Protein AF-0000000068155375 (afdb_homodimer)

Nearest PDB structures (foldseek):
  5ys9-assembly1_A  TM=8.492E-01  e=2.260E-24  Yarrowia lipolytica CLIB122
  1is2-assembly1_A  TM=7.898E-01  e=2.467E-22  Rattus norvegicus
  7q84-assembly1_B  TM=7.301E-01  e=1.347E-21  Homo sapiens
  7q86-assembly1_B  TM=7.157E-01  e=1.416E-21  Homo sapiens
  2ddh-assembly1_A  TM=7.139E-01  e=3.308E-21  Rattus norvegicus

Radius of gyration: 33.67 Å; Cα contacts (8 Å, |Δi|>4): 1476; chains: 2; bounding box: 76×105×92 Å

Structure (mmCIF, N/CA/C/O backbone):
data_AF-0000000068155375-model_v1
#
loop_
_entity.id
_entity.type
_entity.pdbx_description
1 polymer 'AcylCoA dehydrogenase, putative'
#
loop_
_atom_site.group_PDB
_atom_site.id
_atom_site.type_symbol
_atom_site.label_atom_id
_atom_site.label_alt_id
_atom_site.label_comp_id
_atom_site.label_asym_id
_atom_site.label_entity_id
_atom_site.label_seq_id
_atom_site.pdbx_PDB_ins_code
_atom_site.Cartn_x
_atom_site.Cartn_y
_atom_site.Cartn_z
_atom_site.occupancy
_atom_site.B_iso_or_equiv
_atom_site.auth_seq_id
_atom_site.auth_comp_id
_atom_site.auth_asym_id
_atom_site.auth_atom_id
_atom_site.pdbx_PDB_model_num
ATOM 1 N N . MET A 1 1 ? -1.748 -49.594 8.719 1 23.5 1 MET A N 1
ATOM 2 C CA . MET A 1 1 ? -1.952 -48.25 9.242 1 23.5 1 MET A CA 1
ATOM 3 C C . MET A 1 1 ? -1.565 -47.219 8.203 1 23.5 1 MET A C 1
ATOM 5 O O . MET A 1 1 ? -2.08 -46.094 8.219 1 23.5 1 MET A O 1
ATOM 9 N N . GLN A 1 2 ? -0.516 -47.625 7.418 1 24.91 2 GLN A N 1
ATOM 10 C CA . GLN A 1 2 ? 0.053 -46.781 6.375 1 24.91 2 GLN A CA 1
ATOM 11 C C . GLN A 1 2 ? -0.913 -46.625 5.207 1 24.91 2 GLN A C 1
ATOM 13 O O . GLN A 1 2 ? -1.021 -45.562 4.621 1 24.91 2 GLN A O 1
ATOM 18 N N . ASN A 1 3 ? -1.57 -47.75 4.879 1 29.5 3 ASN A N 1
ATOM 19 C CA . ASN A 1 3 ? -2.471 -47.781 3.73 1 29.5 3 ASN A CA 1
ATOM 20 C C . ASN A 1 3 ? -3.707 -46.906 3.973 1 29.5 3 ASN A C 1
ATOM 22 O O . ASN A 1 3 ? -4.344 -46.438 3.023 1 29.5 3 ASN A O 1
ATOM 26 N N . GLU A 1 4 ? -4.211 -46.938 5.23 1 31.48 4 GLU A N 1
ATOM 27 C CA . GLU A 1 4 ? -5.414 -46.188 5.547 1 31.48 4 GLU A CA 1
ATOM 28 C C . GLU A 1 4 ? -5.156 -44.688 5.441 1 31.48 4 GLU A C 1
ATOM 30 O O . GLU A 1 4 ? -6.043 -43.906 5.055 1 31.48 4 GLU A O 1
ATOM 35 N N . ASN A 1 5 ? -3.887 -44.281 5.738 1 29.75 5 ASN A N 1
ATOM 36 C CA . ASN A 1 5 ? -3.541 -42.875 5.691 1 29.75 5 ASN A CA 1
ATOM 37 C C . ASN A 1 5 ? -3.445 -42.375 4.254 1 29.75 5 ASN A C 1
ATOM 39 O O . ASN A 1 5 ? -3.619 -41.188 3.998 1 29.75 5 ASN A O 1
ATOM 43 N N . LEU A 1 6 ? -3.039 -43.312 3.318 1 30.52 6 LEU A N 1
ATOM 44 C CA . LEU A 1 6 ? -2.961 -42.906 1.92 1 30.52 6 LEU A CA 1
ATOM 45 C C . LEU A 1 6 ? -4.355 -42.719 1.331 1 30.52 6 LEU A C 1
ATOM 47 O O . LEU A 1 6 ? -4.57 -41.812 0.507 1 30.52 6 LEU A O 1
ATOM 51 N N . ARG A 1 7 ? -5.305 -43.594 1.647 1 37.72 7 ARG A N 1
ATOM 52 C CA . ARG A 1 7 ? -6.68 -43.469 1.174 1 37.72 7 ARG A CA 1
ATOM 53 C C . ARG A 1 7 ? -7.312 -42.188 1.655 1 37.72 7 ARG A C 1
ATOM 55 O O . ARG A 1 7 ? -8.062 -41.531 0.917 1 37.72 7 ARG A O 1
ATOM 62 N N . GLY A 1 8 ? -6.898 -41.812 2.822 1 31.03 8 GLY A N 1
ATOM 63 C CA . GLY A 1 8 ? -7.383 -40.531 3.363 1 31.03 8 GLY A CA 1
ATOM 64 C C . GLY A 1 8 ? -6.84 -39.344 2.631 1 31.03 8 GLY A C 1
ATOM 65 O O . GLY A 1 8 ? -7.574 -38.375 2.369 1 31.03 8 GLY A O 1
ATOM 66 N N . ALA A 1 9 ? -5.598 -39.469 2.207 1 30.67 9 ALA A N 1
ATOM 67 C CA . ALA A 1 9 ? -4.98 -38.344 1.499 1 30.67 9 ALA A CA 1
ATOM 68 C C . ALA A 1 9 ? -5.547 -38.219 0.089 1 30.67 9 ALA A C 1
ATOM 70 O O . ALA A 1 9 ? -5.836 -37.094 -0.367 1 30.67 9 ALA A O 1
ATOM 71 N N . ARG A 1 10 ? -5.73 -39.375 -0.566 1 32.81 10 ARG A N 1
ATOM 72 C CA . ARG A 1 10 ? -6.324 -39.312 -1.898 1 32.81 10 ARG A CA 1
ATOM 73 C C . ARG A 1 10 ? -7.77 -38.844 -1.838 1 32.81 10 ARG A C 1
ATOM 75 O O . ARG A 1 10 ? -8.211 -38.094 -2.703 1 32.81 10 ARG A O 1
ATOM 82 N N . ALA A 1 11 ? -8.508 -39.375 -0.871 1 33.28 11 ALA A N 1
ATOM 83 C CA . ALA A 1 11 ? -9.883 -38.938 -0.696 1 33.28 11 ALA A CA 1
ATOM 84 C C . ALA A 1 11 ? -9.93 -37.438 -0.329 1 33.28 11 ALA A C 1
ATOM 86 O O . ALA A 1 11 ? -10.789 -36.719 -0.815 1 33.28 11 ALA A O 1
ATOM 87 N N . ALA A 1 12 ? -8.93 -37.031 0.329 1 31.59 12 ALA A N 1
ATOM 88 C CA . ALA A 1 12 ? -8.852 -35.625 0.683 1 31.59 12 ALA A CA 1
ATOM 89 C C . ALA A 1 12 ? -8.531 -34.781 -0.54 1 31.59 12 ALA A C 1
ATOM 91 O O . ALA A 1 12 ? -9.109 -33.719 -0.727 1 31.59 12 ALA A O 1
ATOM 92 N N . GLN A 1 13 ? -7.688 -35.312 -1.408 1 29.39 13 GLN A N 1
ATOM 93 C CA . GLN A 1 13 ? -7.391 -34.625 -2.648 1 29.39 13 GLN A CA 1
ATOM 94 C C . GLN A 1 13 ? -8.617 -34.531 -3.547 1 29.39 13 GLN A C 1
ATOM 96 O O . GLN A 1 13 ? -8.906 -33.5 -4.125 1 29.39 13 GLN A O 1
ATOM 101 N N . ARG A 1 14 ? -9.289 -35.688 -3.621 1 33.09 14 ARG A N 1
ATOM 102 C CA . ARG A 1 14 ? -10.508 -35.688 -4.426 1 33.09 14 ARG A CA 1
ATOM 103 C C . ARG A 1 14 ? -11.547 -34.719 -3.826 1 33.09 14 ARG A C 1
ATOM 105 O O . ARG A 1 14 ? -12.203 -34 -4.555 1 33.09 14 ARG A O 1
ATOM 112 N N . ARG A 1 15 ? -11.57 -34.75 -2.531 1 31.94 15 ARG A N 1
ATOM 113 C CA . ARG A 1 15 ? -12.555 -33.906 -1.871 1 31.94 15 ARG A CA 1
ATOM 114 C C . ARG A 1 15 ? -12.125 -32.438 -1.915 1 31.94 15 ARG A C 1
ATOM 116 O O . ARG A 1 15 ? -12.953 -31.562 -2.135 1 31.94 15 ARG A O 1
ATOM 123 N N . ALA A 1 16 ? -10.836 -32.219 -1.734 1 30.73 16 ALA A N 1
ATOM 124 C CA . ALA A 1 16 ? -10.383 -30.859 -1.894 1 30.73 16 ALA A CA 1
ATOM 125 C C . ALA A 1 16 ? -10.672 -30.344 -3.301 1 30.73 16 ALA A C 1
ATOM 127 O O . ALA A 1 16 ? -11.125 -29.203 -3.475 1 30.73 16 ALA A O 1
ATOM 128 N N . HIS A 1 17 ? -10.445 -31.219 -4.223 1 29.36 17 HIS A N 1
ATOM 129 C CA . HIS A 1 17 ? -10.852 -30.859 -5.574 1 29.36 17 HIS A CA 1
ATOM 130 C C . HIS A 1 17 ? -12.359 -30.656 -5.66 1 29.36 17 HIS A C 1
ATOM 132 O O . HIS A 1 17 ? -12.828 -29.703 -6.289 1 29.36 17 HIS A O 1
ATOM 138 N N . ALA A 1 18 ? -13.047 -31.5 -4.953 1 30.81 18 ALA A N 1
ATOM 139 C CA . ALA A 1 18 ? -14.5 -31.375 -4.98 1 30.81 18 ALA A CA 1
ATOM 140 C C . ALA A 1 18 ? -14.961 -30.125 -4.258 1 30.81 18 ALA A C 1
ATOM 142 O O . ALA A 1 18 ? -15.875 -29.438 -4.715 1 30.81 18 ALA A O 1
ATOM 143 N N . ILE A 1 19 ? -14.289 -29.844 -3.16 1 29.95 19 ILE A N 1
ATOM 144 C CA . ILE A 1 19 ? -14.672 -28.656 -2.406 1 29.95 19 ILE A CA 1
ATOM 145 C C . ILE A 1 19 ? -14.344 -27.406 -3.219 1 29.95 19 ILE A C 1
ATOM 147 O O . ILE A 1 19 ? -15.164 -26.484 -3.311 1 29.95 19 ILE A O 1
ATOM 151 N N . VAL A 1 20 ? -13.133 -27.344 -3.762 1 28.17 20 VAL A N 1
ATOM 152 C CA . VAL A 1 20 ? -12.859 -26.203 -4.625 1 28.17 20 VAL A CA 1
ATOM 153 C C . VAL A 1 20 ? -13.883 -26.141 -5.754 1 28.17 20 VAL A C 1
ATOM 155 O O . VAL A 1 20 ? -14.398 -25.078 -6.082 1 28.17 20 VAL A O 1
ATOM 158 N N . GLN A 1 21 ? -14.141 -27.328 -6.176 1 28.02 21 GLN A N 1
ATOM 159 C CA . GLN A 1 21 ? -15.172 -27.359 -7.207 1 28.02 21 GLN A CA 1
ATOM 160 C C . GLN A 1 21 ? -16.547 -27.016 -6.625 1 28.02 21 GLN A C 1
ATOM 162 O O . GLN A 1 21 ? -17.328 -26.312 -7.258 1 28.02 21 GLN A O 1
ATOM 167 N N . HIS A 1 22 ? -16.812 -27.609 -5.418 1 27.75 22 HIS A N 1
ATOM 168 C CA . HIS A 1 22 ? -18.125 -27.359 -4.824 1 27.75 22 HIS A CA 1
ATOM 169 C C . HIS A 1 22 ? -18.281 -25.891 -4.422 1 27.75 22 HIS A C 1
ATOM 171 O O . HIS A 1 22 ? -19.344 -25.312 -4.621 1 27.75 22 HIS A O 1
ATOM 177 N N . LEU A 1 23 ? -17.25 -25.391 -3.721 1 29.05 23 LEU A N 1
ATOM 178 C CA . LEU A 1 23 ? -17.359 -23.984 -3.367 1 29.05 23 LEU A CA 1
ATOM 179 C C . LEU A 1 23 ? -17.484 -23.109 -4.617 1 29.05 23 LEU A C 1
ATOM 181 O O . LEU A 1 23 ? -18.141 -22.078 -4.594 1 29.05 23 LEU A O 1
ATOM 185 N N . ALA A 1 24 ? -16.672 -23.453 -5.621 1 26 24 ALA A N 1
ATOM 186 C CA . ALA A 1 24 ? -16.875 -22.75 -6.883 1 26 24 ALA A CA 1
ATOM 187 C C . ALA A 1 24 ? -18.25 -23.062 -7.477 1 26 24 ALA A C 1
ATOM 189 O O . ALA A 1 24 ? -18.859 -22.203 -8.125 1 26 24 ALA A O 1
ATOM 190 N N . LEU A 1 25 ? -18.578 -24.438 -7.414 1 26.73 25 LEU A N 1
ATOM 191 C CA . LEU A 1 25 ? -19.828 -24.812 -8.078 1 26.73 25 LEU A CA 1
ATOM 192 C C . LEU A 1 25 ? -20.984 -24.859 -7.09 1 26.73 25 LEU A C 1
ATOM 194 O O . LEU A 1 25 ? -20.797 -25.25 -5.934 1 26.73 25 LEU A O 1
ATOM 198 N N . GLY A 1 26 ? -21.812 -23.875 -6.945 1 24.27 26 GLY A N 1
ATOM 199 C CA . GLY A 1 26 ? -23.031 -23.578 -6.215 1 24.27 26 GLY A CA 1
ATOM 200 C C . GLY A 1 26 ? -23.938 -24.781 -6.055 1 24.27 26 GLY A C 1
ATOM 201 O O . GLY A 1 26 ? -25.016 -24.844 -6.656 1 24.27 26 GLY A O 1
ATOM 202 N N . GLU A 1 27 ? -23.406 -25.984 -5.727 1 23.98 27 GLU A N 1
ATOM 203 C CA . GLU A 1 27 ? -24.594 -26.828 -5.613 1 23.98 27 GLU A CA 1
ATOM 204 C C . GLU A 1 27 ? -25.531 -26.344 -4.52 1 23.98 27 GLU A C 1
ATOM 206 O O . GLU A 1 27 ? -25.078 -25.75 -3.529 1 23.98 27 GLU A O 1
ATOM 211 N N . ASP A 1 28 ? -26.906 -26.391 -4.676 1 21.77 28 ASP A N 1
ATOM 212 C CA . ASP A 1 28 ? -28.172 -25.859 -4.215 1 21.77 28 ASP A CA 1
ATOM 213 C C . ASP A 1 28 ? -28.469 -26.297 -2.783 1 21.77 28 ASP A C 1
ATOM 215 O O . ASP A 1 28 ? -29.609 -26.203 -2.322 1 21.77 28 ASP A O 1
ATOM 219 N N . GLU A 1 29 ? -27.531 -26.812 -1.97 1 22.03 29 GLU A N 1
ATOM 220 C CA . GLU A 1 29 ? -28.406 -27.328 -0.921 1 22.03 29 GLU A CA 1
ATOM 221 C C . GLU A 1 29 ? -29.078 -26.188 -0.16 1 22.03 29 GLU A C 1
ATOM 223 O O . GLU A 1 29 ? -28.703 -25.016 -0.308 1 22.03 29 GLU A O 1
ATOM 228 N N . GLY A 1 30 ? -29.828 -26.469 0.997 1 19.11 30 GLY A N 1
ATOM 229 C CA . GLY A 1 30 ? -30.953 -25.969 1.777 1 19.11 30 GLY A CA 1
ATOM 230 C C . GLY A 1 30 ? -30.641 -24.719 2.561 1 19.11 30 GLY A C 1
ATOM 231 O O . GLY A 1 30 ? -29.547 -24.578 3.109 1 19.11 30 GLY A O 1
ATOM 232 N N . VAL A 1 31 ? -31.266 -23.547 2.18 1 19.08 31 VAL A N 1
ATOM 233 C CA . VAL A 1 31 ? -31.297 -22.125 2.51 1 19.08 31 VAL A CA 1
ATOM 234 C C . VAL A 1 31 ? -31.688 -21.938 3.975 1 19.08 31 VAL A C 1
ATOM 236 O O . VAL A 1 31 ? -32.812 -22.281 4.367 1 19.08 31 VAL A O 1
ATOM 239 N N . LEU A 1 32 ? -30.812 -22.203 4.988 1 17.66 32 LEU A N 1
ATOM 240 C CA . LEU A 1 32 ? -31.297 -21.922 6.332 1 17.66 32 LEU A CA 1
ATOM 241 C C . LEU A 1 32 ? -31.594 -20.438 6.504 1 17.66 32 LEU A C 1
ATOM 243 O O . LEU A 1 32 ? -30.938 -19.594 5.895 1 17.66 32 LEU A O 1
ATOM 247 N N . ASP A 1 33 ? -32.75 -19.922 7.121 1 17.88 33 ASP A N 1
ATOM 248 C CA . ASP A 1 33 ? -33.531 -18.719 7.359 1 17.88 33 ASP A CA 1
ATOM 249 C C . ASP A 1 33 ? -32.812 -17.766 8.312 1 17.88 33 ASP A C 1
ATOM 251 O O . ASP A 1 33 ? -32.625 -18.094 9.484 1 17.88 33 ASP A O 1
ATOM 255 N N . ALA A 1 34 ? -31.719 -17.156 7.934 1 16.42 34 ALA A N 1
ATOM 256 C CA . ALA A 1 34 ? -30.938 -16.297 8.836 1 16.42 34 ALA A CA 1
ATOM 257 C C . ALA A 1 34 ? -31.719 -15.031 9.188 1 16.42 34 ALA A C 1
ATOM 259 O O . ALA A 1 34 ? -31.906 -14.164 8.336 1 16.42 34 ALA A O 1
ATOM 260 N N . HIS A 1 35 ? -32.719 -14.898 10.117 1 16.42 35 HIS A N 1
ATOM 261 C CA . HIS A 1 35 ? -33.562 -13.812 10.633 1 16.42 35 HIS A CA 1
ATOM 262 C C . HIS A 1 35 ? -32.688 -12.617 11.047 1 16.42 35 HIS A C 1
ATOM 264 O O . HIS A 1 35 ? -31.469 -12.719 11.094 1 16.42 35 HIS A O 1
ATOM 270 N N . GLU A 1 36 ? -33 -11.805 12.391 1 17.45 36 GLU A N 1
ATOM 271 C CA . GLU A 1 36 ? -33.469 -10.516 12.867 1 17.45 36 GLU A CA 1
ATOM 272 C C . GLU A 1 36 ? -32.344 -9.695 13.477 1 17.45 36 GLU A C 1
ATOM 274 O O . GLU A 1 36 ? -32.562 -8.586 13.977 1 17.45 36 GLU A O 1
ATOM 279 N N . ALA A 1 37 ? -31.078 -9.992 13.375 1 16.62 37 ALA A N 1
ATOM 280 C CA . ALA A 1 37 ? -30.328 -9.352 14.445 1 16.62 37 ALA A CA 1
ATOM 281 C C . ALA A 1 37 ? -30.125 -7.863 14.164 1 16.62 37 ALA A C 1
ATOM 283 O O . ALA A 1 37 ? -29 -7.438 13.844 1 16.62 37 ALA A O 1
ATOM 284 N N . ALA A 1 38 ? -31.031 -7.082 13.5 1 18.25 38 ALA A N 1
ATOM 285 C CA . ALA A 1 38 ? -30.859 -5.688 13.109 1 18.25 38 ALA A CA 1
ATOM 286 C C . ALA A 1 38 ? -30.766 -4.781 14.328 1 18.25 38 ALA A C 1
ATOM 288 O O . ALA A 1 38 ? -30.906 -3.559 14.219 1 18.25 38 ALA A O 1
ATOM 289 N N . ALA A 1 39 ? -30.656 -5.285 15.555 1 17.72 39 ALA A N 1
ATOM 290 C CA . ALA A 1 39 ? -31.203 -4.379 16.562 1 17.72 39 ALA A CA 1
ATOM 291 C C . ALA A 1 39 ? -30.5 -3.023 16.516 1 17.72 39 ALA A C 1
ATOM 293 O O . ALA A 1 39 ? -31.141 -1.992 16.312 1 17.72 39 ALA A O 1
ATOM 294 N N . LYS A 1 40 ? -29.734 -2.555 17.641 1 18.02 40 LYS A N 1
ATOM 295 C CA . LYS A 1 40 ? -29.922 -1.417 18.531 1 18.02 40 LYS A CA 1
ATOM 296 C C . LYS A 1 40 ? -28.922 -0.304 18.219 1 18.02 40 LYS A C 1
ATOM 298 O O . LYS A 1 40 ? -27.781 -0.332 18.703 1 18.02 40 LYS A O 1
ATOM 303 N N . LEU A 1 41 ? -28.734 -0.021 16.906 1 16.86 41 LEU A N 1
ATOM 304 C CA . LEU A 1 41 ? -27.844 1.132 16.797 1 16.86 41 LEU A CA 1
ATOM 305 C C . LEU A 1 41 ? -28.391 2.318 17.578 1 16.86 41 LEU A C 1
ATOM 307 O O . LEU A 1 41 ? -29.547 2.689 17.422 1 16.86 41 LEU A O 1
ATOM 311 N N . LYS A 1 42 ? -27.859 2.602 18.75 1 19.42 42 LYS A N 1
ATOM 312 C CA . LYS A 1 42 ? -28.219 3.645 19.703 1 19.42 42 LYS A CA 1
ATOM 313 C C . LYS A 1 42 ? -28.266 5.016 19.031 1 19.42 42 LYS A C 1
ATOM 315 O O . LYS A 1 42 ? -27.281 5.441 18.422 1 19.42 42 LYS A O 1
ATOM 320 N N . ARG A 1 43 ? -29.5 5.398 18.531 1 19.33 43 ARG A N 1
ATOM 321 C CA . ARG A 1 43 ? -29.969 6.66 17.969 1 19.33 43 ARG A CA 1
ATOM 322 C C . ARG A 1 43 ? -29.609 7.836 18.859 1 19.33 43 ARG A C 1
ATOM 324 O O . ARG A 1 43 ? -29.984 7.871 20.031 1 19.33 43 ARG A O 1
ATOM 331 N N . SER A 1 44 ? -28.438 8.398 18.656 1 17.09 44 SER A N 1
ATOM 332 C CA . SER A 1 44 ? -28.203 9.57 19.5 1 17.09 44 SER A CA 1
ATOM 333 C C . SER A 1 44 ? -29.281 10.625 19.281 1 17.09 44 SER A C 1
ATOM 335 O O . SER A 1 44 ? -29.781 10.789 18.156 1 17.09 44 SER A O 1
ATOM 337 N N . PRO A 1 45 ? -30.047 11.195 20.25 1 18.36 45 PRO A N 1
ATOM 338 C CA . PRO A 1 45 ? -31.219 12.055 20.391 1 18.36 45 PRO A CA 1
ATOM 339 C C . PRO A 1 45 ? -30.969 13.477 19.891 1 18.36 45 PRO A C 1
ATOM 341 O O . PRO A 1 45 ? -31.828 14.352 20.062 1 18.36 45 PRO A O 1
ATOM 344 N N . ASN A 1 46 ? -30.094 13.758 18.812 1 16.41 46 ASN A N 1
ATOM 345 C CA . ASN A 1 46 ? -29.797 15.18 18.766 1 16.41 46 ASN A CA 1
ATOM 346 C C . ASN A 1 46 ? -31.062 16.016 18.578 1 16.41 46 ASN A C 1
ATOM 348 O O . ASN A 1 46 ? -32.125 15.492 18.219 1 16.41 46 ASN A O 1
ATOM 352 N N . GLY A 1 47 ? -30.906 17.391 17.969 1 17.2 47 GLY A N 1
ATOM 353 C CA . GLY A 1 47 ? -31.188 18.797 18.156 1 17.2 47 GLY A CA 1
ATOM 354 C C . GLY A 1 47 ? -32.438 19.25 17.438 1 17.2 47 GLY A C 1
ATOM 355 O O . GLY A 1 47 ? -32.875 18.641 16.469 1 17.2 47 GLY A O 1
ATOM 356 N N . GLY A 1 48 ? -33.375 19.969 18.047 1 17.72 48 GLY A N 1
ATOM 357 C CA . GLY A 1 48 ? -34.625 20.672 17.891 1 17.72 48 GLY A CA 1
ATOM 358 C C . GLY A 1 48 ? -34.531 21.859 16.953 1 17.72 48 GLY A C 1
ATOM 359 O O . GLY A 1 48 ? -35.5 22.594 16.781 1 17.72 48 GLY A O 1
ATOM 360 N N . THR A 1 49 ? -33.406 22.25 16.188 1 18.12 49 THR A N 1
ATOM 361 C CA . THR A 1 49 ? -33.438 23.688 15.914 1 18.12 49 THR A CA 1
ATOM 362 C C . THR A 1 49 ? -34.531 24.031 14.906 1 18.12 49 THR A C 1
ATOM 364 O O . THR A 1 49 ? -34.938 23.172 14.109 1 18.12 49 THR A O 1
ATOM 367 N N . ALA A 1 50 ? -35.094 25.297 14.977 1 17.7 50 ALA A N 1
ATOM 368 C CA . ALA A 1 50 ? -36.219 26.125 14.5 1 17.7 50 ALA A CA 1
ATOM 369 C C . ALA A 1 50 ? -36.031 26.516 13.039 1 17.7 50 ALA A C 1
ATOM 371 O O . ALA A 1 50 ? -34.875 26.594 12.555 1 17.7 50 ALA A O 1
ATOM 372 N N . ALA A 1 51 ? -37.094 26.734 12.195 1 18.98 51 ALA A N 1
ATOM 373 C CA . ALA A 1 51 ? -37.594 26.812 10.828 1 18.98 51 ALA A CA 1
ATOM 374 C C . ALA A 1 51 ? -37.281 28.156 10.195 1 18.98 51 ALA A C 1
ATOM 376 O O . ALA A 1 51 ? -37.812 29.203 10.602 1 18.98 51 ALA A O 1
ATOM 377 N N . VAL A 1 52 ? -35.969 28.656 10.102 1 18.53 52 VAL A N 1
ATOM 378 C CA . VAL A 1 52 ? -35.969 30.031 9.602 1 18.53 52 VAL A CA 1
ATOM 379 C C . VAL A 1 52 ? -36.531 30.062 8.188 1 18.53 52 VAL A C 1
ATOM 381 O O . VAL A 1 52 ? -36.25 29.172 7.375 1 18.53 52 VAL A O 1
ATOM 384 N N . LYS A 1 53 ? -37.406 31.031 7.926 1 20.53 53 LYS A N 1
ATOM 385 C CA . LYS A 1 53 ? -38.281 31.438 6.824 1 20.53 53 LYS A CA 1
ATOM 386 C C . LYS A 1 53 ? -37.469 31.812 5.594 1 20.53 53 LYS A C 1
ATOM 388 O O . LYS A 1 53 ? -36.469 32.562 5.699 1 20.53 53 LYS A O 1
ATOM 393 N N . LYS A 1 54 ? -37.594 31.156 4.316 1 21.61 54 LYS A N 1
ATOM 394 C CA . LYS A 1 54 ? -37.094 30.906 2.973 1 21.61 54 LYS A CA 1
ATOM 395 C C . LYS A 1 54 ? -37.219 32.125 2.086 1 21.61 54 LYS A C 1
ATOM 397 O O . LYS A 1 54 ? -37.062 32.031 0.864 1 21.61 54 LYS A O 1
ATOM 402 N N . GLY A 1 55 ? -36.906 33.406 2.41 1 21.3 55 GLY A N 1
ATOM 403 C CA . GLY A 1 55 ? -37.25 34.281 1.315 1 21.3 55 GLY A CA 1
ATOM 404 C C . GLY A 1 55 ? -36.406 34.094 0.077 1 21.3 55 GLY A C 1
ATOM 405 O O . GLY A 1 55 ? -35.188 33.906 0.175 1 21.3 55 GLY A O 1
ATOM 406 N N . ALA A 1 56 ? -36.938 33.531 -1.165 1 23.53 56 ALA A N 1
ATOM 407 C CA . ALA A 1 56 ? -36.75 32.906 -2.465 1 23.53 56 ALA A CA 1
ATOM 408 C C . ALA A 1 56 ? -36.094 33.844 -3.455 1 23.53 56 ALA A C 1
ATOM 410 O O . ALA A 1 56 ? -36.75 34.656 -4.086 1 23.53 56 ALA A O 1
ATOM 411 N N . ALA A 1 57 ? -35.156 34.75 -3.246 1 25.73 57 ALA A N 1
ATOM 412 C CA . ALA A 1 57 ? -34.75 35.5 -4.445 1 25.73 57 ALA A CA 1
ATOM 413 C C . ALA A 1 57 ? -34.281 34.531 -5.535 1 25.73 57 ALA A C 1
ATOM 415 O O . ALA A 1 57 ? -33.906 33.375 -5.25 1 25.73 57 ALA A O 1
ATOM 416 N N . GLY A 1 58 ? -34.344 34.938 -6.965 1 26.77 58 GLY A N 1
ATOM 417 C CA . GLY A 1 58 ? -34.375 34.219 -8.219 1 26.77 58 GLY A CA 1
ATOM 418 C C . GLY A 1 58 ? -33.156 33.312 -8.398 1 26.77 58 GLY A C 1
ATOM 419 O O . GLY A 1 58 ? -32.125 33.719 -8.883 1 26.77 58 GLY A O 1
ATOM 420 N N . ALA A 1 59 ? -32.875 32.5 -7.52 1 26.53 59 ALA A N 1
ATOM 421 C CA . ALA A 1 59 ? -31.797 31.531 -7.344 1 26.53 59 ALA A CA 1
ATOM 422 C C . ALA A 1 59 ? -31.734 30.547 -8.516 1 26.53 59 ALA A C 1
ATOM 424 O O . ALA A 1 59 ? -32.75 29.969 -8.898 1 26.53 59 ALA A O 1
ATOM 425 N N . LYS A 1 60 ? -30.812 30.859 -9.5 1 30.72 60 LYS A N 1
ATOM 426 C CA . LYS A 1 60 ? -30.672 29.922 -10.617 1 30.72 60 LYS A CA 1
ATOM 427 C C . LYS A 1 60 ? -31 28.5 -10.18 1 30.72 60 LYS A C 1
ATOM 429 O O . LYS A 1 60 ? -30.625 28.078 -9.086 1 30.72 60 LYS A O 1
ATOM 434 N N . LYS A 1 61 ? -32.031 27.922 -10.797 1 30.7 61 LYS A N 1
ATOM 435 C CA . LYS A 1 61 ? -32.688 26.641 -10.531 1 30.7 61 LYS A CA 1
ATOM 436 C C . LYS A 1 61 ? -31.656 25.516 -10.406 1 30.7 61 LYS A C 1
ATOM 438 O O . LYS A 1 61 ? -30.922 25.219 -11.359 1 30.7 61 LYS A O 1
ATOM 443 N N . LYS A 1 62 ? -31.031 25.484 -9.258 1 29.69 62 LYS A N 1
ATOM 444 C CA . LYS A 1 62 ? -30.281 24.266 -8.961 1 29.69 62 LYS A CA 1
ATOM 445 C C . LYS A 1 62 ? -30.984 23.047 -9.516 1 29.69 62 LYS A C 1
ATOM 447 O O . LYS A 1 62 ? -32.188 22.875 -9.32 1 29.69 62 LYS A O 1
ATOM 452 N N . VAL A 1 63 ? -30.641 22.672 -10.789 1 29.56 63 VAL A N 1
ATOM 453 C CA . VAL A 1 63 ? -31.203 21.406 -11.273 1 29.56 63 VAL A CA 1
ATOM 454 C C . VAL A 1 63 ? -31.344 20.422 -10.109 1 29.56 63 VAL A C 1
ATOM 456 O O . VAL A 1 63 ? -30.375 20.188 -9.367 1 29.56 63 VAL A O 1
ATOM 459 N N . PRO A 1 64 ? -32.531 20.391 -9.516 1 29.58 64 PRO A N 1
ATOM 460 C CA . PRO A 1 64 ? -32.75 19.438 -8.422 1 29.58 64 PRO A CA 1
ATOM 461 C C . PRO A 1 64 ? -32.094 18.094 -8.68 1 29.58 64 PRO A C 1
ATOM 463 O O . PRO A 1 64 ? -32.156 17.562 -9.797 1 29.58 64 PRO A O 1
ATOM 466 N N . PHE A 1 65 ? -30.984 17.953 -8.18 1 30.5 65 PHE A N 1
ATOM 467 C CA . PHE A 1 65 ? -30.562 16.547 -8.109 1 30.5 65 PHE A CA 1
ATOM 468 C C . PHE A 1 65 ? -31.766 15.648 -7.848 1 30.5 65 PHE A C 1
ATOM 470 O O . PHE A 1 65 ? -32.406 15.758 -6.805 1 30.5 65 PHE A O 1
ATOM 477 N N . ARG A 1 66 ? -32.688 15.484 -8.883 1 31.03 66 ARG A N 1
ATOM 478 C CA . ARG A 1 66 ? -33.75 14.523 -8.664 1 31.03 66 ARG A CA 1
ATOM 479 C C . ARG A 1 66 ? -33.312 13.43 -7.699 1 31.03 66 ARG A C 1
ATOM 481 O O . ARG A 1 66 ? -32.344 12.734 -7.945 1 31.03 66 ARG A O 1
ATOM 488 N N . GLU A 1 67 ? -33.438 13.695 -6.477 1 34 67 GLU A N 1
ATOM 489 C CA . GLU A 1 67 ? -33.375 12.539 -5.582 1 34 67 GLU A CA 1
ATOM 490 C C . GLU A 1 67 ? -34.031 11.32 -6.227 1 34 67 GLU A C 1
ATOM 492 O O . GLU A 1 67 ? -35.281 11.258 -6.344 1 34 67 GLU A O 1
ATOM 497 N N . ARG A 1 68 ? -33.719 10.891 -7.391 1 33.19 68 ARG A N 1
ATOM 498 C CA . ARG A 1 68 ? -34.375 9.609 -7.664 1 33.19 68 ARG A CA 1
ATOM 499 C C . ARG A 1 68 ? -34.531 8.789 -6.387 1 33.19 68 ARG A C 1
ATOM 501 O O . ARG A 1 68 ? -33.562 8.594 -5.652 1 33.19 68 ARG A O 1
ATOM 508 N N . LYS A 1 69 ? -35.625 8.984 -5.719 1 33.38 69 LYS A N 1
ATOM 509 C CA . LYS A 1 69 ? -35.938 7.953 -4.734 1 33.38 69 LYS A CA 1
ATOM 510 C C . LYS A 1 69 ? -35.219 6.641 -5.07 1 33.38 69 LYS A C 1
ATOM 512 O O . LYS A 1 69 ? -35.344 6.133 -6.188 1 33.38 69 LYS A O 1
ATOM 517 N N . LEU A 1 70 ? -34 6.492 -4.609 1 38.78 70 LEU A N 1
ATOM 518 C CA . LEU A 1 70 ? -33.531 5.109 -4.656 1 38.78 70 LEU A CA 1
ATOM 519 C C . LEU A 1 70 ? -34.719 4.137 -4.609 1 38.78 70 LEU A C 1
ATOM 521 O O . LEU A 1 70 ? -35.406 4.047 -3.594 1 38.78 70 LEU A O 1
ATOM 525 N N . GLU A 1 71 ? -35.625 4.227 -5.5 1 40.5 71 GLU A N 1
ATOM 526 C CA . GLU A 1 71 ? -36.594 3.143 -5.562 1 40.5 71 GLU A CA 1
ATOM 527 C C . GLU A 1 71 ? -36.125 1.939 -4.742 1 40.5 71 GLU A C 1
ATOM 529 O O . GLU A 1 71 ? -34.938 1.777 -4.48 1 40.5 71 GLU A O 1
ATOM 534 N N . GLN A 1 72 ? -37.031 1.261 -4.043 1 47.25 72 GLN A N 1
ATOM 535 C CA . GLN A 1 72 ? -36.906 -0.008 -3.338 1 47.25 72 GLN A CA 1
ATOM 536 C C . GLN A 1 72 ? -35.875 -0.916 -4.043 1 47.25 72 GLN A C 1
ATOM 538 O O . GLN A 1 72 ? -36.156 -1.434 -5.125 1 47.25 72 GLN A O 1
ATOM 543 N N . HIS A 1 73 ? -34.625 -0.49 -3.949 1 58.84 73 HIS A N 1
ATOM 544 C CA . HIS A 1 73 ? -33.562 -1.271 -4.582 1 58.84 73 HIS A CA 1
ATOM 545 C C . HIS A 1 73 ? -33.656 -2.742 -4.191 1 58.84 73 HIS A C 1
ATOM 547 O O . HIS A 1 73 ? -33.844 -3.066 -3.016 1 58.84 73 HIS A O 1
ATOM 553 N N . ASP A 1 74 ? -34.125 -3.535 -5.039 1 70.69 74 ASP A N 1
ATOM 554 C CA . ASP A 1 74 ? -34.094 -4.984 -4.883 1 70.69 74 ASP A CA 1
ATOM 555 C C . ASP A 1 74 ? -32.656 -5.477 -4.605 1 70.69 74 ASP A C 1
ATOM 557 O O . ASP A 1 74 ? -32 -6.051 -5.484 1 70.69 74 ASP A O 1
ATOM 561 N N . ILE A 1 75 ? -32.25 -5.172 -3.324 1 77.56 75 ILE A N 1
ATOM 562 C CA . ILE A 1 75 ? -30.891 -5.555 -2.893 1 77.56 75 ILE A CA 1
ATOM 563 C C . ILE A 1 75 ? -30.734 -7.07 -3.006 1 77.56 75 ILE A C 1
ATOM 565 O O . ILE A 1 75 ? -29.672 -7.555 -3.424 1 77.56 75 ILE A O 1
ATOM 569 N N . ASP A 1 76 ? -31.797 -7.672 -2.717 1 78 76 ASP A N 1
ATOM 570 C CA . ASP A 1 76 ? -31.75 -9.125 -2.795 1 78 76 ASP A CA 1
ATOM 571 C C . ASP A 1 76 ? -31.594 -9.594 -4.238 1 78 76 ASP A C 1
ATOM 573 O O . ASP A 1 76 ? -30.812 -10.508 -4.52 1 78 76 ASP A O 1
ATOM 577 N N . GLY A 1 77 ? -32.406 -8.992 -5.027 1 78.56 77 GLY A N 1
ATOM 578 C CA . GLY A 1 77 ? -32.281 -9.312 -6.438 1 78.56 77 GLY A CA 1
ATOM 579 C C . GLY A 1 77 ? -30.891 -9.008 -7.004 1 78.56 77 GLY A C 1
ATOM 580 O O . GLY A 1 77 ? -30.328 -9.82 -7.746 1 78.56 77 GLY A O 1
ATOM 581 N N . LEU A 1 78 ? -30.344 -7.945 -6.586 1 82 78 LEU A N 1
ATOM 582 C CA . LEU A 1 78 ? -29 -7.574 -7.039 1 82 78 LEU A CA 1
ATOM 583 C C . LEU A 1 78 ? -27.953 -8.539 -6.492 1 82 78 LEU A C 1
ATOM 585 O O . LEU A 1 78 ? -27.016 -8.906 -7.203 1 82 78 LEU A O 1
ATOM 589 N N . SER A 1 79 ? -28.094 -8.93 -5.312 1 82.88 79 SER A N 1
ATOM 590 C CA . SER A 1 79 ? -27.172 -9.875 -4.695 1 82.88 79 SER A CA 1
ATOM 591 C C . SER A 1 79 ? -27.188 -11.211 -5.418 1 82.88 79 SER A C 1
ATOM 593 O O . SER A 1 79 ? -26.141 -11.836 -5.602 1 82.88 79 SER A O 1
ATOM 595 N N . ARG A 1 80 ? -28.344 -11.586 -5.828 1 83.44 80 ARG A N 1
ATOM 596 C CA . ARG A 1 80 ? -28.469 -12.844 -6.555 1 83.44 80 ARG A CA 1
ATOM 597 C C . ARG A 1 80 ? -27.812 -12.75 -7.926 1 83.44 80 ARG A C 1
ATOM 599 O O . ARG A 1 80 ? -27.25 -13.727 -8.422 1 83.44 80 ARG A O 1
ATOM 606 N N . LEU A 1 81 ? -27.906 -11.602 -8.367 1 82.31 81 LEU A N 1
ATOM 607 C CA . LEU A 1 81 ? -27.312 -11.383 -9.68 1 82.31 81 LEU A CA 1
ATOM 608 C C . LEU A 1 81 ? -25.797 -11.336 -9.594 1 82.31 81 LEU A C 1
ATOM 610 O O . LEU A 1 81 ? -25.109 -11.922 -10.43 1 82.31 81 LEU A O 1
ATOM 614 N N . LEU A 1 82 ? -25.281 -10.727 -8.562 1 86.19 82 LEU A N 1
ATOM 615 C CA . LEU A 1 82 ? -23.844 -10.484 -8.453 1 86.19 82 LEU A CA 1
ATOM 616 C C . LEU A 1 82 ? -23.156 -11.672 -7.801 1 86.19 82 LEU A C 1
ATOM 618 O O . LEU A 1 82 ? -21.969 -11.914 -8.047 1 86.19 82 LEU A O 1
ATOM 622 N N . TYR A 1 83 ? -23.938 -12.375 -6.992 1 87.06 83 TYR A N 1
ATOM 623 C CA . TYR A 1 83 ? -23.391 -13.508 -6.258 1 87.06 83 TYR A CA 1
ATOM 624 C C . TYR A 1 83 ? -24.312 -14.719 -6.332 1 87.06 83 TYR A C 1
ATOM 626 O O . TYR A 1 83 ? -24.812 -15.18 -5.309 1 87.06 83 TYR A O 1
ATOM 634 N N . PRO A 1 84 ? -24.312 -15.25 -7.445 1 83.31 84 PRO A N 1
ATOM 635 C CA . PRO A 1 84 ? -25.281 -16.312 -7.656 1 83.31 84 PRO A CA 1
ATOM 636 C C . PRO A 1 84 ? -24.844 -17.641 -7.051 1 83.31 84 PRO A C 1
ATOM 638 O O . PRO A 1 84 ? -25.672 -18.531 -6.816 1 83.31 84 PRO A O 1
ATOM 641 N N . ASP A 1 85 ? -23.609 -17.719 -6.652 1 83.88 85 ASP A N 1
ATOM 642 C CA . ASP A 1 85 ? -23.094 -19.031 -6.27 1 83.88 85 ASP A CA 1
ATOM 643 C C . ASP A 1 85 ? -23.266 -19.281 -4.773 1 83.88 85 ASP A C 1
ATOM 645 O O . ASP A 1 85 ? -22.875 -18.453 -3.951 1 83.88 85 ASP A O 1
ATOM 649 N N . HIS A 1 86 ? -23.906 -20.375 -4.344 1 81.81 86 HIS A N 1
ATOM 650 C CA . HIS A 1 86 ? -24.047 -20.891 -2.986 1 81.81 86 HIS A CA 1
ATOM 651 C C . HIS A 1 86 ? -24.562 -19.812 -2.037 1 81.81 86 HIS A C 1
ATOM 653 O O . HIS A 1 86 ? -23.953 -19.531 -1.011 1 81.81 86 HIS A O 1
ATOM 659 N N . PRO A 1 87 ? -25.719 -19.281 -2.297 1 83.5 87 PRO A N 1
ATOM 660 C CA . PRO A 1 87 ? -26.219 -18.188 -1.467 1 83.5 87 PRO A CA 1
ATOM 661 C C . PRO A 1 87 ? -26.438 -18.609 -0.012 1 83.5 87 PRO A C 1
ATOM 663 O O . PRO A 1 87 ? -26.172 -17.828 0.902 1 83.5 87 PRO A O 1
ATOM 666 N N . GLU A 1 88 ? -26.844 -19.891 0.23 1 83.19 88 GLU A N 1
ATOM 667 C CA . GLU A 1 88 ? -27.109 -20.359 1.591 1 83.19 88 GLU A CA 1
ATOM 668 C C . GLU A 1 88 ? -25.812 -20.5 2.377 1 83.19 88 GLU A C 1
ATOM 670 O O . GLU A 1 88 ? -25.734 -20.109 3.543 1 83.19 88 GLU A O 1
ATOM 675 N N . LEU A 1 89 ? -24.828 -21.141 1.726 1 84 89 LEU A N 1
ATOM 676 C CA . LEU A 1 89 ? -23.531 -21.297 2.367 1 84 89 LEU A CA 1
ATOM 677 C C . LEU A 1 89 ? -22.922 -19.938 2.701 1 84 89 LEU A C 1
ATOM 679 O O . LEU A 1 89 ? -22.344 -19.75 3.777 1 84 89 LEU A O 1
ATOM 683 N N . ARG A 1 90 ? -23.062 -19.047 1.797 1 85.12 90 ARG A N 1
ATOM 684 C CA . ARG A 1 90 ? -22.547 -17.688 2.014 1 85.12 90 ARG A CA 1
ATOM 685 C C . ARG A 1 90 ? -23.219 -17.031 3.217 1 85.12 90 ARG A C 1
ATOM 687 O O . ARG A 1 90 ? -22.547 -16.422 4.043 1 85.12 90 ARG A O 1
ATOM 694 N N . ALA A 1 91 ? -24.484 -17.172 3.295 1 84.19 91 ALA A N 1
ATOM 695 C CA . ALA A 1 91 ? -25.219 -16.594 4.414 1 84.19 91 ALA A CA 1
ATOM 696 C C . ALA A 1 91 ? -24.781 -17.203 5.738 1 84.19 91 ALA A C 1
ATOM 698 O O . ALA A 1 91 ? -24.641 -16.5 6.742 1 84.19 91 ALA A O 1
ATOM 699 N N . LYS A 1 92 ? -24.562 -18.5 5.707 1 86.75 92 LYS A N 1
ATOM 700 C CA . LYS A 1 92 ? -24.109 -19.203 6.906 1 86.75 92 LYS A CA 1
ATOM 701 C C . LYS A 1 92 ? -22.734 -18.719 7.34 1 86.75 92 LYS A C 1
ATOM 703 O O . LYS A 1 92 ? -22.484 -18.516 8.531 1 86.75 92 LYS A O 1
ATOM 708 N N . VAL A 1 93 ? -21.891 -18.594 6.414 1 88.12 93 VAL A N 1
ATOM 709 C CA . VAL A 1 93 ? -20.531 -18.156 6.703 1 88.12 93 VAL A CA 1
ATOM 710 C C . VAL A 1 93 ? -20.547 -16.719 7.238 1 88.12 93 VAL A C 1
ATOM 712 O O . VAL A 1 93 ? -19.828 -16.406 8.188 1 88.12 93 VAL A O 1
ATOM 715 N N . LEU A 1 94 ? -21.344 -15.867 6.668 1 87.5 94 LEU A N 1
ATOM 716 C CA . LEU A 1 94 ? -21.422 -14.484 7.113 1 87.5 94 LEU A CA 1
ATOM 717 C C . LEU A 1 94 ? -21.969 -14.406 8.539 1 87.5 94 LEU A C 1
ATOM 719 O O . LEU A 1 94 ? -21.547 -13.539 9.312 1 87.5 94 LEU A O 1
ATOM 723 N N . GLU A 1 95 ? -22.797 -15.312 8.828 1 90.62 95 GLU A N 1
ATOM 724 C CA . GLU A 1 95 ? -23.297 -15.375 10.195 1 90.62 95 GLU A CA 1
ATOM 725 C C . GLU A 1 95 ? -22.203 -15.828 11.164 1 90.62 95 GLU A C 1
ATOM 727 O O . GLU A 1 95 ? -22.094 -15.297 12.273 1 90.62 95 GLU A O 1
ATOM 732 N N . LEU A 1 96 ? -21.484 -16.766 10.758 1 91.25 96 LEU A N 1
ATOM 733 C CA . LEU A 1 96 ? -20.391 -17.266 11.562 1 91.25 96 LEU A CA 1
ATOM 734 C C . LEU A 1 96 ? -19.359 -16.188 11.812 1 91.25 96 LEU A C 1
ATOM 736 O O . LEU A 1 96 ? -18.766 -16.109 12.898 1 91.25 96 LEU A O 1
ATOM 740 N N . PHE A 1 97 ? -19.156 -15.336 10.867 1 92.5 97 PHE A N 1
ATOM 741 C CA . PHE A 1 97 ? -18.125 -14.312 10.93 1 92.5 97 PHE A CA 1
ATOM 742 C C . PHE A 1 97 ? -18.5 -13.227 11.922 1 92.5 97 PHE A C 1
ATOM 744 O O . PHE A 1 97 ? -17.672 -12.391 12.281 1 92.5 97 PHE A O 1
ATOM 751 N N . LYS A 1 98 ? -19.688 -13.25 12.461 1 93.94 98 LYS A N 1
ATOM 752 C CA . LYS A 1 98 ? -20.109 -12.297 13.492 1 93.94 98 LYS A CA 1
ATOM 753 C C . LYS A 1 98 ? -19.578 -12.719 14.867 1 93.94 98 LYS A C 1
ATOM 755 O O . LYS A 1 98 ? -19.609 -11.93 15.812 1 93.94 98 LYS A O 1
ATOM 760 N N . GLU A 1 99 ? -19.125 -13.891 14.938 1 95.31 99 GLU A N 1
ATOM 761 C CA . GLU A 1 99 ? -18.594 -14.383 16.203 1 95.31 99 GLU A CA 1
ATOM 762 C C . GLU A 1 99 ? -17.328 -13.625 16.594 1 95.31 99 GLU A C 1
ATOM 764 O O . GLU A 1 99 ? -16.547 -13.211 15.734 1 95.31 99 GLU A O 1
ATOM 769 N N . PRO A 1 100 ? -17.078 -13.523 17.906 1 96 100 PRO A N 1
ATOM 770 C CA . PRO A 1 100 ? -15.891 -12.805 18.391 1 96 100 PRO A CA 1
ATOM 771 C C . PRO A 1 100 ? -14.586 -13.375 17.844 1 96 100 PRO A C 1
ATOM 773 O O . PRO A 1 100 ? -13.625 -12.641 17.641 1 96 100 PRO A O 1
ATOM 776 N N . LEU A 1 101 ? -14.586 -14.617 17.562 1 96.12 101 LEU A N 1
ATOM 777 C CA . LEU A 1 101 ? -13.391 -15.297 17.078 1 96.12 101 LEU A CA 1
ATOM 778 C C . LEU A 1 101 ? -12.945 -14.711 15.742 1 96.12 101 LEU A C 1
ATOM 780 O O . LEU A 1 101 ? -11.75 -14.68 15.445 1 96.12 101 LEU A O 1
ATOM 784 N N . PHE A 1 102 ? -13.914 -14.203 15 1 95 102 PHE A N 1
ATOM 785 C CA . PHE A 1 102 ? -13.617 -13.805 13.633 1 95 102 PHE A CA 1
ATOM 786 C C . PHE A 1 102 ? -13.469 -12.297 13.523 1 95 102 PHE A C 1
ATOM 788 O O . PHE A 1 102 ? -13.203 -11.766 12.445 1 95 102 PHE A O 1
ATOM 795 N N . GLN A 1 103 ? -13.547 -11.617 14.641 1 94.56 103 GLN A N 1
ATOM 796 C CA . GLN A 1 103 ? -13.359 -10.172 14.625 1 94.56 103 GLN A CA 1
ATOM 797 C C . GLN A 1 103 ? -11.883 -9.805 14.469 1 94.56 103 GLN A C 1
ATOM 799 O O . GLN A 1 103 ? -11.008 -10.531 14.945 1 94.56 103 GLN A O 1
ATOM 804 N N . PRO A 1 104 ? -11.648 -8.648 13.797 1 92.94 104 PRO A N 1
ATOM 805 C CA . PRO A 1 104 ? -10.258 -8.25 13.578 1 92.94 104 PRO A CA 1
ATOM 806 C C . PRO A 1 104 ? -9.5 -8.016 14.883 1 92.94 104 PRO A C 1
ATOM 808 O O . PRO A 1 104 ? -10.062 -7.484 15.844 1 92.94 104 PRO A O 1
ATOM 811 N N . ARG A 1 105 ? -8.32 -8.484 14.875 1 94.75 105 ARG A N 1
ATOM 812 C CA . ARG A 1 105 ? -7.379 -8.25 15.969 1 94.75 105 ARG A CA 1
ATOM 813 C C . ARG A 1 105 ? -6.074 -7.656 15.453 1 94.75 105 ARG A C 1
ATOM 815 O O . ARG A 1 105 ? -5.613 -8.008 14.367 1 94.75 105 ARG A O 1
ATOM 822 N N . TYR A 1 106 ? -5.555 -6.773 16.266 1 94.38 106 TYR A N 1
ATOM 823 C CA . TYR A 1 106 ? -4.344 -6.074 15.859 1 94.38 106 TYR A CA 1
ATOM 824 C C . TYR A 1 106 ? -3.26 -6.195 16.922 1 94.38 106 TYR A C 1
ATOM 826 O O . TYR A 1 106 ? -3.488 -6.785 17.984 1 94.38 106 TYR A O 1
ATOM 834 N N . ASP A 1 107 ? -2.123 -5.766 16.578 1 95.81 107 ASP A N 1
ATOM 835 C CA . ASP A 1 107 ? -1.008 -5.723 17.516 1 95.81 107 ASP A CA 1
ATOM 836 C C . ASP A 1 107 ? -0.659 -7.121 18.016 1 95.81 107 ASP A C 1
ATOM 838 O O . ASP A 1 107 ? -0.597 -7.352 19.234 1 95.81 107 ASP A O 1
ATOM 842 N N . MET A 1 108 ? -0.508 -8.07 17.125 1 95.94 108 MET A N 1
ATOM 843 C CA . MET A 1 108 ? -0.154 -9.453 17.422 1 95.94 108 MET A CA 1
ATOM 844 C C . MET A 1 108 ? 1.183 -9.82 16.781 1 95.94 108 MET A C 1
ATOM 846 O O . MET A 1 108 ? 1.493 -9.375 15.68 1 95.94 108 MET A O 1
ATOM 850 N N . LYS A 1 109 ? 1.84 -10.664 17.5 1 96.94 109 LYS A N 1
ATOM 851 C CA . LYS A 1 109 ? 3.025 -11.258 16.891 1 96.94 109 LYS A CA 1
ATOM 852 C C . LYS A 1 109 ? 2.643 -12.375 15.914 1 96.94 109 LYS A C 1
ATOM 854 O O . LYS A 1 109 ? 1.512 -12.867 15.945 1 96.94 109 LYS A O 1
ATOM 859 N N . MET A 1 110 ? 3.574 -12.703 15.102 1 96.5 110 MET A N 1
ATOM 860 C CA . MET A 1 110 ? 3.324 -13.68 14.039 1 96.5 110 MET A CA 1
ATOM 861 C C . MET A 1 110 ? 2.834 -15 14.625 1 96.5 110 MET A C 1
ATOM 863 O O . MET A 1 110 ? 1.882 -15.594 14.109 1 96.5 110 MET A O 1
ATOM 867 N N . GLY A 1 111 ? 3.467 -15.43 15.719 1 96.5 111 GLY A N 1
ATOM 868 C CA . GLY A 1 111 ? 3.031 -16.672 16.359 1 96.5 111 GLY A CA 1
ATOM 869 C C . GLY A 1 111 ? 1.596 -16.609 16.844 1 96.5 111 GLY A C 1
ATOM 870 O O . GLY A 1 111 ? 0.832 -17.562 16.641 1 96.5 111 GLY A O 1
ATOM 871 N N . GLU A 1 112 ? 1.241 -15.531 17.453 1 97.19 112 GLU A N 1
ATOM 872 C CA . GLU A 1 112 ? -0.124 -15.328 17.922 1 97.19 112 GLU A CA 1
ATOM 873 C C . GLU A 1 112 ? -1.113 -15.297 16.766 1 97.19 112 GLU A C 1
ATOM 875 O O . GLU A 1 112 ? -2.211 -15.852 16.859 1 97.19 112 GLU A O 1
ATOM 880 N N . ALA A 1 113 ? -0.697 -14.648 15.75 1 96.44 113 ALA A N 1
ATOM 881 C CA . ALA A 1 113 ? -1.553 -14.539 14.578 1 96.44 113 ALA A CA 1
ATOM 882 C C . ALA A 1 113 ? -1.8 -15.914 13.953 1 96.44 113 ALA A C 1
ATOM 884 O O . ALA A 1 113 ? -2.916 -16.219 13.523 1 96.44 113 ALA A O 1
ATOM 885 N N . ARG A 1 114 ? -0.816 -16.703 13.852 1 95.38 114 ARG A N 1
ATOM 886 C CA . ARG A 1 114 ? -0.94 -18.047 13.297 1 95.38 114 ARG A CA 1
ATOM 887 C C . ARG A 1 114 ? -1.864 -18.906 14.148 1 95.38 114 ARG A C 1
ATOM 889 O O . ARG A 1 114 ? -2.688 -19.656 13.617 1 95.38 114 ARG A O 1
ATOM 896 N N . GLU A 1 115 ? -1.694 -18.781 15.438 1 95.56 115 GLU A N 1
ATOM 897 C CA . GLU A 1 115 ? -2.568 -19.516 16.344 1 95.56 115 GLU A CA 1
ATOM 898 C C . GLU A 1 115 ? -4.023 -19.109 16.172 1 95.56 115 GLU A C 1
ATOM 900 O O . GLU A 1 1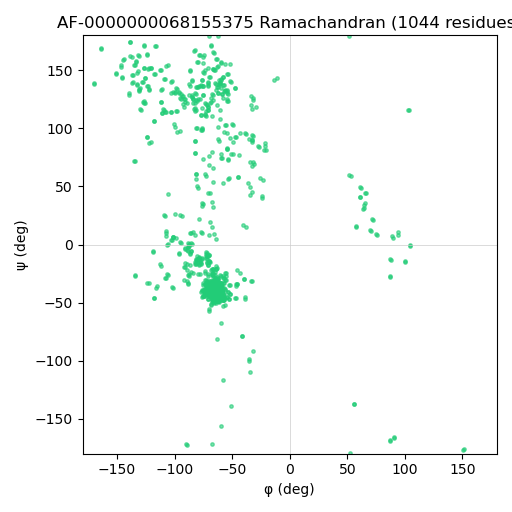15 ? -4.922 -19.953 16.141 1 95.56 115 GLU A O 1
ATOM 905 N N . LEU A 1 116 ? -4.199 -17.844 16.109 1 95.94 116 LEU A N 1
ATOM 906 C CA . LEU A 1 116 ? -5.551 -17.328 15.898 1 95.94 116 LEU A CA 1
ATOM 907 C C . LEU A 1 116 ? -6.133 -17.844 14.594 1 95.94 116 LEU A C 1
ATOM 909 O O . LEU A 1 116 ? -7.297 -18.25 14.539 1 95.94 116 LEU A O 1
ATOM 913 N N . THR A 1 117 ? -5.379 -17.812 13.539 1 93.5 117 THR A N 1
ATOM 914 C CA . THR A 1 117 ? -5.82 -18.297 12.234 1 93.5 117 THR A CA 1
ATOM 915 C C . THR A 1 117 ? -6.191 -19.781 12.305 1 93.5 117 THR A C 1
ATOM 917 O O . THR A 1 117 ? -7.203 -20.203 11.734 1 93.5 117 THR A O 1
ATOM 920 N N . LEU A 1 118 ? -5.406 -20.531 12.977 1 89.88 118 LEU A N 1
ATOM 921 C CA . LEU A 1 118 ? -5.691 -21.953 13.133 1 89.88 118 LEU A CA 1
ATOM 922 C C . LEU A 1 118 ? -7.016 -22.156 13.859 1 89.88 118 LEU A C 1
ATOM 924 O O . LEU A 1 118 ? -7.82 -23 13.453 1 89.88 118 LEU A O 1
ATOM 928 N N . LYS A 1 119 ? -7.242 -21.391 14.906 1 92 119 LYS A N 1
ATOM 929 C CA . LYS A 1 119 ? -8.5 -21.484 15.641 1 92 119 LYS A CA 1
ATOM 930 C C . LYS A 1 119 ? -9.688 -21.125 14.75 1 92 119 LYS A C 1
ATOM 932 O O . LYS A 1 119 ? -10.734 -21.781 14.82 1 92 119 LYS A O 1
ATOM 937 N N . ARG A 1 120 ? -9.508 -20.125 13.945 1 90.94 120 ARG A N 1
ATOM 938 C CA . ARG A 1 120 ? -10.555 -19.719 13.023 1 90.94 120 ARG A CA 1
ATOM 939 C C . ARG A 1 120 ? -10.852 -20.812 12.008 1 90.94 120 ARG A C 1
ATOM 941 O O . ARG A 1 120 ? -12.016 -21.109 11.719 1 90.94 120 ARG A O 1
ATOM 948 N N . LEU A 1 121 ? -9.852 -21.453 11.516 1 87.06 121 LEU A N 1
ATOM 949 C CA . LEU A 1 121 ? -10.016 -22.531 10.547 1 87.06 121 LEU A CA 1
ATOM 950 C C . LEU A 1 121 ? -10.695 -23.734 11.188 1 87.06 121 LEU A C 1
ATOM 952 O O . LEU A 1 121 ? -11.539 -24.375 10.555 1 87.06 121 LEU A O 1
ATOM 956 N N . GLU A 1 122 ? -10.297 -23.984 12.367 1 85.62 122 GLU A N 1
ATOM 957 C CA . GLU A 1 122 ? -10.922 -25.094 13.086 1 85.62 122 GLU A CA 1
ATOM 958 C C . GLU A 1 122 ? -12.406 -24.844 13.305 1 85.62 122 GLU A C 1
ATOM 960 O O . GLU A 1 122 ? -13.227 -25.766 13.172 1 85.62 122 GLU A O 1
ATOM 965 N N . ARG A 1 123 ? -12.688 -23.656 13.641 1 88.75 123 ARG A N 1
ATOM 966 C CA . ARG A 1 123 ? -14.086 -23.297 13.844 1 88.75 123 ARG A CA 1
ATOM 967 C C . ARG A 1 123 ? -14.875 -23.422 12.547 1 88.75 123 ARG A C 1
ATOM 969 O O . ARG A 1 123 ? -16.016 -23.922 12.547 1 88.75 123 ARG A O 1
ATOM 976 N N . LEU A 1 124 ? -14.312 -23.062 11.461 1 85.69 124 LEU A N 1
ATOM 977 C CA . LEU A 1 124 ? -14.969 -23.188 10.172 1 85.69 124 LEU A CA 1
ATOM 978 C C . LEU A 1 124 ? -15.109 -24.656 9.789 1 85.69 124 LEU A C 1
ATOM 980 O O . LEU A 1 124 ? -16.156 -25.078 9.266 1 85.69 124 LEU A O 1
ATOM 984 N N . ALA A 1 125 ? -14.109 -25.391 10.055 1 82.75 125 ALA A N 1
ATOM 985 C CA . ALA A 1 125 ? -14.125 -26.812 9.742 1 82.75 125 ALA A CA 1
ATOM 986 C C . ALA A 1 125 ? -15.211 -27.531 10.539 1 82.75 125 ALA A C 1
ATOM 988 O O . ALA A 1 125 ? -15.797 -28.516 10.062 1 82.75 125 ALA A O 1
ATOM 989 N N . SER A 1 126 ? -15.453 -27.094 11.68 1 83.19 126 SER A N 1
ATOM 990 C CA . SER A 1 126 ? -16.438 -27.719 12.547 1 83.19 126 SER A CA 1
ATOM 991 C C . SER A 1 126 ? -17.844 -27.578 11.992 1 83.19 126 SER A C 1
ATOM 993 O O . SER A 1 126 ? -18.75 -28.312 12.383 1 83.19 126 SER A O 1
ATOM 995 N N . GLN A 1 127 ? -18.016 -26.609 11.125 1 80.12 127 GLN A N 1
ATOM 996 C CA . GLN A 1 127 ? -19.328 -26.391 10.539 1 80.12 127 GLN A CA 1
ATOM 997 C C . GLN A 1 127 ? -19.531 -27.266 9.297 1 80.12 127 GLN A C 1
ATOM 999 O O . GLN A 1 127 ? -20.562 -27.172 8.633 1 80.12 127 GLN A O 1
ATOM 1004 N N . GLU A 1 128 ? -18.625 -28.188 9.07 1 69.62 128 GLU A N 1
ATOM 1005 C CA . GLU A 1 128 ? -18.641 -29.094 7.926 1 69.62 128 GLU A CA 1
ATOM 1006 C C . GLU A 1 128 ? -18.656 -28.328 6.609 1 69.62 128 GLU A C 1
ATOM 1008 O O . GLU A 1 128 ? -19.328 -28.734 5.652 1 69.62 128 GLU A O 1
ATOM 1013 N N . LEU A 1 129 ? -18.328 -27.109 6.789 1 61.84 129 LEU A N 1
ATOM 1014 C CA . LEU A 1 129 ? -18.328 -26.297 5.582 1 61.84 129 LEU A CA 1
ATOM 1015 C C . LEU A 1 129 ? -17.234 -26.734 4.621 1 61.84 129 LEU A C 1
ATOM 1017 O O . LEU A 1 129 ? -17.391 -26.641 3.404 1 61.84 129 LEU A O 1
ATOM 1021 N N . PHE A 1 130 ? -16.047 -26.953 5.312 1 55.62 130 PHE A N 1
ATOM 1022 C CA . PHE A 1 130 ? -14.898 -27.359 4.512 1 55.62 130 PHE A CA 1
ATOM 1023 C C . PHE A 1 130 ? -14.234 -28.594 5.109 1 55.62 130 PHE A C 1
ATOM 1025 O O . PHE A 1 130 ? -14.258 -28.781 6.324 1 55.62 130 PHE A O 1
ATOM 1032 N N . THR A 1 131 ? -14.211 -29.594 4.484 1 45.56 131 THR A N 1
ATOM 1033 C CA . THR A 1 131 ? -13.367 -30.641 5.059 1 45.56 131 THR A CA 1
ATOM 1034 C C . THR A 1 131 ? -11.953 -30.109 5.316 1 45.56 131 THR A C 1
ATOM 1036 O O . THR A 1 131 ? -11.102 -30.172 4.434 1 45.56 131 THR A O 1
ATOM 1039 N N . LEU A 1 132 ? -11.898 -29.078 6.062 1 47.16 132 LEU A N 1
ATOM 1040 C CA . LEU A 1 132 ? -10.742 -28.25 6.398 1 47.16 132 LEU A CA 1
ATOM 1041 C C . LEU A 1 132 ? -9.609 -29.109 6.953 1 47.16 132 LEU A C 1
ATOM 1043 O O . LEU A 1 132 ? -8.43 -28.797 6.738 1 47.16 132 LEU A O 1
ATOM 1047 N N . ARG A 1 133 ? -9.883 -30.109 7.805 1 43.31 133 ARG A N 1
ATOM 1048 C CA . ARG A 1 133 ? -8.773 -30.875 8.367 1 43.31 133 ARG A CA 1
ATOM 1049 C C . ARG A 1 133 ? -7.773 -31.266 7.281 1 43.31 133 ARG A C 1
ATOM 1051 O O . ARG A 1 133 ? -6.566 -31.281 7.527 1 43.31 133 ARG A O 1
ATOM 1058 N N . GLU A 1 134 ? -8.289 -31.484 6.234 1 44.88 134 GLU A N 1
ATOM 1059 C CA . GLU A 1 134 ? -7.438 -31.891 5.117 1 44.88 134 GLU A CA 1
ATOM 1060 C C . GLU A 1 134 ? -6.664 -30.703 4.555 1 44.88 134 GLU A C 1
ATOM 1062 O O . GLU A 1 134 ? -5.52 -30.844 4.117 1 44.88 134 GLU A O 1
ATOM 1067 N N . VAL A 1 135 ? -7.266 -29.547 4.566 1 45.28 135 VAL A N 1
ATOM 1068 C CA . VAL A 1 135 ? -6.582 -28.359 4.066 1 45.28 135 VAL A CA 1
ATOM 1069 C C . VAL A 1 135 ? -5.41 -28.016 4.98 1 45.28 135 VAL A C 1
ATOM 1071 O O . VAL A 1 135 ? -4.336 -27.625 4.508 1 45.28 135 VAL A O 1
ATOM 1074 N N . LEU A 1 136 ? -5.66 -28.172 6.246 1 44.78 136 LEU A N 1
ATOM 1075 C CA . LEU A 1 136 ? -4.648 -27.844 7.246 1 44.78 136 LEU A CA 1
ATOM 1076 C C . LEU A 1 136 ? -3.467 -28.812 7.152 1 44.78 136 LEU A C 1
ATOM 1078 O O . LEU A 1 136 ? -2.334 -28.438 7.461 1 44.78 136 LEU A O 1
ATOM 1082 N N . ASN A 1 137 ? -3.77 -30 6.754 1 42.88 137 ASN A N 1
ATOM 1083 C CA . ASN A 1 137 ? -2.717 -31.016 6.758 1 42.88 137 ASN A CA 1
ATOM 1084 C C . ASN A 1 137 ? -1.918 -31 5.457 1 42.88 137 ASN A C 1
ATOM 1086 O O . ASN A 1 137 ? -0.9 -31.688 5.34 1 42.88 137 ASN A O 1
ATOM 1090 N N . GLY A 1 138 ? -2.422 -30.219 4.52 1 45.22 138 GLY A N 1
ATOM 1091 C CA . GLY A 1 138 ? -1.713 -30.234 3.248 1 45.22 138 GLY A CA 1
ATOM 1092 C C . GLY A 1 138 ? -0.984 -28.938 2.949 1 45.22 138 GLY A C 1
ATOM 1093 O O . GLY A 1 138 ? -1.457 -27.859 3.309 1 45.22 138 GLY A O 1
ATOM 1094 N N . ALA A 1 139 ? 0.346 -29 2.926 1 47.12 139 ALA A N 1
ATOM 1095 C CA . ALA A 1 139 ? 1.113 -27.938 2.283 1 47.12 139 ALA A CA 1
ATOM 1096 C C . ALA A 1 139 ? 1.155 -28.125 0.77 1 47.12 139 ALA A C 1
ATOM 1098 O O . ALA A 1 139 ? 1.337 -29.234 0.283 1 47.12 139 ALA A O 1
ATOM 1099 N N . CYS A 1 140 ? 0.274 -27.359 -0.041 1 47.66 140 CYS A N 1
ATOM 1100 C CA . CYS A 1 140 ? 0.422 -27.484 -1.486 1 47.66 140 CYS A CA 1
ATOM 1101 C C . CYS A 1 140 ? 1.627 -26.703 -1.983 1 47.66 140 CYS A C 1
ATOM 1103 O O . CYS A 1 140 ? 1.792 -25.531 -1.64 1 47.66 140 CYS A O 1
ATOM 1105 N N . SER A 1 141 ? 2.789 -27.391 -2.207 1 49.81 141 SER A N 1
ATOM 1106 C CA . SER A 1 141 ? 3.986 -26.766 -2.744 1 49.81 141 SER A CA 1
ATOM 1107 C C . SER A 1 141 ? 3.92 -26.641 -4.266 1 49.81 141 SER A C 1
ATOM 1109 O O . SER A 1 141 ? 3.857 -27.656 -4.965 1 49.81 141 SER A O 1
ATOM 1111 N N . ALA A 1 142 ? 3.016 -25.969 -4.938 1 44.47 142 ALA A N 1
ATOM 1112 C CA . ALA A 1 142 ? 3.32 -25.859 -6.359 1 44.47 142 ALA A CA 1
ATOM 1113 C C . ALA A 1 142 ? 4.34 -24.75 -6.617 1 44.47 142 ALA A C 1
ATOM 1115 O O . ALA A 1 142 ? 4.004 -23.562 -6.559 1 44.47 142 ALA A O 1
ATOM 1116 N N . ALA A 1 143 ? 5.469 -24.688 -5.93 1 45.78 143 ALA A N 1
ATOM 1117 C CA . ALA A 1 143 ? 6.312 -23.656 -6.52 1 45.78 143 ALA A CA 1
ATOM 1118 C C . ALA A 1 143 ? 7.074 -24.188 -7.727 1 45.78 143 ALA A C 1
ATOM 1120 O O . ALA A 1 143 ? 8.07 -24.906 -7.578 1 45.78 143 ALA A O 1
ATOM 1121 N N . PRO A 1 144 ? 6.359 -24.297 -8.938 1 40.19 144 PRO A N 1
ATOM 1122 C CA . PRO A 1 144 ? 7.09 -24.891 -10.055 1 40.19 144 PRO A CA 1
ATOM 1123 C C . PRO A 1 144 ? 8.484 -24.297 -10.227 1 40.19 144 PRO A C 1
ATOM 1125 O O . PRO A 1 144 ? 9.352 -24.922 -10.859 1 40.19 144 PRO A O 1
ATOM 1128 N N . TRP A 1 145 ? 8.664 -22.953 -10.188 1 41.38 145 TRP A N 1
ATOM 1129 C CA . TRP A 1 145 ? 9.922 -22.406 -10.664 1 41.38 145 TRP A CA 1
ATOM 1130 C C . TRP A 1 145 ? 10.828 -22.016 -9.508 1 41.38 145 TRP A C 1
ATOM 1132 O O . TRP A 1 145 ? 10.375 -21.391 -8.539 1 41.38 145 TRP A O 1
ATOM 1142 N N . PRO A 1 146 ? 11.906 -22.656 -9.359 1 39.84 146 PRO A N 1
ATOM 1143 C CA . PRO A 1 146 ? 12.898 -22.266 -8.359 1 39.84 146 PRO A CA 1
ATOM 1144 C C . PRO A 1 146 ? 13.289 -20.797 -8.453 1 39.84 146 PRO A C 1
ATOM 1146 O O . PRO A 1 146 ? 13.18 -20.188 -9.523 1 39.84 146 PRO A O 1
ATOM 1149 N N . PRO A 1 147 ? 13.492 -20.031 -7.348 1 37.81 147 PRO A N 1
ATOM 1150 C CA . PRO A 1 147 ? 13.953 -18.656 -7.465 1 37.81 147 PRO A CA 1
ATOM 1151 C C . PRO A 1 147 ? 15.039 -18.484 -8.523 1 37.81 147 PRO A C 1
ATOM 1153 O O . PRO A 1 147 ? 15.07 -17.469 -9.227 1 37.81 147 PRO A O 1
ATOM 1156 N N . SER A 1 148 ? 16.391 -18.828 -8.289 1 34.72 148 SER A N 1
ATOM 1157 C CA . SER A 1 148 ? 17.594 -18.484 -9.047 1 34.72 148 SER A CA 1
ATOM 1158 C C . SER A 1 148 ? 17.844 -19.5 -10.164 1 34.72 148 SER A C 1
ATOM 1160 O O . SER A 1 148 ? 18.828 -19.391 -10.891 1 34.72 148 SER A O 1
ATOM 1162 N N . ALA A 1 149 ? 17.453 -20.625 -10.133 1 35.12 149 ALA A N 1
ATOM 1163 C CA . ALA A 1 149 ? 18.297 -21.531 -10.898 1 35.12 149 ALA A CA 1
ATOM 1164 C C . ALA A 1 149 ? 18.109 -21.344 -12.398 1 35.12 149 ALA A C 1
ATOM 1166 O O . ALA A 1 149 ? 16.984 -21.109 -12.859 1 35.12 149 ALA A O 1
ATOM 1167 N N . PRO A 1 150 ? 19.172 -21.016 -13.172 1 32.66 150 PRO A N 1
ATOM 1168 C CA . PRO A 1 150 ? 19.188 -21.094 -14.641 1 32.66 150 PRO A CA 1
ATOM 1169 C C . PRO A 1 150 ? 18.344 -22.25 -15.172 1 32.66 150 PRO A C 1
ATOM 1171 O O . PRO A 1 150 ? 18.203 -23.281 -14.508 1 32.66 150 PRO A O 1
ATOM 1174 N N . ARG A 1 151 ? 17.516 -22 -16.016 1 35.38 151 ARG A N 1
ATOM 1175 C CA . ARG A 1 151 ? 16.766 -23 -16.766 1 35.38 151 ARG A CA 1
ATOM 1176 C C . ARG A 1 151 ? 17.688 -24.109 -17.266 1 35.38 151 ARG A C 1
ATOM 1178 O O . ARG A 1 151 ? 17.312 -24.906 -18.141 1 35.38 151 ARG A O 1
ATOM 1185 N N . SER A 1 152 ? 18.922 -23.859 -17.375 1 33.09 152 SER A N 1
ATOM 1186 C CA . SER A 1 152 ? 19.406 -25.188 -17.75 1 33.09 152 SER A CA 1
ATOM 1187 C C . SER A 1 152 ? 18.766 -26.281 -16.906 1 33.09 152 SER A C 1
ATOM 1189 O O . SER A 1 152 ? 19.031 -26.359 -15.695 1 33.09 152 SER A O 1
ATOM 1191 N N . THR A 1 153 ? 17.5 -26.656 -17.188 1 38.34 153 THR A N 1
ATOM 1192 C CA . THR A 1 153 ? 16.219 -27.25 -16.812 1 38.34 153 THR A CA 1
ATOM 1193 C C . THR A 1 153 ? 16.422 -28.344 -15.781 1 38.34 153 THR A C 1
ATOM 1195 O O . THR A 1 153 ? 15.734 -28.391 -14.758 1 38.34 153 THR A O 1
ATOM 1198 N N . SER A 1 154 ? 16.609 -29.703 -16.188 1 41.03 154 SER A N 1
ATOM 1199 C CA . SER A 1 154 ? 16.375 -31.016 -15.57 1 41.03 154 SER A CA 1
ATOM 1200 C C . SER A 1 154 ? 17.219 -31.172 -14.305 1 41.03 154 SER A C 1
ATOM 1202 O O . SER A 1 154 ? 16.766 -31.75 -13.32 1 41.03 154 SER A O 1
ATOM 1204 N N . THR A 1 155 ? 18.359 -30.625 -14.273 1 43.12 155 THR A N 1
ATOM 1205 C CA . THR A 1 155 ? 19.297 -31.031 -13.242 1 43.12 155 THR A CA 1
ATOM 1206 C C . THR A 1 155 ? 19.156 -30.156 -12 1 43.12 155 THR A C 1
ATOM 1208 O O . THR A 1 155 ? 19.531 -30.562 -10.898 1 43.12 155 THR A O 1
ATOM 1211 N N . CYS A 1 156 ? 18.547 -28.922 -12.039 1 53.25 156 CYS A N 1
ATOM 1212 C CA . CYS A 1 156 ? 18.547 -28.047 -10.875 1 53.25 156 CYS A CA 1
ATOM 1213 C C . CYS A 1 156 ? 17.172 -27.984 -10.234 1 53.25 156 CYS A C 1
ATOM 1215 O O . CYS A 1 156 ? 16.953 -27.219 -9.297 1 53.25 156 CYS A O 1
ATOM 1217 N N . SER A 1 157 ? 16.422 -28.812 -10.695 1 77.44 157 SER A N 1
ATOM 1218 C CA . SER A 1 157 ? 15.07 -28.891 -10.125 1 77.44 157 SER A CA 1
ATOM 1219 C C . SER A 1 157 ? 14.906 -30.141 -9.273 1 77.44 157 SER A C 1
ATOM 1221 O O . SER A 1 157 ? 15.688 -31.094 -9.383 1 77.44 157 SER A O 1
ATOM 1223 N N . THR A 1 158 ? 14.055 -30.016 -8.414 1 88 158 THR A N 1
ATOM 1224 C CA . THR A 1 158 ? 13.703 -31.203 -7.633 1 88 158 THR A CA 1
ATOM 1225 C C . THR A 1 158 ? 13.312 -32.344 -8.555 1 88 158 THR A C 1
ATOM 1227 O O . THR A 1 158 ? 12.602 -32.156 -9.547 1 88 158 THR A O 1
ATOM 1230 N N . SER A 1 159 ? 13.891 -33.5 -8.25 1 91.81 159 SER A N 1
ATOM 1231 C CA . SER A 1 159 ? 13.617 -34.688 -9.055 1 91.81 159 SER A CA 1
ATOM 1232 C C . SER A 1 159 ? 13.062 -35.844 -8.203 1 91.81 159 SER A C 1
ATOM 1234 O O . SER A 1 159 ? 13.258 -35.844 -6.984 1 91.81 159 SER A O 1
ATOM 1236 N N . ALA A 1 160 ? 12.281 -36.656 -8.859 1 93.5 160 ALA A N 1
ATOM 1237 C CA . ALA A 1 160 ? 11.82 -37.938 -8.32 1 93.5 160 ALA A CA 1
ATOM 1238 C C . ALA A 1 160 ? 12.32 -39.094 -9.172 1 93.5 160 ALA A C 1
ATOM 1240 O O . ALA A 1 160 ? 11.789 -39.344 -10.258 1 93.5 160 ALA A O 1
ATOM 1241 N N . ARG A 1 161 ? 13.281 -39.812 -8.648 1 93.38 161 ARG A N 1
ATOM 1242 C CA . ARG A 1 161 ? 13.891 -40.906 -9.406 1 93.38 161 ARG A CA 1
ATOM 1243 C C . ARG A 1 161 ? 13.312 -42.25 -8.977 1 93.38 161 ARG A C 1
ATOM 1245 O O . ARG A 1 161 ? 13.234 -42.531 -7.785 1 93.38 161 ARG A O 1
ATOM 1252 N N . ARG A 1 162 ? 12.969 -42.906 -9.984 1 90.94 162 ARG A N 1
ATOM 1253 C CA . ARG A 1 162 ? 12.531 -44.281 -9.719 1 90.94 162 ARG A CA 1
ATOM 1254 C C . ARG A 1 162 ? 13.719 -45.188 -9.359 1 90.94 162 ARG A C 1
ATOM 1256 O O . ARG A 1 162 ? 14.703 -45.219 -10.102 1 90.94 162 ARG A O 1
ATOM 1263 N N . SER A 1 163 ? 13.781 -45.594 -8.172 1 79.75 163 SER A N 1
ATOM 1264 C CA . SER A 1 163 ? 14.875 -46.438 -7.711 1 79.75 163 SER A CA 1
ATOM 1265 C C . SER A 1 163 ? 14.781 -47.844 -8.297 1 79.75 163 SER A C 1
ATOM 1267 O O . SER A 1 163 ? 13.68 -48.375 -8.508 1 79.75 163 SER A O 1
ATOM 1269 N N . LYS A 1 164 ? 15.891 -48.188 -9.172 1 62.88 164 LYS A N 1
ATOM 1270 C CA . LYS A 1 164 ? 15.992 -49.562 -9.656 1 62.88 164 LYS A CA 1
ATOM 1271 C C . LYS A 1 164 ? 15.977 -50.562 -8.5 1 62.88 164 LYS A C 1
ATOM 1273 O O . LYS A 1 164 ? 16.453 -50.25 -7.406 1 62.88 164 LYS A O 1
ATOM 1278 N N . CYS A 1 165 ? 15.133 -51.406 -8.539 1 47.59 165 CYS A N 1
ATOM 1279 C CA . CYS A 1 165 ? 15.305 -52.531 -7.648 1 47.59 165 CYS A CA 1
ATOM 1280 C C . CYS A 1 165 ? 16.734 -53.031 -7.68 1 47.59 165 CYS A C 1
ATOM 1282 O O . CYS A 1 165 ? 17.188 -53.594 -8.68 1 47.59 165 CYS A O 1
ATOM 1284 N N . ALA A 1 166 ? 17.734 -52.281 -7.395 1 39.28 166 ALA A N 1
ATOM 1285 C CA . ALA A 1 166 ? 19.031 -52.969 -7.441 1 39.28 166 ALA A CA 1
ATOM 1286 C C . ALA A 1 166 ? 18.906 -54.406 -6.957 1 39.28 166 ALA A C 1
ATOM 1288 O O . ALA A 1 166 ? 19.391 -55.344 -7.605 1 39.28 166 ALA A O 1
ATOM 1289 N N . ASP A 1 167 ? 19.312 -54.656 -5.492 1 35.72 167 ASP A N 1
ATOM 1290 C CA . ASP A 1 167 ? 19.562 -55.969 -4.906 1 35.72 167 ASP A CA 1
ATOM 1291 C C . ASP A 1 167 ? 18.344 -56.906 -5.039 1 35.72 167 ASP A C 1
ATOM 1293 O O . ASP A 1 167 ? 17.219 -56.406 -5.125 1 35.72 167 ASP A O 1
ATOM 1297 N N . ALA A 1 168 ? 18.719 -58.312 -5.273 1 36.47 168 ALA A N 1
ATOM 1298 C CA . ALA A 1 168 ? 17.938 -59.562 -5.199 1 36.47 168 ALA A CA 1
ATOM 1299 C C . ALA A 1 168 ? 16.984 -59.531 -4.004 1 36.47 168 ALA A C 1
ATOM 1301 O O . ALA A 1 168 ? 16.422 -60.562 -3.627 1 36.47 168 ALA A O 1
ATOM 1302 N N . SER A 1 169 ? 17.406 -58.812 -2.98 1 35.91 169 SER A N 1
ATOM 1303 C CA . SER A 1 169 ? 16.406 -59.125 -1.964 1 35.91 169 SER A CA 1
ATOM 1304 C C . SER A 1 169 ? 15 -58.75 -2.439 1 35.91 169 SER A C 1
ATOM 1306 O O . SER A 1 169 ? 14.828 -57.812 -3.205 1 35.91 169 SER A O 1
ATOM 1308 N N . PRO A 1 170 ? 14.125 -59.656 -2.33 1 36.47 170 PRO A N 1
ATOM 1309 C CA . PRO A 1 170 ? 12.75 -59.75 -2.828 1 36.47 170 PRO A CA 1
ATOM 1310 C C . PRO A 1 170 ? 12.008 -58.438 -2.736 1 36.47 170 PRO A C 1
ATOM 1312 O O . PRO A 1 170 ? 10.922 -58.281 -3.301 1 36.47 170 PRO A O 1
ATOM 1315 N N . SER A 1 171 ? 12.125 -57.781 -1.534 1 38.56 171 SER A N 1
ATOM 1316 C CA . SER A 1 171 ? 11.016 -56.844 -1.476 1 38.56 171 SER A CA 1
ATOM 1317 C C . SER A 1 171 ? 11.242 -55.656 -2.42 1 38.56 171 SER A C 1
ATOM 1319 O O . SER A 1 171 ? 12.141 -54.844 -2.199 1 38.56 171 SER A O 1
ATOM 1321 N N . PRO A 1 172 ? 11.391 -55.719 -3.693 1 44.31 172 PRO A N 1
ATOM 1322 C CA . PRO A 1 172 ? 11.461 -54.719 -4.746 1 44.31 172 PRO A CA 1
ATOM 1323 C C . PRO A 1 172 ? 10.773 -53.406 -4.355 1 44.31 172 PRO A C 1
ATOM 1325 O O . PRO A 1 172 ? 9.57 -53.25 -4.574 1 44.31 172 PRO A O 1
ATOM 1328 N N . SER A 1 173 ? 10.938 -52.969 -3.223 1 51.97 173 SER A N 1
ATOM 1329 C CA . SER A 1 173 ? 10.078 -51.875 -2.805 1 51.97 173 SER A CA 1
ATOM 1330 C C . SER A 1 173 ? 10.156 -50.719 -3.787 1 51.97 173 SER A C 1
ATOM 1332 O O . SER A 1 173 ? 11.242 -50.188 -4.059 1 51.97 173 SER A O 1
ATOM 1334 N N . SER A 1 174 ? 9.461 -50.656 -4.918 1 76.56 174 SER A N 1
ATOM 1335 C CA . SER A 1 174 ? 9.227 -49.656 -5.949 1 76.56 174 SER A CA 1
ATOM 1336 C C . SER A 1 174 ? 8.875 -48.312 -5.336 1 76.56 174 SER A C 1
ATOM 1338 O O . SER A 1 174 ? 7.82 -48.156 -4.723 1 76.56 174 SER A O 1
ATOM 1340 N N . GLU A 1 175 ? 10.008 -47.594 -5.195 1 90.5 175 GLU A N 1
ATOM 1341 C CA . GLU A 1 175 ? 9.836 -46.281 -4.59 1 90.5 175 GLU A CA 1
ATOM 1342 C C . GLU A 1 175 ? 10.391 -45.156 -5.5 1 90.5 175 GLU A C 1
ATOM 1344 O O . GLU A 1 175 ? 11.031 -45.469 -6.512 1 90.5 175 GLU A O 1
ATOM 1349 N N . PHE A 1 176 ? 9.984 -44 -5.184 1 94.19 176 PHE A N 1
ATOM 1350 C CA . PHE A 1 176 ? 10.609 -42.812 -5.73 1 94.19 176 PHE A CA 1
ATOM 1351 C C . PHE A 1 176 ? 11.531 -42.156 -4.711 1 94.19 176 PHE A C 1
ATOM 1353 O O . PHE A 1 176 ? 11.242 -42.156 -3.512 1 94.19 176 PHE A O 1
ATOM 1360 N N . VAL A 1 177 ? 12.648 -41.688 -5.172 1 94.69 177 VAL A N 1
ATOM 1361 C CA . VAL A 1 177 ? 13.555 -40.906 -4.332 1 94.69 177 VAL A CA 1
ATOM 1362 C C . VAL A 1 177 ? 13.516 -39.438 -4.746 1 94.69 177 VAL A C 1
ATOM 1364 O O . VAL A 1 177 ? 13.93 -39.094 -5.852 1 94.69 177 VAL A O 1
ATOM 1367 N N . ILE A 1 178 ? 13.016 -38.594 -3.863 1 94.38 178 ILE A N 1
ATOM 1368 C CA . ILE A 1 178 ? 12.867 -37.156 -4.129 1 94.38 178 ILE A CA 1
ATOM 1369 C C . ILE A 1 178 ? 14.109 -36.406 -3.645 1 94.38 178 ILE A C 1
ATOM 1371 O O . ILE A 1 178 ? 14.539 -36.594 -2.504 1 94.38 178 ILE A O 1
ATOM 1375 N N . ASN A 1 179 ? 14.703 -35.594 -4.539 1 94 179 ASN A N 1
ATOM 1376 C CA . ASN A 1 179 ? 15.945 -34.906 -4.23 1 94 179 ASN A CA 1
ATOM 1377 C C . ASN A 1 179 ? 15.93 -33.469 -4.777 1 94 179 ASN A C 1
ATOM 1379 O O . ASN A 1 179 ? 15.547 -33.25 -5.93 1 94 179 ASN A O 1
ATOM 1383 N N . SER A 1 180 ? 16.25 -32.531 -3.896 1 92.5 180 SER A N 1
ATOM 1384 C CA . SER A 1 180 ? 16.531 -31.156 -4.285 1 92.5 180 SER A CA 1
ATOM 1385 C C . SER A 1 180 ? 18.031 -30.891 -4.344 1 92.5 180 SER A C 1
ATOM 1387 O O . SER A 1 180 ? 18.656 -30.625 -3.314 1 92.5 180 SER A O 1
ATOM 1389 N N . PRO A 1 181 ? 18.578 -30.844 -5.512 1 86.12 181 PRO A N 1
ATOM 1390 C CA . PRO A 1 181 ? 20.047 -30.938 -5.633 1 86.12 181 PRO A CA 1
ATOM 1391 C C . PRO A 1 181 ? 20.734 -29.609 -5.324 1 86.12 181 PRO A C 1
ATOM 1393 O O . PRO A 1 181 ? 21.922 -29.594 -4.969 1 86.12 181 PRO A O 1
ATOM 1396 N N . THR A 1 182 ? 20.062 -28.469 -5.488 1 84.06 182 THR A N 1
ATOM 1397 C CA . THR A 1 182 ? 20.672 -27.156 -5.277 1 84.06 182 THR A CA 1
ATOM 1398 C C . THR A 1 182 ? 19.781 -26.281 -4.398 1 84.06 182 THR A C 1
ATOM 1400 O O . THR A 1 182 ? 18.594 -26.562 -4.23 1 84.06 182 THR A O 1
ATOM 1403 N N . PRO A 1 183 ? 20.375 -25.266 -3.879 1 81.38 183 PRO A N 1
ATOM 1404 C CA . PRO A 1 183 ? 19.562 -24.344 -3.096 1 81.38 183 PRO A CA 1
ATOM 1405 C C . PRO A 1 183 ? 18.422 -23.703 -3.912 1 81.38 183 PRO A C 1
ATOM 1407 O O . PRO A 1 183 ? 17.375 -23.375 -3.365 1 81.38 183 PRO A O 1
ATOM 1410 N N . THR A 1 184 ? 18.609 -23.609 -5.137 1 77.81 184 THR A N 1
ATOM 1411 C CA . THR A 1 184 ? 17.609 -22.953 -5.984 1 77.81 184 THR A CA 1
ATOM 1412 C C . THR A 1 184 ? 16.469 -23.922 -6.285 1 77.81 184 THR A C 1
ATOM 1414 O O . THR A 1 184 ? 15.414 -23.5 -6.777 1 77.81 184 THR A O 1
ATOM 1417 N N . SER A 1 185 ? 16.656 -25.203 -5.93 1 84.88 185 SER A N 1
ATOM 1418 C CA . SER A 1 185 ? 15.602 -26.188 -6.172 1 84.88 185 SER A CA 1
ATOM 1419 C C . SER A 1 185 ? 14.633 -26.25 -4.996 1 84.88 185 SER A C 1
ATOM 1421 O O . SER A 1 185 ? 13.633 -26.969 -5.047 1 84.88 185 SER A O 1
ATOM 1423 N N . GLN A 1 186 ? 14.891 -25.438 -4.039 1 87.31 186 GLN A N 1
ATOM 1424 C CA . GLN A 1 186 ? 13.977 -25.391 -2.902 1 87.31 186 GLN A CA 1
ATOM 1425 C C . GLN A 1 186 ? 12.617 -24.844 -3.314 1 87.31 186 GLN A C 1
ATOM 1427 O O . GLN A 1 186 ? 12.523 -24.062 -4.262 1 87.31 186 GLN A O 1
ATOM 1432 N N . LYS A 1 187 ? 11.625 -25.297 -2.602 1 88.25 187 LYS A N 1
ATOM 1433 C CA . LYS A 1 187 ? 10.273 -24.766 -2.766 1 88.25 187 LYS A CA 1
ATOM 1434 C C . LYS A 1 187 ? 9.984 -23.672 -1.744 1 88.25 187 LYS A C 1
ATOM 1436 O O . LYS A 1 187 ? 10.109 -23.891 -0.538 1 88.25 187 LYS A O 1
ATOM 1441 N N . TYR A 1 188 ? 9.562 -22.531 -2.336 1 88.31 188 TYR A N 1
ATOM 1442 C CA . TYR A 1 188 ? 9.414 -21.359 -1.484 1 88.31 188 TYR A CA 1
ATOM 1443 C C . TYR A 1 188 ? 7.945 -20.969 -1.349 1 88.31 188 TYR A C 1
ATOM 1445 O O . TYR A 1 188 ? 7.148 -21.203 -2.262 1 88.31 188 TYR A O 1
ATOM 1453 N N . TRP A 1 189 ? 7.602 -20.359 -0.181 1 91.94 189 TRP A N 1
ATOM 1454 C CA . TRP A 1 189 ? 6.301 -19.75 0.089 1 91.94 189 TRP A CA 1
ATOM 1455 C C . TRP A 1 189 ? 5.199 -20.797 0.099 1 91.94 189 TRP A C 1
ATOM 1457 O O . TRP A 1 189 ? 4.09 -20.547 -0.387 1 91.94 189 TRP A O 1
ATOM 1467 N N . ILE A 1 190 ? 5.547 -21.922 0.575 1 91.62 190 ILE A N 1
ATOM 1468 C CA . ILE A 1 190 ? 4.578 -23.016 0.622 1 91.62 190 ILE A CA 1
ATOM 1469 C C . ILE A 1 190 ? 3.65 -22.828 1.821 1 91.62 190 ILE A C 1
ATOM 1471 O O . ILE A 1 190 ? 4.113 -22.703 2.957 1 91.62 190 ILE A O 1
ATOM 1475 N N . GLY A 1 191 ? 2.393 -22.828 1.522 1 89.38 191 GLY A N 1
ATOM 1476 C CA . GLY A 1 191 ? 1.41 -22.703 2.586 1 89.38 191 GLY A CA 1
ATOM 1477 C C . GLY A 1 191 ? 1.449 -23.844 3.586 1 89.38 191 GLY A C 1
ATOM 1478 O O . GLY A 1 191 ? 1.534 -25 3.201 1 89.38 191 GLY A O 1
ATOM 1479 N N . ASN A 1 192 ? 1.491 -23.547 4.863 1 90 192 ASN A N 1
ATOM 1480 C CA . ASN A 1 192 ? 1.414 -24.469 5.996 1 90 192 ASN A CA 1
ATOM 1481 C C . ASN A 1 192 ? 2.723 -25.219 6.199 1 90 192 ASN A C 1
ATOM 1483 O O . ASN A 1 192 ? 2.805 -26.125 7.043 1 90 192 ASN A O 1
ATOM 1487 N N . ALA A 1 193 ? 3.736 -24.891 5.527 1 92.06 193 ALA A N 1
ATOM 1488 C CA . ALA A 1 193 ? 4.934 -25.719 5.5 1 92.06 193 ALA A CA 1
ATOM 1489 C C . ALA A 1 193 ? 5.844 -25.422 6.688 1 92.06 193 ALA A C 1
ATOM 1491 O O . ALA A 1 193 ? 6.613 -26.281 7.121 1 92.06 193 ALA A O 1
ATOM 1492 N N . ALA A 1 194 ? 5.73 -24.25 7.215 1 93.25 194 ALA A N 1
ATOM 1493 C CA . ALA A 1 194 ? 6.68 -23.875 8.258 1 93.25 194 ALA A CA 1
ATOM 1494 C C . ALA A 1 194 ? 6.383 -24.609 9.562 1 93.25 194 ALA A C 1
ATOM 1496 O O . ALA A 1 194 ? 7.297 -25.094 10.227 1 93.25 194 ALA A O 1
ATOM 1497 N N . CYS A 1 195 ? 5.074 -24.734 9.867 1 90 195 CYS A N 1
ATOM 1498 C CA . CYS A 1 195 ? 4.789 -25.172 11.227 1 90 195 CYS A CA 1
ATOM 1499 C C . CYS A 1 195 ? 3.719 -26.266 11.227 1 90 195 CYS A C 1
ATOM 1501 O O . CYS A 1 195 ? 3.689 -27.109 12.125 1 90 195 CYS A O 1
ATOM 1503 N N . HIS A 1 196 ? 2.885 -26.266 10.25 1 85.94 196 HIS A N 1
ATOM 1504 C CA . HIS A 1 196 ? 1.629 -26.969 10.5 1 85.94 196 HIS A CA 1
ATOM 1505 C C . HIS A 1 196 ? 1.484 -28.172 9.586 1 85.94 196 HIS A C 1
ATOM 1507 O O . HIS A 1 196 ? 1.017 -29.234 10.023 1 85.94 196 HIS A O 1
ATOM 1513 N N . GLY A 1 197 ? 1.938 -28.094 8.375 1 88.56 197 GLY A N 1
ATOM 1514 C CA . GLY A 1 197 ? 1.685 -29.141 7.395 1 88.56 197 GLY A CA 1
ATOM 1515 C C . GLY A 1 197 ? 2.434 -30.422 7.688 1 88.56 197 GLY A C 1
ATOM 1516 O O . GLY A 1 197 ? 3.582 -30.391 8.133 1 88.56 197 GLY A O 1
ATOM 1517 N N . ASN A 1 198 ? 1.715 -31.531 7.355 1 89.56 198 ASN A N 1
ATOM 1518 C CA . ASN A 1 198 ? 2.334 -32.844 7.559 1 89.56 198 ASN A CA 1
ATOM 1519 C C . ASN A 1 198 ? 2.707 -33.5 6.23 1 89.56 198 ASN A C 1
ATOM 1521 O O . ASN A 1 198 ? 3.6 -34.344 6.18 1 89.56 198 ASN A O 1
ATOM 1525 N N . TRP A 1 199 ? 1.967 -33.156 5.273 1 90.25 199 TRP A N 1
ATOM 1526 C CA . TRP A 1 199 ? 2.189 -33.656 3.928 1 90.25 199 TRP A CA 1
ATOM 1527 C C . TRP A 1 199 ? 2.305 -32.531 2.922 1 90.25 199 TRP A C 1
ATOM 1529 O O . TRP A 1 199 ? 1.76 -31.453 3.141 1 90.25 199 TRP A O 1
ATOM 1539 N N . ALA A 1 200 ? 3.039 -32.844 1.911 1 89.94 200 ALA A N 1
ATOM 1540 C CA . ALA A 1 200 ? 3.145 -31.859 0.828 1 89.94 200 ALA A CA 1
ATOM 1541 C C . ALA A 1 200 ? 2.941 -32.531 -0.53 1 89.94 200 ALA A C 1
ATOM 1543 O O . ALA A 1 200 ? 3.348 -33.656 -0.733 1 89.94 200 ALA A O 1
ATOM 1544 N N . THR A 1 201 ? 2.186 -31.828 -1.369 1 88.69 201 THR A N 1
ATOM 1545 C CA . THR A 1 201 ? 2.234 -32.188 -2.785 1 88.69 201 THR A CA 1
ATOM 1546 C C . THR A 1 201 ? 3.432 -31.516 -3.463 1 88.69 201 THR A C 1
ATOM 1548 O O . THR A 1 201 ? 3.494 -30.297 -3.564 1 88.69 201 THR A O 1
ATOM 1551 N N . VAL A 1 202 ? 4.348 -32.344 -3.939 1 89.12 202 VAL A N 1
ATOM 1552 C CA . VAL A 1 202 ? 5.613 -31.859 -4.465 1 89.12 202 VAL A CA 1
ATOM 1553 C C . VAL A 1 202 ? 5.684 -32.094 -5.969 1 89.12 202 VAL A C 1
ATOM 1555 O O . VAL A 1 202 ? 5.543 -33.25 -6.422 1 89.12 202 VAL A O 1
ATOM 1558 N N . PHE A 1 203 ? 5.875 -31.031 -6.688 1 87.62 203 PHE A N 1
ATOM 1559 C CA . PHE A 1 203 ? 6.145 -31.188 -8.117 1 87.62 203 PHE A CA 1
ATOM 1560 C C . PHE A 1 203 ? 7.629 -31.438 -8.359 1 87.62 203 PHE A C 1
ATOM 1562 O O . PHE A 1 203 ? 8.477 -30.688 -7.883 1 87.62 203 PHE A O 1
ATOM 1569 N N . ALA A 1 204 ? 7.914 -32.531 -9.094 1 89.25 204 ALA A N 1
ATOM 1570 C CA . ALA A 1 204 ? 9.289 -32.906 -9.375 1 89.25 204 ALA A CA 1
ATOM 1571 C C . ALA A 1 204 ? 9.414 -33.562 -10.75 1 89.25 204 ALA A C 1
ATOM 1573 O O . ALA A 1 204 ? 8.438 -34.094 -11.273 1 89.25 204 ALA A O 1
ATOM 1574 N N . ASN A 1 205 ? 10.609 -33.438 -11.289 1 90.44 205 ASN A N 1
ATOM 1575 C CA . ASN A 1 205 ? 10.898 -34.156 -12.523 1 90.44 205 ASN A CA 1
ATOM 1576 C C . ASN A 1 205 ? 10.961 -35.656 -12.289 1 90.44 205 ASN A C 1
ATOM 1578 O O . ASN A 1 205 ? 11.773 -36.125 -11.484 1 90.44 205 ASN A O 1
ATOM 1582 N N . LEU A 1 206 ? 10.109 -36.312 -13.016 1 92.69 206 LEU A N 1
ATOM 1583 C CA . LEU A 1 206 ? 10.102 -37.75 -12.906 1 92.69 206 LEU A CA 1
ATOM 1584 C C . LEU A 1 206 ? 11.203 -38.375 -13.75 1 92.69 206 LEU A C 1
ATOM 1586 O O . LEU A 1 206 ? 11.195 -38.25 -14.977 1 92.69 206 LEU A O 1
ATOM 1590 N N . ILE A 1 207 ? 12.148 -39.031 -13.102 1 92 207 ILE A N 1
ATOM 1591 C CA . ILE A 1 207 ? 13.266 -39.719 -13.773 1 92 207 ILE A CA 1
ATOM 1592 C C . ILE A 1 207 ? 13.102 -41.219 -13.672 1 92 207 ILE A C 1
ATOM 1594 O O . ILE A 1 207 ? 13.07 -41.781 -12.57 1 92 207 ILE A O 1
ATOM 1598 N N . LEU A 1 208 ? 12.938 -41.844 -14.797 1 90.69 208 LEU A N 1
ATOM 1599 C CA . LEU A 1 208 ? 12.75 -43.281 -14.867 1 90.69 208 LEU A CA 1
ATOM 1600 C C . LEU A 1 208 ? 14.086 -44 -14.805 1 90.69 208 LEU A C 1
ATOM 1602 O O . LEU A 1 208 ? 15.141 -43.375 -14.93 1 90.69 208 LEU A O 1
ATOM 1606 N N . PRO A 1 209 ? 13.852 -45.344 -14.594 1 83.62 209 PRO A N 1
ATOM 1607 C CA . PRO A 1 209 ? 15.094 -46.125 -14.68 1 83.62 209 PRO A CA 1
ATOM 1608 C C . PRO A 1 209 ? 15.805 -45.938 -16.016 1 83.62 209 PRO A C 1
ATOM 1610 O O . PRO A 1 209 ? 15.148 -45.938 -17.078 1 83.62 209 PRO A O 1
ATOM 1613 N N . GLY A 1 210 ? 17.062 -45.688 -16.062 1 83.31 210 GLY A N 1
ATOM 1614 C CA . GLY A 1 210 ? 17.812 -45.406 -17.266 1 83.31 210 GLY A CA 1
ATOM 1615 C C . GLY A 1 210 ? 18.078 -43.938 -17.484 1 83.31 210 GLY A C 1
ATOM 1616 O O . GLY A 1 210 ? 18.828 -43.562 -18.391 1 83.31 210 GLY A O 1
ATOM 1617 N N . GLY A 1 211 ? 17.344 -43.156 -16.75 1 86.88 211 GLY A N 1
ATOM 1618 C CA . GLY A 1 211 ? 17.672 -41.719 -16.75 1 86.88 211 GLY A CA 1
ATOM 1619 C C . GLY A 1 211 ? 16.703 -40.906 -17.562 1 86.88 211 GLY A C 1
ATOM 1620 O O . GLY A 1 211 ? 16.859 -39.688 -17.672 1 86.88 211 GLY A O 1
ATOM 1621 N N . ARG A 1 212 ? 15.727 -41.531 -18.156 1 89.5 212 ARG A N 1
ATOM 1622 C CA . ARG A 1 212 ? 14.781 -40.812 -18.969 1 89.5 212 ARG A CA 1
ATOM 1623 C C . ARG A 1 212 ? 13.93 -39.875 -18.109 1 89.5 212 ARG A C 1
ATOM 1625 O O . ARG A 1 212 ? 13.352 -40.281 -17.109 1 89.5 212 ARG A O 1
ATOM 1632 N N . ASN A 1 213 ? 13.93 -38.594 -18.469 1 91.62 213 ASN A N 1
ATOM 1633 C CA . ASN A 1 213 ? 13.148 -37.594 -17.781 1 91.62 213 ASN A CA 1
ATOM 1634 C C . ASN A 1 213 ? 11.781 -37.406 -18.422 1 91.62 213 ASN A C 1
ATOM 1636 O O . ASN A 1 213 ? 11.68 -37 -19.578 1 91.62 213 ASN A O 1
ATOM 1640 N N . GLU A 1 214 ? 10.719 -37.625 -17.672 1 92.12 214 GLU A N 1
ATOM 1641 C CA . GLU A 1 214 ? 9.359 -37.562 -18.203 1 92.12 214 GLU A CA 1
ATOM 1642 C C . GLU A 1 214 ? 8.695 -36.25 -17.844 1 92.12 214 GLU A C 1
ATOM 1644 O O . GLU A 1 214 ? 7.496 -36.062 -18.047 1 92.12 214 GLU A O 1
ATOM 1649 N N . GLY A 1 215 ? 9.445 -35.344 -17.25 1 88.62 215 GLY A N 1
ATOM 1650 C CA . GLY A 1 215 ? 8.93 -34.031 -16.922 1 88.62 215 GLY A CA 1
ATOM 1651 C C . GLY A 1 215 ? 8.312 -33.969 -15.531 1 88.62 215 GLY A C 1
ATOM 1652 O O . GLY A 1 215 ? 8.492 -34.906 -14.727 1 88.62 215 GLY A O 1
ATOM 1653 N N . PHE A 1 216 ? 7.586 -32.938 -15.289 1 86.75 216 PHE A N 1
ATOM 1654 C CA . PHE A 1 216 ? 7.059 -32.656 -13.953 1 86.75 216 PHE A CA 1
ATOM 1655 C C . PHE A 1 216 ? 5.863 -33.562 -13.656 1 86.75 216 PHE A C 1
ATOM 1657 O O . PHE A 1 216 ? 5.004 -33.75 -14.516 1 86.75 216 PHE A O 1
ATOM 1664 N N . HIS A 1 217 ? 5.859 -34.062 -12.469 1 88.56 217 HIS A N 1
ATOM 1665 C CA . HIS A 1 217 ? 4.758 -34.812 -11.875 1 88.56 217 HIS A CA 1
ATOM 1666 C C . HIS A 1 217 ? 4.551 -34.406 -10.414 1 88.56 217 HIS A C 1
ATOM 1668 O O . HIS A 1 217 ? 5.406 -33.75 -9.82 1 88.56 217 HIS A O 1
ATOM 1674 N N . ALA A 1 218 ? 3.369 -34.75 -9.93 1 87.75 218 ALA A N 1
ATOM 1675 C CA . ALA A 1 218 ? 3.041 -34.406 -8.547 1 87.75 218 ALA A CA 1
ATOM 1676 C C . ALA A 1 218 ? 3.166 -35.625 -7.645 1 87.75 218 ALA A C 1
ATOM 1678 O O . ALA A 1 218 ? 2.672 -36.719 -7.984 1 87.75 218 ALA A O 1
ATOM 1679 N N . PHE A 1 219 ? 3.879 -35.469 -6.523 1 90.25 219 PHE A N 1
ATOM 1680 C CA . PHE A 1 219 ? 4.098 -36.531 -5.559 1 90.25 219 PHE A CA 1
ATOM 1681 C C . PHE A 1 219 ? 3.609 -36.125 -4.176 1 90.25 219 PHE A C 1
ATOM 1683 O O . PHE A 1 219 ? 3.818 -35 -3.748 1 90.25 219 PHE A O 1
ATOM 1690 N N . LEU A 1 220 ? 2.926 -37.062 -3.508 1 91.12 220 LEU A N 1
ATOM 1691 C CA . LEU A 1 220 ? 2.602 -36.844 -2.102 1 91.12 220 LEU A CA 1
ATOM 1692 C C . LEU A 1 220 ? 3.775 -37.25 -1.21 1 91.12 220 LEU A C 1
ATOM 1694 O O . LEU A 1 220 ? 4.227 -38.375 -1.236 1 91.12 220 LEU A O 1
ATOM 1698 N N . VAL A 1 221 ? 4.254 -36.281 -0.425 1 91.56 221 VAL A N 1
ATOM 1699 C CA . VAL A 1 221 ? 5.449 -36.5 0.382 1 91.56 221 VAL A CA 1
ATOM 1700 C C . VAL A 1 221 ? 5.152 -36.188 1.844 1 91.56 221 VAL A C 1
ATOM 1702 O O . VAL A 1 221 ? 4.707 -35.062 2.162 1 91.56 221 VAL A O 1
ATOM 1705 N N . PRO A 1 222 ? 5.344 -37.156 2.74 1 91.5 222 PRO A N 1
ATOM 1706 C CA . PRO A 1 222 ? 5.285 -36.781 4.156 1 91.5 222 PRO A CA 1
ATOM 1707 C C . PRO A 1 222 ? 6.434 -35.875 4.574 1 91.5 222 PRO A C 1
ATOM 1709 O O . PRO A 1 222 ? 7.602 -36.188 4.328 1 91.5 222 PRO A O 1
ATOM 1712 N N . ILE A 1 223 ? 6.078 -34.781 5.211 1 93.75 223 ILE A N 1
ATOM 1713 C CA . ILE A 1 223 ? 7.156 -33.844 5.504 1 93.75 223 ILE A CA 1
ATOM 1714 C C . ILE A 1 223 ? 7.391 -33.781 7.012 1 93.75 223 ILE A C 1
ATOM 1716 O O . ILE A 1 223 ? 8.43 -33.281 7.461 1 93.75 223 ILE A O 1
ATOM 1720 N N . ARG A 1 224 ? 6.434 -34.25 7.793 1 94 224 ARG A N 1
ATOM 1721 C CA . ARG A 1 224 ? 6.602 -34.312 9.242 1 94 224 ARG A CA 1
ATOM 1722 C C . ARG A 1 224 ? 6.121 -35.656 9.789 1 94 224 ARG A C 1
ATOM 1724 O O . ARG A 1 224 ? 5.27 -36.312 9.18 1 94 224 ARG A O 1
ATOM 1731 N N . ASP A 1 225 ? 6.734 -36.031 10.992 1 92.81 225 ASP A N 1
ATOM 1732 C CA . ASP A 1 225 ? 6.258 -37.219 11.688 1 92.81 225 ASP A CA 1
ATOM 1733 C C . ASP A 1 225 ? 5.129 -36.875 12.656 1 92.81 225 ASP A C 1
ATOM 1735 O O . ASP A 1 225 ? 4.605 -35.781 12.641 1 92.81 225 ASP A O 1
ATOM 1739 N N . LYS A 1 226 ? 4.727 -37.812 13.43 1 89 226 LYS A N 1
ATOM 1740 C CA . LYS A 1 226 ? 3.576 -37.656 14.312 1 89 226 LYS A CA 1
ATOM 1741 C C . LYS A 1 226 ? 3.846 -36.625 15.398 1 89 226 LYS A C 1
ATOM 1743 O O . LYS A 1 226 ? 2.914 -36.031 15.938 1 89 226 LYS A O 1
ATOM 1748 N N . ASP A 1 227 ? 5.125 -36.375 15.648 1 91.62 227 ASP A N 1
ATOM 1749 C CA . ASP A 1 227 ? 5.5 -35.406 16.688 1 91.62 227 ASP A CA 1
ATOM 1750 C C . ASP A 1 227 ? 5.762 -34.031 16.094 1 91.62 227 ASP A C 1
ATOM 1752 O O . ASP A 1 227 ? 6.156 -33.094 16.812 1 91.62 227 ASP A O 1
ATOM 1756 N N . GLY A 1 228 ? 5.598 -33.875 14.836 1 89.5 228 GLY A N 1
ATOM 1757 C CA . GLY A 1 228 ? 5.746 -32.594 14.188 1 89.5 228 GLY A CA 1
ATOM 1758 C C . GLY A 1 228 ? 7.168 -32.312 13.734 1 89.5 228 GLY A C 1
ATOM 1759 O O . GLY A 1 228 ? 7.473 -31.219 13.258 1 89.5 228 GLY A O 1
ATOM 1760 N N . LYS A 1 229 ? 7.992 -33.281 13.852 1 95.19 229 LYS A N 1
ATOM 1761 C CA . LYS A 1 229 ? 9.375 -33.125 13.422 1 95.19 229 LYS A CA 1
ATOM 1762 C C . LYS A 1 229 ? 9.531 -33.438 11.945 1 95.19 229 LYS A C 1
ATOM 1764 O O . LYS A 1 229 ? 8.859 -34.344 11.422 1 95.19 229 LYS A O 1
ATOM 1769 N N . PRO A 1 230 ? 10.445 -32.812 11.273 1 96.12 230 PRO A N 1
ATOM 1770 C CA . PRO A 1 230 ? 10.656 -33.094 9.852 1 96.12 230 PRO A CA 1
ATOM 1771 C C . PRO A 1 230 ? 11.039 -34.562 9.609 1 96.12 230 PRO A C 1
ATOM 1773 O O . PRO A 1 230 ? 11.797 -35.125 10.391 1 96.12 230 PRO A O 1
ATOM 1776 N N . MET A 1 231 ? 10.5 -35.125 8.602 1 96.12 231 MET A N 1
ATOM 1777 C CA . MET A 1 231 ? 10.891 -36.469 8.188 1 96.12 231 MET A CA 1
ATOM 1778 C C . MET A 1 231 ? 12.352 -36.5 7.77 1 96.12 231 MET A C 1
ATOM 1780 O O . MET A 1 231 ? 12.914 -35.469 7.355 1 96.12 231 MET A O 1
ATOM 1784 N N . PRO A 1 232 ? 12.969 -37.625 7.895 1 96.5 232 PRO A N 1
ATOM 1785 C CA . PRO A 1 232 ? 14.352 -37.719 7.441 1 96.5 232 PRO A CA 1
ATOM 1786 C C . PRO A 1 232 ? 14.539 -37.281 5.996 1 96.5 232 PRO A C 1
ATOM 1788 O O . PRO A 1 232 ? 13.773 -37.688 5.117 1 96.5 232 PRO A O 1
ATOM 1791 N N . GLY A 1 233 ? 15.523 -36.406 5.863 1 97.31 233 GLY A N 1
ATOM 1792 C CA . GLY A 1 233 ? 15.828 -35.906 4.527 1 97.31 233 GLY A CA 1
ATOM 1793 C C . GLY A 1 233 ? 15.008 -34.688 4.133 1 97.31 233 GLY A C 1
ATOM 1794 O O . GLY A 1 233 ? 15.266 -34.094 3.096 1 97.31 233 GLY A O 1
ATOM 1795 N N . VAL A 1 234 ? 13.992 -34.438 4.902 1 96.38 234 VAL A N 1
ATOM 1796 C CA . VAL A 1 234 ? 13.148 -33.281 4.609 1 96.38 234 VAL A CA 1
ATOM 1797 C C . VAL A 1 234 ? 13.688 -32.031 5.336 1 96.38 234 VAL A C 1
ATOM 1799 O O . VAL A 1 234 ? 13.906 -32.062 6.551 1 96.38 234 VAL A O 1
ATOM 1802 N N . GLY A 1 235 ? 13.992 -31.016 4.516 1 95.88 235 GLY A N 1
ATOM 1803 C CA . GLY A 1 235 ? 14.32 -29.719 5.086 1 95.88 235 GLY A CA 1
ATOM 1804 C C . GLY A 1 235 ? 13.148 -28.75 5.105 1 95.88 235 GLY A C 1
ATOM 1805 O O . GLY A 1 235 ? 12.391 -28.672 4.137 1 95.88 235 GLY A O 1
ATOM 1806 N N . ILE A 1 236 ? 12.977 -28.078 6.293 1 95.38 236 ILE A N 1
ATOM 1807 C CA . ILE A 1 236 ? 11.906 -27.094 6.457 1 95.38 236 ILE A CA 1
ATOM 1808 C C . ILE A 1 236 ? 12.469 -25.812 7.062 1 95.38 236 ILE A C 1
ATOM 1810 O O . ILE A 1 236 ? 13.273 -25.859 8 1 95.38 236 ILE A O 1
ATOM 1814 N N . ALA A 1 237 ? 12.141 -24.672 6.504 1 95.56 237 ALA A N 1
ATOM 1815 C CA . ALA A 1 237 ? 12.453 -23.375 7.09 1 95.56 237 ALA A CA 1
ATOM 1816 C C . ALA A 1 237 ? 11.258 -22.422 6.996 1 95.56 237 ALA A C 1
ATOM 1818 O O . ALA A 1 237 ? 10.453 -22.531 6.07 1 95.56 237 ALA A O 1
ATOM 1819 N N . ASP A 1 238 ? 11.125 -21.594 7.98 1 95.94 238 ASP A N 1
ATOM 1820 C CA . ASP A 1 238 ? 10.078 -20.562 7.996 1 95.94 238 ASP A CA 1
ATOM 1821 C C . ASP A 1 238 ? 10.43 -19.406 7.062 1 95.94 238 ASP A C 1
ATOM 1823 O O . ASP A 1 238 ? 11.578 -18.969 7.012 1 95.94 238 ASP A O 1
ATOM 1827 N N . CYS A 1 239 ? 9.43 -18.922 6.273 1 94.69 239 CYS A N 1
ATOM 1828 C CA . CYS A 1 239 ? 9.664 -17.797 5.371 1 94.69 239 CYS A CA 1
ATOM 1829 C C . CYS A 1 239 ? 9.711 -16.484 6.145 1 94.69 239 CYS A C 1
ATOM 1831 O O . CYS A 1 239 ? 10.047 -15.445 5.578 1 94.69 239 CYS A O 1
ATOM 1833 N N . GLY A 1 240 ? 9.312 -16.5 7.402 1 95.56 240 GLY A N 1
ATOM 1834 C CA . GLY A 1 240 ? 9.484 -15.344 8.273 1 95.56 240 GLY A CA 1
ATOM 1835 C C . GLY A 1 240 ? 8.344 -14.352 8.18 1 95.56 240 GLY A C 1
ATOM 1836 O O . GLY A 1 240 ? 7.285 -14.664 7.633 1 95.56 240 GLY A O 1
ATOM 1837 N N . TYR A 1 241 ? 8.586 -13.164 8.805 1 97.38 241 TYR A N 1
ATOM 1838 C CA . TYR A 1 241 ? 7.598 -12.094 8.875 1 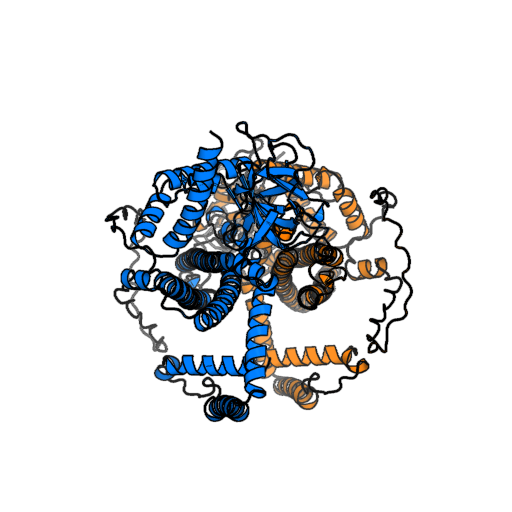97.38 241 TYR A CA 1
ATOM 1839 C C . TYR A 1 241 ? 7.391 -11.445 7.512 1 97.38 241 TYR A C 1
ATOM 1841 O O . TYR A 1 241 ? 8.344 -11.242 6.766 1 97.38 241 TYR A O 1
ATOM 1849 N N . LYS A 1 242 ? 6.152 -11.203 7.199 1 97.12 242 LYS A N 1
ATOM 1850 C CA . LYS A 1 242 ? 5.75 -10.609 5.926 1 97.12 242 LYS A CA 1
ATOM 1851 C C . LYS A 1 242 ? 5.086 -9.25 6.133 1 97.12 242 LYS A C 1
ATOM 1853 O O . LYS A 1 242 ? 4.824 -8.852 7.266 1 97.12 242 LYS A O 1
ATOM 1858 N N . MET A 1 243 ? 4.848 -8.531 5.031 1 96.75 243 MET A N 1
ATOM 1859 C CA . MET A 1 243 ? 4.164 -7.242 5.137 1 96.75 243 MET A CA 1
ATOM 1860 C C . MET A 1 243 ? 2.691 -7.434 5.484 1 96.75 243 MET A C 1
ATOM 1862 O O . MET A 1 243 ? 2.023 -6.492 5.914 1 96.75 243 MET A O 1
ATOM 1866 N N . GLY A 1 244 ? 2.191 -8.578 5.297 1 96.31 244 GLY A N 1
ATOM 1867 C CA . GLY A 1 244 ? 0.812 -8.945 5.57 1 96.31 244 GLY A CA 1
ATOM 1868 C C . GLY A 1 244 ? 0.595 -10.445 5.629 1 96.31 244 GLY A C 1
ATOM 1869 O O . GLY A 1 244 ? 1.508 -11.219 5.336 1 96.31 244 GLY A O 1
ATOM 1870 N N . LEU A 1 245 ? -0.587 -10.828 6.105 1 96.38 245 LEU A N 1
ATOM 1871 C CA . LEU A 1 245 ? -0.99 -12.227 6.199 1 96.38 245 LEU A CA 1
ATOM 1872 C C . LEU A 1 245 ? -0.052 -13 7.121 1 96.38 245 LEU A C 1
ATOM 1874 O O . LEU A 1 245 ? 0.369 -14.109 6.797 1 96.38 245 LEU A O 1
ATOM 1878 N N . ASN A 1 246 ? 0.306 -12.406 8.172 1 96.62 246 ASN A N 1
ATOM 1879 C CA . ASN A 1 246 ? 1.263 -13.047 9.07 1 96.62 246 ASN A CA 1
ATOM 1880 C C . ASN A 1 246 ? 0.629 -14.211 9.828 1 96.62 246 ASN A C 1
ATOM 1882 O O . ASN A 1 246 ? 1.334 -15.023 10.422 1 96.62 246 ASN A O 1
ATOM 1886 N N . GLY A 1 247 ? -0.663 -14.312 9.719 1 95.69 247 GLY A N 1
ATOM 1887 C CA . GLY A 1 247 ? -1.325 -15.484 10.273 1 95.69 247 GLY A CA 1
ATOM 1888 C C . GLY A 1 247 ? -1.197 -16.719 9.383 1 95.69 247 GLY A C 1
ATOM 1889 O O . GLY A 1 247 ? -1.45 -17.828 9.828 1 95.69 247 GLY A O 1
ATOM 1890 N N . VAL A 1 248 ? -0.865 -16.531 8.18 1 94.06 248 VAL A N 1
ATOM 1891 C CA . VAL A 1 248 ? -0.71 -17.641 7.242 1 94.06 248 VAL A CA 1
ATOM 1892 C C . VAL A 1 248 ? 0.685 -18.25 7.379 1 94.06 248 VAL A C 1
ATOM 1894 O O . VAL A 1 248 ? 1.688 -17.531 7.266 1 94.06 248 VAL A O 1
ATOM 1897 N N . ASP A 1 249 ? 0.706 -19.516 7.602 1 93.12 249 ASP A N 1
ATOM 1898 C CA . ASP A 1 249 ? 1.942 -20.266 7.742 1 93.12 249 ASP A CA 1
ATOM 1899 C C . ASP A 1 249 ? 2.578 -20.531 6.379 1 93.12 249 ASP A C 1
ATOM 1901 O O . ASP A 1 249 ? 2.025 -21.281 5.562 1 93.12 249 ASP A O 1
ATOM 1905 N N . ASN A 1 250 ? 3.727 -19.906 6.105 1 93.56 250 ASN A N 1
ATOM 1906 C CA . ASN A 1 250 ? 4.48 -20.109 4.875 1 93.56 250 ASN A CA 1
ATOM 1907 C C . ASN A 1 250 ? 5.898 -20.594 5.164 1 93.56 250 ASN A C 1
ATOM 1909 O O . ASN A 1 250 ? 6.598 -20.016 5.996 1 93.56 250 ASN A O 1
ATOM 1913 N N . GLY A 1 251 ? 6.254 -21.625 4.422 1 93.94 251 GLY A N 1
ATOM 1914 C CA . GLY A 1 251 ? 7.594 -22.156 4.621 1 93.94 251 GLY A CA 1
ATOM 1915 C C . GLY A 1 251 ? 8.289 -22.531 3.328 1 93.94 251 GLY A C 1
ATOM 1916 O O . GLY A 1 251 ? 7.711 -22.391 2.246 1 93.94 251 GLY A O 1
ATOM 1917 N N . ARG A 1 252 ? 9.562 -22.906 3.457 1 92.75 252 ARG A N 1
ATOM 1918 C CA . ARG A 1 252 ? 10.391 -23.484 2.395 1 92.75 252 ARG A CA 1
ATOM 1919 C C . ARG A 1 252 ? 10.648 -24.969 2.637 1 92.75 252 ARG A C 1
ATOM 1921 O O . ARG A 1 252 ? 10.82 -25.391 3.781 1 92.75 252 ARG A O 1
ATOM 1928 N N . LEU A 1 253 ? 10.648 -25.672 1.524 1 93.25 253 LEU A N 1
ATOM 1929 C CA . LEU A 1 253 ? 10.898 -27.094 1.591 1 93.25 253 LEU A CA 1
ATOM 1930 C C . LEU A 1 253 ? 12.023 -27.5 0.635 1 93.25 253 LEU A C 1
ATOM 1932 O O . LEU A 1 253 ? 12.109 -26.984 -0.476 1 93.25 253 LEU A O 1
ATOM 1936 N N . TRP A 1 254 ? 12.852 -28.375 1.071 1 93.19 254 TRP A N 1
ATOM 1937 C CA . TRP A 1 254 ? 13.797 -29.047 0.197 1 93.19 254 TRP A CA 1
ATOM 1938 C C . TRP A 1 254 ? 14.008 -30.5 0.639 1 93.19 254 TRP A C 1
ATOM 1940 O O . TRP A 1 254 ? 13.68 -30.859 1.771 1 93.19 254 TRP A O 1
ATOM 1950 N N . PHE A 1 255 ? 14.477 -31.297 -0.304 1 95.06 255 PHE A N 1
ATOM 1951 C CA . PHE A 1 255 ? 14.508 -32.75 -0.094 1 95.06 255 PHE A CA 1
ATOM 1952 C C . PHE A 1 255 ? 15.883 -33.312 -0.414 1 95.06 255 PHE A C 1
ATOM 1954 O O . PHE A 1 255 ? 16.5 -32.938 -1.41 1 95.06 255 PHE A O 1
ATOM 1961 N N . ASN A 1 256 ? 16.281 -34.156 0.505 1 95.88 256 ASN A N 1
ATOM 1962 C CA . ASN A 1 256 ? 17.547 -34.875 0.331 1 95.88 256 ASN A CA 1
ATOM 1963 C C . ASN A 1 256 ? 17.344 -36.375 0.359 1 95.88 256 ASN A C 1
ATOM 1965 O O . ASN A 1 256 ? 17.5 -37 1.403 1 95.88 256 ASN A O 1
ATOM 1969 N N . GLY A 1 257 ? 17.062 -36.938 -0.78 1 94.38 257 GLY A N 1
ATOM 1970 C CA . GLY A 1 257 ? 16.922 -38.375 -0.923 1 94.38 257 GLY A CA 1
ATOM 1971 C C . GLY A 1 257 ? 15.727 -38.906 -0.169 1 94.38 257 GLY A C 1
ATOM 1972 O O . GLY A 1 257 ? 15.836 -39.938 0.52 1 94.38 257 GLY A O 1
ATOM 1973 N N . VAL A 1 258 ? 14.617 -38.312 -0.216 1 95.19 258 VAL A N 1
ATOM 1974 C CA . VAL A 1 258 ? 13.406 -38.75 0.474 1 95.19 258 VAL A CA 1
ATOM 1975 C C . VAL A 1 258 ? 12.727 -39.844 -0.331 1 95.19 258 VAL A C 1
ATOM 1977 O O . VAL A 1 258 ? 12.422 -39.688 -1.512 1 95.19 258 VAL A O 1
ATOM 1980 N N . ARG A 1 259 ? 12.508 -40.969 0.328 1 93.62 259 ARG A N 1
ATOM 1981 C CA . ARG A 1 259 ? 11.914 -42.125 -0.343 1 93.62 259 ARG A CA 1
ATOM 1982 C C . ARG A 1 259 ? 10.406 -42.156 -0.105 1 93.62 259 ARG A C 1
ATOM 1984 O O . ARG A 1 259 ? 9.945 -42 1.026 1 93.62 259 ARG A O 1
ATOM 1991 N N . VAL A 1 260 ? 9.688 -42.312 -1.203 1 92.94 260 VAL A N 1
ATOM 1992 C CA . VAL A 1 260 ? 8.234 -42.438 -1.104 1 92.94 260 VAL A CA 1
ATOM 1993 C C . VAL A 1 260 ? 7.777 -43.625 -1.95 1 92.94 260 VAL A C 1
ATOM 1995 O O . VAL A 1 260 ? 8.375 -43.938 -2.984 1 92.94 260 VAL A O 1
ATOM 1998 N N . PRO A 1 261 ? 6.727 -44.281 -1.524 1 91.75 261 PRO A N 1
ATOM 1999 C CA . PRO A 1 261 ? 6.219 -45.438 -2.295 1 91.75 261 PRO A CA 1
ATOM 2000 C C . PRO A 1 261 ? 5.68 -45.031 -3.664 1 91.75 261 PRO A C 1
ATOM 2002 O O . PRO A 1 261 ? 5.398 -43.844 -3.895 1 91.75 261 PRO A O 1
ATOM 2005 N N . LEU A 1 262 ? 5.484 -45.969 -4.547 1 90.12 262 LEU A N 1
ATOM 2006 C CA . LEU A 1 262 ? 4.992 -45.75 -5.902 1 90.12 262 LEU A CA 1
ATOM 2007 C C . LEU A 1 262 ? 3.588 -45.156 -5.879 1 90.12 262 LEU A C 1
ATOM 2009 O O . LEU A 1 262 ? 3.238 -44.344 -6.742 1 90.12 262 LEU A O 1
ATOM 2013 N N . ASP A 1 263 ? 2.814 -45.469 -4.844 1 89.88 263 ASP A N 1
ATOM 2014 C CA . ASP A 1 263 ? 1.425 -45.031 -4.734 1 89.88 263 ASP A CA 1
ATOM 2015 C C . ASP A 1 263 ? 1.333 -43.531 -4.418 1 89.88 263 ASP A C 1
ATOM 2017 O O . ASP A 1 263 ? 0.261 -42.938 -4.527 1 89.88 263 ASP A O 1
ATOM 2021 N N . ASN A 1 264 ? 2.473 -43 -4.152 1 91.81 264 ASN A N 1
ATOM 2022 C CA . ASN A 1 264 ? 2.459 -41.562 -3.814 1 91.81 264 ASN A CA 1
ATOM 2023 C C . ASN A 1 264 ? 2.525 -40.688 -5.062 1 91.81 264 ASN A C 1
ATOM 2025 O O . ASN A 1 264 ? 2.396 -39.469 -4.977 1 91.81 264 ASN A O 1
ATOM 2029 N N . LEU A 1 265 ? 2.697 -41.281 -6.188 1 92.62 265 LEU A N 1
ATOM 2030 C CA . LEU A 1 265 ? 2.566 -40.562 -7.445 1 92.62 265 LEU A CA 1
ATOM 2031 C C . LEU A 1 265 ? 1.107 -40.219 -7.727 1 92.62 265 LEU A C 1
ATOM 2033 O O . LEU A 1 265 ? 0.255 -41.094 -7.773 1 92.62 265 LEU A O 1
ATOM 2037 N N . LEU A 1 266 ? 0.841 -38.938 -7.801 1 88.69 266 LEU A N 1
ATOM 2038 C CA . LEU A 1 266 ? -0.484 -38.531 -8.266 1 88.69 266 LEU A CA 1
ATOM 2039 C C . LEU A 1 266 ? -0.602 -38.688 -9.773 1 88.69 266 LEU A C 1
ATOM 2041 O O . LEU A 1 266 ? -0.173 -37.812 -10.523 1 88.69 266 LEU A O 1
ATOM 2045 N N . ASN A 1 267 ? -1.207 -39.75 -10.273 1 90.69 267 ASN A N 1
ATOM 2046 C CA . ASN A 1 267 ? -0.907 -40.281 -11.602 1 90.69 267 ASN A CA 1
ATOM 2047 C C . ASN A 1 267 ? -2.045 -40.031 -12.578 1 90.69 267 ASN A C 1
ATOM 2049 O O . ASN A 1 267 ? -2.209 -40.75 -13.555 1 90.69 267 ASN A O 1
ATOM 2053 N N . LYS A 1 268 ? -2.846 -39 -12.328 1 84.31 268 LYS A N 1
ATOM 2054 C CA . LYS A 1 268 ? -3.938 -38.719 -13.25 1 84.31 268 LYS A CA 1
ATOM 2055 C C . LYS A 1 268 ? -3.422 -38.531 -14.672 1 84.31 268 LYS A C 1
ATOM 2057 O O . LYS A 1 268 ? -4.094 -38.906 -15.633 1 84.31 268 LYS A O 1
ATOM 2062 N N . TYR A 1 269 ? -2.189 -38.031 -14.852 1 86.81 269 TYR A N 1
ATOM 2063 C CA . TYR A 1 269 ? -1.722 -37.656 -16.188 1 86.81 269 TYR A CA 1
ATOM 2064 C C . TYR A 1 269 ? -0.502 -38.5 -16.578 1 86.81 269 TYR A C 1
ATOM 2066 O O . TYR A 1 269 ? 0.005 -38.375 -17.688 1 86.81 269 TYR A O 1
ATOM 2074 N N . GLY A 1 270 ? -0.018 -39.25 -15.75 1 91.94 270 GLY A N 1
ATOM 2075 C CA . GLY A 1 270 ? 1.126 -40.125 -15.953 1 91.94 270 GLY A CA 1
ATOM 2076 C C . GLY A 1 270 ? 1.324 -41.094 -14.82 1 91.94 270 GLY A C 1
ATOM 2077 O O . GLY A 1 270 ? 1.139 -40.75 -13.656 1 91.94 270 GLY A O 1
ATOM 2078 N N . ASP A 1 271 ? 1.634 -42.281 -15.266 1 93.75 271 ASP A N 1
ATOM 2079 C CA . ASP A 1 271 ? 1.782 -43.344 -14.281 1 93.75 271 ASP A CA 1
ATOM 2080 C C . ASP A 1 271 ? 3.055 -44.156 -14.531 1 93.75 271 ASP A C 1
ATOM 2082 O O . ASP A 1 271 ? 3.635 -44.094 -15.617 1 93.75 271 ASP A O 1
ATOM 2086 N N . VAL A 1 272 ? 3.502 -44.781 -13.492 1 92.56 272 VAL A N 1
ATOM 2087 C CA . VAL A 1 272 ? 4.629 -45.719 -13.57 1 92.56 272 VAL A CA 1
ATOM 2088 C C . VAL A 1 272 ? 4.238 -47.062 -12.969 1 92.56 272 VAL A C 1
ATOM 2090 O O . VAL A 1 272 ? 3.842 -47.125 -11.805 1 92.56 272 VAL A O 1
ATOM 2093 N N . SER A 1 273 ? 4.398 -48.031 -13.781 1 88.88 273 SER A N 1
ATOM 2094 C CA . SER A 1 273 ? 4.09 -49.375 -13.305 1 88.88 273 SER A CA 1
ATOM 2095 C C . SER A 1 273 ? 5.172 -49.906 -12.367 1 88.88 273 SER A C 1
ATOM 2097 O O . SER A 1 273 ? 6.277 -49.344 -12.328 1 88.88 273 SER A O 1
ATOM 2099 N N . PRO A 1 274 ? 4.836 -50.906 -11.594 1 84.94 274 PRO A N 1
ATOM 2100 C CA . PRO A 1 274 ? 5.84 -51.5 -10.703 1 84.94 274 PRO A CA 1
ATOM 2101 C C . PRO A 1 274 ? 7.09 -51.969 -11.445 1 84.94 274 PRO A C 1
ATOM 2103 O O . PRO A 1 274 ? 8.188 -51.969 -10.875 1 84.94 274 PRO A O 1
ATOM 2106 N N . ASP A 1 275 ? 6.895 -52.312 -12.734 1 81.12 275 ASP A N 1
ATOM 2107 C CA . ASP A 1 275 ? 8.031 -52.781 -13.523 1 81.12 275 ASP A CA 1
ATOM 2108 C C . ASP A 1 275 ? 8.805 -51.594 -14.125 1 81.12 275 ASP A C 1
ATOM 2110 O O . ASP A 1 275 ? 9.789 -51.812 -14.836 1 81.12 275 ASP A O 1
ATOM 2114 N N . GLY A 1 276 ? 8.328 -50.406 -13.82 1 83.94 276 GLY A N 1
ATOM 2115 C CA . GLY A 1 276 ? 9.086 -49.219 -14.203 1 83.94 276 GLY A CA 1
ATOM 2116 C C . GLY A 1 276 ? 8.641 -48.656 -15.531 1 83.94 276 GLY A C 1
ATOM 2117 O O . GLY A 1 276 ? 9.312 -47.781 -16.078 1 83.94 276 GLY A O 1
ATOM 2118 N N . GLN A 1 277 ? 7.566 -49.094 -16.078 1 88.31 277 GLN A N 1
ATOM 2119 C CA . GLN A 1 277 ? 7.09 -48.594 -17.375 1 88.31 277 GLN A CA 1
ATOM 2120 C C . GLN A 1 277 ? 6.215 -47.375 -17.188 1 88.31 277 GLN A C 1
ATOM 2122 O O . GLN A 1 277 ? 5.344 -47.344 -16.312 1 88.31 277 GLN A O 1
ATOM 2127 N N . TYR A 1 278 ? 6.562 -46.344 -17.938 1 94 278 TYR A N 1
ATOM 2128 C CA . TYR A 1 278 ? 5.793 -45.125 -17.906 1 94 278 TYR A CA 1
ATOM 2129 C C . TYR A 1 278 ? 4.645 -45.156 -18.906 1 94 278 TYR A C 1
ATOM 2131 O O . TYR A 1 278 ? 4.805 -45.656 -20.016 1 94 278 TYR A O 1
ATOM 2139 N N . SER A 1 279 ? 3.447 -44.688 -18.547 1 95.69 279 SER A N 1
ATOM 2140 C CA . SER A 1 279 ? 2.287 -44.594 -19.422 1 95.69 279 SER A CA 1
ATOM 2141 C C . SER A 1 279 ? 1.563 -43.281 -19.234 1 95.69 279 SER A C 1
ATOM 2143 O O . SER A 1 279 ? 1.51 -42.75 -18.109 1 95.69 279 SER A O 1
ATOM 2145 N N . THR A 1 280 ? 1.111 -42.656 -20.25 1 94.44 280 THR A N 1
ATOM 2146 C CA . THR A 1 280 ? 0.346 -41.438 -20.203 1 94.44 280 THR A CA 1
ATOM 2147 C C . THR A 1 280 ? -0.61 -41.344 -21.391 1 94.44 280 THR A C 1
ATOM 2149 O O . THR A 1 280 ? -0.343 -41.906 -22.453 1 94.44 280 THR A O 1
ATOM 2152 N N . HIS A 1 281 ? -1.729 -40.75 -21.25 1 89.06 281 HIS A N 1
ATOM 2153 C CA . HIS A 1 281 ? -2.65 -40.469 -22.359 1 89.06 281 HIS A CA 1
ATOM 2154 C C . HIS A 1 281 ? -2.348 -39.125 -23.016 1 89.06 281 HIS A C 1
ATOM 2156 O O . HIS A 1 281 ? -2.996 -38.75 -24 1 89.06 281 HIS A O 1
ATOM 2162 N N . ILE A 1 282 ? -1.338 -38.438 -22.438 1 88.81 282 ILE A N 1
ATOM 2163 C CA . ILE A 1 282 ? -0.859 -37.188 -23.016 1 88.81 282 ILE A CA 1
ATOM 2164 C C . ILE A 1 282 ? 0.639 -37.281 -23.281 1 88.81 282 ILE A C 1
ATOM 2166 O O . ILE A 1 282 ? 1.459 -36.844 -22.484 1 88.81 282 ILE A O 1
ATOM 2170 N N . PRO A 1 283 ? 0.967 -37.656 -24.422 1 89.69 283 PRO A N 1
ATOM 2171 C CA . PRO A 1 283 ? 2.369 -38 -24.703 1 89.69 283 PRO A CA 1
ATOM 2172 C C . PRO A 1 283 ? 3.262 -36.75 -24.734 1 89.69 283 PRO A C 1
ATOM 2174 O O . PRO A 1 283 ? 4.426 -36.812 -24.328 1 89.69 283 PRO A O 1
ATOM 2177 N N . ASN A 1 284 ? 2.725 -35.688 -25.188 1 88.44 284 ASN A N 1
ATOM 2178 C CA . ASN A 1 284 ? 3.521 -34.469 -25.234 1 88.44 284 ASN A CA 1
ATOM 2179 C C . ASN A 1 284 ? 3.754 -33.875 -23.828 1 88.44 284 ASN A C 1
ATOM 2181 O O . ASN A 1 284 ? 2.801 -33.531 -23.125 1 88.44 284 ASN A O 1
ATOM 2185 N N . LYS A 1 285 ? 5.031 -33.75 -23.422 1 86.38 285 LYS A N 1
ATOM 2186 C CA . LYS A 1 285 ? 5.398 -33.312 -22.062 1 86.38 285 LYS A CA 1
ATOM 2187 C C . LYS A 1 285 ? 4.918 -31.906 -21.797 1 86.38 285 LYS A C 1
ATOM 2189 O O . LYS A 1 285 ? 4.422 -31.609 -20.703 1 86.38 285 LYS A O 1
ATOM 2194 N N . GLY A 1 286 ? 5.164 -31.062 -22.781 1 78.25 286 GLY A N 1
ATOM 2195 C CA . GLY A 1 286 ? 4.719 -29.688 -22.625 1 78.25 286 GLY A CA 1
ATOM 2196 C C . GLY A 1 286 ? 3.223 -29.562 -22.422 1 78.25 286 GLY A C 1
ATOM 2197 O O . GLY A 1 286 ? 2.77 -28.828 -21.531 1 78.25 286 GLY A O 1
ATOM 2198 N N . LYS A 1 287 ? 2.525 -30.328 -23.188 1 78.94 287 LYS A N 1
ATOM 2199 C CA . LYS A 1 287 ? 1.071 -30.344 -23.062 1 78.94 287 LYS A CA 1
ATOM 2200 C C . LYS A 1 287 ? 0.638 -30.922 -21.734 1 78.94 287 LYS A C 1
ATOM 2202 O O . LYS A 1 287 ? -0.312 -30.438 -21.109 1 78.94 287 LYS A O 1
ATOM 2207 N N . ARG A 1 288 ? 1.26 -31.969 -21.344 1 84.75 288 ARG A N 1
ATOM 2208 C CA . ARG A 1 288 ? 0.945 -32.594 -20.062 1 84.75 288 ARG A CA 1
ATOM 2209 C C . ARG A 1 288 ? 1.166 -31.609 -18.922 1 84.75 288 ARG A C 1
ATOM 2211 O O . ARG A 1 288 ? 0.339 -31.516 -18 1 84.75 288 ARG A O 1
ATOM 2218 N N . PHE A 1 289 ? 2.26 -30.875 -19.016 1 76.38 289 PHE A N 1
ATOM 2219 C CA . PHE A 1 289 ? 2.562 -29.875 -18 1 76.38 289 PHE A CA 1
ATOM 2220 C C . PHE A 1 289 ? 1.494 -28.781 -17.969 1 76.38 289 PHE A C 1
ATOM 2222 O O . PHE A 1 289 ? 1 -28.422 -16.906 1 76.38 289 PHE A O 1
ATOM 2229 N N . ASN A 1 290 ? 1.168 -28.297 -19.078 1 69.75 290 ASN A N 1
ATOM 2230 C CA . ASN A 1 290 ? 0.152 -27.25 -19.172 1 69.75 290 ASN A CA 1
ATOM 2231 C C . ASN A 1 290 ? -1.191 -27.719 -18.625 1 69.75 290 ASN A C 1
ATOM 2233 O O . ASN A 1 290 ? -1.921 -26.953 -18 1 69.75 290 ASN A O 1
ATOM 2237 N N . THR A 1 291 ? -1.477 -28.969 -18.828 1 75.06 291 THR A N 1
ATOM 2238 C CA . THR A 1 291 ? -2.721 -29.547 -18.344 1 75.06 291 THR A CA 1
ATOM 2239 C C . THR A 1 291 ? -2.725 -29.609 -16.812 1 75.06 291 THR A C 1
ATOM 2241 O O . THR A 1 291 ? -3.76 -29.391 -16.188 1 75.06 291 THR A O 1
ATOM 2244 N N . MET A 1 292 ? -1.654 -29.891 -16.297 1 73.56 292 MET A N 1
ATOM 2245 C CA . MET A 1 292 ? -1.542 -29.922 -14.836 1 73.56 292 MET A CA 1
ATOM 2246 C C . MET A 1 292 ? -1.738 -28.531 -14.242 1 73.56 292 MET A C 1
ATOM 2248 O O . MET A 1 292 ? -2.311 -28.375 -13.164 1 73.56 292 MET A O 1
ATOM 2252 N N . LEU A 1 293 ? -1.329 -27.578 -15.039 1 70.19 293 LEU A N 1
ATOM 2253 C CA . LEU A 1 293 ? -1.4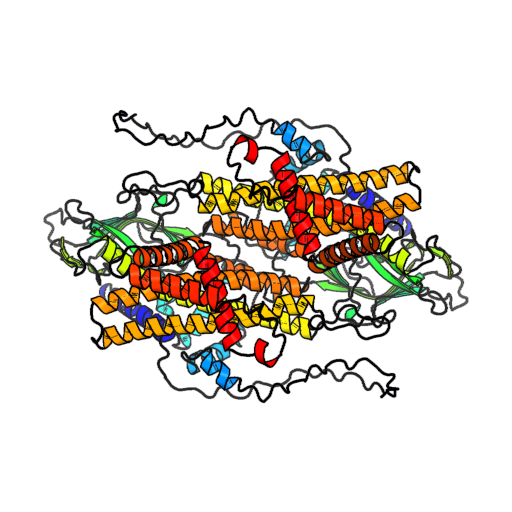29 -26.203 -14.562 1 70.19 293 LEU A CA 1
ATOM 2254 C C . LEU A 1 293 ? -2.861 -25.688 -14.672 1 70.19 293 LEU A C 1
ATOM 2256 O O . LEU A 1 293 ? -3.219 -24.688 -14.039 1 70.19 293 LEU A O 1
ATOM 2260 N N . ASP A 1 294 ? -3.719 -26.375 -15.414 1 71.44 294 ASP A N 1
ATOM 2261 C CA . ASP A 1 294 ? -5.125 -26 -15.531 1 71.44 294 ASP A CA 1
ATOM 2262 C C . ASP A 1 294 ? -5.785 -25.922 -14.156 1 71.44 294 ASP A C 1
ATOM 2264 O O . ASP A 1 294 ? -6.762 -25.188 -13.977 1 71.44 294 ASP A O 1
ATOM 2268 N N . ALA A 1 295 ? -5.164 -26.656 -13.289 1 68.56 295 ALA A N 1
ATOM 2269 C CA . ALA A 1 295 ? -5.656 -26.578 -11.922 1 68.56 295 ALA A CA 1
ATOM 2270 C C . ALA A 1 295 ? -5.492 -25.172 -11.344 1 68.56 295 ALA A C 1
ATOM 2272 O O . ALA A 1 295 ? -6.242 -24.766 -10.453 1 68.56 295 ALA A O 1
ATOM 2273 N N . LEU A 1 296 ? -4.625 -24.438 -11.953 1 75.81 296 LEU A N 1
ATOM 2274 C CA . LEU A 1 296 ? -4.34 -23.094 -11.453 1 75.81 296 LEU A CA 1
ATOM 2275 C C . LEU A 1 296 ? -5.395 -22.094 -11.93 1 75.81 296 LEU A C 1
ATOM 2277 O O . LEU A 1 296 ? -5.531 -21.016 -11.359 1 75.81 296 LEU A O 1
ATOM 2281 N N . VAL A 1 297 ? -6.203 -22.438 -12.938 1 84.38 297 VAL A N 1
ATOM 2282 C CA . VAL A 1 297 ? -7.211 -21.531 -13.477 1 84.38 297 VAL A CA 1
ATOM 2283 C C . VAL A 1 297 ? -8.273 -21.234 -12.414 1 84.38 297 VAL A C 1
ATOM 2285 O O . VAL A 1 297 ? -8.688 -20.094 -12.242 1 84.38 297 VAL A O 1
ATOM 2288 N N . GLY A 1 298 ? -8.703 -22.297 -11.727 1 86.38 298 GLY A N 1
ATOM 2289 C CA . GLY A 1 298 ? -9.641 -22.094 -10.641 1 86.38 298 GLY A CA 1
ATOM 2290 C C . GLY A 1 298 ? -9.109 -21.172 -9.555 1 86.38 298 GLY A C 1
ATOM 2291 O O . GLY A 1 298 ? -9.852 -20.344 -9.031 1 86.38 298 GLY A O 1
ATOM 2292 N N . GLY A 1 299 ? -7.836 -21.297 -9.25 1 88.19 299 GLY A N 1
ATOM 2293 C CA . GLY A 1 299 ? -7.195 -20.422 -8.281 1 88.19 299 GLY A CA 1
ATOM 2294 C C . GLY A 1 299 ? -7.195 -18.969 -8.711 1 88.19 299 GLY A C 1
ATOM 2295 O O . GLY A 1 299 ? -7.453 -18.078 -7.898 1 88.19 299 GLY A O 1
ATOM 2296 N N . ARG A 1 300 ? -6.973 -18.734 -9.992 1 91.75 300 ARG A N 1
ATOM 2297 C CA . ARG A 1 300 ? -6.953 -17.375 -10.523 1 91.75 300 ARG A CA 1
ATOM 2298 C C . ARG A 1 300 ? -8.328 -16.734 -10.422 1 91.75 300 ARG A C 1
ATOM 2300 O O . ARG A 1 300 ? -8.438 -15.547 -10.078 1 91.75 300 ARG A O 1
ATOM 2307 N N . ILE A 1 301 ? -9.352 -17.516 -10.695 1 93.19 301 ILE A N 1
ATOM 2308 C CA . ILE A 1 301 ? -10.719 -17.016 -10.586 1 93.19 301 ILE A CA 1
ATOM 2309 C C . ILE A 1 301 ? -11.031 -16.672 -9.133 1 93.19 301 ILE A C 1
ATOM 2311 O O . ILE A 1 301 ? -11.602 -15.609 -8.852 1 93.19 301 ILE A O 1
ATOM 2315 N N . CYS A 1 302 ? -10.578 -17.484 -8.242 1 92.31 302 CYS A N 1
ATOM 2316 C CA . CYS A 1 302 ? -10.805 -17.25 -6.816 1 92.31 302 CYS A CA 1
ATOM 2317 C C . CYS A 1 302 ? -10.086 -16 -6.348 1 92.31 302 CYS A C 1
ATOM 2319 O O . CYS A 1 302 ? -10.656 -15.188 -5.613 1 92.31 302 CYS A O 1
ATOM 2321 N N . VAL A 1 303 ? -8.906 -15.844 -6.777 1 95.25 303 VAL A N 1
ATOM 2322 C CA . VAL A 1 303 ? -8.102 -14.695 -6.379 1 95.25 303 VAL A CA 1
ATOM 2323 C C . VAL A 1 303 ? -8.727 -13.414 -6.926 1 95.25 303 VAL A C 1
ATOM 2325 O O . VAL A 1 303 ? -8.875 -12.43 -6.199 1 95.25 303 VAL A O 1
ATOM 2328 N N . GLY A 1 304 ? -9.102 -13.438 -8.211 1 96.81 304 GLY A N 1
ATOM 2329 C CA . GLY A 1 304 ? -9.758 -12.281 -8.805 1 96.81 304 GLY A CA 1
ATOM 2330 C C . GLY A 1 304 ? -11.055 -11.922 -8.102 1 96.81 304 GLY A C 1
ATOM 2331 O O . GLY A 1 304 ? -11.328 -10.742 -7.855 1 96.81 304 GLY A O 1
ATOM 2332 N N . SER A 1 305 ? -11.812 -12.922 -7.785 1 95.62 305 SER A N 1
ATOM 2333 C CA . SER A 1 305 ? -13.078 -12.703 -7.09 1 95.62 305 SER A CA 1
ATOM 2334 C C . SER A 1 305 ? -12.852 -12.125 -5.699 1 95.62 305 SER A C 1
ATOM 2336 O O . SER A 1 305 ? -13.562 -11.219 -5.273 1 95.62 305 SER A O 1
ATOM 2338 N N . SER A 1 306 ? -11.93 -12.688 -5.016 1 96.25 306 SER A N 1
ATOM 2339 C CA . SER A 1 306 ? -11.586 -12.195 -3.686 1 96.25 306 SER A CA 1
ATOM 2340 C C . SER A 1 306 ? -11.133 -10.734 -3.738 1 96.25 306 SER A C 1
ATOM 2342 O O . SER A 1 306 ? -11.492 -9.938 -2.869 1 96.25 306 SER A O 1
ATOM 2344 N N . ALA A 1 307 ? -10.352 -10.398 -4.754 1 98.31 307 ALA A N 1
ATOM 2345 C CA . ALA A 1 307 ? -9.875 -9.031 -4.922 1 98.31 307 ALA A CA 1
ATOM 2346 C C . ALA A 1 307 ? -11.039 -8.055 -5.062 1 98.31 307 ALA A C 1
ATOM 2348 O O . ALA A 1 307 ? -11.016 -6.961 -4.488 1 98.31 307 ALA A O 1
ATOM 2349 N N . LEU A 1 308 ? -12.031 -8.461 -5.777 1 97.56 308 LEU A N 1
ATOM 2350 C CA . LEU A 1 308 ? -13.195 -7.605 -5.961 1 97.56 308 LEU A CA 1
ATOM 2351 C C . LEU A 1 308 ? -13.969 -7.449 -4.656 1 97.56 308 LEU A C 1
ATOM 2353 O O . LEU A 1 308 ? -14.5 -6.375 -4.363 1 97.56 308 LEU A O 1
ATOM 2357 N N . ASN A 1 309 ? -14.031 -8.492 -3.881 1 96.31 309 ASN A N 1
ATOM 2358 C CA . ASN A 1 309 ? -14.672 -8.391 -2.572 1 96.31 309 ASN A CA 1
ATOM 2359 C C . ASN A 1 309 ? -13.922 -7.418 -1.659 1 96.31 309 ASN A C 1
ATOM 2361 O O . ASN A 1 309 ? -14.547 -6.637 -0.939 1 96.31 309 ASN A O 1
ATOM 2365 N N . VAL A 1 310 ? -12.648 -7.453 -1.686 1 98.19 310 VAL A N 1
ATOM 2366 C CA . VAL A 1 310 ? -11.836 -6.555 -0.871 1 98.19 310 VAL A CA 1
ATOM 2367 C C . VAL A 1 310 ? -12.039 -5.117 -1.335 1 98.19 310 VAL A C 1
ATOM 2369 O O . VAL A 1 310 ? -12.094 -4.195 -0.517 1 98.19 310 VAL A O 1
ATOM 2372 N N . SER A 1 311 ? -12.148 -4.93 -2.668 1 98.5 311 SER A N 1
ATOM 2373 C CA . SER A 1 311 ? -12.461 -3.604 -3.191 1 98.5 311 SER A CA 1
ATOM 2374 C C . SER A 1 311 ? -13.781 -3.082 -2.633 1 98.5 311 SER A C 1
ATOM 2376 O O . SER A 1 311 ? -13.875 -1.92 -2.232 1 98.5 311 SER A O 1
ATOM 2378 N N . LYS A 1 312 ? -14.734 -3.939 -2.602 1 97.12 312 LYS A N 1
ATOM 2379 C CA . LYS A 1 312 ? -16.047 -3.562 -2.078 1 97.12 312 LYS A CA 1
ATOM 2380 C C . LYS A 1 312 ? -15.953 -3.139 -0.615 1 97.12 312 LYS A C 1
ATOM 2382 O O . LYS A 1 312 ? -16.594 -2.176 -0.2 1 97.12 312 LYS A O 1
ATOM 2387 N N . LEU A 1 313 ? -15.203 -3.865 0.108 1 97.25 313 LEU A N 1
ATOM 2388 C CA . LEU A 1 313 ? -15.039 -3.543 1.522 1 97.25 313 LEU A CA 1
ATOM 2389 C C . LEU A 1 313 ? -14.398 -2.172 1.699 1 97.25 313 LEU A C 1
ATOM 2391 O O . LEU A 1 313 ? -14.883 -1.352 2.482 1 97.25 313 LEU A O 1
ATOM 2395 N N . GLY A 1 314 ? -13.289 -1.926 0.966 1 98.5 314 GLY A N 1
ATOM 2396 C CA . GLY A 1 314 ? -12.648 -0.62 1.03 1 98.5 314 GLY A CA 1
ATOM 2397 C C . GLY A 1 314 ? -13.57 0.514 0.626 1 98.5 314 GLY A C 1
ATOM 2398 O O . GLY A 1 314 ? -13.625 1.548 1.296 1 98.5 314 GLY A O 1
ATOM 2399 N N . LEU A 1 315 ? -14.297 0.269 -0.416 1 98.38 315 LEU A N 1
ATOM 2400 C CA . LEU A 1 315 ? -15.211 1.283 -0.928 1 98.38 315 LEU A CA 1
ATOM 2401 C C . LEU A 1 315 ? -16.344 1.542 0.06 1 98.38 315 LEU A C 1
ATOM 2403 O O . LEU A 1 315 ? -16.75 2.689 0.266 1 98.38 315 LEU A O 1
ATOM 2407 N N . THR A 1 316 ? -16.828 0.488 0.638 1 97.62 316 THR A N 1
ATOM 2408 C CA . THR A 1 316 ? -17.875 0.641 1.638 1 97.62 316 THR A CA 1
ATOM 2409 C C . THR A 1 316 ? -17.406 1.521 2.791 1 97.62 316 THR A C 1
ATOM 2411 O O . THR A 1 316 ? -18.109 2.451 3.197 1 97.62 316 THR A O 1
ATOM 2414 N N . ILE A 1 317 ? -16.266 1.313 3.258 1 98 317 ILE A N 1
ATOM 2415 C CA . ILE A 1 317 ? -15.703 2.061 4.379 1 98 317 ILE A CA 1
ATOM 2416 C C . ILE A 1 317 ? -15.5 3.52 3.98 1 98 317 ILE A C 1
ATOM 2418 O O . ILE A 1 317 ? -15.953 4.43 4.68 1 98 317 ILE A O 1
ATOM 2422 N N . ALA A 1 318 ? -14.883 3.76 2.875 1 98.44 318 ALA A N 1
ATOM 2423 C CA . ALA A 1 318 ? -14.547 5.117 2.451 1 98.44 318 ALA A CA 1
ATOM 2424 C C . ALA A 1 318 ? -15.797 5.922 2.127 1 98.44 318 ALA A C 1
ATOM 2426 O O . ALA A 1 318 ? -15.891 7.105 2.461 1 98.44 318 ALA A O 1
ATOM 2427 N N . VAL A 1 319 ? -16.781 5.277 1.477 1 97.12 319 VAL A N 1
ATOM 2428 C CA . VAL A 1 319 ? -18.016 5.969 1.102 1 97.12 319 VAL A CA 1
ATOM 2429 C C . VAL A 1 319 ? -18.812 6.309 2.355 1 97.12 319 VAL A C 1
ATOM 2431 O O . VAL A 1 319 ? -19.312 7.426 2.492 1 97.12 319 VAL A O 1
ATOM 2434 N N . ARG A 1 320 ? -18.906 5.359 3.242 1 95.75 320 ARG A N 1
ATOM 2435 C CA . ARG A 1 320 ? -19.609 5.629 4.492 1 95.75 320 ARG A CA 1
ATOM 2436 C C . ARG A 1 320 ? -18.938 6.762 5.262 1 95.75 320 ARG A C 1
ATOM 2438 O O . ARG A 1 320 ? -19.625 7.645 5.793 1 95.75 320 ARG A O 1
ATOM 2445 N N . TYR A 1 321 ? -17.656 6.781 5.305 1 96.81 321 TYR A N 1
ATOM 2446 C CA . TYR A 1 321 ? -16.922 7.855 5.953 1 96.81 321 TYR A CA 1
ATOM 2447 C C . TYR A 1 321 ? -17.188 9.195 5.277 1 96.81 321 TYR A C 1
ATOM 2449 O O . TYR A 1 321 ? -17.438 10.195 5.949 1 96.81 321 TYR A O 1
ATOM 2457 N N . ALA A 1 322 ? -17.172 9.148 3.979 1 93.62 322 ALA A N 1
ATOM 2458 C CA . ALA A 1 322 ? -17.359 10.375 3.209 1 93.62 322 ALA A CA 1
ATOM 2459 C C . ALA A 1 322 ? -18.781 10.906 3.387 1 93.62 322 ALA A C 1
ATOM 2461 O O . ALA A 1 322 ? -19.016 12.117 3.264 1 93.62 322 ALA A O 1
ATOM 2462 N N . CYS A 1 323 ? -19.734 10.031 3.682 1 92.88 323 CYS A N 1
ATOM 2463 C CA . CYS A 1 323 ? -21.125 10.414 3.846 1 92.88 323 CYS A CA 1
ATOM 2464 C C . CYS A 1 323 ? -21.422 10.836 5.281 1 92.88 323 CYS A C 1
ATOM 2466 O O . CYS A 1 323 ? -22.531 11.219 5.609 1 92.88 323 CYS A O 1
ATOM 2468 N N . THR A 1 324 ? -20.438 10.773 6.129 1 89.19 324 THR A N 1
ATOM 2469 C CA . THR A 1 324 ? -20.656 11.117 7.527 1 89.19 324 THR A CA 1
ATOM 2470 C C . THR A 1 324 ? -19.719 12.242 7.965 1 89.19 324 THR A C 1
ATOM 2472 O O . THR A 1 324 ? -20.109 13.125 8.727 1 89.19 324 THR A O 1
ATOM 2475 N N . ARG A 1 325 ? -18.578 12.258 7.43 1 87.56 325 ARG A N 1
ATOM 2476 C CA . ARG A 1 325 ? -17.578 13.234 7.832 1 87.56 325 ARG A CA 1
ATOM 2477 C C . ARG A 1 325 ? -17.812 14.57 7.133 1 87.56 325 ARG A C 1
ATOM 2479 O O . ARG A 1 325 ? -18.016 14.617 5.918 1 87.56 325 ARG A O 1
ATOM 2486 N N . ARG A 1 326 ? -17.828 15.586 7.93 1 83.56 326 ARG A N 1
ATOM 2487 C CA . ARG A 1 326 ? -17.969 16.938 7.402 1 83.56 326 ARG A CA 1
ATOM 2488 C C . ARG A 1 326 ? -16.688 17.734 7.578 1 83.56 326 ARG A C 1
ATOM 2490 O O . ARG A 1 326 ? -16.016 17.625 8.609 1 83.56 326 ARG A O 1
ATOM 2497 N N . GLN A 1 327 ? -16.312 18.406 6.488 1 80.69 327 GLN A N 1
ATOM 2498 C CA . GLN A 1 327 ? -15.125 19.25 6.559 1 80.69 327 GLN A CA 1
ATOM 2499 C C . GLN A 1 327 ? -15.281 20.484 5.676 1 80.69 327 GLN A C 1
ATOM 2501 O O . GLN A 1 327 ? -15.781 20.391 4.551 1 80.69 327 GLN A O 1
ATOM 2506 N N . PHE A 1 328 ? -14.773 21.516 6.16 1 74.38 328 PHE A N 1
ATOM 2507 C CA . PHE A 1 328 ? -14.781 22.812 5.469 1 74.38 328 PHE A CA 1
ATOM 2508 C C . PHE A 1 328 ? -16.203 23.172 5.043 1 74.38 328 PHE A C 1
ATOM 2510 O O . PHE A 1 328 ? -17.172 22.531 5.453 1 74.38 328 PHE A O 1
ATOM 2517 N N . GLY A 1 329 ? -16.375 24.359 4.367 1 64.12 329 GLY A N 1
ATOM 2518 C CA . GLY A 1 329 ? -17.672 24.875 3.922 1 64.12 329 GLY A CA 1
ATOM 2519 C C . GLY A 1 329 ? -17.719 26.391 3.873 1 64.12 329 GLY A C 1
ATOM 2520 O O . GLY A 1 329 ? -16.688 27.062 3.912 1 64.12 329 GLY A O 1
ATOM 2521 N N . LEU A 1 330 ? -18.922 26.719 3.543 1 63.16 330 LEU A N 1
ATOM 2522 C CA . LEU A 1 330 ? -19.156 28.156 3.449 1 63.16 330 LEU A CA 1
ATOM 2523 C C . LEU A 1 330 ? -19.281 28.781 4.836 1 63.16 330 LEU A C 1
ATOM 2525 O O . LEU A 1 330 ? -19.688 28.109 5.789 1 63.16 330 LEU A O 1
ATOM 2529 N N . PRO A 1 331 ? -18.672 30 4.809 1 63.59 331 PRO A N 1
ATOM 2530 C CA . PRO A 1 331 ? -18.797 30.688 6.098 1 63.59 331 PRO A CA 1
ATOM 2531 C C . PRO A 1 331 ? -20.234 30.656 6.645 1 63.59 331 PRO A C 1
ATOM 2533 O O . PRO A 1 331 ? -21.188 30.812 5.887 1 63.59 331 PRO A O 1
ATOM 2536 N N . LYS A 1 332 ? -20.344 30.359 7.918 1 61.5 332 LYS A N 1
ATOM 2537 C CA . LYS A 1 332 ? -21.609 30.438 8.656 1 61.5 332 LYS A CA 1
ATOM 2538 C C . LYS A 1 332 ? -22.578 29.344 8.211 1 61.5 332 LYS A C 1
ATOM 2540 O O . LYS A 1 332 ? -23.797 29.5 8.336 1 61.5 332 LYS A O 1
ATOM 2545 N N . GLN A 1 333 ? -22.172 28.406 7.504 1 65.25 333 GLN A N 1
ATOM 2546 C CA . GLN A 1 333 ? -22.969 27.234 7.121 1 65.25 333 GLN A CA 1
ATOM 2547 C C . GLN A 1 333 ? -22.312 25.953 7.617 1 65.25 333 GLN A C 1
ATOM 2549 O O . GLN A 1 333 ? -21.109 25.922 7.91 1 65.25 333 GLN A O 1
ATOM 2554 N N . PRO A 1 334 ? -23.25 25.031 7.816 1 68.56 334 PRO A N 1
ATOM 2555 C CA . PRO A 1 334 ? -22.625 23.75 8.188 1 68.56 334 PRO A CA 1
ATOM 2556 C C . PRO A 1 334 ? -21.562 23.297 7.18 1 68.56 334 PRO A C 1
ATOM 2558 O O . PRO A 1 334 ? -21.688 23.594 5.988 1 68.56 334 PRO A O 1
ATOM 2561 N N . GLU A 1 335 ? -20.578 22.641 7.754 1 77.38 335 GLU A N 1
ATOM 2562 C CA . GLU A 1 335 ? -19.547 22.078 6.887 1 77.38 335 GLU A CA 1
ATOM 2563 C C . GLU A 1 335 ? -20.141 21.078 5.898 1 77.38 335 GLU A C 1
ATOM 2565 O O . GLU A 1 335 ? -21.219 20.547 6.125 1 77.38 335 GLU A O 1
ATOM 2570 N N . PHE A 1 336 ? -19.469 20.906 4.844 1 79.62 336 PHE A N 1
ATOM 2571 C CA . PHE A 1 336 ? -19.906 20 3.795 1 79.62 336 PHE A CA 1
ATOM 2572 C C . PHE A 1 336 ? -19.453 18.562 4.102 1 79.62 336 PHE A C 1
ATOM 2574 O O . PHE A 1 336 ? -18.391 18.344 4.68 1 79.62 336 PHE A O 1
ATOM 2581 N N . LEU A 1 337 ? -20.422 17.703 3.75 1 86 337 LEU A N 1
ATOM 2582 C CA . LEU A 1 337 ? -19.984 16.312 3.736 1 86 337 LEU A CA 1
ATOM 2583 C C . LEU A 1 337 ? -18.844 16.109 2.752 1 86 337 LEU A C 1
ATOM 2585 O O . LEU A 1 337 ? -18.828 16.719 1.678 1 86 337 LEU A O 1
ATOM 2589 N N . LEU A 1 338 ? -17.891 15.242 3.148 1 90.44 338 LEU A N 1
ATOM 2590 C CA . LEU A 1 338 ? -16.812 14.938 2.217 1 90.44 338 LEU A CA 1
ATOM 2591 C C . LEU A 1 338 ? -17.359 14.492 0.869 1 90.44 338 LEU A C 1
ATOM 2593 O O . LEU A 1 338 ? -16.844 14.875 -0.181 1 90.44 338 LEU A O 1
ATOM 2597 N N . MET A 1 339 ? -18.469 13.797 0.932 1 92.38 339 MET A N 1
ATOM 2598 C CA . MET A 1 339 ? -19.047 13.25 -0.29 1 92.38 339 MET A CA 1
ATOM 2599 C C . MET A 1 339 ? -19.672 14.352 -1.144 1 92.38 339 MET A C 1
ATOM 2601 O O . MET A 1 339 ? -19.984 14.125 -2.314 1 92.38 339 MET A O 1
ATOM 2605 N N . ASP A 1 340 ? -19.812 15.516 -0.596 1 88 340 ASP A N 1
ATOM 2606 C CA . ASP A 1 340 ? -20.375 16.625 -1.357 1 88 340 ASP A CA 1
ATOM 2607 C C . ASP A 1 340 ? -19.312 17.281 -2.234 1 88 340 ASP A C 1
ATOM 2609 O O . ASP A 1 340 ? -19.641 18.031 -3.156 1 88 340 ASP A O 1
ATOM 2613 N N . TYR A 1 341 ? -18.125 17 -1.928 1 88 341 TYR A N 1
ATOM 2614 C CA . TYR A 1 341 ? -17.047 17.547 -2.746 1 88 341 TYR A CA 1
ATOM 2615 C C . TYR A 1 341 ? -16.891 16.75 -4.035 1 88 341 TYR A C 1
ATOM 2617 O O . TYR A 1 341 ? -16.844 15.523 -4.004 1 88 341 TYR A O 1
ATOM 2625 N N . LEU A 1 342 ? -16.719 17.406 -5.16 1 86.94 342 LEU A N 1
ATOM 2626 C CA . LEU A 1 342 ? -16.547 16.781 -6.465 1 86.94 342 LEU A CA 1
ATOM 2627 C C . LEU A 1 342 ? -15.281 15.922 -6.48 1 86.94 342 LEU A C 1
ATOM 2629 O O . LEU A 1 342 ? -15.242 14.883 -7.141 1 86.94 342 LEU A O 1
ATOM 2633 N N . SER A 1 343 ? -14.281 16.359 -5.832 1 88.5 343 SER A N 1
ATOM 2634 C CA . SER A 1 343 ? -13.031 15.609 -5.785 1 88.5 343 SER A CA 1
ATOM 2635 C C . SER A 1 343 ? -13.242 14.219 -5.195 1 88.5 343 SER A C 1
ATOM 2637 O O . SER A 1 343 ? -12.703 13.234 -5.703 1 88.5 343 SER A O 1
ATOM 2639 N N . HIS A 1 344 ? -14.047 14.109 -4.148 1 92.25 344 HIS A N 1
ATOM 2640 C CA . HIS A 1 344 ? -14.359 12.812 -3.547 1 92.25 344 HIS A CA 1
ATOM 2641 C C . HIS A 1 344 ? -15.211 11.961 -4.477 1 92.25 344 HIS A C 1
ATOM 2643 O O . HIS A 1 344 ? -14.969 10.758 -4.617 1 92.25 344 HIS A O 1
ATOM 2649 N N . GLN A 1 345 ? -16.188 12.602 -5.066 1 91.06 345 GLN A N 1
ATOM 2650 C CA . GLN A 1 345 ? -17.078 11.875 -5.984 1 91.06 345 GLN A CA 1
ATOM 2651 C C . GLN A 1 345 ? -16.281 11.305 -7.16 1 91.06 345 GLN A C 1
ATOM 2653 O O . GLN A 1 345 ? -16.422 10.125 -7.492 1 91.06 345 GLN A O 1
ATOM 2658 N N . LYS A 1 346 ? -15.422 12.094 -7.75 1 90.38 346 LYS A N 1
ATOM 2659 C CA . LYS A 1 346 ? -14.648 11.688 -8.914 1 90.38 346 LYS A CA 1
ATOM 2660 C C . LYS A 1 346 ? -13.68 10.562 -8.57 1 90.38 346 LYS A C 1
ATOM 2662 O O . LYS A 1 346 ? -13.336 9.742 -9.422 1 90.38 346 LYS A O 1
ATOM 2667 N N . ARG A 1 347 ? -13.312 10.508 -7.348 1 93.56 347 ARG A N 1
ATOM 2668 C CA . ARG A 1 347 ? -12.328 9.523 -6.934 1 93.56 347 ARG A CA 1
ATOM 2669 C C . ARG A 1 347 ? -12.992 8.211 -6.539 1 93.56 347 ARG A C 1
ATOM 2671 O O . ARG A 1 347 ? -12.492 7.129 -6.855 1 93.56 347 ARG A O 1
ATOM 2678 N N . LEU A 1 348 ? -14.18 8.258 -5.957 1 96.56 348 LEU A N 1
ATOM 2679 C CA . LEU A 1 348 ? -14.758 7.055 -5.363 1 96.56 348 LEU A CA 1
ATOM 2680 C C . LEU A 1 348 ? -15.805 6.441 -6.285 1 96.56 348 LEU A C 1
ATOM 2682 O O . LEU A 1 348 ? -15.875 5.219 -6.43 1 96.56 348 LEU A O 1
ATOM 2686 N N . LEU A 1 349 ? -16.594 7.23 -6.973 1 94.06 349 LEU A N 1
ATOM 2687 C CA . LEU A 1 349 ? -17.75 6.727 -7.688 1 94.06 349 LEU A CA 1
ATOM 2688 C C . LEU A 1 349 ? -17.344 5.883 -8.891 1 94.06 349 LEU A C 1
ATOM 2690 O O . LEU A 1 349 ? -17.891 4.809 -9.117 1 94.06 349 LEU A O 1
ATOM 2694 N N . PRO A 1 350 ? -16.359 6.324 -9.688 1 93.19 350 PRO A N 1
ATOM 26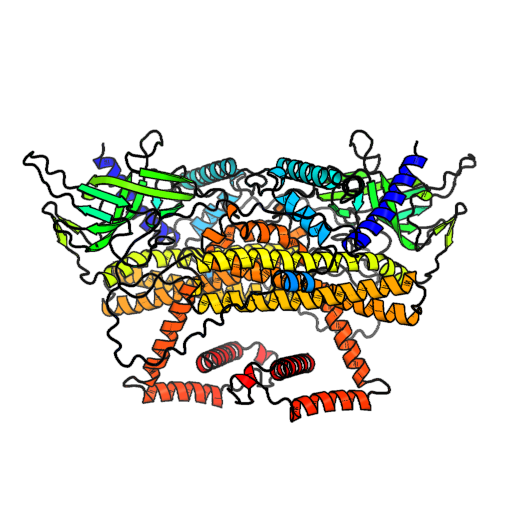95 C CA . PRO A 1 350 ? -15.93 5.457 -10.797 1 93.19 350 PRO A CA 1
ATOM 2696 C C . PRO A 1 350 ? -15.414 4.102 -10.312 1 93.19 350 PRO A C 1
ATOM 2698 O O . PRO A 1 350 ? -15.578 3.096 -11.008 1 93.19 350 PRO A O 1
ATOM 2701 N N . LEU A 1 351 ? -14.805 4.094 -9.164 1 97 351 LEU A N 1
ATOM 2702 C CA . LEU A 1 351 ? -14.281 2.844 -8.617 1 97 351 LEU A CA 1
ATOM 2703 C C . LEU A 1 351 ? -15.414 1.895 -8.25 1 97 351 LEU A C 1
ATOM 2705 O O . LEU A 1 351 ? -15.281 0.677 -8.398 1 97 351 LEU A O 1
ATOM 2709 N N . ILE A 1 352 ? -16.516 2.443 -7.758 1 95.69 352 ILE A N 1
ATOM 2710 C CA . ILE A 1 352 ? -17.688 1.631 -7.473 1 95.69 352 ILE A CA 1
ATOM 2711 C C . ILE A 1 352 ? -18.203 0.991 -8.766 1 95.69 352 ILE A C 1
ATOM 2713 O O . ILE A 1 352 ? -18.406 -0.226 -8.828 1 95.69 352 ILE A O 1
ATOM 2717 N N . ALA A 1 353 ? -18.328 1.815 -9.781 1 92.81 353 ALA A N 1
ATOM 2718 C CA . ALA A 1 353 ? -18.812 1.333 -11.07 1 92.81 353 ALA A CA 1
ATOM 2719 C C . ALA A 1 353 ? -17.891 0.262 -11.648 1 92.81 353 ALA A C 1
ATOM 2721 O O . ALA A 1 353 ? -18.359 -0.78 -12.109 1 92.81 353 ALA A O 1
ATOM 2722 N N . THR A 1 354 ? -16.625 0.476 -11.57 1 95.31 354 THR A N 1
ATOM 2723 C CA . THR A 1 354 ? -15.648 -0.461 -12.117 1 95.31 354 THR A CA 1
ATOM 2724 C C . THR A 1 354 ? -15.688 -1.785 -11.359 1 95.31 354 THR A C 1
ATOM 2726 O O . THR A 1 354 ? -15.602 -2.855 -11.961 1 95.31 354 THR A O 1
ATOM 2729 N N . THR A 1 355 ? -15.812 -1.731 -10.016 1 97.12 355 THR A N 1
ATOM 2730 C CA . THR A 1 355 ? -15.859 -2.938 -9.195 1 97.12 355 THR A CA 1
ATOM 2731 C C . THR A 1 355 ? -17.031 -3.82 -9.602 1 97.12 355 THR A C 1
ATOM 2733 O O . THR A 1 355 ? -16.891 -5.031 -9.766 1 97.12 355 THR A O 1
ATOM 2736 N N . TYR A 1 356 ? -18.141 -3.254 -9.867 1 92.62 356 TYR A N 1
ATOM 2737 C CA . TYR A 1 356 ? -19.328 -4.016 -10.258 1 92.62 356 TYR A CA 1
ATOM 2738 C C . TYR A 1 356 ? -19.188 -4.535 -11.68 1 92.62 356 TYR A C 1
ATOM 2740 O O . TYR A 1 356 ? -19.609 -5.656 -11.984 1 92.62 356 TYR A O 1
ATOM 2748 N N . ALA A 1 357 ? -18.625 -3.707 -12.594 1 92.31 357 ALA A N 1
ATOM 2749 C CA . ALA A 1 357 ? -18.406 -4.156 -13.961 1 92.31 357 ALA A CA 1
ATOM 2750 C C . ALA A 1 357 ? -17.469 -5.363 -14 1 92.31 357 ALA A C 1
ATOM 2752 O O . ALA A 1 357 ? -17.75 -6.344 -14.703 1 92.31 357 ALA A O 1
ATOM 2753 N N . LEU A 1 358 ? -16.438 -5.328 -13.211 1 95.81 358 LEU A N 1
ATOM 2754 C CA . LEU A 1 358 ? -15.484 -6.426 -13.18 1 95.81 358 LEU A CA 1
ATOM 2755 C C . LEU A 1 358 ? -16.109 -7.672 -12.555 1 95.81 358 LEU A C 1
ATOM 2757 O O . LEU A 1 358 ? -15.781 -8.797 -12.953 1 95.81 358 LEU A O 1
ATOM 2761 N N . ARG A 1 359 ? -17 -7.453 -11.586 1 95.94 359 ARG A N 1
ATOM 2762 C CA . ARG A 1 359 ? -17.703 -8.586 -10.992 1 95.94 359 ARG A CA 1
ATOM 2763 C C . ARG A 1 359 ? -18.516 -9.336 -12.039 1 95.94 359 ARG A C 1
ATOM 2765 O O . ARG A 1 359 ? -18.531 -10.57 -12.055 1 95.94 359 ARG A O 1
ATOM 2772 N N . ILE A 1 360 ? -19.188 -8.648 -12.906 1 92.81 360 ILE A N 1
ATOM 2773 C CA . ILE A 1 360 ? -19.984 -9.266 -13.961 1 92.81 360 ILE A CA 1
ATOM 2774 C C . ILE A 1 360 ? -19.078 -10.055 -14.898 1 92.81 360 ILE A C 1
ATOM 2776 O O . ILE A 1 360 ? -19.391 -11.18 -15.281 1 92.81 360 ILE A O 1
ATOM 2780 N N . GLY A 1 361 ? -17.938 -9.453 -15.25 1 93.25 361 GLY A N 1
ATOM 2781 C CA . GLY A 1 361 ? -16.969 -10.156 -16.062 1 93.25 361 GLY A CA 1
ATOM 2782 C C . GLY A 1 361 ? -16.422 -11.406 -15.398 1 93.25 361 GLY A C 1
ATOM 2783 O O . GLY A 1 361 ? -16.281 -12.445 -16.031 1 93.25 361 GLY A O 1
ATOM 2784 N N . MET A 1 362 ? -16.141 -11.305 -14.109 1 95.19 362 MET A N 1
ATOM 2785 C CA . MET A 1 362 ? -15.625 -12.438 -13.352 1 95.19 362 MET A CA 1
ATOM 2786 C C . MET A 1 362 ? -16.656 -13.562 -13.281 1 95.19 362 MET A C 1
ATOM 2788 O O . MET A 1 362 ? -16.312 -14.742 -13.375 1 95.19 362 MET A O 1
ATOM 2792 N N . ASN A 1 363 ? -17.891 -13.219 -13.117 1 93.88 363 ASN A N 1
ATOM 2793 C CA . ASN A 1 363 ? -18.969 -14.211 -13.117 1 93.88 363 ASN A CA 1
ATOM 2794 C C . ASN A 1 363 ? -19.062 -14.93 -14.453 1 93.88 363 ASN A C 1
ATOM 2796 O O . ASN A 1 363 ? -19.328 -16.125 -14.5 1 93.88 363 ASN A O 1
ATOM 2800 N N . HIS A 1 364 ? -18.859 -14.188 -15.492 1 92.81 364 HIS A N 1
ATOM 2801 C CA . HIS A 1 364 ? -18.828 -14.812 -16.812 1 92.81 364 HIS A CA 1
ATOM 2802 C C . HIS A 1 364 ? -17.703 -15.844 -16.906 1 92.81 364 HIS A C 1
ATOM 2804 O O . HIS A 1 364 ? -17.906 -16.938 -17.453 1 92.81 364 HIS A O 1
ATOM 2810 N N . THR A 1 365 ? -16.578 -15.516 -16.422 1 94.44 365 THR A N 1
ATOM 2811 C CA . THR A 1 365 ? -15.445 -16.422 -16.422 1 94.44 365 THR A CA 1
ATOM 2812 C C . THR A 1 365 ? -15.773 -17.703 -15.641 1 94.44 365 THR A C 1
ATOM 2814 O O . THR A 1 365 ? -15.438 -18.797 -16.078 1 94.44 365 THR A O 1
ATOM 2817 N N . LYS A 1 366 ? -16.438 -17.547 -14.555 1 93.12 366 LYS A N 1
ATOM 2818 C CA . LYS A 1 366 ? -16.891 -18.688 -13.758 1 93.12 366 LYS A CA 1
ATOM 2819 C C . LYS A 1 366 ? -17.859 -19.562 -14.547 1 93.12 366 LYS A C 1
ATOM 2821 O O . LYS A 1 366 ? -17.797 -20.781 -14.461 1 93.12 366 LYS A O 1
ATOM 2826 N N . ASP A 1 367 ? -18.688 -18.922 -15.266 1 92.81 367 ASP A N 1
ATOM 2827 C CA . ASP A 1 367 ? -19.672 -19.656 -16.062 1 92.81 367 ASP A CA 1
ATOM 2828 C C . ASP A 1 367 ? -18.984 -20.469 -17.156 1 92.81 367 ASP A C 1
ATOM 2830 O O . ASP A 1 367 ? -19.375 -21.609 -17.438 1 92.81 367 ASP A O 1
ATOM 2834 N N . VAL A 1 368 ? -17.984 -19.875 -17.719 1 91.81 368 VAL A N 1
ATOM 2835 C CA . VAL A 1 368 ? -17.219 -20.594 -18.734 1 91.81 368 VAL A CA 1
ATOM 2836 C C . VAL A 1 368 ? -16.578 -21.828 -18.125 1 91.81 368 VAL A C 1
ATOM 2838 O O . VAL A 1 368 ? -16.625 -22.922 -18.703 1 91.81 368 VAL A O 1
ATOM 2841 N N . LEU A 1 369 ? -15.992 -21.688 -17 1 91.62 369 LEU A N 1
ATOM 2842 C CA . LEU A 1 369 ? -15.406 -22.812 -16.297 1 91.62 369 LEU A CA 1
ATOM 2843 C C . LEU A 1 369 ? -16.453 -23.891 -16 1 91.62 369 LEU A C 1
ATOM 2845 O O . LEU A 1 369 ? -16.219 -25.078 -16.234 1 91.62 369 LEU A O 1
ATOM 2849 N N . ARG A 1 370 ? -17.625 -23.484 -15.586 1 91.06 370 ARG A N 1
ATOM 2850 C CA . ARG A 1 370 ? -18.703 -24.406 -15.266 1 91.06 370 ARG A CA 1
ATOM 2851 C C . ARG A 1 370 ? -19.188 -25.141 -16.516 1 91.06 370 ARG A C 1
ATOM 2853 O O . ARG A 1 370 ? -19.453 -26.344 -16.453 1 91.06 370 ARG A O 1
ATOM 2860 N N . ASP A 1 371 ? -19.234 -24.453 -17.531 1 91.06 371 ASP A N 1
ATOM 2861 C CA . ASP A 1 371 ? -19.672 -25.047 -18.781 1 91.06 371 ASP A CA 1
ATOM 2862 C C . ASP A 1 371 ? -18.688 -26.125 -19.25 1 91.06 371 ASP A C 1
ATOM 2864 O O . ASP A 1 371 ? -19.109 -27.172 -19.75 1 91.06 371 ASP A O 1
ATOM 2868 N N . ILE A 1 372 ? -17.469 -25.828 -19.125 1 88.5 372 ILE A N 1
ATOM 2869 C CA . ILE A 1 372 ? -16.453 -26.797 -19.5 1 88.5 372 ILE A CA 1
ATOM 2870 C C . ILE A 1 372 ? -16.562 -28.031 -18.609 1 88.5 372 ILE A C 1
ATOM 2872 O O . ILE A 1 372 ? -16.562 -29.172 -19.109 1 88.5 372 ILE A O 1
ATOM 2876 N N . GLN A 1 373 ? -16.75 -27.812 -17.391 1 85.94 373 GLN A N 1
ATOM 2877 C CA . GLN A 1 373 ? -16.844 -28.922 -16.438 1 85.94 373 GLN A CA 1
ATOM 2878 C C . GLN A 1 373 ? -18.078 -29.766 -16.703 1 85.94 373 GLN A C 1
ATOM 2880 O O . GLN A 1 373 ? -18.016 -31 -16.672 1 85.94 373 GLN A O 1
ATOM 2885 N N . ARG A 1 374 ? -19.188 -29.125 -17 1 88.62 374 ARG A N 1
ATOM 2886 C CA . ARG A 1 374 ? -20.422 -29.812 -17.297 1 88.62 374 ARG A CA 1
ATOM 2887 C C . ARG A 1 374 ? -20.312 -30.625 -18.594 1 88.62 374 ARG A C 1
ATOM 2889 O O . ARG A 1 374 ? -20.781 -31.75 -18.672 1 88.62 374 ARG A O 1
ATOM 2896 N N . GLY A 1 375 ? -19.688 -30 -19.469 1 88.75 375 GLY A N 1
ATOM 2897 C CA . GLY A 1 375 ? -19.5 -30.672 -20.734 1 88.75 375 GLY A CA 1
ATOM 2898 C C . GLY A 1 375 ? -18.594 -31.891 -20.625 1 88.75 375 GLY A C 1
ATOM 2899 O O . GLY A 1 375 ? -18.844 -32.906 -21.281 1 88.75 375 GLY A O 1
ATOM 2900 N N . LEU A 1 376 ? -17.594 -31.828 -19.812 1 83.38 376 LEU A N 1
ATOM 2901 C CA . LEU A 1 376 ? -16.688 -32.938 -19.609 1 83.38 376 LEU A CA 1
ATOM 2902 C C . LEU A 1 376 ? -17.391 -34.094 -18.891 1 83.38 376 LEU A C 1
ATOM 2904 O O . LEU A 1 376 ? -17.25 -35.25 -19.266 1 83.38 376 LEU A O 1
ATOM 2908 N N . VAL A 1 377 ? -18.203 -33.781 -17.891 1 85.25 377 VAL A N 1
ATOM 2909 C CA . VAL A 1 377 ? -18.906 -34.781 -17.109 1 85.25 377 VAL A CA 1
ATOM 2910 C C . VAL A 1 377 ? -19.984 -35.438 -17.969 1 85.25 377 VAL A C 1
ATOM 2912 O O . VAL A 1 377 ? -20.188 -36.656 -17.906 1 85.25 377 VAL A O 1
ATOM 2915 N N . ALA A 1 378 ? -20.578 -34.625 -18.766 1 89.31 378 ALA A N 1
ATOM 2916 C CA . ALA A 1 378 ? -21.656 -35.125 -19.609 1 89.31 378 ALA A CA 1
ATOM 2917 C C . ALA A 1 378 ? -21.125 -35.812 -20.844 1 89.31 378 ALA A C 1
ATOM 2919 O O . ALA A 1 378 ? -21.844 -36.562 -21.516 1 89.31 378 ALA A O 1
ATOM 2920 N N . GLY A 1 379 ? -19.875 -35.656 -21.125 1 85.62 379 GLY A N 1
ATOM 2921 C CA . GLY A 1 379 ? -19.266 -36.25 -22.312 1 85.62 379 GLY A CA 1
ATOM 2922 C C . GLY A 1 379 ? -19.703 -35.562 -23.594 1 85.62 379 GLY A C 1
ATOM 2923 O O . GLY A 1 379 ? -19.703 -36.188 -24.656 1 85.62 379 GLY A O 1
ATOM 2924 N N . THR A 1 380 ? -20.125 -34.469 -23.516 1 89.19 380 THR A N 1
ATOM 2925 C CA . THR A 1 380 ? -20.688 -33.75 -24.672 1 89.19 380 THR A CA 1
ATOM 2926 C C . THR A 1 380 ? -19.641 -32.844 -25.312 1 89.19 380 THR A C 1
ATOM 2928 O O . THR A 1 380 ? -19.875 -32.25 -26.359 1 89.19 380 THR A O 1
ATOM 2931 N N . LEU A 1 381 ? -18.547 -32.719 -24.703 1 87.31 381 LEU A N 1
ATOM 2932 C CA . LEU A 1 381 ? -17.516 -31.828 -25.219 1 87.31 381 LEU A CA 1
ATOM 2933 C C . LEU A 1 381 ? -16.469 -32.594 -26.016 1 87.31 381 LEU A C 1
ATOM 2935 O O . LEU A 1 381 ? -15.812 -33.5 -25.484 1 87.31 381 LEU A O 1
ATOM 2939 N N . SER A 1 382 ? -16.422 -32.281 -27.344 1 88.38 382 SER A N 1
ATOM 2940 C CA . SER A 1 382 ? -15.359 -32.875 -28.156 1 88.38 382 SER A CA 1
ATOM 2941 C C . SER A 1 382 ? -13.984 -32.406 -27.688 1 88.38 382 SER A C 1
ATOM 2943 O O . SER A 1 382 ? -13.867 -31.391 -27.016 1 88.38 382 SER A O 1
ATOM 2945 N N . GLU A 1 383 ? -13 -33.125 -28.031 1 80.94 383 GLU A N 1
ATOM 2946 C CA . GLU A 1 383 ? -11.641 -32.75 -27.656 1 80.94 383 GLU A CA 1
ATOM 2947 C C . GLU A 1 383 ? -11.25 -31.406 -28.25 1 80.94 383 GLU A C 1
ATOM 2949 O O . GLU A 1 383 ? -10.578 -30.609 -27.594 1 80.94 383 GLU A O 1
ATOM 2954 N N . ALA A 1 384 ? -11.672 -31.281 -29.453 1 82.62 384 ALA A N 1
ATOM 2955 C CA . ALA A 1 384 ? -11.352 -30.031 -30.141 1 82.62 384 ALA A CA 1
ATOM 2956 C C . ALA A 1 384 ? -12.039 -28.844 -29.453 1 82.62 384 ALA A C 1
ATOM 2958 O O . ALA A 1 384 ? -11.43 -27.797 -29.25 1 82.62 384 ALA A O 1
ATOM 2959 N N . ASP A 1 385 ? -13.266 -29.031 -29.094 1 85.62 385 ASP A N 1
ATOM 2960 C CA . ASP A 1 385 ? -14.023 -27.984 -28.422 1 85.62 385 ASP A CA 1
ATOM 2961 C C . ASP A 1 385 ? -13.469 -27.719 -27.031 1 85.62 385 ASP A C 1
ATOM 2963 O O . ASP A 1 385 ? -13.445 -26.562 -26.578 1 85.62 385 ASP A O 1
ATOM 2967 N N . GLU A 1 386 ? -13.094 -28.734 -26.406 1 85.81 386 GLU A N 1
ATOM 2968 C CA . GLU A 1 386 ? -12.516 -28.609 -25.078 1 85.81 386 GLU A CA 1
ATOM 2969 C C . GLU A 1 386 ? -11.258 -27.734 -25.094 1 85.81 386 GLU A C 1
ATOM 2971 O O . GLU A 1 386 ? -11.086 -26.859 -24.25 1 85.81 386 GLU A O 1
ATOM 2976 N N . GLU A 1 387 ? -10.461 -27.969 -26.078 1 81.56 387 GLU A N 1
ATOM 2977 C CA . GLU A 1 387 ? -9.211 -27.219 -26.188 1 81.56 387 GLU A CA 1
ATOM 2978 C C . GLU A 1 387 ? -9.477 -25.734 -26.422 1 81.56 387 GLU A C 1
ATOM 2980 O O . GLU A 1 387 ? -8.812 -24.891 -25.828 1 81.56 387 GLU A O 1
ATOM 2985 N N . VAL A 1 388 ? -10.414 -25.484 -27.234 1 83.69 388 VAL A N 1
ATOM 2986 C CA . VAL A 1 388 ? -10.742 -24.094 -27.562 1 83.69 388 VAL A CA 1
ATOM 2987 C C . VAL A 1 388 ? -11.312 -23.406 -26.328 1 83.69 388 VAL A C 1
ATOM 2989 O O . VAL A 1 388 ? -10.906 -22.281 -26 1 83.69 388 VAL A O 1
ATOM 2992 N N . LYS A 1 389 ? -12.188 -24.062 -25.656 1 86.38 389 LYS A N 1
ATOM 2993 C CA . LYS A 1 389 ? -12.828 -23.484 -24.484 1 86.38 389 LYS A CA 1
ATOM 2994 C C . LYS A 1 389 ? -11.836 -23.312 -23.328 1 86.38 389 LYS A C 1
ATOM 2996 O O . LYS A 1 389 ? -11.898 -22.328 -22.594 1 86.38 389 LYS A O 1
ATOM 3001 N N . LYS A 1 390 ? -10.953 -24.203 -23.219 1 86.12 390 LYS A N 1
ATOM 3002 C CA . LYS A 1 390 ? -9.945 -24.125 -22.172 1 86.12 390 LYS A CA 1
ATOM 3003 C C . LYS A 1 390 ? -8.969 -22.984 -22.422 1 86.12 390 LYS A C 1
ATOM 3005 O O . LYS A 1 390 ? -8.523 -22.328 -21.469 1 86.12 390 LYS A O 1
ATOM 3010 N N . ARG A 1 391 ? -8.672 -22.812 -23.656 1 83.31 391 ARG A N 1
ATOM 3011 C CA . ARG A 1 391 ? -7.801 -21.688 -24 1 83.31 391 ARG A CA 1
ATOM 3012 C C . ARG A 1 391 ? -8.477 -20.359 -23.703 1 83.31 391 ARG A C 1
ATOM 3014 O O . ARG A 1 391 ? -7.848 -19.438 -23.188 1 83.31 391 ARG A O 1
ATOM 3021 N N . GLU A 1 392 ? -9.688 -20.297 -24.016 1 87.25 392 GLU A N 1
ATOM 3022 C CA . GLU A 1 392 ? -10.461 -19.094 -23.719 1 87.25 392 GLU A CA 1
ATOM 3023 C C . GLU A 1 392 ? -10.523 -18.859 -22.203 1 87.25 392 GLU A C 1
ATOM 3025 O O . GLU A 1 392 ? -10.344 -17.719 -21.75 1 87.25 392 GLU A O 1
ATOM 3030 N N . LEU A 1 393 ? -10.781 -19.906 -21.531 1 90.94 393 LEU A N 1
ATOM 3031 C CA . LEU A 1 393 ? -10.875 -19.812 -20.078 1 90.94 393 LEU A CA 1
ATOM 3032 C C . LEU A 1 393 ? -9.547 -19.359 -19.469 1 90.94 393 LEU A C 1
ATOM 3034 O O . LEU A 1 393 ? -9.523 -18.547 -18.547 1 90.94 393 LEU A O 1
ATOM 3038 N N . PHE A 1 394 ? -8.508 -19.875 -20.031 1 87.81 394 PHE A N 1
ATOM 3039 C CA . PHE A 1 394 ? -7.172 -19.516 -19.562 1 87.81 394 PHE A CA 1
ATOM 3040 C C . PHE A 1 394 ? -6.938 -18.016 -19.719 1 87.81 394 PHE A C 1
ATOM 3042 O O . PHE A 1 394 ? -6.445 -17.375 -18.797 1 87.81 394 PHE A O 1
ATOM 3049 N N . LEU A 1 395 ? -7.332 -17.453 -20.797 1 89.31 395 LEU A N 1
ATOM 3050 C CA . LEU A 1 395 ? -7.121 -16.031 -21.062 1 89.31 395 LEU A CA 1
ATOM 3051 C C . LEU A 1 395 ? -8.047 -15.172 -20.219 1 89.31 395 LEU A C 1
ATOM 3053 O O . LEU A 1 395 ? -7.633 -14.141 -19.688 1 89.31 395 LEU A O 1
ATOM 3057 N N . LEU A 1 396 ? -9.273 -15.609 -20.078 1 93.19 396 LEU A N 1
ATOM 3058 C CA . LEU A 1 396 ? -10.227 -14.867 -19.266 1 93.19 396 LEU A CA 1
ATOM 3059 C C . LEU A 1 396 ? -9.805 -14.859 -17.797 1 93.19 396 LEU A C 1
ATOM 3061 O O . LEU A 1 396 ? -9.766 -13.805 -17.156 1 93.19 396 LEU A O 1
ATOM 3065 N N . ALA A 1 397 ? -9.461 -16.047 -17.281 1 94.38 397 ALA A N 1
ATOM 3066 C CA . ALA A 1 397 ? -9.086 -16.172 -15.883 1 94.38 397 ALA A CA 1
ATOM 3067 C C . ALA A 1 397 ? -7.824 -15.375 -15.578 1 94.38 397 ALA A C 1
ATOM 3069 O O . ALA A 1 397 ? -7.77 -14.641 -14.586 1 94.38 397 ALA A O 1
ATOM 3070 N N . GLY A 1 398 ? -6.855 -15.508 -16.469 1 93.25 398 GLY A N 1
ATOM 3071 C CA . GLY A 1 398 ? -5.625 -14.75 -16.281 1 93.25 398 GLY A CA 1
ATOM 3072 C C . GLY A 1 398 ? -5.816 -13.25 -16.406 1 93.25 398 GLY A C 1
ATOM 3073 O O . GLY A 1 398 ? -5.309 -12.484 -15.594 1 93.25 398 GLY A O 1
ATOM 3074 N N . GLY A 1 399 ? -6.535 -12.82 -17.406 1 94.38 399 GLY A N 1
ATOM 3075 C CA . GLY A 1 399 ? -6.797 -11.406 -17.641 1 94.38 399 GLY A CA 1
ATOM 3076 C C . GLY A 1 399 ? -7.582 -10.758 -16.516 1 94.38 399 GLY A C 1
ATOM 3077 O O . GLY A 1 399 ? -7.184 -9.719 -15.984 1 94.38 399 GLY A O 1
ATOM 3078 N N . TYR A 1 400 ? -8.648 -11.414 -16.125 1 95.62 400 TYR A N 1
ATOM 3079 C CA . TYR A 1 400 ? -9.508 -10.836 -15.102 1 95.62 400 TYR A CA 1
ATOM 3080 C C . TYR A 1 400 ? -8.836 -10.883 -13.734 1 95.62 400 TYR A C 1
ATOM 3082 O O . TYR A 1 400 ? -9.039 -10 -12.906 1 95.62 400 TYR A O 1
ATOM 3090 N N . LYS A 1 401 ? -8.047 -11.938 -13.461 1 96.81 401 LYS A N 1
ATOM 3091 C CA . LYS A 1 401 ? -7.262 -11.938 -12.234 1 96.81 401 LYS A CA 1
ATOM 3092 C C . LYS A 1 401 ? -6.34 -10.727 -12.172 1 96.81 401 LYS A C 1
ATOM 3094 O O . LYS A 1 401 ? -6.32 -10.008 -11.164 1 96.81 401 LYS A O 1
ATOM 3099 N N . ALA A 1 402 ? -5.637 -10.477 -13.227 1 96.81 402 ALA A N 1
ATOM 3100 C CA . ALA A 1 402 ? -4.676 -9.383 -13.266 1 96.81 402 ALA A CA 1
ATOM 3101 C C . ALA A 1 402 ? -5.375 -8.031 -13.125 1 96.81 402 ALA A C 1
ATOM 3103 O O . ALA A 1 402 ? -5.016 -7.223 -12.273 1 96.81 402 ALA A O 1
ATOM 3104 N N . VAL A 1 403 ? -6.465 -7.816 -13.844 1 96.19 403 VAL A N 1
ATOM 3105 C CA . VAL A 1 403 ? -7.129 -6.52 -13.867 1 96.19 403 VAL A CA 1
ATOM 3106 C C . VAL A 1 403 ? -7.863 -6.289 -12.547 1 96.19 403 VAL A C 1
ATOM 3108 O O . VAL A 1 403 ? -7.855 -5.176 -12.016 1 96.19 403 VAL A O 1
ATOM 3111 N N . SER A 1 404 ? -8.461 -7.344 -12.023 1 98.19 404 SER A N 1
ATOM 3112 C CA . SER A 1 404 ? -9.211 -7.195 -10.789 1 98.19 404 SER A CA 1
ATOM 3113 C C . SER A 1 404 ? -8.289 -6.906 -9.609 1 98.19 404 SER A C 1
ATOM 3115 O O . SER A 1 404 ? -8.609 -6.09 -8.742 1 98.19 404 SER A O 1
ATOM 3117 N N . THR A 1 405 ? -7.172 -7.586 -9.57 1 98.62 405 THR A N 1
ATOM 3118 C CA . THR A 1 405 ? -6.266 -7.383 -8.445 1 98.62 405 THR A CA 1
ATOM 3119 C C . THR A 1 405 ? -5.555 -6.039 -8.562 1 98.62 405 THR A C 1
ATOM 3121 O O . THR A 1 405 ? -5.312 -5.371 -7.555 1 98.62 405 THR A O 1
ATOM 3124 N N . TRP A 1 406 ? -5.238 -5.566 -9.75 1 98.25 406 TRP A N 1
ATOM 3125 C CA . TRP A 1 406 ? -4.707 -4.223 -9.93 1 98.25 406 TRP A CA 1
ATOM 3126 C C . TRP A 1 406 ? -5.746 -3.172 -9.547 1 98.25 406 TRP A C 1
ATOM 3128 O O . TRP A 1 406 ? -5.418 -2.166 -8.914 1 98.25 406 TRP A O 1
ATOM 3138 N N . HIS A 1 407 ? -6.957 -3.438 -9.969 1 97.81 407 HIS A N 1
ATOM 3139 C CA . HIS A 1 407 ? -8.047 -2.545 -9.586 1 97.81 407 HIS A CA 1
ATOM 3140 C C . HIS A 1 407 ? -8.172 -2.467 -8.062 1 97.81 407 HIS A C 1
ATOM 3142 O O . HIS A 1 407 ? -8.32 -1.378 -7.508 1 97.81 407 HIS A O 1
ATOM 3148 N N . ARG A 1 408 ? -8.109 -3.574 -7.457 1 98.5 408 ARG A N 1
ATOM 3149 C CA . ARG A 1 408 ? -8.18 -3.623 -6.004 1 98.5 408 ARG A CA 1
ATOM 3150 C C . ARG A 1 408 ? -7.062 -2.805 -5.371 1 98.5 408 ARG A C 1
ATOM 3152 O O . ARG A 1 408 ? -7.293 -2.062 -4.414 1 98.5 408 ARG A O 1
ATOM 3159 N N . SER A 1 409 ? -5.895 -2.947 -5.863 1 98.38 409 SER A N 1
ATOM 3160 C CA . SER A 1 409 ? -4.75 -2.205 -5.348 1 98.38 409 SER A CA 1
ATOM 3161 C C . SER A 1 409 ? -4.977 -0.7 -5.453 1 98.38 409 SER A C 1
ATOM 3163 O O . SER A 1 409 ? -4.789 0.029 -4.473 1 98.38 409 SER A O 1
ATOM 3165 N N . GLU A 1 410 ? -5.449 -0.28 -6.547 1 97.62 410 GLU A N 1
ATOM 3166 C CA . GLU A 1 410 ? -5.73 1.135 -6.77 1 97.62 410 GLU A CA 1
ATOM 3167 C C . GLU A 1 410 ? -6.891 1.609 -5.902 1 97.62 410 GLU A C 1
ATOM 3169 O O . GLU A 1 410 ? -6.828 2.688 -5.309 1 97.62 410 GLU A O 1
ATOM 3174 N N . THR A 1 411 ? -7.871 0.829 -5.871 1 98.56 411 THR A N 1
ATOM 3175 C CA . THR A 1 411 ? -9.078 1.175 -5.129 1 98.56 411 THR A CA 1
ATOM 3176 C C . THR A 1 411 ? -8.766 1.373 -3.65 1 98.56 411 THR A C 1
ATOM 3178 O O . THR A 1 411 ? -9.148 2.385 -3.059 1 98.56 411 THR A O 1
ATOM 3181 N N . LEU A 1 412 ? -8.039 0.469 -3.086 1 98.75 412 LEU A N 1
ATOM 3182 C CA . LEU A 1 412 ? -7.738 0.578 -1.662 1 98.75 412 LEU A CA 1
ATOM 3183 C C . LEU A 1 412 ? -6.84 1.78 -1.387 1 98.75 412 LEU A C 1
ATOM 3185 O O . LEU A 1 412 ? -6.957 2.418 -0.338 1 98.75 412 LEU A O 1
ATOM 3189 N N . GLN A 1 413 ? -5.957 2.059 -2.348 1 98.19 413 GLN A N 1
ATOM 3190 C CA . GLN A 1 413 ? -5.109 3.238 -2.191 1 98.19 413 GLN A CA 1
ATOM 3191 C C . GLN A 1 413 ? -5.949 4.512 -2.137 1 98.19 413 GLN A C 1
ATOM 3193 O O . GLN A 1 413 ? -5.754 5.352 -1.254 1 98.19 413 GLN A O 1
ATOM 3198 N N . ILE A 1 414 ? -6.848 4.621 -3.018 1 97.94 414 ILE A N 1
ATOM 3199 C CA . ILE A 1 414 ? -7.684 5.816 -3.092 1 97.94 414 ILE A CA 1
ATOM 3200 C C . ILE A 1 414 ? -8.602 5.879 -1.873 1 97.94 414 ILE A C 1
ATOM 3202 O O . ILE A 1 414 ? -8.789 6.945 -1.287 1 97.94 414 ILE A O 1
ATOM 3206 N N . CYS A 1 415 ? -9.148 4.73 -1.48 1 98.62 415 CYS A N 1
ATOM 3207 C CA . CYS A 1 415 ? -9.984 4.684 -0.286 1 98.62 415 CYS A CA 1
ATOM 3208 C C . CYS A 1 415 ? -9.203 5.145 0.941 1 98.62 415 CYS A C 1
ATOM 3210 O O . CYS A 1 415 ? -9.719 5.914 1.754 1 98.62 415 CYS A O 1
ATOM 3212 N N . ARG A 1 416 ? -8 4.672 1.062 1 98.25 416 ARG A N 1
ATOM 3213 C CA . ARG A 1 416 ? -7.133 5.066 2.166 1 98.25 416 ARG A CA 1
ATOM 3214 C C . ARG A 1 416 ? -6.93 6.578 2.193 1 98.25 416 ARG A C 1
ATOM 3216 O O . ARG A 1 416 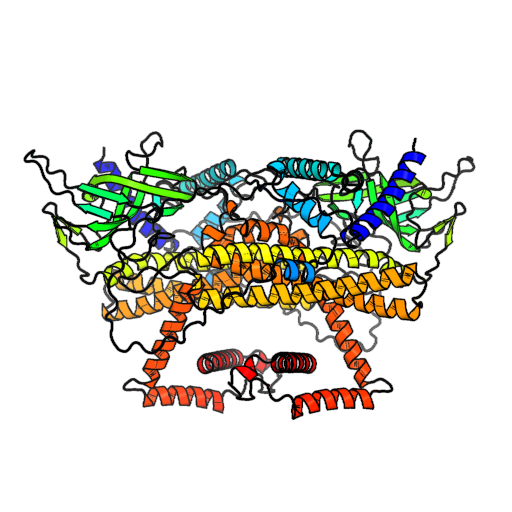? -7.059 7.207 3.244 1 98.25 416 ARG A O 1
ATOM 3223 N N . GLU A 1 417 ? -6.68 7.164 1.079 1 97.38 417 GLU A N 1
ATOM 3224 C CA . GLU A 1 417 ? -6.441 8.602 0.975 1 97.38 417 GLU A CA 1
ATOM 3225 C C . GLU A 1 417 ? -7.711 9.391 1.285 1 97.38 417 GLU A C 1
ATOM 3227 O O . GLU A 1 417 ? -7.656 10.422 1.964 1 97.38 417 GLU A O 1
ATOM 3232 N N . CYS A 1 418 ? -8.797 8.867 0.837 1 97.06 418 CYS A N 1
ATOM 3233 C CA . CYS A 1 418 ? -10.07 9.57 0.982 1 97.06 418 CYS A CA 1
ATOM 3234 C C . CYS A 1 418 ? -10.516 9.602 2.441 1 97.06 418 CYS A C 1
ATOM 3236 O O . CYS A 1 418 ? -11.383 10.391 2.812 1 97.06 418 CYS A O 1
ATOM 3238 N N . CYS A 1 419 ? -9.898 8.789 3.268 1 96.69 419 CYS A N 1
ATOM 3239 C CA . CYS A 1 419 ? -10.266 8.75 4.68 1 96.69 419 CYS A CA 1
ATOM 3240 C C . CYS A 1 419 ? -9.266 9.531 5.527 1 96.69 419 CYS A C 1
ATOM 3242 O O . CYS A 1 419 ? -9.336 9.5 6.758 1 96.69 419 CYS A O 1
ATOM 3244 N N . GLY A 1 420 ? -8.352 10.195 4.906 1 94.19 420 GLY A N 1
ATOM 3245 C CA . GLY A 1 420 ? -7.379 10.984 5.645 1 94.19 420 GLY A CA 1
ATOM 3246 C C . GLY A 1 420 ? -6.613 10.172 6.668 1 94.19 420 GLY A C 1
ATOM 3247 O O . GLY A 1 420 ? -6.195 9.039 6.391 1 94.19 420 GLY A O 1
ATOM 3248 N N . GLY A 1 421 ? -6.422 10.711 7.809 1 93.69 421 GLY A N 1
ATOM 3249 C CA . GLY A 1 421 ? -5.719 10.023 8.875 1 93.69 421 GLY A CA 1
ATOM 3250 C C . GLY A 1 421 ? -6.445 8.781 9.375 1 93.69 421 GLY A C 1
ATOM 3251 O O . GLY A 1 421 ? -5.816 7.832 9.836 1 93.69 421 GLY A O 1
ATOM 3252 N N . GLN A 1 422 ? -7.762 8.836 9.258 1 94.62 422 GLN A N 1
ATOM 3253 C CA . GLN A 1 422 ? -8.555 7.703 9.727 1 94.62 422 GLN A CA 1
ATOM 3254 C C . GLN A 1 422 ? -8.312 6.469 8.867 1 94.62 422 GLN A C 1
ATOM 3256 O O . GLN A 1 422 ? -8.477 5.34 9.328 1 94.62 422 GLN A O 1
ATOM 3261 N N . GLY A 1 423 ? -7.91 6.691 7.641 1 96.44 423 GLY A N 1
ATOM 3262 C CA . GLY A 1 423 ? -7.566 5.57 6.781 1 96.44 423 GLY A CA 1
ATOM 3263 C C . GLY A 1 423 ? -6.289 4.867 7.199 1 96.44 423 GLY A C 1
ATOM 3264 O O . GLY A 1 423 ? -6.016 3.748 6.758 1 96.44 423 GLY A O 1
ATOM 3265 N N . PHE A 1 424 ? -5.512 5.543 8.078 1 96.88 424 PHE A N 1
ATOM 3266 C CA . PHE A 1 424 ? -4.23 5.016 8.531 1 96.88 424 PHE A CA 1
ATOM 3267 C C . PHE A 1 424 ? -4.41 4.152 9.773 1 96.88 424 PHE A C 1
ATOM 3269 O O . PHE A 1 424 ? -3.529 3.363 10.117 1 96.88 424 PHE A O 1
ATOM 3276 N N . ALA A 1 425 ? -5.543 4.273 10.438 1 96.88 425 ALA A N 1
ATOM 3277 C CA . ALA A 1 425 ? -5.859 3.475 11.617 1 96.88 425 ALA A CA 1
ATOM 3278 C C . ALA A 1 425 ? -6.227 2.045 11.234 1 96.88 425 ALA A C 1
ATOM 3280 O O . ALA A 1 425 ? -7.145 1.826 10.438 1 96.88 425 ALA A O 1
ATOM 3281 N N . ALA A 1 426 ? -5.562 1.075 11.898 1 97.06 426 ALA A N 1
ATOM 3282 C CA . ALA A 1 426 ? -5.805 -0.326 11.562 1 97.06 426 ALA A CA 1
ATOM 3283 C C . ALA A 1 426 ? -7.246 -0.724 11.867 1 97.06 426 ALA A C 1
ATOM 3285 O O . ALA A 1 426 ? -7.828 -1.555 11.164 1 97.06 426 ALA A O 1
ATOM 3286 N N . GLU A 1 427 ? -7.824 -0.113 12.828 1 95.94 427 GLU A N 1
ATOM 3287 C CA . GLU A 1 427 ? -9.18 -0.457 13.25 1 95.94 427 GLU A CA 1
ATOM 3288 C C . GLU A 1 427 ? -10.188 -0.17 12.141 1 95.94 427 GLU A C 1
ATOM 3290 O O . GLU A 1 427 ? -11.273 -0.758 12.117 1 95.94 427 GLU A O 1
ATOM 3295 N N . ASN A 1 428 ? -9.758 0.686 11.266 1 96.62 428 ASN A N 1
ATOM 3296 C CA . ASN A 1 428 ? -10.641 1.001 10.148 1 96.62 428 ASN A CA 1
ATOM 3297 C C . ASN A 1 428 ? -10.391 0.083 8.961 1 96.62 428 ASN A C 1
ATOM 3299 O O . ASN A 1 428 ? -11.023 0.232 7.91 1 96.62 428 ASN A O 1
ATOM 3303 N N . ARG A 1 429 ? -9.5 -0.734 8.969 1 96.94 429 ARG A N 1
ATOM 3304 C CA . ARG A 1 429 ? -9.32 -1.982 8.234 1 96.94 429 ARG A CA 1
ATOM 3305 C C . ARG A 1 429 ? -8.664 -1.733 6.883 1 96.94 429 ARG A C 1
ATOM 3307 O O . ARG A 1 429 ? -8.016 -2.625 6.328 1 96.94 429 ARG A O 1
ATOM 3314 N N . ILE A 1 430 ? -8.812 -0.535 6.258 1 97.81 430 ILE A N 1
ATOM 3315 C CA . ILE A 1 430 ? -8.359 -0.318 4.891 1 97.81 430 ILE A CA 1
ATOM 3316 C C . ILE A 1 430 ? -6.863 -0.604 4.785 1 97.81 430 ILE A C 1
ATOM 3318 O O . ILE A 1 430 ? -6.418 -1.285 3.861 1 97.81 430 ILE A O 1
ATOM 3322 N N . GLY A 1 431 ? -6.098 -0.046 5.738 1 96.94 431 GLY A N 1
ATOM 3323 C CA . GLY A 1 431 ? -4.66 -0.279 5.73 1 96.94 431 GLY A CA 1
ATOM 3324 C C . GLY A 1 431 ? -4.293 -1.746 5.852 1 96.94 431 GLY A C 1
ATOM 3325 O O . GLY A 1 431 ? -3.365 -2.217 5.191 1 96.94 431 GLY A O 1
ATOM 3326 N N . VAL A 1 432 ? -5.016 -2.479 6.609 1 95.94 432 VAL A N 1
ATOM 3327 C CA . VAL A 1 432 ? -4.785 -3.906 6.805 1 95.94 432 VAL A CA 1
ATOM 3328 C C . VAL A 1 432 ? -5.09 -4.66 5.512 1 95.94 432 VAL A C 1
ATOM 3330 O O . VAL A 1 432 ? -4.32 -5.535 5.102 1 95.94 432 VAL A O 1
ATOM 3333 N N . PHE A 1 433 ? -6.203 -4.277 4.883 1 97.56 433 PHE A N 1
ATOM 3334 C CA . PHE A 1 433 ? -6.555 -4.883 3.602 1 97.56 433 PHE A CA 1
ATOM 3335 C C . PHE A 1 433 ? -5.461 -4.633 2.57 1 97.56 433 PHE A C 1
ATOM 3337 O O . PHE A 1 433 ? -5.129 -5.523 1.783 1 97.56 433 PHE A O 1
ATOM 3344 N N . LYS A 1 434 ? -4.914 -3.449 2.566 1 97.81 434 LYS A N 1
ATOM 3345 C CA . LYS A 1 434 ? -3.854 -3.115 1.621 1 97.81 434 LYS A CA 1
ATOM 3346 C C . LYS A 1 434 ? -2.658 -4.051 1.785 1 97.81 434 LYS A C 1
ATOM 3348 O O . LYS A 1 434 ? -2.113 -4.547 0.798 1 97.81 434 LYS A O 1
ATOM 3353 N N . SER A 1 435 ? -2.305 -4.293 3.002 1 96.94 435 SER A N 1
ATOM 3354 C CA . SER A 1 435 ? -1.132 -5.117 3.27 1 96.94 435 SER A CA 1
ATOM 3355 C C . SER A 1 435 ? -1.423 -6.59 3.004 1 96.94 435 SER A C 1
ATOM 3357 O O . SER A 1 435 ? -0.638 -7.273 2.342 1 96.94 435 SER A O 1
ATOM 3359 N N . ASP A 1 436 ? -2.537 -7.043 3.447 1 96.75 436 ASP A N 1
ATOM 3360 C CA . ASP A 1 436 ? -2.859 -8.469 3.371 1 96.75 436 ASP A CA 1
ATOM 3361 C C . ASP A 1 436 ? -3.139 -8.891 1.931 1 96.75 436 ASP A C 1
ATOM 3363 O O . ASP A 1 436 ? -2.795 -10 1.528 1 96.75 436 ASP A O 1
ATOM 3367 N N . ALA A 1 437 ? -3.748 -8.047 1.169 1 97.56 437 ALA A N 1
ATOM 3368 C CA . ALA A 1 437 ? -4.176 -8.438 -0.172 1 97.56 437 ALA A CA 1
ATOM 3369 C C . ALA A 1 437 ? -3.066 -8.188 -1.193 1 97.56 437 ALA A C 1
ATOM 3371 O O . ALA A 1 437 ? -3.17 -8.609 -2.346 1 97.56 437 ALA A O 1
ATOM 3372 N N . GLU A 1 438 ? -1.991 -7.594 -0.792 1 97.56 438 GLU A N 1
ATOM 3373 C CA . GLU A 1 438 ? -0.935 -7.145 -1.696 1 97.56 438 GLU A CA 1
ATOM 3374 C C . GLU A 1 438 ? -0.391 -8.305 -2.525 1 97.56 438 GLU A C 1
ATOM 3376 O O . GLU A 1 438 ? -0.073 -8.141 -3.705 1 97.56 438 GLU A O 1
ATOM 3381 N N . ILE A 1 439 ? -0.356 -9.438 -2.006 1 96.69 439 ILE A N 1
ATOM 3382 C CA . ILE A 1 439 ? 0.338 -10.562 -2.613 1 96.69 439 ILE A CA 1
ATOM 3383 C C . ILE A 1 439 ? -0.51 -11.141 -3.744 1 96.69 439 ILE A C 1
ATOM 3385 O O . ILE A 1 439 ? -0.02 -11.938 -4.551 1 96.69 439 ILE A O 1
ATOM 3389 N N . ASP A 1 440 ? -1.771 -10.766 -3.861 1 96.94 440 ASP A N 1
ATOM 3390 C CA . ASP A 1 440 ? -2.631 -11.312 -4.91 1 96.94 440 ASP A CA 1
ATOM 3391 C C . ASP A 1 440 ? -2.213 -10.789 -6.285 1 96.94 440 ASP A C 1
ATOM 3393 O O . ASP A 1 440 ? -2.619 -11.344 -7.309 1 96.94 440 ASP A O 1
ATOM 3397 N N . LEU A 1 441 ? -1.327 -9.844 -6.305 1 97.5 441 LEU A N 1
ATOM 3398 C CA . LEU A 1 441 ? -0.746 -9.344 -7.551 1 97.5 441 LEU A CA 1
ATOM 3399 C C . LEU A 1 441 ? 0.297 -10.32 -8.086 1 97.5 441 LEU A C 1
ATOM 3401 O O . LEU A 1 441 ? 0.682 -10.242 -9.258 1 97.5 441 LEU A O 1
ATOM 3405 N N . THR A 1 442 ? 0.732 -11.211 -7.203 1 95.12 442 THR A N 1
ATOM 3406 C CA . THR A 1 442 ? 1.903 -12.023 -7.512 1 95.12 442 THR A CA 1
ATOM 3407 C C . THR A 1 442 ? 1.538 -13.508 -7.555 1 95.12 442 THR A C 1
ATOM 3409 O O . THR A 1 442 ? 1.906 -14.211 -8.492 1 95.12 442 THR A O 1
ATOM 3412 N N . TYR A 1 443 ? 0.817 -13.953 -6.598 1 89.88 443 TYR A N 1
ATOM 3413 C CA . TYR A 1 443 ? 0.605 -15.391 -6.547 1 89.88 443 TYR A CA 1
ATOM 3414 C C . TYR A 1 443 ? -0.477 -15.82 -7.531 1 89.88 443 TYR A C 1
ATOM 3416 O O . TYR A 1 443 ? -1.208 -14.977 -8.062 1 89.88 443 TYR A O 1
ATOM 3424 N N . GLU A 1 444 ? -0.462 -17.047 -7.918 1 88.44 444 GLU A N 1
ATOM 3425 C CA . GLU A 1 444 ? -1.335 -17.609 -8.938 1 88.44 444 GLU A CA 1
ATOM 3426 C C . GLU A 1 444 ? -1.084 -16.969 -10.305 1 88.44 444 GLU A C 1
ATOM 3428 O O . GLU A 1 444 ? -2.018 -16.781 -11.086 1 88.44 444 GLU A O 1
ATOM 3433 N N . GLY A 1 445 ? 0.14 -16.578 -10.508 1 88.06 445 GLY A N 1
ATOM 3434 C CA . GLY A 1 445 ? 0.563 -15.914 -11.734 1 88.06 445 GLY A CA 1
ATOM 3435 C C . GLY A 1 445 ? 0.734 -14.414 -11.578 1 88.06 445 GLY A C 1
ATOM 3436 O O . GLY A 1 445 ? -0.231 -13.703 -11.305 1 88.06 445 GLY A O 1
ATOM 3437 N N . ASP A 1 446 ? 1.92 -14.039 -11.742 1 92.38 446 ASP A N 1
ATOM 3438 C CA . ASP A 1 446 ? 2.219 -12.609 -11.68 1 92.38 446 ASP A CA 1
ATOM 3439 C C . ASP A 1 446 ? 1.404 -11.828 -12.711 1 92.38 446 ASP A C 1
ATOM 3441 O O . ASP A 1 446 ? 1.296 -12.242 -13.867 1 92.38 446 ASP A O 1
ATOM 3445 N N . ASN A 1 447 ? 0.896 -10.711 -12.289 1 94.88 447 ASN A N 1
ATOM 3446 C CA . ASN A 1 447 ? -0.023 -9.953 -13.125 1 94.88 447 ASN A CA 1
ATOM 3447 C C . ASN A 1 447 ? 0.632 -9.531 -14.438 1 94.88 447 ASN A C 1
ATOM 3449 O O . ASN A 1 447 ? -0.015 -9.531 -15.492 1 94.88 447 ASN A O 1
ATOM 3453 N N . THR A 1 448 ? 1.868 -9.172 -14.43 1 90.62 448 THR A N 1
ATOM 3454 C CA . THR A 1 448 ? 2.564 -8.75 -15.633 1 90.62 448 THR A CA 1
ATOM 3455 C C . THR A 1 448 ? 2.682 -9.898 -16.625 1 90.62 448 THR A C 1
ATOM 3457 O O . THR A 1 448 ? 2.467 -9.719 -17.828 1 90.62 448 THR A O 1
ATOM 3460 N N . ILE A 1 449 ? 2.953 -11.078 -16.125 1 87.75 449 ILE A N 1
ATOM 3461 C CA . ILE A 1 449 ? 3.098 -12.258 -16.969 1 87.75 449 ILE A CA 1
ATOM 3462 C C . ILE A 1 449 ? 1.738 -12.664 -17.547 1 87.75 449 ILE A C 1
ATOM 3464 O O . ILE A 1 449 ? 1.622 -12.977 -18.734 1 87.75 449 ILE A O 1
ATOM 3468 N N . LEU A 1 450 ? 0.75 -12.625 -16.703 1 91.5 450 LEU A N 1
ATOM 3469 C CA . LEU A 1 450 ? -0.593 -12.977 -17.141 1 91.5 450 LEU A CA 1
ATOM 3470 C C . LEU A 1 450 ? -1.063 -12.031 -18.25 1 91.5 450 LEU A C 1
ATOM 3472 O O . LEU A 1 450 ? -1.612 -12.477 -19.25 1 91.5 450 LEU A O 1
ATOM 3476 N N . MET A 1 451 ? -0.787 -10.773 -18.062 1 90.5 451 MET A N 1
ATOM 3477 C CA . MET A 1 451 ? -1.239 -9.797 -19.047 1 90.5 451 MET A CA 1
ATOM 3478 C C . MET A 1 451 ? -0.434 -9.914 -20.328 1 90.5 451 MET A C 1
ATOM 3480 O O . MET A 1 451 ? -0.964 -9.695 -21.422 1 90.5 451 MET A O 1
ATOM 3484 N N . GLN A 1 452 ? 0.818 -10.297 -20.25 1 85.62 452 GLN A N 1
ATOM 3485 C CA . GLN A 1 452 ? 1.614 -10.555 -21.453 1 85.62 452 GLN A CA 1
ATOM 3486 C C . GLN A 1 452 ? 1.043 -11.727 -22.234 1 85.62 452 GLN A C 1
ATOM 3488 O O . GLN A 1 452 ? 1.01 -11.695 -23.469 1 85.62 452 GLN A O 1
ATOM 3493 N N . ALA A 1 453 ? 0.622 -12.75 -21.484 1 84.19 453 ALA A N 1
ATOM 3494 C CA . ALA A 1 453 ? 0.013 -13.906 -22.141 1 84.19 453 ALA A CA 1
ATOM 3495 C C . ALA A 1 453 ? -1.269 -13.508 -22.875 1 84.19 453 ALA A C 1
ATOM 3497 O O . ALA A 1 453 ? -1.5 -13.922 -24 1 84.19 453 ALA A O 1
ATOM 3498 N N . VAL A 1 454 ? -2.074 -12.688 -22.25 1 86.19 454 VAL A N 1
ATOM 3499 C CA . VAL A 1 454 ? -3.324 -12.227 -22.844 1 86.19 454 VAL A CA 1
ATOM 3500 C C . VAL A 1 454 ? -3.027 -11.359 -24.078 1 86.19 454 VAL A C 1
ATOM 3502 O O . VAL A 1 454 ? -3.631 -11.539 -25.125 1 86.19 454 VAL A O 1
ATOM 3505 N N . ALA A 1 455 ? -2.07 -10.461 -23.906 1 80.81 455 ALA A N 1
ATOM 3506 C CA . ALA A 1 455 ? -1.698 -9.57 -25.016 1 80.81 455 ALA A CA 1
ATOM 3507 C C . ALA A 1 455 ? -1.17 -10.367 -26.203 1 80.81 455 ALA A C 1
ATOM 3509 O O . ALA A 1 455 ? -1.532 -10.094 -27.344 1 80.81 455 ALA A O 1
ATOM 3510 N N . LYS A 1 456 ? -0.357 -11.328 -25.922 1 79.38 456 LYS A N 1
ATOM 3511 C CA . LYS A 1 456 ? 0.203 -12.164 -26.984 1 79.38 456 LYS A CA 1
ATOM 3512 C C . LYS A 1 456 ? -0.896 -12.914 -27.734 1 79.38 456 LYS A C 1
ATOM 3514 O O . LYS A 1 456 ? -0.876 -12.977 -28.953 1 79.38 456 LYS A O 1
ATOM 3519 N N . ALA A 1 457 ? -1.789 -13.461 -27 1 79.19 457 ALA A N 1
ATOM 3520 C CA . ALA A 1 457 ? -2.889 -14.195 -27.609 1 79.19 457 ALA A CA 1
ATOM 3521 C C . ALA A 1 457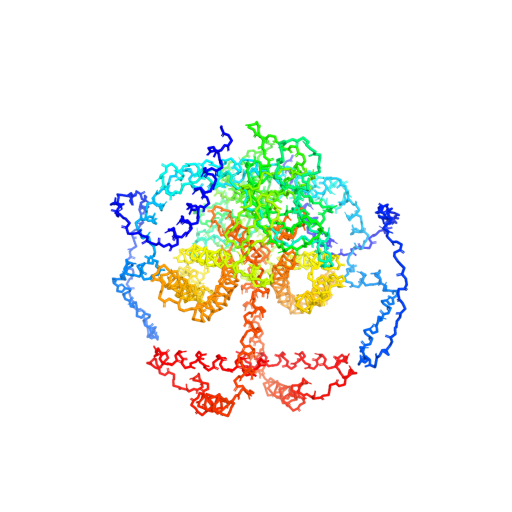 ? -3.725 -13.289 -28.5 1 79.19 457 ALA A C 1
ATOM 3523 O O . ALA A 1 457 ? -4.102 -13.68 -29.609 1 79.19 457 ALA A O 1
ATOM 3524 N N . LEU A 1 458 ? -3.977 -12.102 -28.031 1 74.12 458 LEU A N 1
ATOM 3525 C CA . LEU A 1 458 ? -4.789 -11.156 -28.797 1 74.12 458 LEU A CA 1
ATOM 3526 C C . LEU A 1 458 ? -4.047 -10.688 -30.047 1 74.12 458 LEU A C 1
ATOM 3528 O O . LEU A 1 458 ? -4.648 -10.539 -31.109 1 74.12 458 LEU A O 1
ATOM 3532 N N . LEU A 1 459 ? -2.768 -10.484 -29.891 1 73.06 459 LEU A N 1
ATOM 3533 C CA . LEU A 1 459 ? -1.968 -10.055 -31.031 1 73.06 459 LEU A CA 1
ATOM 3534 C C . LEU A 1 459 ? -1.869 -11.156 -32.094 1 73.06 459 LEU A C 1
ATOM 3536 O O . LEU A 1 459 ? -1.889 -10.891 -33.281 1 73.06 459 LEU A O 1
ATOM 3540 N N . GLN A 1 460 ? -1.755 -12.375 -31.594 1 69.69 460 GLN A N 1
ATOM 3541 C CA . GLN A 1 460 ? -1.716 -13.516 -32.5 1 69.69 460 GLN A CA 1
ATOM 3542 C C . GLN A 1 460 ? -3.037 -13.664 -33.25 1 69.69 460 GLN A C 1
ATOM 3544 O O . GLN A 1 460 ? -3.049 -13.969 -34.438 1 69.69 460 GLN A O 1
ATOM 3549 N N . GLU A 1 461 ? -4.098 -13.523 -32.531 1 67.06 461 GLU A N 1
ATOM 3550 C CA . GLU A 1 461 ? -5.41 -13.562 -33.188 1 67.06 461 GLU A CA 1
ATOM 3551 C C . GLU A 1 461 ? -5.551 -12.461 -34.219 1 67.06 461 GLU A C 1
ATOM 3553 O O . GLU A 1 461 ? -6.086 -12.688 -35.312 1 67.06 461 GLU A O 1
ATOM 3558 N N . PHE A 1 462 ? -5.027 -11.344 -33.812 1 63.91 462 PHE A N 1
ATOM 3559 C CA . PHE A 1 462 ? -5.066 -10.219 -34.75 1 63.91 462 PHE A CA 1
ATOM 3560 C C . PHE A 1 462 ? -4.227 -10.5 -35.969 1 63.91 462 PHE A C 1
ATOM 3562 O O . PHE A 1 462 ? -4.672 -10.258 -37.094 1 63.91 462 PHE A O 1
ATOM 3569 N N . TYR A 1 463 ? -3.109 -11.008 -35.781 1 62.53 463 TYR A N 1
ATOM 3570 C CA . TYR A 1 463 ? -2.213 -11.344 -36.875 1 62.53 463 TYR A CA 1
ATOM 3571 C C . TYR A 1 463 ? -2.83 -12.398 -37.781 1 62.53 463 TYR A C 1
ATOM 3573 O O . TYR A 1 463 ? -2.762 -12.297 -39 1 62.53 463 TYR A O 1
ATOM 3581 N N . SER A 1 464 ? -3.393 -13.375 -37.188 1 63.97 464 SER A N 1
ATOM 3582 C CA . SER A 1 464 ? -4.016 -14.453 -37.969 1 63.97 464 SER A CA 1
ATOM 3583 C C . SER A 1 464 ? -5.199 -13.938 -38.781 1 63.97 464 SER A C 1
ATOM 3585 O O . SER A 1 464 ? -5.488 -14.461 -39.844 1 63.97 464 SER A O 1
ATOM 3587 N N . SER A 1 465 ? -5.84 -13.016 -38.219 1 58.5 465 SER A N 1
ATOM 3588 C CA . SER A 1 465 ? -6.965 -12.43 -38.938 1 58.5 465 SER A CA 1
ATOM 3589 C C . SER A 1 465 ? -6.496 -11.664 -40.188 1 58.5 465 SER A C 1
ATOM 3591 O O . SER A 1 465 ? -7.254 -11.508 -41.125 1 58.5 465 SER A O 1
ATOM 3593 N N . LEU A 1 466 ? -5.258 -11.25 -40.094 1 55.72 466 LEU A N 1
ATOM 3594 C CA . LEU A 1 466 ? -4.715 -10.477 -41.219 1 55.72 466 LEU A CA 1
ATOM 3595 C C . LEU A 1 466 ? -4.074 -11.398 -42.25 1 55.72 466 LEU A C 1
ATOM 3597 O O . LEU A 1 466 ? -3.904 -11.016 -43.406 1 55.72 466 LEU A O 1
ATOM 3601 N N . THR A 1 467 ? -3.535 -12.484 -41.875 1 53.34 467 THR A N 1
ATOM 3602 C CA . THR A 1 467 ? -2.771 -13.328 -42.781 1 53.34 467 THR A CA 1
ATOM 3603 C C . THR A 1 467 ? -3.568 -14.57 -43.156 1 53.34 467 THR A C 1
ATOM 3605 O O . THR A 1 467 ? -3.227 -15.258 -44.125 1 53.34 467 THR A O 1
ATOM 3608 N N . GLY A 1 468 ? -4.461 -14.992 -42.344 1 50.44 468 GLY A N 1
ATOM 3609 C CA . GLY A 1 468 ? -5.125 -16.234 -42.688 1 50.44 468 GLY A CA 1
ATOM 3610 C C . GLY A 1 468 ? -6.016 -16.141 -43.906 1 50.44 468 GLY A C 1
ATOM 3611 O O . GLY A 1 468 ? -6.086 -15.086 -44.531 1 50.44 468 GLY A O 1
ATOM 3612 N N . LYS A 1 469 ? -6.527 -17.391 -44.406 1 53.28 469 LYS A N 1
ATOM 3613 C CA . LYS A 1 469 ? -7.332 -17.531 -45.594 1 53.28 469 LYS A CA 1
ATOM 3614 C C . LYS A 1 469 ? -8.453 -16.484 -45.656 1 53.28 469 LYS A C 1
ATOM 3616 O O . LYS A 1 469 ? -8.93 -16.125 -46.719 1 53.28 469 LYS A O 1
ATOM 3621 N N . GLN A 1 470 ? -8.938 -16.172 -44.438 1 50.41 470 GLN A N 1
ATOM 3622 C CA . GLN A 1 470 ? -10.039 -15.227 -44.438 1 50.41 470 GLN A CA 1
ATOM 3623 C C . GLN A 1 470 ? -9.531 -13.805 -44.219 1 50.41 470 GLN A C 1
ATOM 3625 O O . GLN A 1 470 ? -10.242 -12.953 -43.656 1 50.41 470 GLN A O 1
ATOM 3630 N N . ARG A 1 471 ? -8.281 -13.609 -44.594 1 50.06 471 ARG A N 1
ATOM 3631 C CA . ARG A 1 471 ? -7.543 -12.359 -44.438 1 50.06 471 ARG A CA 1
ATOM 3632 C C . ARG A 1 471 ? -8.328 -11.188 -45.031 1 50.06 471 ARG A C 1
ATOM 3634 O O . ARG A 1 471 ? -8.43 -10.125 -44.438 1 50.06 471 ARG A O 1
ATOM 3641 N N . LEU A 1 472 ? -8.648 -11.641 -46.062 1 44.78 472 LEU A N 1
ATOM 3642 C CA . LEU A 1 472 ? -9.367 -10.586 -46.781 1 44.78 472 LEU A CA 1
ATOM 3643 C C . LEU A 1 472 ? -10.656 -10.227 -46.062 1 44.78 472 LEU A C 1
ATOM 3645 O O . LEU A 1 472 ? -10.992 -9.047 -45.938 1 44.78 472 LEU A O 1
ATOM 3649 N N . THR A 1 473 ? -11.336 -11.203 -45.719 1 45.91 473 THR A N 1
ATOM 3650 C CA . THR A 1 473 ? -12.617 -10.969 -45.062 1 45.91 473 THR A CA 1
ATOM 3651 C C . THR A 1 473 ? -12.406 -10.414 -43.656 1 45.91 473 THR A C 1
ATOM 3653 O O . THR A 1 473 ? -13.148 -9.531 -43.219 1 45.91 473 THR A O 1
ATOM 3656 N N . ASN A 1 474 ? -11.406 -10.914 -43.062 1 49.69 474 ASN A N 1
ATOM 3657 C CA . ASN A 1 474 ? -11.133 -10.438 -41.719 1 49.69 474 ASN A CA 1
ATOM 3658 C C . ASN A 1 474 ? -10.484 -9.055 -41.719 1 49.69 474 ASN A C 1
ATOM 3660 O O . ASN A 1 474 ? -10.797 -8.211 -40.875 1 49.69 474 ASN A O 1
ATOM 3664 N N . MET A 1 475 ? -9.617 -8.969 -42.688 1 45.56 475 MET A N 1
ATOM 3665 C CA . MET A 1 475 ? -9.102 -7.621 -42.906 1 45.56 475 MET A CA 1
ATOM 3666 C C . MET A 1 475 ? -10.219 -6.664 -43.312 1 45.56 475 MET A C 1
ATOM 3668 O O . MET A 1 475 ? -10.258 -5.52 -42.875 1 45.56 475 MET A O 1
ATOM 3672 N N . LEU A 1 476 ? -11 -7.207 -44.188 1 44.88 476 LEU A N 1
ATOM 3673 C CA . LEU A 1 476 ? -12.164 -6.418 -44.562 1 44.88 476 LEU A CA 1
ATOM 3674 C C . LEU A 1 476 ? -13.102 -6.211 -43.375 1 44.88 476 LEU A C 1
ATOM 3676 O O . LEU A 1 476 ? -13.672 -5.129 -43.219 1 44.88 476 LEU A O 1
ATOM 3680 N N . GLY A 1 477 ? -13.289 -7.207 -42.625 1 47.78 477 GLY A N 1
ATOM 3681 C CA . GLY A 1 477 ? -14.07 -7.086 -41.406 1 47.78 477 GLY A CA 1
ATOM 3682 C C . GLY A 1 477 ? -13.422 -6.176 -40.375 1 47.78 477 GLY A C 1
ATOM 3683 O O . GLY A 1 477 ? -14.109 -5.367 -39.75 1 47.78 477 GLY A O 1
ATOM 3684 N N . TYR A 1 478 ? -12.211 -6.387 -40.281 1 47.66 478 TYR A N 1
ATOM 3685 C CA . TYR A 1 478 ? -11.445 -5.445 -39.469 1 47.66 478 TYR A CA 1
ATOM 3686 C C . TYR A 1 478 ? -11.508 -4.043 -40.062 1 47.66 478 TYR A C 1
ATOM 3688 O O . TYR A 1 478 ? -11.742 -3.068 -39.344 1 47.66 478 TYR A O 1
ATOM 3696 N N . LEU A 1 479 ? -11.25 -4.023 -41.312 1 44.22 479 LEU A N 1
ATOM 3697 C CA . LEU A 1 479 ? -11.367 -2.748 -42 1 44.22 479 LEU A CA 1
ATOM 3698 C C . LEU A 1 479 ? -12.805 -2.24 -41.969 1 44.22 479 LEU A C 1
ATOM 3700 O O . LEU A 1 479 ? -13.039 -1.043 -41.781 1 44.22 479 LEU A O 1
ATOM 3704 N N . LYS A 1 480 ? -13.672 -3.104 -42.188 1 44.03 480 LYS A N 1
ATOM 3705 C CA . LYS A 1 480 ? -15.07 -2.729 -42.062 1 44.03 480 LYS A CA 1
ATOM 3706 C C . LYS A 1 480 ? -15.422 -2.377 -40.625 1 44.03 480 LYS A C 1
ATOM 3708 O O . LYS A 1 480 ? -16.172 -1.436 -40.375 1 44.03 480 LYS A O 1
ATOM 3713 N N . GLY A 1 481 ? -15.023 -3.15 -39.719 1 44.69 481 GLY A N 1
ATOM 3714 C CA . GLY A 1 481 ? -15.125 -2.787 -38.312 1 44.69 481 GLY A CA 1
ATOM 3715 C C . GLY A 1 481 ? -14.375 -1.514 -37.969 1 44.69 481 GLY A C 1
ATOM 3716 O O . GLY A 1 481 ? -14.891 -0.665 -37.219 1 44.69 481 GLY A O 1
ATOM 3717 N N . GLN A 1 482 ? -13.203 -1.425 -38.531 1 43.69 482 GLN A N 1
ATOM 3718 C CA . GLN A 1 482 ? -12.453 -0.178 -38.406 1 43.69 482 GLN A CA 1
ATOM 3719 C C . GLN A 1 482 ? -13.125 0.941 -39.188 1 43.69 482 GLN A C 1
ATOM 3721 O O . GLN A 1 482 ? -13.211 2.076 -38.719 1 43.69 482 GLN A O 1
ATOM 3726 N N . LEU A 1 483 ? -13.383 0.657 -40.406 1 41.91 483 LEU A N 1
ATOM 3727 C CA . LEU A 1 483 ? -14.109 1.643 -41.219 1 41.91 483 LEU A CA 1
ATOM 3728 C C . LEU A 1 483 ? -15.492 1.913 -40.625 1 41.91 483 LEU A C 1
ATOM 3730 O O . LEU A 1 483 ? -15.953 3.055 -40.594 1 41.91 483 LEU A O 1
ATOM 3734 N N . GLY A 1 484 ? -16.219 0.917 -40.312 1 41.88 484 GLY A N 1
ATOM 3735 C CA . GLY A 1 484 ? -17.453 1.149 -39.562 1 41.88 484 GLY A CA 1
ATOM 3736 C C . GLY A 1 484 ? -17.266 1.927 -38.281 1 41.88 484 GLY A C 1
ATOM 3737 O O . GLY A 1 484 ? -18.078 2.795 -37.969 1 41.88 484 GLY A O 1
ATOM 3738 N N . ILE A 1 485 ? -16.328 1.582 -37.562 1 42.03 485 ILE A N 1
ATOM 3739 C CA . ILE A 1 485 ? -15.922 2.395 -36.438 1 42.03 485 ILE A CA 1
ATOM 3740 C C . ILE A 1 485 ? -15.406 3.748 -36.906 1 42.03 485 ILE A C 1
ATOM 3742 O O . ILE A 1 485 ? -15.711 4.785 -36.312 1 42.03 485 ILE A O 1
ATOM 3746 N N . LEU A 1 486 ? -14.484 3.738 -37.875 1 39.84 486 LEU A N 1
ATOM 3747 C CA . LEU A 1 486 ? -14.07 5.012 -38.469 1 39.84 486 LEU A CA 1
ATOM 3748 C C . LEU A 1 486 ? -15.273 5.762 -39.031 1 39.84 486 LEU A C 1
ATOM 3750 O O . LEU A 1 486 ? -15.352 6.988 -38.906 1 39.84 486 LEU A O 1
ATOM 3754 N N . VAL A 1 487 ? -16.062 5.137 -39.844 1 39.22 487 VAL A N 1
ATOM 3755 C CA . VAL A 1 487 ? -17.234 5.793 -40.438 1 39.22 487 VAL A CA 1
ATOM 3756 C C . VAL A 1 487 ? -18.297 6.023 -39.344 1 39.22 487 VAL A C 1
ATOM 3758 O O . VAL A 1 487 ? -18.953 7.062 -39.344 1 39.22 487 VAL A O 1
ATOM 3761 N N . ARG A 1 488 ? -18.672 4.988 -38.75 1 40.28 488 ARG A N 1
ATOM 3762 C CA . ARG A 1 488 ? -19.703 5.172 -37.719 1 40.28 488 ARG A CA 1
ATOM 3763 C C . ARG A 1 488 ? -19.109 5.801 -36.438 1 40.28 488 ARG A C 1
ATOM 3765 O O . ARG A 1 488 ? -19.828 6.348 -35.625 1 40.28 488 ARG A O 1
ATOM 3772 N N . SER A 1 489 ? -17.922 5.309 -36.031 1 41.47 489 SER A N 1
ATOM 3773 C CA . SER A 1 489 ? -17.391 5.66 -34.719 1 41.47 489 SER A CA 1
ATOM 3774 C C . SER A 1 489 ? -16.844 7.086 -34.688 1 41.47 489 SER A C 1
ATOM 3776 O O . SER A 1 489 ? -15.664 7.309 -34.938 1 41.47 489 SER A O 1
ATOM 3778 N N . LYS A 1 490 ? -17.297 7.891 -35.25 1 41.53 490 LYS A N 1
ATOM 3779 C CA . LYS A 1 490 ? -17.078 9.195 -34.625 1 41.53 490 LYS A CA 1
ATOM 3780 C C . LYS A 1 490 ? -17.031 9.086 -33.094 1 41.53 490 LYS A C 1
ATOM 3782 O O . LYS A 1 490 ? -17.703 8.234 -32.5 1 41.53 490 LYS A O 1
ATOM 3787 N N . ASN A 1 491 ? -15.82 9.438 -32.531 1 45.44 491 ASN A N 1
ATOM 3788 C CA . ASN A 1 491 ? -15.812 9.609 -31.094 1 45.44 491 ASN A CA 1
ATOM 3789 C C . ASN A 1 491 ? -17.219 9.859 -30.547 1 45.44 491 ASN A C 1
ATOM 3791 O O . ASN A 1 491 ? -17.797 10.922 -30.797 1 45.44 491 ASN A O 1
ATOM 3795 N N . PRO A 1 492 ? -17.969 8.742 -30.375 1 47.34 492 PRO A N 1
ATOM 3796 C CA . PRO A 1 492 ? -19.312 9.039 -29.875 1 47.34 492 PRO A CA 1
ATOM 3797 C C . PRO A 1 492 ? -19.344 10.242 -28.938 1 47.34 492 PRO A C 1
ATOM 3799 O O . PRO A 1 492 ? -20.406 10.852 -28.75 1 47.34 492 PRO A O 1
ATOM 3802 N N . MET A 1 493 ? -18.266 10.352 -28.281 1 48.5 493 MET A N 1
ATOM 3803 C CA . MET A 1 493 ? -18.219 11.539 -27.438 1 48.5 493 MET A CA 1
ATOM 3804 C C . MET A 1 493 ? -18.25 12.812 -28.281 1 48.5 493 MET A C 1
ATOM 3806 O O . MET A 1 493 ? -18.5 13.898 -27.766 1 48.5 493 MET A O 1
ATOM 3810 N N . MET A 1 494 ? -17.703 12.602 -29.422 1 43.53 494 MET A N 1
ATOM 3811 C CA . MET A 1 494 ? -17.75 13.797 -30.25 1 43.53 494 MET A CA 1
ATOM 3812 C C . MET A 1 494 ? -19.156 14.047 -30.781 1 43.53 494 MET A C 1
ATOM 3814 O O . MET A 1 494 ? -19.438 15.094 -31.359 1 43.53 494 MET A O 1
ATOM 3818 N N . ARG A 1 495 ? -19.891 12.938 -30.812 1 44.38 495 ARG A N 1
ATOM 3819 C CA . ARG A 1 495 ? -21.25 13.328 -31.172 1 44.38 495 ARG A CA 1
ATOM 3820 C C . ARG A 1 495 ? -21.844 14.273 -30.125 1 44.38 495 ARG A C 1
ATOM 3822 O O . ARG A 1 495 ? -21.844 13.969 -28.938 1 44.38 495 ARG A O 1
ATOM 3829 N N . ARG A 1 496 ? -21.656 15.422 -30.281 1 45.59 496 ARG A N 1
ATOM 3830 C CA . ARG A 1 496 ? -22.094 16.594 -29.531 1 45.59 496 ARG A CA 1
ATOM 3831 C C . ARG A 1 496 ? -23.531 16.422 -29.031 1 45.59 496 ARG A C 1
ATOM 3833 O O . ARG A 1 496 ? -24.25 17.406 -28.859 1 45.59 496 ARG A O 1
ATOM 3840 N N . TYR A 1 497 ? -23.969 15.133 -29.094 1 46.38 497 TYR A N 1
ATOM 3841 C CA . TYR A 1 497 ? -25.312 15.086 -28.547 1 46.38 497 TYR A CA 1
ATOM 3842 C C . TYR A 1 497 ? -25.281 15.008 -27.016 1 46.38 497 TYR A C 1
ATOM 3844 O O . TYR A 1 497 ? -24.969 13.961 -26.453 1 46.38 497 TYR A O 1
ATOM 3852 N N . ALA A 1 498 ? -25.266 16.078 -26.484 1 50.53 498 ALA A N 1
ATOM 3853 C CA . ALA A 1 498 ? -25.188 16.266 -25.031 1 50.53 498 ALA A CA 1
ATOM 3854 C C . ALA A 1 498 ? -26.547 15.992 -24.375 1 50.53 498 ALA A C 1
ATOM 3856 O O . ALA A 1 498 ? -26.719 16.266 -23.188 1 50.53 498 ALA A O 1
ATOM 3857 N N . ALA A 1 499 ? -27.422 15.406 -25.266 1 51.22 499 ALA A N 1
ATOM 3858 C CA . ALA A 1 499 ? -28.719 15.156 -24.625 1 51.22 499 ALA A CA 1
ATOM 3859 C C . ALA A 1 499 ? -28.609 14.016 -23.609 1 51.22 499 ALA A C 1
ATOM 3861 O O . ALA A 1 499 ? -27.844 13.07 -23.812 1 51.22 499 ALA A O 1
ATOM 3862 N N . GLU A 1 500 ? -29.203 14.148 -22.547 1 55.47 500 GLU A N 1
ATOM 3863 C CA . GLU A 1 500 ? -29.203 13.188 -21.453 1 55.47 500 GLU A CA 1
ATOM 3864 C C . GLU A 1 500 ? -29.578 11.789 -21.953 1 55.47 500 GLU A C 1
ATOM 3866 O O . GLU A 1 500 ? -28.969 10.797 -21.531 1 55.47 500 GLU A O 1
ATOM 3871 N N . ALA A 1 501 ? -30.547 11.734 -22.781 1 55.91 501 ALA A N 1
ATOM 3872 C CA . ALA A 1 501 ? -31.016 10.453 -23.281 1 55.91 501 ALA A CA 1
ATOM 3873 C C . ALA A 1 501 ? -29.922 9.734 -24.062 1 55.91 501 ALA A C 1
ATOM 3875 O O . ALA A 1 501 ? -29.828 8.5 -24.016 1 55.91 501 ALA A O 1
ATOM 3876 N N . HIS A 1 502 ? -29.203 10.547 -24.641 1 57.34 502 HIS A N 1
ATOM 3877 C CA . HIS A 1 502 ? -28.109 9.984 -25.422 1 57.34 502 HIS A CA 1
ATOM 3878 C C . HIS A 1 502 ? -26.969 9.5 -24.516 1 57.34 502 HIS A C 1
ATOM 3880 O O . HIS A 1 502 ? -26.484 8.375 -24.688 1 57.34 502 HIS A O 1
ATOM 3886 N N . LEU A 1 503 ? -26.672 10.297 -23.609 1 58.47 503 LEU A N 1
ATOM 3887 C CA . LEU A 1 503 ? -25.531 10.008 -22.75 1 58.47 503 LEU A CA 1
ATOM 3888 C C . LEU A 1 503 ? -25.859 8.859 -21.797 1 58.47 503 LEU A C 1
ATOM 3890 O O . LEU A 1 503 ? -24.953 8.164 -21.328 1 58.47 503 LEU A O 1
ATOM 3894 N N . LEU A 1 504 ? -27.156 8.633 -21.734 1 56.56 504 LEU A N 1
ATOM 3895 C CA . LEU A 1 504 ? -27.562 7.57 -20.828 1 56.56 504 LEU A CA 1
ATOM 3896 C C . LEU A 1 504 ? -27.969 6.316 -21.594 1 56.56 504 LEU A C 1
ATOM 3898 O O . LEU A 1 504 ? -28.344 5.305 -21 1 56.56 504 LEU A O 1
ATOM 3902 N N . HIS A 1 505 ? -27.859 6.461 -22.844 1 59.84 505 HIS A N 1
ATOM 3903 C CA . HIS A 1 505 ? -28.266 5.312 -23.641 1 59.84 505 HIS A CA 1
ATOM 3904 C C . HIS A 1 505 ? -27.156 4.262 -23.703 1 59.84 505 HIS A C 1
ATOM 3906 O O . HIS A 1 505 ? -25.984 4.594 -23.891 1 59.84 505 HIS A O 1
ATOM 3912 N N . PHE A 1 506 ? -27.562 3.002 -23.516 1 62.97 506 PHE A N 1
ATOM 3913 C CA . PHE A 1 506 ? -26.656 1.863 -23.469 1 62.97 506 PHE A CA 1
ATOM 3914 C C . PHE A 1 506 ? -25.828 1.765 -24.75 1 62.97 506 PHE A C 1
ATOM 3916 O O . PHE A 1 506 ? -24.641 1.449 -24.703 1 62.97 506 PHE A O 1
ATOM 3923 N N . ASP A 1 507 ? -26.531 2.096 -25.75 1 59.41 507 ASP A N 1
ATOM 3924 C CA . ASP A 1 507 ? -25.859 1.974 -27.047 1 59.41 507 ASP A CA 1
ATOM 3925 C C . ASP A 1 507 ? -24.688 2.936 -27.156 1 59.41 507 ASP A C 1
ATOM 3927 O O . ASP A 1 507 ? -23.672 2.615 -27.766 1 59.41 507 ASP A O 1
ATOM 3931 N N . PHE A 1 508 ? -24.875 3.998 -26.562 1 60.56 508 PHE A N 1
ATOM 3932 C CA . PHE A 1 508 ? -23.797 4.977 -26.562 1 60.56 508 PHE A CA 1
ATOM 3933 C C . PHE A 1 508 ? -22.562 4.426 -25.859 1 60.56 508 PHE A C 1
ATOM 3935 O O . PHE A 1 508 ? -21.453 4.52 -26.375 1 60.56 508 PHE A O 1
ATOM 3942 N N . TYR A 1 509 ? -22.75 3.838 -24.703 1 63.06 509 TYR A N 1
ATOM 3943 C CA . TYR A 1 509 ? -21.641 3.295 -23.938 1 63.06 509 TYR A CA 1
ATOM 3944 C C . TYR A 1 509 ? -21 2.117 -24.656 1 63.06 509 TYR A C 1
ATOM 3946 O O . TYR A 1 509 ? -19.766 1.99 -24.672 1 63.06 509 TYR A O 1
ATOM 3954 N N . ASN A 1 510 ? -21.859 1.406 -25.188 1 63.5 510 ASN A N 1
ATOM 3955 C CA . ASN A 1 510 ? -21.344 0.279 -25.953 1 63.5 510 ASN A CA 1
ATOM 3956 C C . ASN A 1 510 ? -20.5 0.746 -27.141 1 63.5 510 ASN A C 1
ATOM 3958 O O . ASN A 1 510 ? -19.422 0.2 -27.406 1 63.5 510 ASN A O 1
ATOM 3962 N N . ASP A 1 511 ? -21.016 1.764 -27.766 1 60.31 511 ASP A N 1
ATOM 3963 C CA . ASP A 1 511 ? -20.297 2.307 -28.922 1 60.31 511 ASP A CA 1
ATOM 3964 C C . ASP A 1 511 ? -18.969 2.924 -28.484 1 60.31 511 ASP A C 1
ATOM 3966 O O . ASP A 1 511 ? -17.953 2.754 -29.172 1 60.31 511 ASP A O 1
ATOM 3970 N N . ALA A 1 512 ? -19.031 3.547 -27.391 1 63.5 512 ALA A N 1
ATOM 3971 C CA . ALA A 1 512 ? -17.828 4.168 -26.875 1 63.5 512 ALA A CA 1
ATOM 3972 C C . ALA A 1 512 ? -16.781 3.113 -26.484 1 63.5 512 ALA A C 1
ATOM 3974 O O . ALA A 1 512 ? -15.594 3.285 -26.75 1 63.5 512 ALA A O 1
ATOM 3975 N N . PHE A 1 513 ? -17.297 2.16 -25.938 1 63.59 513 PHE A N 1
ATOM 3976 C CA . PHE A 1 513 ? -16.422 1.065 -25.531 1 63.59 513 PHE A CA 1
ATOM 3977 C C . PHE A 1 513 ? -15.789 0.404 -26.75 1 63.59 513 PHE A C 1
ATOM 3979 O O . PHE A 1 513 ? -14.586 0.162 -26.781 1 63.59 513 PHE A O 1
ATOM 3986 N N . VAL A 1 514 ? -16.594 0.189 -27.688 1 59.59 514 VAL A N 1
ATOM 3987 C CA . VAL A 1 514 ? -16.125 -0.444 -28.906 1 59.59 514 VAL A CA 1
ATOM 3988 C C . VAL A 1 514 ? -15.109 0.467 -29.609 1 59.59 514 VAL A C 1
ATOM 3990 O O . VAL A 1 514 ? -14.078 0.001 -30.094 1 59.59 514 VAL A O 1
ATOM 3993 N N . TRP A 1 515 ? -15.461 1.676 -29.547 1 57.84 515 TRP A N 1
ATOM 3994 C CA . TRP A 1 515 ? -14.555 2.648 -30.141 1 57.84 515 TRP A CA 1
ATOM 3995 C C . TRP A 1 515 ? -13.203 2.645 -29.438 1 57.84 515 TRP A C 1
ATOM 3997 O O . TRP A 1 515 ? -12.156 2.613 -30.078 1 57.84 515 TRP A O 1
ATOM 4007 N N . ARG A 1 516 ? -13.242 2.68 -28.188 1 59.47 516 ARG A N 1
ATOM 4008 C CA . ARG A 1 516 ? -12.016 2.68 -27.391 1 59.47 516 ARG A CA 1
ATOM 4009 C C . ARG A 1 516 ? -11.227 1.398 -27.625 1 59.47 516 ARG A C 1
ATOM 4011 O O . ARG A 1 516 ? -10 1.436 -27.75 1 59.47 516 ARG A O 1
ATOM 4018 N N . TYR A 1 517 ? -12.023 0.385 -27.594 1 58.66 517 TYR A N 1
ATOM 4019 C CA . TYR A 1 517 ? -11.391 -0.908 -27.844 1 58.66 517 TYR A CA 1
ATOM 4020 C C . TYR A 1 517 ? -10.664 -0.909 -29.172 1 58.66 517 TYR A C 1
ATOM 4022 O O . TYR A 1 517 ? -9.5 -1.322 -29.25 1 58.66 517 TYR A O 1
ATOM 4030 N N . ASN A 1 518 ? -11.273 -0.436 -30.109 1 54.16 518 ASN A N 1
ATOM 4031 C CA . ASN A 1 518 ? -10.703 -0.418 -31.438 1 54.16 518 ASN A CA 1
ATOM 4032 C C . ASN A 1 518 ? -9.5 0.521 -31.531 1 54.16 518 ASN A C 1
ATOM 4034 O O . ASN A 1 518 ? -8.516 0.219 -32.219 1 54.16 518 ASN A O 1
ATOM 4038 N N . MET A 1 519 ? -9.625 1.58 -30.844 1 54.12 519 MET A N 1
ATOM 4039 C CA . MET A 1 519 ? -8.531 2.545 -30.844 1 54.12 519 MET A CA 1
ATOM 4040 C C . MET A 1 519 ? -7.289 1.957 -30.188 1 54.12 519 MET A C 1
ATOM 4042 O O . MET A 1 519 ? -6.168 2.174 -30.656 1 54.12 519 MET A O 1
ATOM 4046 N N . VAL A 1 520 ? -7.566 1.22 -29.203 1 55.06 520 VAL A N 1
ATOM 4047 C CA . VAL A 1 520 ? -6.461 0.618 -28.469 1 55.06 520 VAL A CA 1
ATOM 4048 C C . VAL A 1 520 ? -5.836 -0.502 -29.297 1 55.06 520 VAL A C 1
ATOM 4050 O O . VAL A 1 520 ? -4.613 -0.618 -29.375 1 55.06 520 VAL A O 1
ATOM 4053 N N . ASP A 1 521 ? -6.68 -1.235 -29.859 1 53.25 521 ASP A N 1
ATOM 4054 C CA . ASP A 1 521 ? -6.203 -2.332 -30.688 1 53.25 521 ASP A CA 1
ATOM 4055 C C . ASP A 1 521 ? -5.359 -1.812 -31.859 1 53.25 521 ASP A C 1
ATOM 4057 O O . ASP A 1 521 ? -4.312 -2.377 -32.156 1 53.25 521 ASP A O 1
ATOM 4061 N N . ARG A 1 522 ? -5.75 -0.698 -32.406 1 51.16 522 ARG A N 1
ATOM 4062 C CA . ARG A 1 522 ? -5.051 -0.081 -33.531 1 51.16 522 ARG A CA 1
ATOM 4063 C C . ARG A 1 522 ? -3.713 0.503 -33.062 1 51.16 522 ARG A C 1
ATOM 4065 O O . ARG A 1 522 ? -2.73 0.441 -33.812 1 51.16 522 ARG A O 1
ATOM 4072 N N . GLY A 1 523 ? -3.77 1.032 -31.969 1 49.56 523 GLY A N 1
ATOM 4073 C CA . GLY A 1 523 ? -2.555 1.634 -31.438 1 49.56 523 GLY A CA 1
ATOM 4074 C C . GLY A 1 523 ? -1.509 0.612 -31.031 1 49.56 523 GLY A C 1
ATOM 4075 O O . GLY A 1 523 ? -0.312 0.908 -31.031 1 49.56 523 GLY A O 1
ATOM 4076 N N . ALA A 1 524 ? -1.932 -0.547 -30.688 1 51.22 524 ALA A N 1
ATOM 4077 C CA . ALA A 1 524 ? -1.015 -1.602 -30.266 1 51.22 524 ALA A CA 1
ATOM 4078 C C . ALA A 1 524 ? -0.353 -2.27 -31.469 1 51.22 524 ALA A C 1
ATOM 4080 O O . ALA A 1 524 ? 0.824 -2.635 -31.422 1 51.22 524 ALA A O 1
ATOM 4081 N N . MET B 1 1 ? 11.117 27.688 40.031 1 23.72 1 MET B N 1
ATOM 4082 C CA . MET B 1 1 ? 11.266 26.391 39.344 1 23.72 1 MET B CA 1
ATOM 4083 C C . MET B 1 1 ? 10.461 26.359 38.062 1 23.72 1 MET B C 1
ATOM 4085 O O . MET B 1 1 ? 10.82 25.656 37.125 1 23.72 1 MET B O 1
ATOM 4089 N N . GLN B 1 2 ? 9.297 27.078 38.156 1 24.8 2 GLN B N 1
ATOM 4090 C CA . GLN B 1 2 ? 8.336 27.172 37.062 1 24.8 2 GLN B CA 1
ATOM 4091 C C . GLN B 1 2 ? 8.875 28.016 35.938 1 24.8 2 GLN B C 1
ATOM 4093 O O . GLN B 1 2 ? 8.641 27.703 34.75 1 24.8 2 GLN B O 1
ATOM 4098 N N . ASN B 1 3 ? 9.539 29.094 36.312 1 29.52 3 ASN B N 1
ATOM 4099 C CA . ASN B 1 3 ? 10.047 30.047 35.344 1 29.52 3 ASN B CA 1
ATOM 4100 C C . ASN B 1 3 ? 11.172 29.453 34.5 1 29.52 3 ASN B C 1
ATOM 4102 O O . ASN B 1 3 ? 11.445 29.906 33.375 1 29.52 3 ASN B O 1
ATOM 4106 N N . GLU B 1 4 ? 12.031 28.625 35.156 1 31.14 4 GLU B N 1
ATOM 4107 C CA . GLU B 1 4 ? 13.164 28.031 34.469 1 31.14 4 GLU B CA 1
ATOM 4108 C C . GLU B 1 4 ? 12.695 27.047 33.406 1 31.14 4 GLU B C 1
ATOM 4110 O O . GLU B 1 4 ? 13.328 26.906 32.344 1 31.14 4 GLU B O 1
ATOM 4115 N N . ASN B 1 5 ? 11.539 26.406 33.688 1 29.62 5 ASN B N 1
ATOM 4116 C CA . ASN B 1 5 ? 11.008 25.422 32.75 1 29.62 5 ASN B CA 1
ATOM 4117 C C . ASN B 1 5 ? 10.438 26.078 31.5 1 29.62 5 ASN B C 1
ATOM 4119 O O . ASN B 1 5 ? 10.367 25.469 30.438 1 29.62 5 ASN B O 1
ATOM 4123 N N . LEU B 1 6 ? 9.914 27.344 31.703 1 30.44 6 LEU B N 1
ATOM 4124 C CA . LEU B 1 6 ? 9.383 28.062 30.547 1 30.44 6 LEU B CA 1
ATOM 4125 C C . LEU B 1 6 ? 10.508 28.516 29.625 1 30.44 6 LEU B C 1
ATOM 4127 O O . LEU B 1 6 ? 10.344 28.531 28.391 1 30.44 6 LEU B O 1
ATOM 4131 N N . ARG B 1 7 ? 11.617 29.016 30.188 1 37.41 7 ARG B N 1
ATOM 4132 C CA . ARG B 1 7 ? 12.758 29.453 29.391 1 37.41 7 ARG B CA 1
ATOM 4133 C C . ARG B 1 7 ? 13.328 28.281 28.578 1 37.41 7 ARG B C 1
ATOM 4135 O O . ARG B 1 7 ? 13.758 28.469 27.438 1 37.41 7 ARG B O 1
ATOM 4142 N N . GLY B 1 8 ? 13.234 27.141 29.172 1 30.86 8 GLY B N 1
ATOM 4143 C CA . GLY B 1 8 ? 13.688 25.938 28.484 1 30.86 8 GLY B CA 1
ATOM 4144 C C . GLY B 1 8 ? 12.797 25.562 27.312 1 30.86 8 GLY B C 1
ATOM 4145 O O . GLY B 1 8 ? 13.297 25.188 26.25 1 30.86 8 GLY B O 1
ATOM 4146 N N . ALA B 1 9 ? 11.523 25.812 27.484 1 30.34 9 ALA B N 1
ATOM 4147 C CA . ALA B 1 9 ? 10.586 25.469 26.422 1 30.34 9 ALA B CA 1
ATOM 4148 C C . ALA B 1 9 ? 10.711 26.453 25.25 1 30.34 9 ALA B C 1
ATOM 4150 O O . ALA B 1 9 ? 10.711 26.047 24.094 1 30.34 9 ALA B O 1
ATOM 4151 N N . ARG B 1 10 ? 10.859 27.75 25.578 1 33.94 10 ARG B N 1
ATOM 4152 C CA . ARG B 1 10 ? 11.047 28.734 24.516 1 33.94 10 ARG B CA 1
ATOM 4153 C C . ARG B 1 10 ? 12.375 28.531 23.797 1 33.94 10 ARG B C 1
ATOM 4155 O O . ARG B 1 10 ? 12.461 28.672 22.578 1 33.94 10 ARG B O 1
ATOM 4162 N N . ALA B 1 11 ? 13.422 28.281 24.594 1 33.44 11 ALA B N 1
ATOM 4163 C CA . ALA B 1 11 ? 14.727 28 23.984 1 33.44 11 ALA B CA 1
ATOM 4164 C C . ALA B 1 11 ? 14.68 26.719 23.172 1 33.44 11 ALA B C 1
ATOM 4166 O O . ALA B 1 11 ? 15.25 26.656 22.078 1 33.44 11 ALA B O 1
ATOM 4167 N N . ALA B 1 12 ? 13.875 25.844 23.594 1 30.97 12 ALA B N 1
ATOM 4168 C CA . ALA B 1 12 ? 13.711 24.609 22.828 1 30.97 12 ALA B CA 1
ATOM 4169 C C . ALA B 1 12 ? 12.938 24.859 21.547 1 30.97 12 ALA B C 1
ATOM 4171 O O . ALA B 1 12 ? 13.281 24.312 20.484 1 30.97 12 ALA B O 1
ATOM 4172 N N . GLN B 1 13 ? 11.969 25.781 21.609 1 29.12 13 GLN B N 1
ATOM 4173 C CA . GLN B 1 13 ? 11.242 26.141 20.406 1 29.12 13 GLN B CA 1
ATOM 4174 C C . GLN B 1 13 ? 12.148 26.859 19.406 1 29.12 13 GLN B C 1
ATOM 4176 O O . GLN B 1 13 ? 12.117 26.578 18.219 1 29.12 13 GLN B O 1
ATOM 4181 N N . ARG B 1 14 ? 12.914 27.781 19.984 1 33.28 14 ARG B N 1
ATOM 4182 C CA . ARG B 1 14 ? 13.844 28.484 19.094 1 33.28 14 ARG B CA 1
ATOM 4183 C C . ARG B 1 14 ? 14.875 27.516 18.516 1 33.28 14 ARG B C 1
ATOM 4185 O O . ARG B 1 14 ? 15.203 27.578 17.328 1 33.28 14 ARG B O 1
ATOM 4192 N N . ARG B 1 15 ? 15.273 26.625 19.375 1 31.61 15 ARG B N 1
ATOM 4193 C CA . ARG B 1 15 ? 16.281 25.672 18.922 1 31.61 15 ARG B CA 1
ATOM 4194 C C . ARG B 1 15 ? 15.664 24.641 17.984 1 31.61 15 ARG B C 1
ATOM 4196 O O . ARG B 1 15 ? 16.266 24.266 16.984 1 31.61 15 ARG B O 1
ATOM 4203 N N . ALA B 1 16 ? 14.469 24.219 18.328 1 30.61 16 ALA B N 1
ATOM 4204 C CA . ALA B 1 16 ? 13.805 23.312 17.375 1 30.61 16 ALA B CA 1
ATOM 4205 C C . ALA B 1 16 ? 13.609 24 16.031 1 30.61 16 ALA B C 1
ATOM 4207 O O . ALA B 1 16 ? 13.844 23.391 14.977 1 30.61 16 ALA B O 1
ATOM 4208 N N . HIS B 1 17 ? 13.258 25.25 16.125 1 29.09 17 HIS B N 1
ATOM 4209 C CA . HIS B 1 17 ? 13.219 26 14.883 1 29.09 17 HIS B CA 1
ATOM 4210 C C . HIS B 1 17 ? 14.602 26.078 14.242 1 29.09 17 HIS B C 1
ATOM 4212 O O . HIS B 1 17 ? 14.734 25.906 13.023 1 29.09 17 HIS B O 1
ATOM 4218 N N . ALA B 1 18 ? 15.562 26.234 15.102 1 30.83 18 ALA B N 1
ATOM 4219 C CA . ALA B 1 18 ? 16.922 26.328 14.57 1 30.83 18 ALA B CA 1
ATOM 4220 C C . ALA B 1 18 ? 17.391 24.984 14.023 1 30.83 18 ALA B C 1
ATOM 4222 O O . ALA B 1 18 ? 18.047 24.922 12.977 1 30.83 18 ALA B O 1
ATOM 4223 N N . ILE B 1 19 ? 17.047 23.953 14.727 1 29.89 19 ILE B N 1
ATOM 4224 C CA . ILE B 1 19 ? 17.453 22.625 14.266 1 29.89 19 ILE B CA 1
ATOM 4225 C C . ILE B 1 19 ? 16.75 22.281 12.961 1 29.89 19 ILE B C 1
ATOM 4227 O O . ILE B 1 19 ? 17.375 21.797 12.016 1 29.89 19 ILE B O 1
ATOM 4231 N N . VAL B 1 20 ? 15.438 22.484 12.914 1 28.08 20 VAL B N 1
ATOM 4232 C CA . VAL B 1 20 ? 14.781 22.266 11.633 1 28.08 20 VAL B CA 1
ATOM 4233 C C . VAL B 1 20 ? 15.438 23.141 10.562 1 28.08 20 VAL B C 1
ATOM 4235 O O . VAL B 1 20 ? 15.688 22.688 9.445 1 28.08 20 VAL B O 1
ATOM 4238 N N . GLN B 1 21 ? 15.742 24.281 11.047 1 27.91 21 GLN B N 1
ATOM 4239 C CA . GLN B 1 21 ? 16.453 25.141 10.109 1 27.91 21 GLN B CA 1
ATOM 4240 C C . GLN B 1 21 ? 17.859 24.641 9.844 1 27.91 21 GLN B C 1
ATOM 4242 O O . GLN B 1 21 ? 18.344 24.672 8.703 1 27.91 21 GLN B O 1
ATOM 4247 N N . HIS B 1 22 ? 18.547 24.219 10.945 1 27.64 22 HIS B N 1
ATOM 4248 C CA . HIS B 1 22 ? 19.922 23.766 10.773 1 27.64 22 HIS B CA 1
ATOM 4249 C C . HIS B 1 22 ? 19.969 22.469 9.969 1 27.64 22 HIS B C 1
ATOM 4251 O O . HIS B 1 22 ? 20.844 22.297 9.109 1 27.64 22 HIS B O 1
ATOM 4257 N N . LEU B 1 23 ? 19.141 21.516 10.391 1 29.05 23 LEU B N 1
ATOM 4258 C CA . LEU B 1 23 ? 19.156 20.281 9.609 1 29.05 23 LEU B CA 1
ATOM 4259 C C . LEU B 1 23 ? 18.797 20.562 8.148 1 29.05 23 LEU B C 1
ATOM 4261 O O . LEU B 1 23 ? 19.297 19.875 7.242 1 29.05 23 LEU B O 1
ATOM 4265 N N . ALA B 1 24 ? 17.828 21.438 7.969 1 26 24 ALA B N 1
ATOM 4266 C CA . ALA B 1 24 ? 17.578 21.844 6.59 1 26 24 ALA B CA 1
ATOM 4267 C C . ALA B 1 24 ? 18.766 22.609 6.02 1 26 24 ALA B C 1
ATOM 4269 O O . ALA B 1 24 ? 19.047 22.531 4.82 1 26 24 ALA B O 1
ATOM 4270 N N . LEU B 1 25 ? 19.359 23.516 6.953 1 27.17 25 LEU B N 1
ATOM 4271 C CA . LEU B 1 25 ? 20.422 24.359 6.418 1 27.17 25 LEU B CA 1
ATOM 4272 C C . LEU B 1 25 ? 21.797 23.781 6.738 1 27.17 25 LEU B C 1
ATOM 4274 O O . LEU B 1 25 ? 21.984 23.203 7.805 1 27.17 25 LEU B O 1
ATOM 4278 N N . GLY B 1 26 ? 22.469 23.047 5.887 1 24.33 26 GLY B N 1
ATOM 4279 C CA . GLY B 1 26 ? 23.766 22.422 5.762 1 24.33 26 GLY B CA 1
ATOM 4280 C C . GLY B 1 26 ? 24.875 23.203 6.434 1 24.33 26 GLY B C 1
ATOM 4281 O O . GLY B 1 26 ? 25.766 23.719 5.762 1 24.33 26 GLY B O 1
ATOM 4282 N N . GLU B 1 27 ? 24.688 23.703 7.668 1 23.91 27 GLU B N 1
ATOM 4283 C CA . GLU B 1 27 ? 25.984 24.312 8 1 23.91 27 GLU B CA 1
ATOM 4284 C C . GLU B 1 27 ? 27.078 23.25 8.094 1 23.91 27 GLU B C 1
ATOM 4286 O O . GLU B 1 27 ? 26.812 22.109 8.477 1 23.91 27 GLU B O 1
ATOM 4291 N N . ASP B 1 28 ? 28.359 23.422 7.598 1 21.72 28 ASP B N 1
ATOM 4292 C CA . ASP B 1 28 ? 29.594 22.812 7.121 1 21.72 28 ASP B CA 1
ATOM 4293 C C . ASP B 1 28 ? 30.344 22.125 8.266 1 21.72 28 ASP B C 1
ATOM 4295 O O . ASP B 1 28 ? 31.531 21.812 8.133 1 21.72 28 ASP B O 1
ATOM 4299 N N . GLU B 1 29 ? 29.797 21.75 9.43 1 22.12 29 GLU B N 1
ATOM 4300 C CA . GLU B 1 29 ? 30.984 21.422 10.211 1 22.12 29 GLU B CA 1
ATOM 4301 C C . GLU B 1 29 ? 31.641 20.156 9.688 1 22.12 29 GLU B C 1
ATOM 4303 O O . GLU B 1 29 ? 31.031 19.391 8.93 1 22.12 29 GLU B O 1
ATOM 4308 N N . GLY B 1 30 ? 32.812 19.625 10.25 1 19.11 30 GLY B N 1
ATOM 4309 C CA . GLY B 1 30 ? 34 18.844 10 1 19.11 30 GLY B CA 1
ATOM 4310 C C . GLY B 1 30 ? 33.719 17.359 9.82 1 19.11 30 GLY B C 1
ATOM 4311 O O . GLY B 1 30 ? 32.875 16.797 10.508 1 19.11 30 GLY B O 1
ATOM 4312 N N . VAL B 1 31 ? 33.969 16.781 8.586 1 19.47 31 VAL B N 1
ATOM 4313 C CA . VAL B 1 31 ? 33.844 15.539 7.84 1 19.47 31 VAL B CA 1
ATOM 4314 C C . VAL B 1 31 ? 34.625 14.43 8.531 1 19.47 31 VAL B C 1
ATOM 4316 O O . VAL B 1 31 ? 35.875 14.508 8.633 1 19.47 31 VAL B O 1
ATOM 4319 N N . LEU B 1 32 ? 34.156 13.781 9.641 1 18.2 32 LEU B N 1
ATOM 4320 C CA . LEU B 1 32 ? 34.969 12.703 10.211 1 18.2 32 LEU B CA 1
ATOM 4321 C C . LEU B 1 32 ? 35.094 11.555 9.219 1 18.2 32 LEU B C 1
ATOM 4323 O O . LEU B 1 32 ? 34.219 11.336 8.383 1 18.2 32 LEU B O 1
ATOM 4327 N N . ASP B 1 33 ? 36.281 10.828 8.969 1 18.3 33 ASP B N 1
ATOM 4328 C CA . ASP B 1 33 ? 37 9.898 8.086 1 18.3 33 ASP B CA 1
ATOM 4329 C C . ASP B 1 33 ? 36.375 8.5 8.18 1 18.3 33 ASP B C 1
ATOM 4331 O O . ASP B 1 33 ? 36.438 7.867 9.234 1 18.3 33 ASP B O 1
ATOM 4335 N N . ALA B 1 34 ? 35.219 8.234 7.57 1 17.41 34 ALA B N 1
ATOM 4336 C CA . ALA B 1 34 ? 34.438 7.004 7.645 1 17.41 34 ALA B CA 1
ATOM 4337 C C . ALA B 1 34 ? 35.125 5.867 6.895 1 17.41 34 ALA B C 1
ATOM 4339 O O . ALA B 1 34 ? 34.938 5.695 5.691 1 17.41 34 ALA B O 1
ATOM 4340 N N . HIS B 1 35 ? 36.469 5.504 6.906 1 17.16 35 HIS B N 1
ATOM 4341 C CA . HIS B 1 35 ? 37.188 4.555 6.074 1 17.16 35 HIS B CA 1
ATOM 4342 C C . HIS B 1 35 ? 36.625 3.152 6.195 1 17.16 35 HIS B C 1
ATOM 4344 O O . HIS B 1 35 ? 36.375 2.482 5.188 1 17.16 35 HIS B O 1
ATOM 4350 N N . GLU B 1 36 ? 36.688 2.35 7.324 1 17.55 36 GLU B N 1
ATOM 4351 C CA . GLU B 1 36 ? 37.281 1.016 7.352 1 17.55 36 GLU B CA 1
ATOM 4352 C C . GLU B 1 36 ? 36.219 -0.054 7.008 1 17.55 36 GLU B C 1
ATOM 4354 O O . GLU B 1 36 ? 36.594 -1.153 6.578 1 17.55 36 GLU B O 1
ATOM 4359 N N . ALA B 1 37 ? 34.906 0.183 7.156 1 17.05 37 ALA B N 1
ATOM 4360 C CA . ALA B 1 37 ? 34.25 -1.044 7.613 1 17.05 37 ALA B CA 1
ATOM 4361 C C . ALA B 1 37 ? 33.906 -1.953 6.438 1 17.05 37 ALA B C 1
ATOM 4363 O O . ALA B 1 37 ? 33.125 -2.879 6.578 1 17.05 37 ALA B O 1
ATOM 4364 N N . ALA B 1 38 ? 34.344 -1.778 5.184 1 18.84 38 ALA B N 1
ATOM 4365 C CA . ALA B 1 38 ? 33.781 -2.486 4.039 1 18.84 38 ALA B CA 1
ATOM 4366 C C . ALA B 1 38 ? 34.156 -3.967 4.07 1 18.84 38 ALA B C 1
ATOM 4368 O O . ALA B 1 38 ? 33.906 -4.691 3.104 1 18.84 38 ALA B O 1
ATOM 4369 N N . ALA B 1 39 ? 34.75 -4.457 5.113 1 17.86 39 ALA B N 1
ATOM 4370 C CA . ALA B 1 39 ? 35.594 -5.621 4.797 1 17.86 39 ALA B CA 1
ATOM 4371 C C . ALA B 1 39 ? 34.75 -6.766 4.262 1 17.86 39 ALA B C 1
ATOM 4373 O O . ALA B 1 39 ? 35.031 -7.336 3.211 1 17.86 39 ALA B O 1
ATOM 4374 N N . LYS B 1 40 ? 34.031 -7.629 5.117 1 18.23 40 LYS B N 1
ATOM 4375 C CA . LYS B 1 40 ? 34.281 -9.062 5.09 1 18.23 40 LYS B CA 1
ATOM 4376 C C . LYS B 1 40 ? 33.219 -9.797 4.266 1 18.23 40 LYS B C 1
ATOM 4378 O O . LYS B 1 40 ? 32.312 -10.391 4.824 1 18.23 40 LYS B O 1
ATOM 4383 N N . LEU B 1 41 ? 32.594 -9.125 3.311 1 17.33 41 LEU B N 1
ATOM 4384 C CA . LEU B 1 41 ? 31.594 -9.977 2.693 1 17.33 41 LEU B CA 1
ATOM 4385 C C . LEU B 1 41 ? 32.25 -11.211 2.064 1 17.33 41 LEU B C 1
ATOM 4387 O O . LEU B 1 41 ? 33.219 -11.094 1.308 1 17.33 41 LEU B O 1
ATOM 4391 N N . LYS B 1 42 ? 32.062 -12.406 2.693 1 20.09 42 LYS B N 1
ATOM 4392 C CA . LYS B 1 42 ? 32.656 -13.711 2.416 1 20.09 42 LYS B CA 1
ATOM 4393 C C . LYS B 1 42 ? 32.406 -14.133 0.972 1 20.09 42 LYS B C 1
ATOM 4395 O O . LYS B 1 42 ? 31.266 -14.102 0.503 1 20.09 42 LYS B O 1
ATOM 4400 N N . ARG B 1 43 ? 33.406 -14.008 0.112 1 20.05 43 ARG B N 1
ATOM 4401 C CA . ARG B 1 43 ? 33.625 -14.312 -1.298 1 20.05 43 ARG B CA 1
ATOM 4402 C C . ARG B 1 43 ? 33.312 -15.781 -1.593 1 20.05 43 ARG B C 1
ATOM 4404 O O . ARG B 1 43 ? 33.938 -16.672 -1.017 1 20.05 43 ARG B O 1
ATOM 4411 N N . SER B 1 44 ? 32.062 -16.141 -1.789 1 17.98 44 SER B N 1
ATOM 4412 C CA . SER B 1 44 ? 31.906 -17.562 -2.086 1 17.98 44 SER B CA 1
ATOM 4413 C C . SER B 1 44 ? 32.75 -17.969 -3.293 1 17.98 44 SER B C 1
ATOM 4415 O O . SER B 1 44 ? 32.969 -17.156 -4.199 1 17.98 44 SER B O 1
ATOM 4417 N N . PRO B 1 45 ? 33.531 -19.031 -3.322 1 19.08 45 PRO B N 1
ATOM 4418 C CA . PRO B 1 45 ? 34.562 -19.578 -4.203 1 19.08 45 PRO B CA 1
ATOM 4419 C C . PRO B 1 45 ? 34.031 -20.016 -5.559 1 19.08 45 PRO B C 1
ATOM 4421 O O . PRO B 1 45 ? 33.156 -20.891 -5.621 1 19.08 45 PRO B O 1
ATOM 4424 N N . ASN B 1 46 ? 33.5 -19.062 -6.488 1 17.47 46 ASN B N 1
ATOM 4425 C CA . ASN B 1 46 ? 32.969 -19.453 -7.797 1 17.47 46 ASN B CA 1
ATOM 4426 C C . ASN B 1 46 ? 34 -20.266 -8.586 1 17.47 46 ASN B C 1
ATOM 4428 O O . ASN B 1 46 ? 35.188 -20.016 -8.516 1 17.47 46 ASN B O 1
ATOM 4432 N N . GLY B 1 47 ? 33.594 -21.516 -9.055 1 18.38 47 GLY B N 1
ATOM 4433 C CA . GLY B 1 47 ? 34.062 -22.609 -9.867 1 18.38 47 GLY B CA 1
ATOM 4434 C C . GLY B 1 47 ? 34.562 -22.188 -11.234 1 18.38 47 GLY B C 1
ATOM 4435 O O . GLY B 1 47 ? 34.281 -21.078 -11.68 1 18.38 47 GLY B O 1
ATOM 4436 N N . GLY B 1 48 ? 35.438 -22.891 -11.945 1 19.09 48 GLY B N 1
ATOM 4437 C CA . GLY B 1 48 ? 36.344 -22.922 -13.062 1 19.09 48 GLY B CA 1
ATOM 4438 C C . GLY B 1 48 ? 35.656 -23.047 -14.406 1 19.09 48 GLY B C 1
ATOM 4439 O O . GLY B 1 48 ? 34.969 -24.031 -14.656 1 19.09 48 GLY B O 1
ATOM 4440 N N . THR B 1 49 ? 34.969 -21.969 -14.984 1 18.66 49 THR B N 1
ATOM 4441 C CA . THR B 1 49 ? 34.312 -22.047 -16.297 1 18.66 49 THR B CA 1
ATOM 4442 C C . THR B 1 49 ? 35.375 -22.328 -17.391 1 18.66 49 THR B C 1
ATOM 4444 O O . THR B 1 49 ? 36.375 -21.625 -17.484 1 18.66 49 THR B O 1
ATOM 4447 N N . ALA B 1 50 ? 35.5 -23.578 -17.859 1 19.91 50 ALA B N 1
ATOM 4448 C CA . ALA B 1 50 ? 36.219 -23.969 -19.078 1 19.91 50 ALA B CA 1
ATOM 4449 C C . ALA B 1 50 ? 35.625 -23.312 -20.312 1 19.91 50 ALA B C 1
ATOM 4451 O O . ALA B 1 50 ? 34.406 -23.203 -20.438 1 19.91 50 ALA B O 1
ATOM 4452 N N . ALA B 1 51 ? 36.312 -22.406 -21.094 1 21.55 51 ALA B N 1
ATOM 4453 C CA . ALA B 1 51 ? 36.188 -21.516 -22.234 1 21.55 51 ALA B CA 1
ATOM 4454 C C . ALA B 1 51 ? 35.812 -22.297 -23.5 1 21.55 51 ALA B C 1
ATOM 4456 O O . ALA B 1 51 ? 36.594 -23.156 -23.953 1 21.55 51 ALA B O 1
ATOM 4457 N N . VAL B 1 52 ? 34.531 -22.734 -23.609 1 18.42 52 VAL B N 1
ATOM 4458 C CA . VAL B 1 52 ? 34.25 -23.453 -24.859 1 18.42 52 VAL B CA 1
ATOM 4459 C C . VAL B 1 52 ? 34.406 -22.516 -26.047 1 18.42 52 VAL B C 1
ATOM 4461 O O . VAL B 1 52 ? 34 -21.344 -25.984 1 18.42 52 VAL B O 1
ATOM 4464 N N . LYS B 1 53 ? 35.094 -22.922 -27.094 1 22.25 53 LYS B N 1
ATOM 4465 C CA . LYS B 1 53 ? 35.5 -22.359 -28.375 1 22.25 53 LYS B CA 1
ATOM 4466 C C . LYS B 1 53 ? 34.312 -21.953 -29.219 1 22.25 53 LYS B C 1
ATOM 4468 O O . LYS B 1 53 ? 33.281 -22.656 -29.234 1 22.25 53 LYS B O 1
ATOM 4473 N N . LYS B 1 54 ? 34.219 -20.734 -29.906 1 23.94 54 LYS B N 1
ATOM 4474 C CA . LYS B 1 54 ? 33.5 -19.625 -30.531 1 23.94 54 LYS B CA 1
ATOM 4475 C C . LYS B 1 54 ? 33 -20 -31.906 1 23.94 54 LYS B C 1
ATOM 4477 O O . LYS B 1 54 ? 32.5 -19.141 -32.656 1 23.94 54 LYS B O 1
ATOM 4482 N N . GLY B 1 55 ? 32.75 -21.078 -32.5 1 21.95 55 GLY B N 1
ATOM 4483 C CA . GLY B 1 55 ? 32.75 -20.984 -33.938 1 21.95 55 GLY B CA 1
ATOM 4484 C C . GLY B 1 55 ? 31.438 -20.453 -34.5 1 21.95 55 GLY B C 1
ATOM 4485 O O . GLY B 1 55 ? 31.234 -20.484 -35.719 1 21.95 55 GLY B O 1
ATOM 4486 N N . ALA B 1 56 ? 30.344 -19.922 -33.75 1 22.42 56 ALA B N 1
ATOM 4487 C CA . ALA B 1 56 ? 29.047 -19.984 -34.406 1 22.42 56 ALA B CA 1
ATOM 4488 C C . ALA B 1 56 ? 28.906 -18.922 -35.5 1 22.42 56 ALA B C 1
ATOM 4490 O O . ALA B 1 56 ? 29.609 -17.922 -35.469 1 22.42 56 ALA B O 1
ATOM 4491 N N . ALA B 1 57 ? 28 -19.016 -36.625 1 26.52 57 ALA B N 1
ATOM 4492 C CA . ALA B 1 57 ? 27.562 -18.469 -37.906 1 26.52 57 ALA B CA 1
ATOM 4493 C C . ALA B 1 57 ? 27.047 -17.031 -37.719 1 26.52 57 ALA B C 1
ATOM 4495 O O . ALA B 1 57 ? 26.734 -16.609 -36.594 1 26.52 57 ALA B O 1
ATOM 4496 N N . GLY B 1 58 ? 26.562 -16.281 -38.906 1 27.25 58 GLY B N 1
ATOM 4497 C CA . GLY B 1 58 ? 26.484 -14.859 -39.188 1 27.25 58 GLY B CA 1
ATOM 4498 C C . GLY B 1 58 ? 25.484 -14.133 -38.312 1 27.25 58 GLY B C 1
ATOM 4499 O O . GLY B 1 58 ? 24.281 -14.102 -38.625 1 27.25 58 GLY B O 1
ATOM 4500 N N . ALA B 1 59 ? 25.484 -14.18 -37.125 1 26.7 59 ALA B N 1
ATOM 4501 C CA . ALA B 1 59 ? 24.656 -13.672 -36.031 1 26.7 59 ALA B CA 1
ATOM 4502 C C . ALA B 1 59 ? 24.469 -12.164 -36.125 1 26.7 59 ALA B C 1
ATOM 4504 O O . ALA B 1 59 ? 25.453 -11.422 -36.25 1 26.7 59 ALA B O 1
ATOM 4505 N N . LYS B 1 60 ? 23.25 -11.742 -36.781 1 30.56 60 LYS B N 1
ATOM 4506 C CA . LYS B 1 60 ? 23.016 -10.305 -36.875 1 30.56 60 LYS B CA 1
ATOM 4507 C C . LYS B 1 60 ? 23.609 -9.555 -35.688 1 30.56 60 LYS B C 1
ATOM 4509 O O . LYS B 1 60 ? 23.562 -10.039 -34.562 1 30.56 60 LYS B O 1
ATOM 4514 N N . LYS B 1 61 ? 24.469 -8.586 -36 1 30.05 61 LYS B N 1
ATOM 4515 C CA . LYS B 1 61 ? 25.297 -7.785 -35.094 1 30.05 61 LYS B CA 1
ATOM 4516 C C . LYS B 1 61 ? 24.469 -7.164 -33.969 1 30.05 61 LYS B C 1
ATOM 4518 O O . LYS B 1 61 ? 23.547 -6.383 -34.25 1 30.05 61 LYS B O 1
ATOM 4523 N N . LYS B 1 62 ? 24.156 -7.977 -33 1 29.52 62 LYS B N 1
ATOM 4524 C CA . LYS B 1 62 ? 23.656 -7.379 -31.766 1 29.52 62 LYS B CA 1
ATOM 4525 C C . LYS B 1 62 ? 24.297 -6.023 -31.5 1 29.52 62 LYS B C 1
ATOM 4527 O O . LYS B 1 62 ? 25.531 -5.883 -31.594 1 29.52 62 LYS B O 1
ATOM 4532 N N . VAL B 1 63 ? 23.641 -4.941 -32.031 1 29.52 63 VAL B N 1
ATOM 4533 C CA . VAL B 1 63 ? 24.156 -3.637 -31.641 1 29.52 63 VAL B CA 1
ATOM 4534 C C . VAL B 1 63 ? 24.734 -3.705 -30.219 1 29.52 63 VAL B C 1
ATOM 4536 O O . VAL B 1 63 ? 24.078 -4.16 -29.297 1 29.52 63 VAL B O 1
ATOM 4539 N N . PRO B 1 64 ? 26.062 -3.955 -30.156 1 29.39 64 PRO B N 1
ATOM 4540 C CA . PRO B 1 64 ? 26.688 -4 -28.828 1 29.39 64 PRO B CA 1
ATOM 4541 C C . PRO B 1 64 ? 26.125 -2.947 -27.875 1 29.39 64 PRO B C 1
ATOM 4543 O O . PRO B 1 64 ? 25.891 -1.806 -28.281 1 29.39 64 PRO B O 1
ATOM 4546 N N . PHE B 1 65 ? 25.219 -3.312 -27.125 1 30.16 65 PHE B N 1
ATOM 4547 C CA . PHE B 1 65 ? 25.031 -2.418 -25.984 1 30.16 65 PHE B CA 1
ATOM 4548 C C . PHE B 1 65 ? 26.359 -1.791 -25.562 1 30.16 65 PHE B C 1
ATOM 4550 O O . PHE B 1 65 ? 27.281 -2.498 -25.156 1 30.16 65 PHE B O 1
ATOM 4557 N N . ARG B 1 66 ? 26.906 -0.843 -26.422 1 30.73 66 ARG B N 1
ATOM 4558 C CA . ARG B 1 66 ? 28.094 -0.159 -25.938 1 30.73 66 ARG B CA 1
ATOM 4559 C C . ARG B 1 66 ? 28.125 -0.127 -24.406 1 30.73 66 ARG B C 1
ATOM 4561 O O . ARG B 1 66 ? 27.203 0.384 -23.781 1 30.73 66 ARG B O 1
ATOM 4568 N N . GLU B 1 67 ? 28.594 -1.153 -23.844 1 33.94 67 GLU B N 1
ATOM 4569 C CA . GLU B 1 67 ? 28.984 -0.974 -22.453 1 33.94 67 GLU B CA 1
ATOM 4570 C C . GLU B 1 67 ? 29.531 0.433 -22.219 1 33.94 67 GLU B C 1
ATOM 4572 O O . GLU B 1 67 ? 30.656 0.747 -22.594 1 33.94 67 GLU B O 1
ATOM 4577 N N . ARG B 1 68 ? 28.922 1.507 -22.609 1 33.06 68 ARG B N 1
ATOM 4578 C CA . ARG B 1 68 ? 29.578 2.693 -22.062 1 33.06 68 ARG B CA 1
ATOM 4579 C C . ARG B 1 68 ? 30.172 2.41 -20.688 1 33.06 68 ARG B C 1
ATOM 4581 O O . ARG B 1 68 ? 29.469 1.927 -19.797 1 33.06 68 ARG B O 1
ATOM 4588 N N . LYS B 1 69 ? 31.391 1.951 -20.703 1 33.19 69 LYS B N 1
ATOM 4589 C CA . LYS B 1 69 ? 32.094 2.037 -19.406 1 33.19 69 LYS B CA 1
ATOM 4590 C C . LYS B 1 69 ? 31.453 3.1 -18.516 1 33.19 69 LYS B C 1
ATOM 4592 O O . LYS B 1 69 ? 31.297 4.25 -18.938 1 33.19 69 LYS B O 1
ATOM 4597 N N . LEU B 1 70 ? 30.406 2.738 -17.797 1 38.59 70 LEU B N 1
ATOM 4598 C CA . LEU B 1 70 ? 30.141 3.686 -16.719 1 38.59 70 LEU B CA 1
ATOM 4599 C C . LEU B 1 70 ? 31.391 4.465 -16.359 1 38.59 70 LEU B C 1
ATOM 4601 O O . LEU B 1 70 ? 32.344 3.893 -15.828 1 38.59 70 LEU B O 1
ATOM 4605 N N . GLU B 1 71 ? 32.031 5.125 -17.281 1 40.38 71 GLU B N 1
ATOM 4606 C CA . GLU B 1 71 ? 33.094 6.031 -16.859 1 40.38 71 GLU B CA 1
ATOM 4607 C C . GLU B 1 71 ? 33.062 6.227 -15.336 1 40.38 71 GLU B C 1
ATOM 4609 O O . GLU B 1 71 ? 32.062 6.004 -14.688 1 40.38 71 GLU B O 1
ATOM 4614 N N . GLN B 1 72 ? 34.219 6.34 -14.703 1 47 72 GLN B N 1
ATOM 4615 C CA . GLN B 1 72 ? 34.5 6.703 -13.312 1 47 72 GLN B CA 1
ATOM 4616 C C . GLN B 1 72 ? 33.469 7.691 -12.789 1 47 72 GLN B C 1
ATOM 4618 O O . GLN B 1 72 ? 33.438 8.859 -13.188 1 47 72 GLN B O 1
ATOM 4623 N N . HIS B 1 73 ? 32.219 7.176 -12.664 1 58.12 73 HIS B N 1
ATOM 4624 C CA . HIS B 1 73 ? 31.125 8.008 -12.188 1 58.12 73 HIS B CA 1
ATOM 4625 C C . HIS B 1 73 ? 31.516 8.758 -10.922 1 58.12 73 HIS B C 1
ATOM 4627 O O . HIS B 1 73 ? 32.062 8.164 -9.992 1 58.12 73 HIS B O 1
ATOM 4633 N N . ASP B 1 74 ? 31.797 9.953 -11.023 1 70.25 74 ASP B N 1
ATOM 4634 C CA . ASP B 1 74 ? 31.984 10.836 -9.875 1 70.25 74 ASP B CA 1
ATOM 4635 C C . ASP B 1 74 ? 30.781 10.781 -8.938 1 70.25 74 ASP B C 1
ATOM 4637 O O . ASP B 1 74 ? 29.984 11.711 -8.891 1 70.25 74 ASP B O 1
ATOM 4641 N N . ILE B 1 75 ? 30.719 9.594 -8.227 1 77.69 75 ILE B N 1
ATOM 4642 C CA . ILE B 1 75 ? 29.625 9.367 -7.289 1 77.69 75 ILE B CA 1
ATOM 4643 C C . ILE B 1 75 ? 29.625 10.461 -6.227 1 77.69 75 ILE B C 1
ATOM 4645 O O . ILE B 1 75 ? 28.562 10.953 -5.832 1 77.69 75 ILE B O 1
ATOM 4649 N N . ASP B 1 76 ? 30.812 10.812 -5.934 1 78 76 ASP B N 1
ATOM 4650 C CA . ASP B 1 76 ? 30.922 11.867 -4.926 1 78 76 ASP B CA 1
ATOM 4651 C C . ASP B 1 76 ? 30.391 13.195 -5.461 1 78 76 ASP B C 1
ATOM 4653 O O . ASP B 1 76 ? 29.688 13.922 -4.758 1 78 76 ASP B O 1
ATOM 4657 N N . GLY B 1 77 ? 30.844 13.453 -6.629 1 78.44 77 GLY B N 1
ATOM 4658 C CA . GLY B 1 77 ? 30.344 14.672 -7.254 1 78.44 77 GLY B CA 1
ATOM 4659 C C . GLY B 1 77 ? 28.828 14.68 -7.426 1 78.44 77 GLY B C 1
ATOM 4660 O O . GLY B 1 77 ? 28.172 15.688 -7.148 1 78.44 77 GLY B O 1
ATOM 4661 N N . LEU B 1 78 ? 28.297 13.57 -7.754 1 82 78 LEU B N 1
ATOM 4662 C CA . LEU B 1 78 ? 26.844 13.461 -7.914 1 82 78 LEU B CA 1
ATOM 4663 C C . LEU B 1 78 ? 26.141 13.594 -6.57 1 82 78 LEU B C 1
ATOM 4665 O O . LEU B 1 78 ? 25.094 14.234 -6.477 1 82 78 LEU B O 1
ATOM 4669 N N . SER B 1 79 ? 26.688 13.039 -5.59 1 82.88 79 SER B N 1
ATOM 4670 C CA . SER B 1 79 ? 26.109 13.125 -4.25 1 82.88 79 SER B CA 1
ATOM 4671 C C . SER B 1 79 ? 26.078 14.562 -3.752 1 82.88 79 SER B C 1
ATOM 4673 O O . SER B 1 79 ? 25.109 14.984 -3.113 1 82.88 79 SER B O 1
ATOM 4675 N N . ARG B 1 80 ? 27.109 15.273 -4.098 1 83.31 80 ARG B N 1
ATOM 4676 C CA . ARG B 1 80 ? 27.172 16.672 -3.693 1 83.31 80 ARG B CA 1
ATOM 4677 C C . ARG B 1 80 ? 26.125 17.5 -4.438 1 83.31 80 ARG B C 1
ATOM 4679 O O . ARG B 1 80 ? 25.578 18.453 -3.889 1 83.31 80 ARG B O 1
ATOM 4686 N N . LEU B 1 81 ? 25.922 17.031 -5.562 1 82.38 81 LEU B N 1
ATOM 4687 C CA . LEU B 1 81 ? 24.953 17.75 -6.379 1 82.38 81 LEU B CA 1
ATOM 4688 C C . LEU B 1 81 ? 23.531 17.453 -5.906 1 82.38 81 LEU B C 1
ATOM 4690 O O . LEU B 1 81 ? 22.703 18.359 -5.809 1 82.38 81 LEU B O 1
ATOM 4694 N N . LEU B 1 82 ? 23.281 16.234 -5.535 1 86.31 82 LEU B N 1
ATOM 4695 C CA . LEU B 1 82 ? 21.922 15.797 -5.215 1 86.31 82 LEU B CA 1
ATOM 4696 C C . LEU B 1 82 ? 21.609 16.047 -3.744 1 86.31 82 LEU B C 1
ATOM 4698 O O . LEU B 1 82 ? 20.438 16.234 -3.379 1 86.31 82 LEU B O 1
ATOM 4702 N N . TYR B 1 83 ? 22.688 16.062 -2.959 1 87.12 83 TYR B N 1
ATOM 4703 C CA . TYR B 1 83 ? 22.516 16.234 -1.521 1 87.12 83 TYR B CA 1
ATOM 4704 C C . TYR B 1 83 ? 23.531 17.234 -0.972 1 87.12 83 TYR B C 1
ATOM 4706 O O . TYR B 1 83 ? 24.359 16.891 -0.141 1 87.12 83 TYR B O 1
ATOM 4714 N N . PRO B 1 84 ? 23.266 18.406 -1.311 1 83.12 84 PRO B N 1
ATOM 4715 C CA . PRO B 1 84 ? 24.266 19.406 -0.964 1 83.12 84 PRO B CA 1
ATOM 4716 C C . PRO B 1 84 ? 24.203 19.828 0.501 1 83.12 84 PRO B C 1
ATOM 4718 O O . PRO B 1 84 ? 25.156 20.375 1.037 1 83.12 84 PRO B O 1
ATOM 4721 N N . ASP B 1 85 ? 23.156 19.453 1.178 1 83.81 85 ASP B N 1
ATOM 4722 C CA . ASP B 1 85 ? 22.938 20.016 2.51 1 83.81 85 ASP B CA 1
ATOM 4723 C C . ASP B 1 85 ? 23.594 19.141 3.582 1 83.81 85 ASP B C 1
ATOM 4725 O O . ASP B 1 85 ? 23.328 17.938 3.641 1 83.81 85 ASP B O 1
ATOM 4729 N N . HIS B 1 86 ? 24.469 19.672 4.438 1 81.94 86 HIS B N 1
ATOM 4730 C CA . HIS B 1 86 ? 25.062 19.078 5.629 1 81.94 86 HIS B CA 1
ATOM 4731 C C . HIS B 1 86 ? 25.703 17.734 5.312 1 81.94 86 HIS B C 1
ATOM 4733 O O . HIS B 1 86 ? 25.391 16.734 5.949 1 81.94 86 HIS B O 1
ATOM 4739 N N . PRO B 1 87 ? 26.641 17.719 4.43 1 83.56 87 PRO B N 1
ATOM 4740 C CA . PRO B 1 87 ? 27.234 16.438 4.027 1 83.56 87 PRO B CA 1
ATOM 4741 C C . PRO B 1 87 ? 27.922 15.711 5.18 1 83.56 87 PRO B C 1
ATOM 4743 O O . PRO B 1 87 ? 27.844 14.484 5.277 1 83.56 87 PRO B O 1
ATOM 4746 N N . GLU B 1 88 ? 28.547 16.469 6.137 1 83.19 88 GLU B N 1
ATOM 4747 C CA . GLU B 1 88 ? 29.25 15.852 7.254 1 83.19 88 GLU B CA 1
ATOM 4748 C C . GLU B 1 88 ? 28.266 15.227 8.242 1 83.19 88 GLU B C 1
ATOM 4750 O O . GLU B 1 88 ? 28.5 14.109 8.727 1 83.19 88 GLU B O 1
ATOM 4755 N N . LEU B 1 89 ? 27.234 16 8.57 1 84.06 89 LEU B N 1
ATOM 4756 C CA . LEU B 1 89 ? 26.219 15.484 9.469 1 84.06 89 LEU B CA 1
ATOM 4757 C C . LEU B 1 89 ? 25.562 14.234 8.891 1 84.06 89 LEU B C 1
ATOM 4759 O O . LEU B 1 89 ? 25.312 13.266 9.617 1 84.06 89 LEU B O 1
ATOM 4763 N N . ARG B 1 90 ? 25.312 14.281 7.637 1 85.25 90 ARG B N 1
ATOM 4764 C CA . ARG B 1 90 ? 24.719 13.133 6.965 1 85.25 90 ARG B CA 1
ATOM 4765 C C . ARG B 1 90 ? 25.609 11.906 7.062 1 85.25 90 ARG B C 1
ATOM 4767 O O . ARG B 1 90 ? 25.141 10.805 7.34 1 85.25 90 ARG B O 1
ATOM 4774 N N . ALA B 1 91 ? 26.859 12.117 6.832 1 84.12 91 ALA B N 1
ATOM 4775 C CA . ALA B 1 91 ? 27.812 11.016 6.91 1 84.12 91 ALA B CA 1
ATOM 4776 C C . ALA B 1 91 ? 27.859 10.43 8.32 1 84.12 91 ALA B C 1
ATOM 4778 O O . ALA B 1 91 ? 27.938 9.211 8.492 1 84.12 91 ALA B O 1
ATOM 4779 N N . LYS B 1 92 ? 27.828 11.312 9.289 1 86.75 92 LYS B N 1
ATOM 4780 C CA . LYS B 1 92 ? 27.844 10.883 10.688 1 86.75 92 LYS B CA 1
ATOM 4781 C C . LYS B 1 92 ? 26.609 10.062 11.023 1 86.75 92 LYS B C 1
ATOM 4783 O O . LYS B 1 92 ? 26.688 9.031 11.703 1 86.75 92 LYS B O 1
ATOM 4788 N N . VAL B 1 93 ? 25.516 10.523 10.586 1 88 93 VAL B N 1
ATOM 4789 C CA . VAL B 1 93 ? 24.25 9.852 10.859 1 88 93 VAL B CA 1
ATOM 4790 C C . VAL B 1 93 ? 24.234 8.484 10.172 1 88 93 VAL B C 1
ATOM 4792 O O . VAL B 1 93 ? 23.797 7.492 10.758 1 88 93 VAL B O 1
ATOM 4795 N N . LEU B 1 94 ? 24.703 8.398 8.969 1 87.5 94 LEU B N 1
ATOM 4796 C CA . LEU B 1 94 ? 24.734 7.141 8.227 1 87.5 94 LEU B CA 1
ATOM 4797 C C . LEU B 1 94 ? 25.656 6.137 8.922 1 87.5 94 LEU B C 1
ATOM 4799 O O . LEU B 1 94 ? 25.375 4.934 8.922 1 87.5 94 LEU B O 1
ATOM 4803 N N . GLU B 1 95 ? 26.656 6.668 9.5 1 90.44 95 GLU B N 1
ATOM 4804 C CA . GLU B 1 95 ? 27.547 5.797 10.266 1 90.44 95 GLU B CA 1
ATOM 4805 C C . GLU B 1 95 ? 26.859 5.273 11.523 1 90.44 95 GLU B C 1
ATOM 4807 O O . GLU B 1 95 ? 27 4.105 11.883 1 90.44 95 GLU B O 1
ATOM 4812 N N . LEU B 1 96 ? 26.172 6.121 12.164 1 91.25 96 LEU B N 1
ATOM 4813 C CA . LEU B 1 96 ? 25.438 5.75 13.367 1 91.25 96 LEU B CA 1
ATOM 4814 C C . LEU B 1 96 ? 24.391 4.688 13.047 1 91.25 96 LEU B C 1
ATOM 4816 O O . LEU B 1 96 ? 24.141 3.795 13.867 1 91.25 96 LEU B O 1
ATOM 4820 N N . PHE B 1 97 ? 23.812 4.762 11.898 1 92.5 97 PHE B N 1
ATOM 4821 C CA . PHE B 1 97 ? 22.719 3.879 11.523 1 92.5 97 PHE B CA 1
ATOM 4822 C C . PHE B 1 97 ? 23.234 2.467 11.258 1 92.5 97 PHE B C 1
ATOM 4824 O O . PHE B 1 97 ? 22.438 1.53 11.133 1 92.5 97 PHE B O 1
ATOM 4831 N N . LYS B 1 98 ? 24.5 2.25 11.258 1 93.75 98 LYS B N 1
ATOM 4832 C CA . LYS B 1 98 ? 25.078 0.915 11.102 1 93.75 98 LYS B CA 1
ATOM 4833 C C . LYS B 1 98 ? 25.047 0.152 12.43 1 93.75 98 LYS B C 1
ATOM 4835 O O . LYS B 1 98 ? 25.234 -1.065 12.453 1 93.75 98 LYS B O 1
ATOM 4840 N N . GLU B 1 99 ? 24.797 0.856 13.445 1 95.31 99 GLU B N 1
ATOM 4841 C CA . GLU B 1 99 ? 24.719 0.223 14.766 1 95.31 99 GLU B CA 1
ATOM 4842 C C . GLU B 1 99 ? 23.547 -0.747 14.844 1 95.31 99 GLU B C 1
ATOM 4844 O O . GLU B 1 99 ? 22.516 -0.522 14.227 1 95.31 99 GLU B O 1
ATOM 4849 N N . PRO B 1 100 ? 23.688 -1.792 15.672 1 96.06 100 PRO B N 1
ATOM 4850 C CA . PRO B 1 100 ? 22.625 -2.787 15.82 1 96.06 100 PRO B CA 1
ATOM 4851 C C . PRO B 1 100 ? 21.297 -2.172 16.266 1 96.06 100 PRO B C 1
ATOM 4853 O O . PRO B 1 100 ? 20.234 -2.658 15.891 1 96.06 100 PRO B O 1
ATOM 4856 N N . LEU B 1 101 ? 21.375 -1.119 16.969 1 96.12 101 LEU B N 1
ATOM 4857 C CA . LEU B 1 101 ? 20.188 -0.462 17.5 1 96.12 101 LEU B CA 1
ATOM 4858 C C . LEU B 1 101 ? 19.297 0.041 16.375 1 96.12 101 LEU B C 1
ATOM 4860 O O . LEU B 1 101 ? 18.062 0.078 16.516 1 96.12 101 LEU B O 1
ATOM 4864 N N . PHE B 1 102 ? 19.922 0.341 15.25 1 94.94 102 PHE B N 1
ATOM 4865 C CA . PHE B 1 102 ? 19.172 1.006 14.188 1 94.94 102 PHE B CA 1
ATOM 4866 C C . PHE B 1 102 ? 18.812 0.02 13.086 1 94.94 102 PHE B C 1
ATOM 4868 O O . PHE B 1 102 ? 18.172 0.391 12.102 1 94.94 102 PHE B O 1
ATOM 4875 N N . GLN B 1 103 ? 19.141 -1.236 13.273 1 94.62 103 GLN B N 1
ATOM 4876 C CA . GLN B 1 103 ? 18.781 -2.246 12.289 1 94.62 103 GLN B CA 1
ATOM 4877 C C . GLN B 1 103 ? 17.297 -2.582 12.359 1 94.62 103 GLN B C 1
ATOM 4879 O O . GLN B 1 103 ? 16.703 -2.541 13.438 1 94.62 103 GLN B O 1
ATOM 4884 N N . PRO B 1 104 ? 16.719 -2.918 11.188 1 93.06 104 PRO B N 1
ATOM 4885 C CA . PRO B 1 104 ? 15.289 -3.219 11.172 1 93.06 104 PRO B CA 1
ATOM 4886 C C . PRO B 1 104 ? 14.922 -4.41 12.055 1 93.06 104 PRO B C 1
ATOM 4888 O O . PRO B 1 104 ? 15.672 -5.387 12.117 1 93.06 104 PRO B O 1
ATOM 4891 N N . ARG B 1 105 ? 13.867 -4.238 12.727 1 94.94 105 ARG B N 1
ATOM 4892 C CA . ARG B 1 105 ? 13.266 -5.301 13.531 1 94.94 105 ARG B CA 1
ATOM 4893 C C . ARG B 1 105 ? 11.805 -5.508 13.164 1 94.94 105 ARG B C 1
ATOM 4895 O O . ARG B 1 105 ? 11.086 -4.551 12.859 1 94.94 105 ARG B O 1
ATOM 4902 N N . TYR B 1 106 ? 11.43 -6.777 13.203 1 94.62 106 TYR B N 1
ATOM 4903 C CA . TYR B 1 106 ? 10.07 -7.125 12.805 1 94.62 106 TYR B CA 1
ATOM 4904 C C . TYR B 1 106 ? 9.375 -7.941 13.883 1 94.62 106 TYR B C 1
ATOM 4906 O O . TYR B 1 106 ? 9.984 -8.289 14.898 1 94.62 106 TYR B O 1
ATOM 4914 N N . ASP B 1 107 ? 8.133 -8.125 13.688 1 95.88 107 ASP B N 1
ATOM 4915 C CA . ASP B 1 107 ? 7.344 -8.969 14.578 1 95.88 107 ASP B CA 1
ATOM 4916 C C . ASP B 1 107 ? 7.34 -8.414 16 1 95.88 107 ASP B C 1
ATOM 4918 O O . ASP B 1 107 ? 7.66 -9.133 16.953 1 95.88 107 ASP B O 1
ATOM 4922 N N . MET B 1 108 ? 7.066 -7.145 16.156 1 96.06 108 MET B N 1
ATOM 4923 C CA . MET B 1 108 ? 6.996 -6.453 17.438 1 96.06 108 MET B CA 1
ATOM 4924 C C . MET B 1 108 ? 5.59 -5.926 17.688 1 96.06 108 MET B C 1
ATOM 4926 O O . MET B 1 108 ? 4.91 -5.484 16.766 1 96.06 108 MET B O 1
ATOM 4930 N N . LYS B 1 109 ? 5.285 -5.941 18.938 1 97 109 LYS B N 1
ATOM 4931 C CA . LYS B 1 109 ? 4.066 -5.25 19.328 1 97 109 LYS B CA 1
ATOM 4932 C C . LYS B 1 109 ? 4.285 -3.74 19.391 1 97 109 LYS B C 1
ATOM 4934 O O . LYS B 1 109 ? 5.43 -3.275 19.422 1 97 109 LYS B O 1
ATOM 4939 N N . MET B 1 110 ? 3.207 -3.047 19.391 1 96.5 110 MET B N 1
ATOM 4940 C CA . MET B 1 110 ? 3.26 -1.589 19.344 1 96.5 110 MET B CA 1
ATOM 4941 C C . MET B 1 110 ? 4.066 -1.033 20.516 1 96.5 110 MET B C 1
ATOM 4943 O O . MET B 1 110 ? 4.898 -0.14 20.328 1 96.5 110 MET B O 1
ATOM 4947 N N . GLY B 1 111 ? 3.844 -1.599 21.703 1 96.5 111 GLY B N 1
ATOM 4948 C CA . GLY B 1 111 ? 4.602 -1.148 22.859 1 96.5 111 GLY B CA 1
ATOM 4949 C C . GLY B 1 111 ? 6.098 -1.348 22.703 1 96.5 111 GLY B C 1
ATOM 4950 O O . GLY B 1 111 ? 6.887 -0.457 23.031 1 96.5 111 GLY B O 1
ATOM 4951 N N . GLU B 1 112 ? 6.477 -2.475 22.203 1 97.19 112 GLU B N 1
ATOM 4952 C CA . GLU B 1 112 ? 7.883 -2.777 21.953 1 97.19 112 GLU B CA 1
ATOM 4953 C C . GLU B 1 112 ? 8.469 -1.843 20.906 1 97.19 112 GLU B C 1
ATOM 4955 O O . GLU B 1 112 ? 9.609 -1.388 21.047 1 97.19 112 GLU B O 1
ATOM 4960 N N . ALA B 1 113 ? 7.688 -1.622 19.938 1 96.5 113 ALA B N 1
ATOM 4961 C CA . ALA B 1 113 ? 8.133 -0.742 18.859 1 96.5 113 ALA B CA 1
ATOM 4962 C C . ALA B 1 113 ? 8.359 0.678 19.359 1 96.5 113 ALA B C 1
ATOM 4964 O O . ALA B 1 113 ? 9.328 1.335 18.984 1 96.5 113 ALA B O 1
ATOM 4965 N N . ARG B 1 114 ? 7.504 1.161 20.156 1 95.38 114 ARG B N 1
ATOM 4966 C CA . ARG B 1 114 ? 7.629 2.498 20.734 1 95.38 114 ARG B CA 1
ATOM 4967 C C . ARG B 1 114 ? 8.867 2.602 21.609 1 95.38 114 ARG B C 1
ATOM 4969 O O . ARG B 1 114 ? 9.586 3.604 21.578 1 95.38 114 ARG B O 1
ATOM 4976 N N . GLU B 1 115 ? 9.07 1.579 22.391 1 95.62 115 GLU B N 1
ATOM 4977 C CA . GLU B 1 115 ? 10.258 1.558 23.234 1 95.62 115 GLU B CA 1
ATOM 4978 C C . GLU B 1 115 ? 11.531 1.584 22.391 1 95.62 115 GLU B C 1
ATOM 4980 O O . GLU B 1 115 ? 12.484 2.303 22.719 1 95.62 115 GLU B O 1
ATOM 4985 N N . LEU B 1 116 ? 11.523 0.78 21.406 1 95.94 116 LEU B N 1
ATOM 4986 C CA . LEU B 1 116 ? 12.68 0.751 20.516 1 95.94 116 LEU B CA 1
ATOM 4987 C C . LEU B 1 116 ? 12.906 2.119 19.875 1 95.94 116 LEU B C 1
ATOM 4989 O O . LEU B 1 116 ? 14.047 2.582 19.781 1 95.94 116 LEU B O 1
ATOM 4993 N N . THR B 1 117 ? 11.875 2.748 19.422 1 93.62 117 THR B N 1
ATOM 4994 C CA . THR B 1 117 ? 11.969 4.066 18.797 1 93.62 117 THR B CA 1
ATOM 4995 C C . THR B 1 117 ? 12.531 5.086 19.797 1 93.62 117 THR B C 1
ATOM 4997 O O . THR B 1 117 ? 13.375 5.91 19.422 1 93.62 117 THR B O 1
ATOM 5000 N N . LEU B 1 118 ? 12.086 5.016 20.984 1 89.88 118 LEU B N 1
ATOM 5001 C CA . LEU B 1 118 ? 12.586 5.918 22.016 1 89.88 118 LEU B CA 1
ATOM 5002 C C . LEU B 1 118 ? 14.078 5.715 22.234 1 89.88 118 LEU B C 1
ATOM 5004 O O . LEU B 1 118 ? 14.828 6.688 22.359 1 89.88 118 LEU B O 1
ATOM 5008 N N . LYS B 1 119 ? 14.5 4.469 22.281 1 92.06 119 LYS B N 1
ATOM 5009 C CA . LYS B 1 119 ? 15.922 4.168 22.438 1 92.06 119 LYS B CA 1
ATOM 5010 C C . LYS B 1 119 ? 16.734 4.719 21.281 1 92.06 119 LYS B C 1
ATOM 5012 O O . LYS B 1 119 ? 17.828 5.242 21.469 1 92.06 119 LYS B O 1
ATOM 5017 N N . ARG B 1 120 ? 16.188 4.586 20.109 1 90.94 120 ARG B N 1
ATOM 5018 C CA . ARG B 1 120 ? 16.859 5.105 18.922 1 90.94 120 ARG B CA 1
ATOM 5019 C C . ARG B 1 120 ? 16.984 6.625 18.984 1 90.94 120 ARG B C 1
ATOM 5021 O O . ARG B 1 120 ? 18.031 7.18 18.656 1 90.94 120 ARG B O 1
ATOM 5028 N N . LEU B 1 121 ? 15.977 7.277 19.422 1 87 121 LEU B N 1
ATOM 5029 C CA . LEU B 1 121 ? 15.984 8.734 19.531 1 87 121 LEU B CA 1
ATOM 5030 C C . LEU B 1 121 ? 16.969 9.195 20.594 1 87 121 LEU B C 1
ATOM 5032 O O . LEU B 1 121 ? 17.656 10.195 20.422 1 87 121 LEU B O 1
ATOM 5036 N N . GLU B 1 122 ? 16.969 8.477 21.641 1 85.56 122 GLU B N 1
ATOM 5037 C CA . GLU B 1 122 ? 17.906 8.797 22.703 1 85.56 122 GLU B CA 1
ATOM 5038 C C . GLU B 1 122 ? 19.359 8.664 22.234 1 85.56 122 GLU B C 1
ATOM 5040 O O . GLU B 1 122 ? 20.203 9.492 22.562 1 85.56 122 GLU B O 1
ATOM 5045 N N . ARG B 1 123 ? 19.562 7.645 21.5 1 88.75 123 ARG B N 1
ATOM 5046 C CA . ARG B 1 123 ? 20.906 7.434 20.953 1 88.75 123 ARG B CA 1
ATOM 5047 C C . ARG B 1 123 ? 21.297 8.562 20 1 88.75 123 ARG B C 1
ATOM 5049 O O . ARG B 1 123 ? 22.422 9.039 20.016 1 88.75 123 ARG B O 1
ATOM 5056 N N . LEU B 1 124 ? 20.391 9 19.219 1 85.62 124 LEU B N 1
ATOM 5057 C CA . LEU B 1 124 ? 20.641 10.109 18.312 1 85.62 124 LEU B CA 1
ATOM 5058 C C . LEU B 1 124 ? 20.859 11.406 19.078 1 85.62 124 LEU B C 1
ATOM 5060 O O . LEU B 1 124 ? 21.734 12.203 18.734 1 85.62 124 LEU B O 1
ATOM 5064 N N . ALA B 1 125 ? 20.078 11.578 20.062 1 82.44 125 ALA B N 1
ATOM 5065 C CA . ALA B 1 125 ? 20.188 12.781 20.891 1 82.44 125 ALA B CA 1
ATOM 5066 C C . ALA B 1 125 ? 21.531 12.852 21.594 1 82.44 125 ALA B C 1
ATOM 5068 O O . ALA B 1 125 ? 22.062 13.938 21.828 1 82.44 125 ALA B O 1
ATOM 5069 N N . SER B 1 126 ? 22.031 11.766 21.906 1 82.94 126 SER B N 1
ATOM 5070 C CA . SER B 1 126 ? 23.312 11.703 22.625 1 82.94 126 SER B CA 1
ATOM 5071 C C . SER B 1 126 ? 24.453 12.188 21.75 1 82.94 126 SER B C 1
ATOM 5073 O O . SER B 1 126 ? 25.531 12.539 22.266 1 82.94 126 SER B O 1
ATOM 5075 N N . GLN B 1 127 ? 24.25 12.164 20.469 1 80 127 GLN B N 1
ATOM 5076 C CA . GLN B 1 127 ? 25.297 12.609 19.547 1 80 127 GLN B CA 1
ATOM 5077 C C . GLN B 1 127 ? 25.234 14.117 19.344 1 80 127 GLN B C 1
ATOM 5079 O O . GLN B 1 127 ? 26.016 14.68 18.562 1 80 127 GLN B O 1
ATOM 5084 N N . GLU B 1 128 ? 24.422 14.805 20.141 1 69 128 GLU B N 1
ATOM 5085 C CA . GLU B 1 128 ? 24.234 16.25 20.062 1 69 128 GLU B CA 1
ATOM 5086 C C . GLU B 1 128 ? 23.766 16.672 18.672 1 69 128 GLU B C 1
ATOM 5088 O O . GLU B 1 128 ? 24.172 17.719 18.172 1 69 128 GLU B O 1
ATOM 5093 N N . LEU B 1 129 ? 23.344 15.664 18 1 61.41 129 LEU B N 1
ATOM 5094 C CA . LEU B 1 129 ? 22.891 15.977 16.656 1 61.41 129 LEU B CA 1
ATOM 5095 C C . LEU B 1 129 ? 21.625 16.828 16.688 1 61.41 129 LEU B C 1
ATOM 5097 O O . LEU B 1 129 ? 21.422 17.672 15.812 1 61.41 129 LEU B O 1
ATOM 5101 N N . PHE B 1 130 ? 20.734 16.297 17.609 1 55.59 130 PHE B N 1
ATOM 5102 C CA . PHE B 1 130 ? 19.453 17 17.719 1 55.59 130 PHE B CA 1
ATOM 5103 C C . PHE B 1 130 ? 19.141 17.328 19.172 1 55.59 130 PHE B C 1
ATOM 5105 O O . PHE B 1 130 ? 19.547 16.594 20.078 1 55.59 130 PHE B O 1
ATOM 5112 N N . THR B 1 131 ? 19.078 18.469 19.531 1 45.31 131 THR B N 1
ATOM 5113 C CA . THR B 1 131 ? 18.594 18.656 20.891 1 45.31 131 THR B CA 1
ATOM 5114 C C . THR B 1 131 ? 17.266 17.938 21.094 1 45.31 131 THR B C 1
ATOM 5116 O O . THR B 1 131 ? 16.203 18.5 20.828 1 45.31 131 THR B O 1
ATOM 5119 N N . LEU B 1 132 ? 17.297 16.672 20.844 1 46.94 132 LEU B N 1
ATOM 5120 C CA . LEU B 1 132 ? 16.203 15.719 20.812 1 46.94 132 LEU B CA 1
ATOM 5121 C C . LEU B 1 132 ? 15.398 15.75 22.109 1 46.94 132 LEU B C 1
ATOM 5123 O O . LEU B 1 132 ? 14.188 15.539 22.109 1 46.94 132 LEU B O 1
ATOM 5127 N N . ARG B 1 133 ? 16.047 15.852 23.281 1 42.97 133 ARG B N 1
ATOM 5128 C CA . ARG B 1 133 ? 15.258 15.836 24.5 1 42.97 133 ARG B CA 1
ATOM 5129 C C . ARG B 1 133 ? 14.047 16.75 24.391 1 42.97 133 ARG B C 1
ATOM 5131 O O . ARG B 1 133 ? 12.977 16.453 24.922 1 42.97 133 ARG B O 1
ATOM 5138 N N . GLU B 1 134 ? 14.25 17.734 23.734 1 44.69 134 GLU B N 1
ATOM 5139 C CA . GLU B 1 134 ? 13.18 18.703 23.562 1 44.69 134 GLU B CA 1
ATOM 5140 C C . GLU B 1 134 ? 12.125 18.203 22.578 1 44.69 134 GLU B C 1
ATOM 5142 O O . GLU B 1 134 ? 10.93 18.484 22.75 1 44.69 134 GLU B O 1
ATOM 5147 N N . VAL B 1 135 ? 12.547 17.453 21.594 1 45.28 135 VAL B N 1
ATOM 5148 C CA . VAL B 1 135 ? 11.602 16.906 20.625 1 45.28 135 VAL B CA 1
ATOM 5149 C C . VAL B 1 135 ? 10.711 15.867 21.312 1 45.28 135 VAL B C 1
ATOM 5151 O O . VAL B 1 135 ? 9.508 15.812 21.047 1 45.28 135 VAL B O 1
ATOM 5154 N N . LEU B 1 136 ? 11.32 15.102 22.141 1 44.44 136 LEU B N 1
ATOM 5155 C CA . LEU B 1 136 ? 10.602 14.039 22.844 1 44.44 136 LEU B CA 1
ATOM 5156 C C . LEU B 1 136 ? 9.578 14.617 23.812 1 44.44 136 LEU B C 1
ATOM 5158 O O . LEU B 1 136 ? 8.539 14 24.078 1 44.44 136 LEU B O 1
ATOM 5162 N N . ASN B 1 137 ? 9.906 15.758 24.344 1 42.16 137 ASN B N 1
ATOM 5163 C CA . ASN B 1 137 ? 9.047 16.312 25.375 1 42.16 137 ASN B CA 1
ATOM 5164 C C . ASN B 1 137 ? 7.902 17.141 24.781 1 42.16 137 ASN B C 1
ATOM 5166 O O . ASN B 1 137 ? 6.988 17.547 25.484 1 42.16 137 ASN B O 1
ATOM 5170 N N . GLY B 1 138 ? 8 17.328 23.469 1 45.19 138 GLY B N 1
ATOM 5171 C CA . GLY B 1 138 ? 6.965 18.156 22.875 1 45.19 138 GLY B CA 1
ATOM 5172 C C . GLY B 1 138 ? 6.02 17.391 21.984 1 45.19 138 GLY B C 1
ATOM 5173 O O . GLY B 1 138 ? 6.43 16.438 21.312 1 45.19 138 GLY B O 1
ATOM 5174 N N . ALA B 1 139 ? 4.754 17.281 22.391 1 46.44 139 ALA B N 1
ATOM 5175 C CA . ALA B 1 139 ? 3.707 16.906 21.438 1 46.44 139 ALA B CA 1
ATOM 5176 C C . ALA B 1 139 ? 3.244 18.109 20.625 1 46.44 139 ALA B C 1
ATOM 5178 O O . ALA B 1 139 ? 3.062 19.203 21.172 1 46.44 139 ALA B O 1
ATOM 5179 N N . CYS B 1 140 ? 3.746 18.266 19.312 1 47.66 140 CYS B N 1
ATOM 5180 C CA . CYS B 1 140 ? 3.199 19.359 18.531 1 47.66 140 CYS B CA 1
ATOM 5181 C C . CYS B 1 140 ? 1.81 19.016 18 1 47.66 140 CYS B C 1
ATOM 5183 O O . CYS B 1 140 ? 1.602 17.938 17.438 1 47.66 140 CYS B O 1
ATOM 5185 N N . SER B 1 141 ? 0.718 19.5 18.688 1 50.5 141 SER B N 1
ATOM 5186 C CA . SER B 1 141 ? -0.656 19.297 18.25 1 50.5 141 SER B CA 1
ATOM 5187 C C . SER B 1 141 ? -1.06 20.312 17.172 1 50.5 141 SER B C 1
ATOM 5189 O O . SER B 1 141 ? -1.093 21.516 17.438 1 50.5 141 SER B O 1
ATOM 5191 N N . ALA B 1 142 ? -0.469 20.438 16 1 44.84 142 ALA B N 1
ATOM 5192 C CA . ALA B 1 142 ? -1.181 21.344 15.102 1 44.84 142 ALA B CA 1
ATOM 5193 C C . ALA B 1 142 ? -2.369 20.656 14.445 1 44.84 142 ALA B C 1
ATOM 5195 O O . ALA B 1 142 ? -2.193 19.844 13.531 1 44.84 142 ALA B O 1
ATOM 5196 N N . ALA B 1 143 ? -3.242 19.953 15.172 1 45.91 143 ALA B N 1
ATOM 5197 C CA . ALA B 1 143 ? -4.34 19.562 14.289 1 45.91 143 ALA B CA 1
ATOM 5198 C C . ALA B 1 143 ? -5.348 20.703 14.133 1 45.91 143 ALA B C 1
ATOM 5200 O O . ALA B 1 143 ? -6.168 20.938 15.016 1 45.91 143 ALA B O 1
ATOM 5201 N N . PRO B 1 144 ? -4.992 21.734 13.25 1 40.09 144 PRO B N 1
ATOM 5202 C CA . PRO B 1 144 ? -5.938 22.859 13.18 1 40.09 144 PRO B CA 1
ATOM 5203 C C . PRO B 1 144 ? -7.383 22.391 13.039 1 40.09 144 PRO B C 1
ATOM 5205 O O . PRO B 1 144 ? -8.312 23.156 13.328 1 40.09 144 PRO B O 1
ATOM 5208 N N . TRP B 1 145 ? -7.707 21.406 12.133 1 41.34 145 TRP B N 1
ATOM 5209 C CA . TRP B 1 145 ? -9.117 21.203 11.805 1 41.34 145 TRP B CA 1
ATOM 5210 C C . TRP B 1 145 ? -9.68 19.984 12.508 1 41.34 145 TRP B C 1
ATOM 5212 O O . TRP B 1 145 ? -9.047 18.922 12.516 1 41.34 145 TRP B O 1
ATOM 5222 N N . PRO B 1 146 ? -10.562 20.172 13.383 1 39.72 146 PRO B N 1
ATOM 5223 C CA . PRO B 1 146 ? -11.258 19.062 14.016 1 39.72 146 PRO B CA 1
ATOM 5224 C C . PRO B 1 146 ? -11.844 18.078 13 1 39.72 146 PRO B C 1
ATOM 5226 O O . PRO B 1 146 ? -12.141 18.469 11.867 1 39.72 146 PRO B O 1
ATOM 5229 N N . PRO B 1 147 ? -11.797 16.75 13.195 1 37.81 147 PRO B N 1
ATOM 5230 C CA . PRO B 1 147 ? -12.445 15.836 12.25 1 37.81 147 PRO B CA 1
ATOM 5231 C C . PRO B 1 147 ? -13.812 16.344 11.797 1 37.81 147 PRO B C 1
ATOM 5233 O O . PRO B 1 147 ? -14.172 16.188 10.625 1 37.81 147 PRO B O 1
ATOM 5236 N N . SER B 1 148 ? -14.961 16.219 12.586 1 34.53 148 SER B N 1
ATOM 5237 C CA . SER B 1 148 ? -16.359 16.391 12.219 1 34.53 148 SER B CA 1
ATOM 5238 C C . SER B 1 148 ? -16.797 17.844 12.336 1 34.53 148 SER B C 1
ATOM 5240 O O . SER B 1 148 ? -17.969 18.172 12.133 1 34.53 148 SER B O 1
ATOM 5242 N N . ALA B 1 149 ? -16.203 18.656 12.953 1 34.75 149 ALA B N 1
ATOM 5243 C CA . ALA B 1 149 ? -17.078 19.734 13.391 1 34.75 149 ALA B CA 1
ATOM 5244 C C . ALA B 1 149 ? -17.406 20.672 12.227 1 34.75 149 ALA B C 1
ATOM 5246 O O . ALA B 1 149 ? -16.547 20.984 11.406 1 34.75 149 ALA B O 1
ATOM 5247 N N . PRO B 1 150 ? -18.688 20.812 11.812 1 32.53 150 PRO B N 1
ATOM 5248 C CA . PRO B 1 150 ? -19.156 21.891 10.945 1 32.53 150 PRO B CA 1
ATOM 5249 C C . PRO B 1 150 ? -18.391 23.188 11.148 1 32.53 150 PRO B C 1
ATOM 5251 O O . PRO B 1 150 ? -17.906 23.469 12.258 1 32.53 150 PRO B O 1
ATOM 5254 N N . ARG B 1 151 ? -17.891 23.719 10.164 1 34.94 151 ARG B N 1
ATOM 5255 C CA . ARG B 1 151 ? -17.312 25.047 10.156 1 34.94 151 ARG B CA 1
ATOM 5256 C C . ARG B 1 151 ? -18.188 26.031 10.914 1 34.94 151 ARG B C 1
ATOM 5258 O O . ARG B 1 151 ? -18.016 27.25 10.805 1 34.94 151 ARG B O 1
ATOM 5265 N N . SER B 1 152 ? -19.422 25.75 11.008 1 32.44 152 SER B N 1
ATOM 5266 C CA . SER B 1 152 ? -19.859 26.859 11.836 1 32.44 152 SER B CA 1
ATOM 5267 C C . SER B 1 152 ? -18.891 27.141 12.969 1 32.44 152 SER B C 1
ATOM 5269 O O . SER B 1 152 ? -18.625 26.266 13.805 1 32.44 152 SER B O 1
ATOM 5271 N N . THR B 1 153 ? -17.938 28.109 12.828 1 36.59 153 THR B N 1
ATOM 5272 C CA . THR B 1 153 ? -16.625 28.641 13.156 1 36.59 153 THR B CA 1
ATOM 5273 C C . THR B 1 153 ? -16.25 28.328 14.602 1 36.59 153 THR B C 1
ATOM 5275 O O . THR B 1 153 ? -15.188 27.766 14.867 1 36.59 153 THR B O 1
ATOM 5278 N N . SER B 1 154 ? -16.203 29.469 15.609 1 40.38 154 SER B N 1
ATOM 5279 C CA . SER B 1 154 ? -15.617 29.891 16.875 1 40.38 154 SER B CA 1
ATOM 5280 C C . SER B 1 154 ? -16.031 28.969 18.016 1 40.38 154 SER B C 1
ATOM 5282 O O . SER B 1 154 ? -15.227 28.688 18.906 1 40.38 154 SER B O 1
ATOM 5284 N N . THR B 1 155 ? -17.172 28.391 17.969 1 42.75 155 THR B N 1
ATOM 5285 C CA . THR B 1 155 ? -17.703 27.797 19.188 1 42.75 155 THR B CA 1
ATOM 5286 C C . THR B 1 155 ? -17.312 26.328 19.297 1 42.75 155 THR B C 1
ATOM 5288 O O . THR B 1 155 ? -17.297 25.766 20.391 1 42.75 155 THR B O 1
ATOM 5291 N N . CYS B 1 156 ? -16.906 25.594 18.188 1 52.91 156 CYS B N 1
ATOM 5292 C CA . CYS B 1 156 ? -16.688 24.156 18.297 1 52.91 156 CYS B CA 1
ATOM 5293 C C . CYS B 1 156 ? -15.195 23.828 18.25 1 52.91 156 CYS B C 1
ATOM 5295 O O . CYS B 1 156 ? -14.812 22.656 18.25 1 52.91 156 CYS B O 1
ATOM 5297 N N . SER B 1 157 ? -14.5 24.797 18.281 1 77.62 157 SER B N 1
ATOM 5298 C CA . SER B 1 157 ? -13.047 24.609 18.312 1 77.62 157 SER B CA 1
ATOM 5299 C C . SER B 1 157 ? -12.477 24.891 19.688 1 77.62 157 SER B C 1
ATOM 5301 O O . SER B 1 157 ? -13.133 25.516 20.531 1 77.62 157 SER B O 1
ATOM 5303 N N . THR B 1 158 ? -11.43 24.312 19.906 1 88.12 158 THR B N 1
ATOM 5304 C CA . THR B 1 158 ? -10.719 24.609 21.141 1 88.12 158 THR B CA 1
ATOM 5305 C C . THR B 1 158 ? -10.469 26.125 21.266 1 88.12 158 THR B C 1
ATOM 5307 O O . THR B 1 158 ? -10.125 26.781 20.281 1 88.12 158 THR B O 1
ATOM 5310 N N . SER B 1 159 ? -10.789 26.625 22.438 1 91.88 159 SER B N 1
ATOM 5311 C CA . SER B 1 159 ? -10.617 28.047 22.688 1 91.88 159 SER B CA 1
ATOM 5312 C C . SER B 1 159 ? -9.703 28.281 23.875 1 91.88 159 SER B C 1
ATOM 5314 O O . SER B 1 159 ? -9.531 27.406 24.734 1 91.88 159 SER B O 1
ATOM 5316 N N . ALA B 1 160 ? -9.047 29.422 23.828 1 93.5 160 ALA B N 1
ATOM 5317 C CA . ALA B 1 160 ? -8.297 29.984 24.953 1 93.5 160 ALA B CA 1
ATOM 5318 C C . ALA B 1 160 ? -8.875 31.328 25.391 1 93.5 160 ALA B C 1
ATOM 5320 O O . ALA B 1 160 ? -8.664 32.344 24.719 1 93.5 160 ALA B O 1
ATOM 5321 N N . ARG B 1 161 ? -9.539 31.312 26.5 1 93.44 161 ARG B N 1
ATOM 5322 C CA . ARG B 1 161 ? -10.203 32.531 26.969 1 93.44 161 ARG B CA 1
ATOM 5323 C C . ARG B 1 161 ? -9.367 33.219 28.031 1 93.44 161 ARG B C 1
ATOM 5325 O O . ARG B 1 161 ? -8.906 32.594 28.984 1 93.44 161 ARG B O 1
ATOM 5332 N N . ARG B 1 162 ? -9.242 34.438 27.781 1 91.06 162 ARG B N 1
ATOM 5333 C CA . ARG B 1 162 ? -8.578 35.25 28.797 1 91.06 162 ARG B CA 1
ATOM 5334 C C . ARG B 1 162 ? -9.492 35.469 30.016 1 91.06 162 ARG B C 1
ATOM 5336 O O . ARG B 1 162 ? -10.633 35.906 29.859 1 91.06 162 ARG B O 1
ATOM 5343 N N . SER B 1 163 ? -9.156 34.906 31.094 1 79.81 163 SER B N 1
ATOM 5344 C CA . SER B 1 163 ? -9.953 35.031 32.312 1 79.81 163 SER B CA 1
ATOM 5345 C C . SER B 1 163 ? -9.859 36.438 32.906 1 79.81 163 SER B C 1
ATOM 5347 O O . SER B 1 163 ? -8.812 37.062 32.812 1 79.81 163 SER B O 1
ATOM 5349 N N . LYS B 1 164 ? -11.156 37.156 32.906 1 62.84 164 LYS B N 1
ATOM 5350 C CA . LYS B 1 164 ? -11.227 38.438 33.594 1 62.84 164 LYS B CA 1
ATOM 5351 C C . LYS B 1 164 ? -10.734 38.312 35.031 1 62.84 164 LYS B C 1
ATOM 5353 O O . LYS B 1 164 ? -10.891 37.281 35.688 1 62.84 164 LYS B O 1
ATOM 5358 N N . CYS B 1 165 ? -9.844 39.031 35.344 1 47.72 165 CYS B N 1
ATOM 5359 C CA . CYS B 1 165 ? -9.602 39.188 36.781 1 47.72 165 CYS B CA 1
ATOM 5360 C C . CYS B 1 165 ? -10.906 39.406 37.531 1 47.72 165 CYS B C 1
ATOM 5362 O O . CYS B 1 165 ? -11.531 40.438 37.406 1 47.72 165 CYS B O 1
ATOM 5364 N N . ALA B 1 166 ? -11.898 38.562 37.5 1 39.88 166 ALA B N 1
ATOM 5365 C CA . ALA B 1 166 ? -13.023 38.938 38.344 1 39.88 166 ALA B CA 1
ATOM 5366 C C . ALA B 1 166 ? -12.539 39.625 39.625 1 39.88 166 ALA B C 1
ATOM 5368 O O . ALA B 1 166 ? -13.047 40.656 40 1 39.88 166 ALA B O 1
ATOM 5369 N N . ASP B 1 167 ? -12.516 38.688 40.844 1 35.09 167 ASP B N 1
ATOM 5370 C CA . ASP B 1 167 ? -12.398 39.156 42.25 1 35.09 167 ASP B CA 1
ATOM 5371 C C . ASP B 1 167 ? -11.133 39.969 42.438 1 35.09 167 ASP B C 1
ATOM 5373 O O . ASP B 1 167 ? -10.148 39.812 41.719 1 35.09 167 ASP B O 1
ATOM 5377 N N . ALA B 1 168 ? -11.344 41.094 43.406 1 35.38 168 ALA B N 1
ATOM 5378 C CA . ALA B 1 168 ? -10.398 41.938 44.094 1 35.38 168 ALA B CA 1
ATOM 5379 C C . ALA B 1 168 ? -9.18 41.156 44.562 1 35.38 168 ALA B C 1
ATOM 5381 O O . ALA B 1 168 ? -8.391 41.656 45.375 1 35.38 168 ALA B O 1
ATOM 5382 N N . SER B 1 169 ? -9.406 39.875 44.844 1 35.22 169 SER B N 1
ATOM 5383 C CA . SER B 1 169 ? -8.133 39.5 45.438 1 35.22 169 SER B CA 1
ATOM 5384 C C . SER B 1 169 ? -6.98 39.719 44.469 1 35.22 169 SER B C 1
ATOM 5386 O O . SER B 1 169 ? -7.152 39.625 43.25 1 35.22 169 SER B O 1
ATOM 5388 N N . PRO B 1 170 ? -6.004 40.375 44.906 1 36.06 170 PRO B N 1
ATOM 5389 C CA . PRO B 1 170 ? -4.816 40.938 44.25 1 36.06 170 PRO B CA 1
ATOM 5390 C C . PRO B 1 170 ? -4.254 40.031 43.188 1 36.06 170 PRO B C 1
ATOM 5392 O O . PRO B 1 170 ? -3.361 40.406 42.438 1 36.06 170 PRO B O 1
ATOM 5395 N N . SER B 1 171 ? -4.148 38.719 43.531 1 38.03 171 SER B N 1
ATOM 5396 C CA . SER B 1 171 ? -3.199 38.125 42.594 1 38.03 171 SER B CA 1
ATOM 5397 C C . SER B 1 171 ? -3.812 37.969 41.219 1 38.03 171 SER B C 1
ATOM 5399 O O . SER B 1 171 ? -4.734 37.188 41.031 1 38.03 171 SER B O 1
ATOM 5401 N N . PRO B 1 172 ? -4.293 38.938 40.469 1 44.19 172 PRO B N 1
ATOM 5402 C CA . PRO B 1 172 ? -4.773 39.031 39.094 1 44.19 172 PRO B CA 1
ATOM 5403 C C . PRO B 1 172 ? -4.195 37.938 38.188 1 44.19 172 PRO B C 1
ATOM 5405 O O . PRO B 1 172 ? -3.131 38.125 37.594 1 44.19 172 PRO B O 1
ATOM 5408 N N . SER B 1 173 ? -4.082 36.781 38.656 1 51.62 173 SER B N 1
ATOM 5409 C CA . SER B 1 173 ? -3.285 35.844 37.875 1 51.62 173 SER B CA 1
ATOM 5410 C C . SER B 1 173 ? -3.781 35.75 36.438 1 51.62 173 SER B C 1
ATOM 5412 O O . SER B 1 173 ? -4.953 35.438 36.219 1 51.62 173 SER B O 1
ATOM 5414 N N . SER B 1 174 ? -3.447 36.625 35.5 1 76.38 174 SER B N 1
ATOM 5415 C CA . SER B 1 174 ? -3.643 36.688 34.062 1 76.38 174 SER B CA 1
ATOM 5416 C C . SER B 1 174 ? -3.303 35.375 33.375 1 76.38 174 SER B C 1
ATOM 5418 O O . SER B 1 174 ? -2.141 34.969 33.344 1 76.38 174 SER B O 1
ATOM 5420 N N . GLU B 1 175 ? -4.426 34.625 33.281 1 90.62 175 GLU B N 1
ATOM 5421 C CA . GLU B 1 175 ? -4.258 33.312 32.688 1 90.62 175 GLU B CA 1
ATOM 5422 C C . GLU B 1 175 ? -5.188 33.125 31.484 1 90.62 175 GLU B C 1
ATOM 5424 O O . GLU B 1 175 ? -6.062 33.969 31.234 1 90.62 175 GLU B O 1
ATOM 5429 N N . PHE B 1 176 ? -4.855 32.156 30.734 1 94.19 176 PHE B N 1
ATOM 5430 C CA . PHE B 1 176 ? -5.758 31.641 29.719 1 94.19 176 PHE B CA 1
ATOM 5431 C C . PHE B 1 176 ? -6.414 30.344 30.172 1 94.19 176 PHE B C 1
ATOM 5433 O O . PHE B 1 176 ? -5.781 29.531 30.844 1 94.19 176 PHE B O 1
ATOM 5440 N N . VAL B 1 177 ? -7.664 30.203 29.859 1 94.75 177 VAL B N 1
ATOM 5441 C CA . VAL B 1 177 ? -8.375 28.953 30.109 1 94.75 177 VAL B CA 1
ATOM 5442 C C . VAL B 1 177 ? -8.641 28.25 28.797 1 94.75 177 VAL B C 1
ATOM 5444 O O . VAL B 1 177 ? -9.414 28.734 27.953 1 94.75 177 VAL B O 1
ATOM 5447 N N . ILE B 1 178 ? -8.023 27.094 28.594 1 94.25 178 ILE B N 1
ATOM 5448 C CA . ILE B 1 178 ? -8.141 26.328 27.359 1 94.25 178 ILE B CA 1
ATOM 5449 C C . ILE B 1 178 ? -9.266 25.297 27.5 1 94.25 178 ILE B C 1
ATOM 5451 O O . ILE B 1 178 ? -9.312 24.547 28.469 1 94.25 178 ILE B O 1
ATOM 5455 N N . ASN B 1 179 ? -10.195 25.312 26.531 1 93.94 179 ASN B N 1
ATOM 5456 C CA . ASN B 1 179 ? -11.367 24.438 26.594 1 93.94 179 ASN B CA 1
ATOM 5457 C C . ASN B 1 179 ? -11.695 23.859 25.219 1 93.94 179 ASN B C 1
ATOM 5459 O O . ASN B 1 179 ? -11.703 24.578 24.219 1 93.94 179 ASN B O 1
ATOM 5463 N N . SER B 1 180 ? -11.867 22.531 25.203 1 92.44 180 SER B N 1
ATOM 5464 C CA . SER B 1 180 ? -12.422 21.812 24.062 1 92.44 180 SER B CA 1
ATOM 5465 C C . SER B 1 180 ? -13.891 21.484 24.266 1 92.44 180 SER B C 1
ATOM 5467 O O . SER B 1 180 ? -14.219 20.484 24.922 1 92.44 180 SER B O 1
ATOM 5469 N N . PRO B 1 181 ? -14.758 22.219 23.672 1 85.94 181 PRO B N 1
ATOM 5470 C CA . PRO B 1 181 ? -16.156 22.172 24.078 1 85.94 181 PRO B CA 1
ATOM 5471 C C . PRO B 1 181 ? -16.891 20.953 23.531 1 85.94 181 PRO B C 1
ATOM 5473 O O . PRO B 1 181 ? -17.906 20.531 24.094 1 85.94 181 PRO B O 1
ATOM 5476 N N . THR B 1 182 ? -16.453 20.375 22.406 1 84 182 THR B N 1
ATOM 5477 C CA . THR B 1 182 ? -17.125 19.25 21.781 1 84 182 THR B CA 1
ATOM 5478 C C . THR B 1 182 ? -16.125 18.141 21.453 1 84 182 THR B C 1
ATOM 5480 O O . THR B 1 182 ? -14.922 18.375 21.422 1 84 182 THR B O 1
ATOM 5483 N N . PRO B 1 183 ? -16.672 16.984 21.234 1 81.44 183 PRO B N 1
ATOM 5484 C CA . PRO B 1 183 ? -15.789 15.898 20.828 1 81.44 183 PRO B CA 1
ATOM 5485 C C . PRO B 1 183 ? -15.039 16.188 19.531 1 81.44 183 PRO B C 1
ATOM 5487 O O . PRO B 1 183 ? -13.922 15.719 19.328 1 81.44 183 PRO B O 1
ATOM 5490 N N . THR B 1 184 ? -15.586 16.969 18.719 1 77.81 184 THR B N 1
ATOM 5491 C CA . THR B 1 184 ? -14.977 17.266 17.422 1 77.81 184 THR B CA 1
ATOM 5492 C C . THR B 1 184 ? -13.852 18.281 17.578 1 77.81 184 THR B C 1
ATOM 5494 O O . THR B 1 184 ? -13.062 18.484 16.656 1 77.81 184 THR B O 1
ATOM 5497 N N . SER B 1 185 ? -13.766 18.891 18.781 1 84.81 185 SER B N 1
ATOM 5498 C CA . SER B 1 185 ? -12.711 19.875 19.016 1 84.81 185 SER B CA 1
ATOM 5499 C C . SER B 1 185 ? -11.438 19.219 19.516 1 84.81 185 SER B C 1
ATOM 5501 O O . SER B 1 185 ? -10.414 19.875 19.703 1 84.81 185 SER B O 1
ATOM 5503 N N . GLN B 1 186 ? -11.5 17.938 19.641 1 87.19 186 GLN B N 1
ATOM 5504 C CA . GLN B 1 186 ? -10.305 17.203 20.062 1 87.19 186 GLN B CA 1
ATOM 5505 C C . GLN B 1 186 ? -9.203 17.297 19 1 87.19 186 GLN B C 1
ATOM 5507 O O . GLN B 1 186 ? -9.492 17.453 17.812 1 87.19 186 GLN B O 1
ATOM 5512 N N . LYS B 1 187 ? -8 17.234 19.5 1 88.25 187 LYS B N 1
ATOM 5513 C CA . LYS B 1 187 ? -6.836 17.156 18.625 1 88.25 187 LYS B CA 1
ATOM 5514 C C . LYS B 1 187 ? -6.406 15.711 18.406 1 88.25 187 LYS B C 1
ATOM 5516 O O . LYS B 1 187 ? -6.133 14.992 19.359 1 88.25 187 LYS B O 1
ATOM 5521 N N . TYR B 1 188 ? -6.336 15.414 17.094 1 88.25 188 TYR B N 1
ATOM 5522 C CA . TYR B 1 188 ? -6.094 14.016 16.75 1 88.25 188 TYR B CA 1
ATOM 5523 C C . TYR B 1 188 ? -4.715 13.836 16.125 1 88.25 188 TYR B C 1
ATOM 5525 O O . TYR B 1 188 ? -4.203 14.742 15.469 1 88.25 188 TYR B O 1
ATOM 5533 N N . TRP B 1 189 ? -4.121 12.617 16.328 1 91.88 189 TRP B N 1
ATOM 5534 C CA . TRP B 1 189 ? -2.891 12.164 15.688 1 91.88 189 TRP B CA 1
ATOM 5535 C C . TRP B 1 189 ? -1.705 13.023 16.125 1 91.88 189 TRP B C 1
ATOM 5537 O O . TRP B 1 189 ? -0.828 13.336 15.312 1 91.88 189 TRP B O 1
ATOM 5547 N N . ILE B 1 190 ? -1.762 13.438 17.328 1 91.56 190 ILE B N 1
ATOM 5548 C CA . ILE B 1 190 ? -0.688 14.273 17.844 1 91.56 190 ILE B CA 1
ATOM 5549 C C . ILE B 1 190 ? 0.519 13.414 18.203 1 91.56 190 ILE B C 1
ATOM 5551 O O . ILE B 1 190 ? 0.4 12.453 18.969 1 91.56 190 ILE B O 1
ATOM 5555 N N . GLY B 1 191 ? 1.618 13.781 17.641 1 89.44 191 GLY B N 1
ATOM 5556 C CA . GLY B 1 191 ? 2.846 13.055 17.922 1 89.44 191 GLY B CA 1
ATOM 5557 C C . GLY B 1 191 ? 3.25 13.125 19.391 1 89.44 191 GLY B C 1
ATOM 5558 O O . GLY B 1 191 ? 3.205 14.195 20 1 89.44 191 GLY B O 1
ATOM 5559 N N . ASN B 1 192 ? 3.559 12.016 20.016 1 90 192 ASN B N 1
ATOM 5560 C CA . ASN B 1 192 ? 4.082 11.844 21.375 1 90 192 ASN B CA 1
ATOM 5561 C C . ASN B 1 192 ? 3 12.055 22.422 1 90 192 ASN B C 1
ATOM 5563 O O . ASN B 1 192 ? 3.285 12.055 23.625 1 90 192 ASN B O 1
ATOM 5567 N N . ALA B 1 193 ? 1.799 12.164 22.047 1 92 193 ALA B N 1
ATOM 5568 C CA . ALA B 1 193 ? 0.767 12.609 22.984 1 92 193 ALA B CA 1
ATOM 5569 C C . ALA B 1 193 ? 0.209 11.438 23.781 1 92 193 ALA B C 1
ATOM 5571 O O . ALA B 1 193 ? -0.304 11.625 24.891 1 92 193 ALA B O 1
ATOM 5572 N N . ALA B 1 194 ? 0.329 10.266 23.25 1 93.25 194 ALA B N 1
ATOM 5573 C CA . ALA B 1 194 ? -0.317 9.141 23.922 1 93.25 194 ALA B CA 1
ATOM 5574 C C . ALA B 1 194 ? 0.436 8.758 25.203 1 93.25 194 ALA B C 1
ATOM 5576 O O . ALA B 1 194 ? -0.177 8.508 26.234 1 93.25 194 ALA B O 1
ATOM 5577 N N . CYS B 1 195 ? 1.78 8.797 25.094 1 90 195 CYS B N 1
ATOM 5578 C CA . CYS B 1 195 ? 2.504 8.172 26.203 1 90 195 CYS B CA 1
ATOM 5579 C C . CYS B 1 195 ? 3.656 9.062 26.672 1 90 195 CYS B C 1
ATOM 5581 O O . CYS B 1 195 ? 4.055 9.008 27.828 1 90 195 CYS B O 1
ATOM 5583 N N . HIS B 1 196 ? 4.156 9.875 25.812 1 86 196 HIS B N 1
ATOM 5584 C CA . HIS B 1 196 ? 5.512 10.336 26.094 1 86 196 HIS B CA 1
ATOM 5585 C C . HIS B 1 196 ? 5.539 11.844 26.328 1 86 196 HIS B C 1
ATOM 5587 O O . HIS B 1 196 ? 6.234 12.32 27.234 1 86 196 HIS B O 1
ATOM 5593 N N . GLY B 1 197 ? 4.75 12.578 25.609 1 88.56 197 GLY B N 1
ATOM 5594 C CA . GLY B 1 197 ? 4.84 14.031 25.656 1 88.56 197 GLY B CA 1
ATOM 5595 C C . GLY B 1 197 ? 4.371 14.617 26.984 1 88.56 197 GLY B C 1
ATOM 5596 O O . GLY B 1 197 ? 3.408 14.125 27.578 1 88.56 197 GLY B O 1
ATOM 5597 N N . ASN B 1 198 ? 5.098 15.711 27.375 1 89.56 198 ASN B N 1
ATOM 5598 C CA . ASN B 1 198 ? 4.73 16.391 28.609 1 89.56 198 ASN B CA 1
ATOM 5599 C C . ASN B 1 198 ? 4.07 17.734 28.344 1 89.56 198 ASN B C 1
ATOM 5601 O O . ASN B 1 198 ? 3.322 18.25 29.188 1 89.56 198 ASN B O 1
ATOM 5605 N N . TRP B 1 199 ? 4.438 18.281 27.281 1 90.19 199 TRP B N 1
ATOM 5606 C CA . TRP B 1 199 ? 3.896 19.562 26.859 1 90.19 199 TRP B CA 1
ATOM 5607 C C . TRP B 1 199 ? 3.348 19.484 25.438 1 90.19 199 TRP B C 1
ATOM 5609 O O . TRP B 1 199 ? 3.791 18.656 24.641 1 90.19 199 TRP B O 1
ATOM 5619 N N . ALA B 1 200 ? 2.389 20.328 25.219 1 89.88 200 ALA B N 1
ATOM 5620 C CA . ALA B 1 200 ? 1.844 20.406 23.875 1 89.88 200 ALA B CA 1
ATOM 5621 C C . ALA B 1 200 ? 1.724 21.859 23.422 1 89.88 200 ALA B C 1
ATOM 5623 O O . ALA B 1 200 ? 1.429 22.75 24.234 1 89.88 200 ALA B O 1
ATOM 5624 N N . THR B 1 201 ? 2.102 22.094 22.172 1 88.69 201 THR B N 1
ATOM 5625 C CA . THR B 1 201 ? 1.677 23.328 21.531 1 88.69 201 THR B CA 1
ATOM 5626 C C . THR B 1 201 ? 0.259 23.203 20.984 1 88.69 201 THR B C 1
ATOM 5628 O O . THR B 1 201 ? 0.013 22.406 20.062 1 88.69 201 THR B O 1
ATOM 5631 N N . VAL B 1 202 ? -0.636 23.984 21.547 1 89.06 202 VAL B N 1
ATOM 5632 C CA . VAL B 1 202 ? -2.053 23.859 21.234 1 89.06 202 VAL B CA 1
ATOM 5633 C C . VAL B 1 202 ? -2.535 25.094 20.469 1 89.06 202 VAL B C 1
ATOM 5635 O O . VAL B 1 202 ? -2.395 26.219 20.953 1 89.06 202 VAL B O 1
ATOM 5638 N N . PHE B 1 203 ? -3.07 24.844 19.312 1 87.56 203 PHE B N 1
ATOM 5639 C CA . PHE B 1 203 ? -3.729 25.922 18.594 1 87.56 203 PHE B CA 1
ATOM 5640 C C . PHE B 1 203 ? -5.172 26.078 19.047 1 87.56 203 PHE B C 1
ATOM 5642 O O . PHE B 1 203 ? -5.934 25.109 19.062 1 87.56 203 PHE B O 1
ATOM 5649 N N . ALA B 1 204 ? -5.516 27.312 19.438 1 89.19 204 ALA B N 1
ATOM 5650 C CA . ALA B 1 204 ? -6.852 27.609 19.953 1 89.19 204 ALA B CA 1
ATOM 5651 C C . ALA B 1 204 ? -7.293 29.016 19.562 1 89.19 204 ALA B C 1
ATOM 5653 O O . ALA B 1 204 ? -6.457 29.891 19.328 1 89.19 204 ALA B O 1
ATOM 5654 N N . ASN B 1 205 ? -8.602 29.156 19.469 1 90.44 205 ASN B N 1
ATOM 5655 C CA . ASN B 1 205 ? -9.141 30.5 19.297 1 90.44 205 ASN B CA 1
ATOM 5656 C C . ASN B 1 205 ? -8.938 31.359 20.547 1 90.44 205 ASN B C 1
ATOM 5658 O O . ASN B 1 205 ? -9.406 31 21.625 1 90.44 205 ASN B O 1
ATOM 5662 N N . LEU B 1 206 ? -8.266 32.438 20.281 1 92.75 206 LEU B N 1
ATOM 5663 C CA . LEU B 1 206 ? -8.039 33.344 21.391 1 92.75 206 LEU B CA 1
ATOM 5664 C C . LEU B 1 206 ? -9.258 34.25 21.625 1 92.75 206 LEU B C 1
ATOM 5666 O O . LEU B 1 206 ? -9.625 35.031 20.766 1 92.75 206 LEU B O 1
ATOM 5670 N N . ILE B 1 207 ? -9.875 34.125 22.797 1 91.94 207 ILE B N 1
ATOM 5671 C CA . ILE B 1 207 ? -11.047 34.906 23.172 1 91.94 207 ILE B CA 1
ATOM 5672 C C . ILE B 1 207 ? -10.664 35.906 24.266 1 91.94 207 ILE B C 1
ATOM 5674 O O . ILE B 1 207 ? -10.242 35.5 25.344 1 91.94 207 ILE B O 1
ATOM 5678 N N . LEU B 1 208 ? -10.773 37.156 23.953 1 90.75 208 LEU B N 1
ATOM 5679 C CA . LEU B 1 208 ? -10.43 38.219 24.875 1 90.75 208 LEU B CA 1
ATOM 5680 C C . LEU B 1 208 ? -11.586 38.5 25.828 1 90.75 208 LEU B C 1
ATOM 5682 O O . LEU B 1 208 ? -12.703 38 25.609 1 90.75 208 LEU B O 1
ATOM 5686 N N . PRO B 1 209 ? -11.125 39.281 26.859 1 83.69 209 PRO B N 1
ATOM 5687 C CA . PRO B 1 209 ? -12.234 39.719 27.719 1 83.69 209 PRO B CA 1
ATOM 5688 C C . PRO B 1 209 ? -13.32 40.469 26.938 1 83.69 209 PRO B C 1
ATOM 5690 O O . PRO B 1 209 ? -13.016 41.281 26.078 1 83.69 209 PRO B O 1
ATOM 5693 N N . GLY B 1 210 ? -14.555 40.156 27.109 1 83.38 210 GLY B N 1
ATOM 5694 C CA . GLY B 1 210 ? -15.656 40.719 26.359 1 83.38 210 GLY B CA 1
ATOM 5695 C C . GLY B 1 210 ? -16.156 39.844 25.25 1 83.38 210 GLY B C 1
ATOM 5696 O O . GLY B 1 210 ? -17.172 40.125 24.609 1 83.38 210 GLY B O 1
ATOM 5697 N N . GLY B 1 211 ? -15.352 38.844 24.938 1 86.81 211 GLY B N 1
ATOM 5698 C CA . GLY B 1 211 ? -15.852 37.844 24.016 1 86.81 211 GLY B CA 1
ATOM 5699 C C . GLY B 1 211 ? -15.281 37.969 22.625 1 86.81 211 GLY B C 1
ATOM 5700 O O . GLY B 1 211 ? -15.617 37.188 21.734 1 86.81 211 GLY B O 1
ATOM 5701 N N . ARG B 1 212 ? -14.445 38.969 22.438 1 89.44 212 ARG B N 1
ATOM 5702 C CA . ARG B 1 212 ? -13.883 39.156 21.094 1 89.44 212 ARG B CA 1
ATOM 5703 C C . ARG B 1 212 ? -12.938 38.031 20.734 1 89.44 212 ARG B C 1
ATOM 5705 O O . ARG B 1 212 ? -12.039 37.688 21.5 1 89.44 212 ARG B O 1
ATOM 5712 N N . ASN B 1 213 ? -13.211 37.406 19.594 1 91.69 213 ASN B N 1
ATOM 5713 C CA . ASN B 1 213 ? -12.398 36.312 19.078 1 91.69 213 ASN B CA 1
ATOM 5714 C C . ASN B 1 213 ? -11.305 36.812 18.125 1 91.69 213 ASN B C 1
ATOM 5716 O O . ASN B 1 213 ? -11.609 37.375 17.078 1 91.69 213 ASN B O 1
ATOM 5720 N N . GLU B 1 214 ? -10.047 36.594 18.469 1 92.12 214 GLU B N 1
ATOM 5721 C CA . GLU B 1 214 ? -8.93 37.094 17.688 1 92.12 214 GLU B CA 1
ATOM 5722 C C . GLU B 1 214 ? -8.367 36 16.766 1 92.12 214 GLU B C 1
ATOM 5724 O O . GLU B 1 214 ? -7.316 36.188 16.141 1 92.12 214 GLU B O 1
ATOM 5729 N N . GLY B 1 215 ? -9.016 34.875 16.734 1 88.62 215 GLY B N 1
ATOM 5730 C CA . GLY B 1 215 ? -8.594 33.812 15.859 1 88.62 215 GLY B CA 1
ATOM 5731 C C . GLY B 1 215 ? -7.605 32.875 16.516 1 88.62 215 GLY B C 1
ATOM 5732 O O . GLY B 1 215 ? -7.418 32.906 17.734 1 88.62 215 GLY B O 1
ATOM 5733 N N . PHE B 1 216 ? -6.98 32.062 15.695 1 86.69 216 PHE B N 1
ATOM 5734 C CA . PHE B 1 216 ? -6.125 30.984 16.203 1 86.69 216 PHE B CA 1
ATOM 5735 C C . PHE B 1 216 ? -4.789 31.547 16.672 1 86.69 216 PHE B C 1
ATOM 5737 O O . PHE B 1 216 ? -4.199 32.406 16.016 1 86.69 216 PHE B O 1
ATOM 5744 N N . HIS B 1 217 ? -4.371 31.062 17.797 1 88.56 217 HIS B N 1
ATOM 5745 C CA . HIS B 1 217 ? -3.057 31.281 18.391 1 88.56 217 HIS B CA 1
ATOM 5746 C C . HIS B 1 217 ? -2.479 30 18.969 1 88.56 217 HIS B C 1
ATOM 5748 O O . HIS B 1 217 ? -3.195 29.016 19.125 1 88.56 217 HIS B O 1
ATOM 5754 N N . ALA B 1 218 ? -1.184 30.031 19.156 1 87.81 218 ALA B N 1
ATOM 5755 C CA . ALA B 1 218 ? -0.504 28.859 19.703 1 87.81 218 ALA B CA 1
ATOM 5756 C C . ALA B 1 218 ? -0.199 29.047 21.188 1 87.81 218 ALA B C 1
ATOM 5758 O O . ALA B 1 218 ? 0.304 30.094 21.594 1 87.81 218 ALA B O 1
ATOM 5759 N N . PHE B 1 219 ? -0.558 28.031 21.984 1 90.12 219 PHE B N 1
ATOM 5760 C CA . PHE B 1 219 ? -0.343 28.062 23.422 1 90.12 219 PHE B CA 1
ATOM 5761 C C . PHE B 1 219 ? 0.475 26.859 23.875 1 90.12 219 PHE B C 1
ATOM 5763 O O . PHE B 1 219 ? 0.259 25.734 23.391 1 90.12 219 PHE B O 1
ATOM 5770 N N . LEU B 1 220 ? 1.431 27.109 24.75 1 91.06 220 LEU B N 1
ATOM 5771 C CA . LEU B 1 220 ? 2.127 26 25.406 1 91.06 220 LEU B CA 1
ATOM 5772 C C . LEU B 1 220 ? 1.328 25.484 26.594 1 91.06 220 LEU B C 1
ATOM 5774 O O . LEU B 1 220 ? 1.033 26.234 27.516 1 91.06 220 LEU B O 1
ATOM 5778 N N . VAL B 1 221 ? 0.996 24.203 26.562 1 91.44 221 VAL B N 1
ATOM 5779 C CA . VAL B 1 221 ? 0.131 23.609 27.578 1 91.44 221 VAL B CA 1
ATOM 5780 C C . VAL B 1 221 ? 0.804 22.391 28.188 1 91.44 221 VAL B C 1
ATOM 5782 O O . VAL B 1 221 ? 1.18 21.453 27.469 1 91.44 221 VAL B O 1
ATOM 5785 N N . PRO B 1 222 ? 1.011 22.391 29.516 1 91.5 222 PRO B N 1
ATOM 5786 C CA . PRO B 1 222 ? 1.436 21.141 30.141 1 91.5 222 PRO B CA 1
ATOM 5787 C C . PRO B 1 222 ? 0.354 20.062 30.078 1 91.5 222 PRO B C 1
ATOM 5789 O O . PRO B 1 222 ? -0.784 20.297 30.484 1 91.5 222 PRO B O 1
ATOM 5792 N N . ILE B 1 223 ? 0.74 18.906 29.594 1 93.62 223 ILE B N 1
ATOM 5793 C CA . ILE B 1 223 ? -0.314 17.906 29.422 1 93.62 223 ILE B CA 1
ATOM 5794 C C . ILE B 1 223 ? -0.103 16.766 30.422 1 93.62 223 ILE B C 1
ATOM 5796 O O . ILE B 1 223 ? -1.015 15.969 30.656 1 93.62 223 ILE B O 1
ATOM 5800 N N . ARG B 1 224 ? 1.092 16.656 30.969 1 94 224 ARG B N 1
ATOM 5801 C CA . ARG B 1 224 ? 1.369 15.648 31.984 1 94 224 ARG B CA 1
ATOM 5802 C C . ARG B 1 224 ? 2.154 16.25 33.156 1 94 224 ARG B C 1
ATOM 5804 O O . ARG B 1 224 ? 2.863 17.234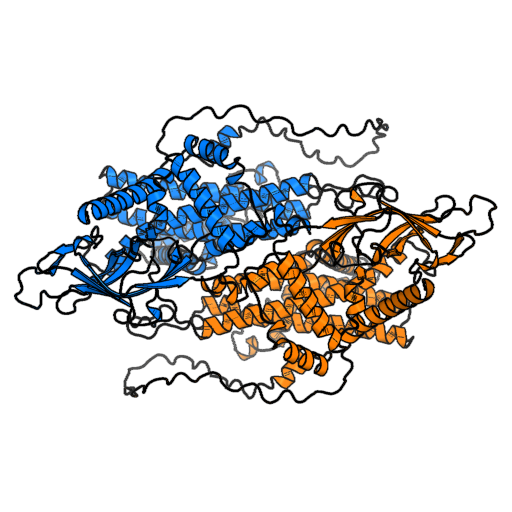 33 1 94 224 ARG B O 1
ATOM 5811 N N . ASP B 1 225 ? 1.975 15.555 34.375 1 92.62 225 ASP B N 1
ATOM 5812 C CA . ASP B 1 225 ? 2.781 15.945 35.5 1 92.62 225 ASP B CA 1
ATOM 5813 C C . ASP B 1 225 ? 4.094 15.172 35.562 1 92.62 225 ASP B C 1
ATOM 5815 O O . ASP B 1 225 ? 4.445 14.484 34.594 1 92.62 225 ASP B O 1
ATOM 5819 N N . LYS B 1 226 ? 4.809 15.312 36.594 1 88.81 226 LYS B N 1
ATOM 5820 C CA . LYS B 1 226 ? 6.145 14.727 36.719 1 88.81 226 LYS B CA 1
ATOM 5821 C C . LYS B 1 226 ? 6.078 13.203 36.719 1 88.81 226 LYS B C 1
ATOM 5823 O O . LYS B 1 226 ? 7.047 12.531 36.375 1 88.81 226 LYS B O 1
ATOM 5828 N N . ASP B 1 227 ? 4.918 12.664 37.094 1 91.5 227 ASP B N 1
ATOM 5829 C CA . ASP B 1 227 ? 4.754 11.219 37.156 1 91.5 227 ASP B CA 1
ATOM 5830 C C . ASP B 1 227 ? 4.156 10.656 35.875 1 91.5 227 ASP B C 1
ATOM 5832 O O . ASP B 1 227 ? 3.879 9.461 35.781 1 91.5 227 ASP B O 1
ATOM 5836 N N . GLY B 1 228 ? 3.914 11.484 34.938 1 89.44 228 GLY B N 1
ATOM 5837 C CA . GLY B 1 228 ? 3.418 11.039 33.656 1 89.44 228 GLY B CA 1
ATOM 5838 C C . GLY B 1 228 ? 1.903 10.977 33.562 1 89.44 228 GLY B C 1
ATOM 5839 O O . GLY B 1 228 ? 1.34 10.523 32.562 1 89.44 228 GLY B O 1
ATOM 5840 N N . LYS B 1 229 ? 1.285 11.445 34.594 1 95.19 229 LYS B N 1
ATOM 5841 C CA . LYS B 1 229 ? -0.175 11.461 34.594 1 95.19 229 LYS B CA 1
ATOM 5842 C C . LYS B 1 229 ? -0.722 12.727 33.938 1 95.19 229 LYS B C 1
ATOM 5844 O O . LYS B 1 229 ? -0.12 13.797 34.062 1 95.19 229 LYS B O 1
ATOM 5849 N N . PRO B 1 230 ? -1.869 12.648 33.344 1 96.06 230 PRO B N 1
ATOM 5850 C CA . PRO B 1 230 ? -2.447 13.844 32.719 1 96.06 230 PRO B CA 1
ATOM 5851 C C . PRO B 1 230 ? -2.699 14.969 33.719 1 96.06 230 PRO B C 1
ATOM 5853 O O . PRO B 1 230 ? -3.115 14.711 34.844 1 96.06 230 PRO B O 1
ATOM 5856 N N . MET B 1 231 ? -2.41 16.156 33.281 1 96 231 MET B N 1
ATOM 5857 C CA . MET B 1 231 ? -2.73 17.328 34.094 1 96 231 MET B CA 1
ATOM 5858 C C . MET B 1 231 ? -4.238 17.453 34.312 1 96 231 MET B C 1
ATOM 5860 O O . MET B 1 231 ? -5.02 16.969 33.469 1 96 231 MET B O 1
ATOM 5864 N N . PRO B 1 232 ? -4.637 18.062 35.375 1 96.44 232 PRO B N 1
ATOM 5865 C CA . PRO B 1 232 ? -6.074 18.266 35.562 1 96.44 232 PRO B CA 1
ATOM 5866 C C . PRO B 1 232 ? -6.73 18.969 34.375 1 96.44 232 PRO B C 1
ATOM 5868 O O . PRO B 1 232 ? -6.219 19.969 33.875 1 96.44 232 PRO B O 1
ATOM 5871 N N . GLY B 1 233 ? -7.816 18.328 33.969 1 97.31 233 GLY B N 1
ATOM 5872 C CA . GLY B 1 233 ? -8.562 18.906 32.844 1 97.31 233 GLY B CA 1
ATOM 5873 C C . GLY B 1 233 ? -8.055 18.469 31.5 1 97.31 233 GLY B C 1
ATOM 5874 O O . GLY B 1 233 ? -8.672 18.75 30.469 1 97.31 233 GLY B O 1
ATOM 5875 N N . VAL B 1 234 ? -6.898 17.859 31.484 1 96.31 234 VAL B N 1
ATOM 5876 C CA . VAL B 1 234 ? -6.336 17.375 30.219 1 96.31 234 VAL B CA 1
ATOM 5877 C C . VAL B 1 234 ? -6.789 15.938 29.969 1 96.31 234 VAL B C 1
ATOM 5879 O O . VAL B 1 234 ? -6.629 15.07 30.828 1 96.31 234 VAL B O 1
ATOM 5882 N N . GLY B 1 235 ? -7.445 15.781 28.797 1 95.81 235 GLY B N 1
ATOM 5883 C CA . GLY B 1 235 ? -7.754 14.438 28.344 1 95.81 235 GLY B CA 1
ATOM 5884 C C . GLY B 1 235 ? -6.762 13.914 27.312 1 95.81 235 GLY B C 1
ATOM 5885 O O . GLY B 1 235 ? -6.332 14.648 26.422 1 95.81 235 GLY B O 1
ATOM 5886 N N . ILE B 1 236 ? -6.332 12.617 27.531 1 95.38 236 ILE B N 1
ATOM 5887 C CA . ILE B 1 236 ? -5.395 11.961 26.625 1 95.38 236 ILE B CA 1
ATOM 5888 C C . ILE B 1 236 ? -5.914 10.578 26.25 1 95.38 236 ILE B C 1
ATOM 5890 O O . ILE B 1 236 ? -6.391 9.836 27.125 1 95.38 236 ILE B O 1
ATOM 5894 N N . ALA B 1 237 ? -5.906 10.227 25 1 95.5 237 ALA B N 1
ATOM 5895 C CA . ALA B 1 237 ? -6.195 8.875 24.531 1 95.5 237 ALA B CA 1
ATOM 5896 C C . ALA B 1 237 ? -5.215 8.445 23.438 1 95.5 237 ALA B C 1
ATOM 5898 O O . ALA B 1 237 ? -4.711 9.281 22.688 1 95.5 237 ALA B O 1
ATOM 5899 N N . ASP B 1 238 ? -4.902 7.188 23.438 1 95.94 238 ASP B N 1
ATOM 5900 C CA . ASP B 1 238 ? -4.039 6.609 22.422 1 95.94 238 ASP B CA 1
ATOM 5901 C C . ASP B 1 238 ? -4.793 6.43 21.094 1 95.94 238 ASP B C 1
ATOM 5903 O O . ASP B 1 238 ? -5.953 6.016 21.094 1 95.94 238 ASP B O 1
ATOM 5907 N N . CYS B 1 239 ? -4.141 6.793 19.953 1 94.62 239 CYS B N 1
ATOM 5908 C CA . CYS B 1 239 ? -4.77 6.633 18.656 1 94.62 239 CYS B CA 1
ATOM 5909 C C . CYS B 1 239 ? -4.754 5.172 18.219 1 94.62 239 CYS B C 1
ATOM 5911 O O . CYS B 1 239 ? -5.375 4.812 17.219 1 94.62 239 CYS B O 1
ATOM 5913 N N . GLY B 1 240 ? -4 4.34 18.891 1 95.5 240 GLY B N 1
ATOM 5914 C CA . GLY B 1 240 ? -4.055 2.902 18.688 1 95.5 240 GLY B CA 1
ATOM 5915 C C . GLY B 1 240 ? -3.133 2.43 17.578 1 95.5 240 GLY B C 1
ATOM 5916 O O . GLY B 1 240 ? -2.252 3.172 17.125 1 95.5 240 GLY B O 1
ATOM 5917 N N . TYR B 1 241 ? -3.332 1.133 17.188 1 97.31 241 TYR B N 1
ATOM 5918 C CA . TYR B 1 241 ? -2.514 0.467 16.188 1 97.31 241 TYR B CA 1
ATOM 5919 C C . TYR B 1 241 ? -2.801 1.021 14.797 1 97.31 241 TYR B C 1
ATOM 5921 O O . TYR B 1 241 ? -3.955 1.287 14.453 1 97.31 241 TYR B O 1
ATOM 5929 N N . LYS B 1 242 ? -1.763 1.24 14.055 1 97.06 242 LYS B N 1
ATOM 5930 C CA . LYS B 1 242 ? -1.832 1.792 12.703 1 97.06 242 LYS B CA 1
ATOM 5931 C C . LYS B 1 242 ? -1.312 0.793 11.672 1 97.06 242 LYS B C 1
ATOM 5933 O O . LYS B 1 242 ? -0.767 -0.252 12.039 1 97.06 242 LYS B O 1
ATOM 5938 N N . MET B 1 243 ? -1.508 1.108 10.391 1 96.75 243 MET B N 1
ATOM 5939 C CA . MET B 1 243 ? -0.994 0.234 9.344 1 96.75 243 MET B CA 1
ATOM 5940 C C . MET B 1 243 ? 0.527 0.311 9.266 1 96.75 243 MET B C 1
ATOM 5942 O O . MET B 1 243 ? 1.168 -0.556 8.672 1 96.75 243 MET B O 1
ATOM 5946 N N . GLY B 1 244 ? 1.095 1.296 9.812 1 96.31 244 GLY B N 1
ATOM 5947 C CA . GLY B 1 244 ? 2.529 1.531 9.852 1 96.31 244 GLY B CA 1
ATOM 5948 C C . GLY B 1 244 ? 2.943 2.555 10.891 1 96.31 244 GLY B C 1
ATOM 5949 O O . GLY B 1 244 ? 2.092 3.174 11.531 1 96.31 244 GLY B O 1
ATOM 5950 N N . LEU B 1 245 ? 4.25 2.639 11.117 1 96.44 245 LEU B N 1
ATOM 5951 C CA . LEU B 1 245 ? 4.84 3.586 12.055 1 96.44 245 LEU B CA 1
ATOM 5952 C C . LEU B 1 245 ? 4.32 3.34 13.469 1 96.44 245 LEU B C 1
ATOM 5954 O O . LEU B 1 245 ? 3.971 4.285 14.18 1 96.44 245 LEU B O 1
ATOM 5958 N N . ASN B 1 246 ? 4.219 2.123 13.812 1 96.62 246 ASN B N 1
ATOM 5959 C CA . ASN B 1 246 ? 3.66 1.798 15.125 1 96.62 246 ASN B CA 1
ATOM 5960 C C . ASN B 1 246 ? 4.633 2.145 16.25 1 96.62 246 ASN B C 1
ATOM 5962 O O . ASN B 1 246 ? 4.242 2.189 17.422 1 96.62 246 ASN B O 1
ATOM 5966 N N . GLY B 1 247 ? 5.84 2.469 15.883 1 95.69 247 GLY B N 1
ATOM 5967 C CA . GLY B 1 247 ? 6.781 2.969 16.875 1 95.69 247 GLY B CA 1
ATOM 5968 C C . GLY B 1 247 ? 6.559 4.426 17.219 1 95.69 247 GLY B C 1
ATOM 5969 O O . GLY B 1 247 ? 7.074 4.914 18.234 1 95.69 247 GLY B O 1
ATOM 5970 N N . VAL B 1 248 ? 5.859 5.117 16.422 1 94.06 248 VAL B N 1
ATOM 5971 C CA . VAL B 1 248 ? 5.574 6.531 16.656 1 94.06 248 VAL B CA 1
ATOM 5972 C C . VAL B 1 248 ? 4.375 6.668 17.594 1 94.06 248 VAL B C 1
ATOM 5974 O O . VAL B 1 248 ? 3.301 6.129 17.312 1 94.06 248 VAL B O 1
ATOM 5977 N N . ASP B 1 249 ? 4.59 7.383 18.641 1 93.12 249 ASP B N 1
ATOM 5978 C CA . ASP B 1 249 ? 3.559 7.648 19.641 1 93.12 249 ASP B CA 1
ATOM 5979 C C . ASP B 1 249 ? 2.586 8.719 19.156 1 93.12 249 ASP B C 1
ATOM 5981 O O . ASP B 1 249 ? 2.965 9.883 19 1 93.12 249 ASP B O 1
ATOM 5985 N N . ASN B 1 250 ? 1.329 8.32 18.875 1 93.5 250 ASN B N 1
ATOM 5986 C CA . ASN B 1 250 ? 0.282 9.25 18.469 1 93.5 250 ASN B CA 1
ATOM 5987 C C . ASN B 1 250 ? -0.918 9.188 19.406 1 93.5 250 ASN B C 1
ATOM 5989 O O . ASN B 1 250 ? -1.41 8.109 19.719 1 93.5 250 ASN B O 1
ATOM 5993 N N . GLY B 1 251 ? -1.338 10.391 19.766 1 93.94 251 GLY B N 1
ATOM 5994 C CA . GLY B 1 251 ? -2.479 10.438 20.672 1 93.94 251 GLY B CA 1
ATOM 5995 C C . GLY B 1 251 ? -3.467 11.531 20.312 1 93.94 251 GLY B C 1
ATOM 5996 O O . GLY B 1 251 ? -3.262 12.281 19.359 1 93.94 251 GLY B O 1
ATOM 5997 N N . ARG B 1 252 ? -4.59 11.531 21.047 1 92.75 252 ARG B N 1
ATOM 5998 C CA . ARG B 1 252 ? -5.613 12.57 21.016 1 92.75 252 ARG B CA 1
ATOM 5999 C C . ARG B 1 252 ? -5.605 13.383 22.312 1 92.75 252 ARG B C 1
ATOM 6001 O O . ARG B 1 252 ? -5.383 12.836 23.391 1 92.75 252 ARG B O 1
ATOM 6008 N N . LEU B 1 253 ? -5.844 14.664 22.109 1 93.19 253 LEU B N 1
ATOM 6009 C CA . LEU B 1 253 ? -5.879 15.57 23.25 1 93.19 253 LEU B CA 1
ATOM 6010 C C . LEU B 1 253 ? -7.168 16.391 23.25 1 93.19 253 LEU B C 1
ATOM 6012 O O . LEU B 1 253 ? -7.648 16.812 22.203 1 93.19 253 LEU B O 1
ATOM 6016 N N . TRP B 1 254 ? -7.715 16.562 24.406 1 93.12 254 TRP B N 1
ATOM 6017 C CA . TRP B 1 254 ? -8.781 17.531 24.609 1 93.12 254 TRP B CA 1
ATOM 6018 C C . TRP B 1 254 ? -8.656 18.188 25.984 1 93.12 254 TRP B C 1
ATOM 6020 O O . TRP B 1 254 ? -7.969 17.672 26.859 1 93.12 254 TRP B O 1
ATOM 6030 N N . PHE B 1 255 ? -9.281 19.344 26.094 1 95 255 PHE B N 1
ATOM 6031 C CA . PHE B 1 255 ? -9.055 20.188 27.266 1 95 255 PHE B CA 1
ATOM 6032 C C . PHE B 1 255 ? -10.375 20.641 27.875 1 95 255 PHE B C 1
ATOM 6034 O O . PHE B 1 255 ? -11.305 21.016 27.141 1 95 255 PHE B O 1
ATOM 6041 N N . ASN B 1 256 ? -10.391 20.5 29.172 1 95.88 256 ASN B N 1
ATOM 6042 C CA . ASN B 1 256 ? -11.547 20.953 29.938 1 95.88 256 ASN B CA 1
ATOM 6043 C C . ASN B 1 256 ? -11.156 22 30.969 1 95.88 256 ASN B C 1
ATOM 6045 O O . ASN B 1 256 ? -10.938 21.672 32.156 1 95.88 256 ASN B O 1
ATOM 6049 N N . GLY B 1 257 ? -11.164 23.219 30.562 1 94.38 257 GLY B N 1
ATOM 6050 C CA . GLY B 1 257 ? -10.883 24.328 31.453 1 94.38 257 GLY B CA 1
ATOM 6051 C C . GLY B 1 257 ? -9.461 24.328 31.984 1 94.38 257 GLY B C 1
ATOM 6052 O O . GLY B 1 257 ? -9.242 24.531 33.188 1 94.38 257 GLY B O 1
ATOM 6053 N N . VAL B 1 258 ? -8.492 24.094 31.188 1 95.12 258 VAL B N 1
ATOM 6054 C CA . VAL B 1 258 ? -7.094 24.062 31.578 1 95.12 258 VAL B CA 1
ATOM 6055 C C . VAL B 1 258 ? -6.543 25.484 31.656 1 95.12 258 VAL B C 1
ATOM 6057 O O . VAL B 1 258 ? -6.617 26.234 30.688 1 95.12 258 VAL B O 1
ATOM 6060 N N . ARG B 1 259 ? -6.016 25.812 32.812 1 93.69 259 ARG B N 1
ATOM 6061 C CA . ARG B 1 259 ? -5.5 27.156 33.031 1 93.69 259 ARG B CA 1
ATOM 6062 C C . ARG B 1 259 ? -3.998 27.219 32.75 1 93.69 259 ARG B C 1
ATOM 6064 O O . ARG B 1 259 ? -3.246 26.359 33.219 1 93.69 259 ARG B O 1
ATOM 6071 N N . VAL B 1 260 ? -3.621 28.188 31.953 1 93 260 VAL B N 1
ATOM 6072 C CA . VAL B 1 260 ? -2.203 28.391 31.688 1 93 260 VAL B CA 1
ATOM 6073 C C . VAL B 1 260 ? -1.866 29.875 31.875 1 93 260 VAL B C 1
ATOM 6075 O O . VAL B 1 260 ? -2.701 30.75 31.609 1 93 260 VAL B O 1
ATOM 6078 N N . PRO B 1 261 ? -0.654 30.172 32.281 1 91.75 261 PRO B N 1
ATOM 6079 C CA . PRO B 1 261 ? -0.256 31.562 32.469 1 91.75 261 PRO B CA 1
ATOM 6080 C C . PRO B 1 261 ? -0.2 32.344 31.141 1 91.75 261 PRO B C 1
ATOM 6082 O O . PRO B 1 261 ? -0.154 31.719 30.078 1 91.75 261 PRO B O 1
ATOM 6085 N N . LEU B 1 262 ? -0.146 33.656 31.203 1 90.12 262 LEU B N 1
ATOM 6086 C CA . LEU B 1 262 ? -0.108 34.531 30.031 1 90.12 262 LEU B CA 1
ATOM 6087 C C . LEU B 1 262 ? 1.15 34.281 29.219 1 90.12 262 LEU B C 1
ATOM 6089 O O . LEU B 1 262 ? 1.122 34.375 27.984 1 90.12 262 LEU B O 1
ATOM 6093 N N . ASP B 1 263 ? 2.225 33.875 29.859 1 89.94 263 ASP B N 1
ATOM 6094 C CA . ASP B 1 263 ? 3.518 33.656 29.219 1 89.94 263 ASP B CA 1
ATOM 6095 C C . ASP B 1 263 ? 3.508 32.438 28.328 1 89.94 263 ASP B C 1
ATOM 6097 O O . ASP B 1 263 ? 4.414 32.219 27.516 1 89.94 263 ASP B O 1
ATOM 6101 N N . ASN B 1 264 ? 2.43 31.703 28.453 1 91.81 264 ASN B N 1
ATOM 6102 C CA . ASN B 1 264 ? 2.363 30.484 27.641 1 91.81 264 ASN B CA 1
ATOM 6103 C C . ASN B 1 264 ? 1.817 30.766 26.25 1 91.81 264 ASN B C 1
ATOM 6105 O O . ASN B 1 264 ? 1.805 29.875 25.391 1 91.81 264 ASN B O 1
ATOM 6109 N N . LEU B 1 265 ? 1.395 31.938 26 1 92.5 265 LEU B N 1
ATOM 6110 C CA . LEU B 1 265 ? 1.053 32.344 24.641 1 92.5 265 LEU B CA 1
ATOM 6111 C C . LEU B 1 265 ? 2.309 32.5 23.781 1 92.5 265 LEU B C 1
ATOM 6113 O O . LEU B 1 265 ? 3.213 33.281 24.141 1 92.5 265 LEU B O 1
ATOM 6117 N N . LEU B 1 266 ? 2.379 31.719 22.766 1 88.62 266 LEU B N 1
ATOM 6118 C CA . LEU B 1 266 ? 3.445 31.953 21.797 1 88.62 266 LEU B CA 1
ATOM 6119 C C . LEU B 1 266 ? 3.127 33.156 20.906 1 88.62 266 LEU B C 1
ATOM 6121 O O . LEU B 1 266 ? 2.387 33.031 19.922 1 88.62 266 LEU B O 1
ATOM 6125 N N . ASN B 1 267 ? 3.686 34.312 21.172 1 90.69 267 ASN B N 1
ATOM 6126 C CA . ASN B 1 267 ? 3.078 35.594 20.797 1 90.69 267 ASN B CA 1
ATOM 6127 C C . ASN B 1 267 ? 3.83 36.281 19.656 1 90.69 267 ASN B C 1
ATOM 6129 O O . ASN B 1 267 ? 3.789 37.5 19.516 1 90.69 267 ASN B O 1
ATOM 6133 N N . LYS B 1 268 ? 4.539 35.469 18.844 1 84.12 268 LYS B N 1
ATOM 6134 C CA . LYS B 1 268 ? 5.262 36.094 17.719 1 84.12 268 LYS B CA 1
ATOM 6135 C C . LYS B 1 268 ? 4.328 36.906 16.844 1 84.12 268 LYS B C 1
ATOM 6137 O O . LYS B 1 268 ? 4.727 37.938 16.312 1 84.12 268 LYS B O 1
ATOM 6142 N N . TYR B 1 269 ? 3.047 36.531 16.734 1 86.81 269 TYR B N 1
ATOM 6143 C CA . TYR B 1 269 ? 2.162 37.156 15.766 1 86.81 269 TYR B CA 1
ATOM 6144 C C . TYR B 1 269 ? 0.999 37.844 16.469 1 86.81 269 TYR B C 1
ATOM 6146 O O . TYR B 1 269 ? 0.176 38.5 15.828 1 86.81 269 TYR B O 1
ATOM 6154 N N . GLY B 1 270 ? 0.877 37.719 17.656 1 91.94 270 GLY B N 1
ATOM 6155 C CA . GLY B 1 270 ? -0.153 38.312 18.5 1 91.94 270 GLY B CA 1
ATOM 6156 C C . GLY B 1 270 ? 0.117 38.156 19.984 1 91.94 270 GLY B C 1
ATOM 6157 O O . GLY B 1 270 ? 0.593 37.125 20.422 1 91.94 270 GLY B O 1
ATOM 6158 N N . ASP B 1 271 ? -0.161 39.219 20.641 1 93.75 271 ASP B N 1
ATOM 6159 C CA . ASP B 1 271 ? 0.123 39.25 22.062 1 93.75 271 ASP B CA 1
ATOM 6160 C C . ASP B 1 271 ? -1.055 39.812 22.859 1 93.75 271 ASP B C 1
ATOM 6162 O O . ASP B 1 271 ? -1.935 40.469 22.281 1 93.75 271 ASP B O 1
ATOM 6166 N N . VAL B 1 272 ? -1.078 39.469 24.094 1 92.56 272 VAL B N 1
ATOM 6167 C CA . VAL B 1 272 ? -2.053 40 25.047 1 92.56 272 VAL B CA 1
ATOM 6168 C C . VAL B 1 272 ? -1.334 40.562 26.266 1 92.56 272 VAL B C 1
ATOM 6170 O O . VAL B 1 272 ? -0.607 39.812 26.953 1 92.56 272 VAL B O 1
ATOM 6173 N N . SER B 1 273 ? -1.589 41.781 26.5 1 88.81 273 SER B N 1
ATOM 6174 C CA . SER B 1 273 ? -0.985 42.406 27.672 1 88.81 273 SER B CA 1
ATOM 6175 C C . SER B 1 273 ? -1.674 41.938 28.953 1 88.81 273 SER B C 1
ATOM 6177 O O . SER B 1 273 ? -2.781 41.406 28.906 1 88.81 273 SER B O 1
ATOM 6179 N N . PRO B 1 274 ? -1.006 42.156 30.062 1 84.88 274 PRO B N 1
ATOM 6180 C CA . PRO B 1 274 ? -1.623 41.781 31.344 1 84.88 274 PRO B CA 1
ATOM 6181 C C . PRO B 1 274 ? -2.965 42.469 31.578 1 84.88 274 PRO B C 1
ATOM 6183 O O . PRO B 1 274 ? -3.838 41.938 32.25 1 84.88 274 PRO B O 1
ATOM 6186 N N . ASP B 1 275 ? -3.105 43.656 30.953 1 81.06 275 ASP B N 1
ATOM 6187 C CA . ASP B 1 275 ? -4.355 44.406 31.125 1 81.06 275 ASP B CA 1
ATOM 6188 C C . ASP B 1 275 ? -5.41 43.938 30.125 1 81.06 275 ASP B C 1
ATOM 6190 O O . ASP B 1 275 ? -6.527 44.438 30.109 1 81.06 275 ASP B O 1
ATOM 6194 N N . GLY B 1 276 ? -5.027 42.938 29.312 1 83.94 276 GLY B N 1
ATOM 6195 C CA . GLY B 1 276 ? -6.008 42.312 28.453 1 83.94 276 GLY B CA 1
ATOM 6196 C C . GLY B 1 276 ? -6.055 42.906 27.062 1 83.94 276 GLY B C 1
ATOM 6197 O O . GLY B 1 276 ? -6.961 42.625 26.281 1 83.94 276 GLY B O 1
ATOM 6198 N N . GLN B 1 277 ? -5.133 43.781 26.734 1 88.25 277 GLN B N 1
ATOM 6199 C CA . GLN B 1 277 ? -5.121 44.406 25.422 1 88.25 277 GLN B CA 1
ATOM 6200 C C . GLN B 1 277 ? -4.395 43.531 24.391 1 88.25 277 GLN B C 1
ATOM 6202 O O . GLN B 1 277 ? -3.316 43 24.672 1 88.25 277 GLN B O 1
ATOM 6207 N N . TYR B 1 278 ? -5.074 43.312 23.297 1 94 278 TYR B N 1
ATOM 6208 C CA . TYR B 1 278 ? -4.496 42.562 22.203 1 94 278 TYR B CA 1
ATOM 6209 C C . TYR B 1 278 ? -3.693 43.438 21.266 1 94 278 TYR B C 1
ATOM 6211 O O . TYR B 1 278 ? -4.105 44.562 20.969 1 94 278 TYR B O 1
ATOM 6219 N N . SER B 1 279 ? -2.514 43.031 20.812 1 95.69 279 SER B N 1
ATOM 6220 C CA . SER B 1 279 ? -1.686 43.719 19.844 1 95.69 279 SER B CA 1
ATOM 6221 C C . SER B 1 279 ? -1.114 42.75 18.812 1 95.69 279 SER B C 1
ATOM 6223 O O . SER B 1 279 ? -0.802 41.625 19.125 1 95.69 279 SER B O 1
ATOM 6225 N N . THR B 1 280 ? -1.068 43.125 17.609 1 94.44 280 THR B N 1
ATOM 6226 C CA . THR B 1 280 ? -0.493 42.344 16.516 1 94.44 280 THR B CA 1
ATOM 6227 C C . THR B 1 280 ? 0.053 43.25 15.422 1 94.44 280 THR B C 1
ATOM 6229 O O . THR B 1 280 ? -0.437 44.375 15.234 1 94.44 280 THR B O 1
ATOM 6232 N N . HIS B 1 281 ? 1.076 42.906 14.75 1 89.06 281 HIS B N 1
ATOM 6233 C CA . HIS B 1 281 ? 1.589 43.625 13.586 1 89.06 281 HIS B CA 1
ATOM 6234 C C . HIS B 1 281 ? 0.93 43.125 12.297 1 89.06 281 HIS B C 1
ATOM 6236 O O . HIS B 1 281 ? 1.206 43.656 11.219 1 89.06 281 HIS B O 1
ATOM 6242 N N . ILE B 1 282 ? 0.052 42.094 12.477 1 88.94 282 ILE B N 1
ATOM 6243 C CA . ILE B 1 282 ? -0.733 41.594 11.352 1 88.94 282 ILE B CA 1
ATOM 6244 C C . ILE B 1 282 ? -2.221 41.656 11.688 1 88.94 282 ILE B C 1
ATOM 6246 O O . ILE B 1 282 ? -2.818 40.688 12.133 1 88.94 282 ILE B O 1
ATOM 6250 N N . PRO B 1 283 ? -2.816 42.719 11.328 1 89.75 283 PRO B N 1
ATOM 6251 C CA . PRO B 1 283 ? -4.184 42.938 11.797 1 89.75 283 PRO B CA 1
ATOM 6252 C C . PRO B 1 283 ? -5.199 42 11.156 1 89.75 283 PRO B C 1
ATOM 6254 O O . PRO B 1 283 ? -6.176 41.594 11.797 1 89.75 283 PRO B O 1
ATOM 6257 N N . ASN B 1 284 ? -4.957 41.625 9.945 1 88.38 284 ASN B N 1
ATOM 6258 C CA . ASN B 1 284 ? -5.879 40.719 9.281 1 88.38 284 ASN B CA 1
ATOM 6259 C C . ASN B 1 284 ? -5.758 39.312 9.836 1 88.38 284 ASN B C 1
ATOM 6261 O O . ASN B 1 284 ? -4.695 38.688 9.75 1 88.38 284 ASN B O 1
ATOM 6265 N N . LYS B 1 285 ? -6.855 38.75 10.375 1 86.31 285 LYS B N 1
ATOM 6266 C CA . LYS B 1 285 ? -6.859 37.438 11.039 1 86.31 285 LYS B CA 1
ATOM 6267 C C . LYS B 1 285 ? -6.504 36.312 10.055 1 86.31 285 LYS B C 1
ATOM 6269 O O . LYS B 1 285 ? -5.75 35.406 10.398 1 86.31 285 LYS B O 1
ATOM 6274 N N . GLY B 1 286 ? -7.148 36.438 8.898 1 78.38 286 GLY B N 1
ATOM 6275 C CA . GLY B 1 286 ? -6.855 35.406 7.891 1 78.38 286 GLY B CA 1
ATOM 6276 C C . GLY B 1 286 ? -5.395 35.375 7.492 1 78.38 286 GLY B C 1
ATOM 6277 O O . GLY B 1 286 ? -4.793 34.312 7.398 1 78.38 286 GLY B O 1
ATOM 6278 N N . LYS B 1 287 ? -4.867 36.562 7.336 1 79.06 287 LYS B N 1
ATOM 6279 C CA . LYS B 1 287 ? -3.451 36.656 6.992 1 79.06 287 LYS B CA 1
ATOM 6280 C C . LYS B 1 287 ? -2.568 36.188 8.133 1 79.06 287 LYS B C 1
ATOM 6282 O O . LYS B 1 287 ? -1.546 35.531 7.895 1 79.06 287 LYS B O 1
ATOM 6287 N N . ARG B 1 288 ? -2.904 36.531 9.305 1 84.81 288 ARG B N 1
ATOM 6288 C CA . ARG B 1 288 ? -2.146 36.094 10.469 1 84.81 288 ARG B CA 1
ATOM 6289 C C . ARG B 1 288 ? -2.139 34.562 10.57 1 84.81 288 ARG B C 1
ATOM 6291 O O . ARG B 1 288 ? -1.099 33.969 10.836 1 84.81 288 ARG B O 1
ATOM 6298 N N . PHE B 1 289 ? -3.303 34 10.305 1 76.31 289 PHE B N 1
ATOM 6299 C CA . PHE B 1 289 ? -3.418 32.531 10.32 1 76.31 289 PHE B CA 1
ATOM 6300 C C . PHE B 1 289 ? -2.535 31.906 9.242 1 76.31 289 PHE B C 1
ATOM 6302 O O . PHE B 1 289 ? -1.798 30.953 9.516 1 76.31 289 PHE B O 1
ATOM 6309 N N . ASN B 1 290 ? -2.619 32.406 8.094 1 69.69 290 ASN B N 1
ATOM 6310 C CA . ASN B 1 290 ? -1.818 31.875 6.996 1 69.69 290 ASN B CA 1
ATOM 6311 C C . ASN B 1 290 ? -0.324 31.984 7.289 1 69.69 290 ASN B C 1
ATOM 6313 O O . ASN B 1 290 ? 0.452 31.109 6.914 1 69.69 290 ASN B O 1
ATOM 6317 N N . THR B 1 291 ? 0.049 33.031 7.969 1 75.12 291 THR B N 1
ATOM 6318 C CA . THR B 1 291 ? 1.446 33.25 8.328 1 75.12 291 THR B CA 1
ATOM 6319 C C . THR B 1 291 ? 1.906 32.188 9.336 1 75.12 291 THR B C 1
ATOM 6321 O O . THR B 1 291 ? 3.043 31.719 9.273 1 75.12 291 THR B O 1
ATOM 6324 N N . MET B 1 292 ? 1.08 31.859 10.188 1 73.5 292 MET B N 1
ATOM 6325 C CA . MET B 1 292 ? 1.407 30.828 11.164 1 73.5 292 MET B CA 1
ATOM 6326 C C . MET B 1 292 ? 1.589 29.484 10.492 1 73.5 292 MET B C 1
ATOM 6328 O O . MET B 1 292 ? 2.426 28.672 10.906 1 73.5 292 MET B O 1
ATOM 6332 N N . LEU B 1 293 ? 0.846 29.359 9.422 1 70.19 293 LEU B N 1
ATOM 6333 C CA . LEU B 1 293 ? 0.907 28.078 8.719 1 70.19 293 LEU B CA 1
ATOM 6334 C C . LEU B 1 293 ? 2.168 27.984 7.867 1 70.19 293 LEU B C 1
ATOM 6336 O O . LEU B 1 293 ? 2.562 26.891 7.449 1 70.19 293 LEU B O 1
ATOM 6340 N N . ASP B 1 294 ? 2.85 29.109 7.625 1 71.44 294 ASP B N 1
ATOM 6341 C CA . ASP B 1 294 ? 4.102 29.109 6.871 1 71.44 294 ASP B CA 1
ATOM 6342 C C . ASP B 1 294 ? 5.121 28.156 7.496 1 71.44 294 ASP B C 1
ATOM 6344 O O . ASP B 1 294 ? 6.008 27.656 6.809 1 71.44 294 ASP B O 1
ATOM 6348 N N . ALA B 1 295 ? 4.879 27.969 8.75 1 68.56 295 ALA B N 1
ATOM 6349 C CA . ALA B 1 295 ? 5.746 27.016 9.43 1 68.56 295 ALA B CA 1
ATOM 6350 C C . ALA B 1 295 ? 5.578 25.609 8.852 1 68.56 295 ALA B C 1
ATOM 6352 O O . ALA B 1 295 ? 6.496 24.797 8.914 1 68.56 295 ALA B O 1
ATOM 6353 N N . LEU B 1 296 ? 4.488 25.422 8.18 1 75.69 296 LEU B N 1
ATOM 6354 C CA . LEU B 1 296 ? 4.195 24.094 7.637 1 75.69 296 LEU B CA 1
ATOM 6355 C C . LEU B 1 296 ? 4.922 23.875 6.312 1 75.69 296 LEU B C 1
ATOM 6357 O O . LEU B 1 296 ? 5.074 22.75 5.859 1 75.69 296 LEU B O 1
ATOM 6361 N N . VAL B 1 297 ? 5.438 24.938 5.668 1 84.25 297 VAL B N 1
ATOM 6362 C CA . VAL B 1 297 ? 6.109 24.812 4.375 1 84.25 297 VAL B CA 1
ATOM 6363 C C . VAL B 1 297 ? 7.391 24 4.531 1 84.25 297 VAL B C 1
ATOM 6365 O O . VAL B 1 297 ? 7.688 23.141 3.697 1 84.25 297 VAL B O 1
ATOM 6368 N N . GLY B 1 298 ? 8.141 24.297 5.602 1 86.31 298 GLY B N 1
ATOM 6369 C CA . GLY B 1 298 ? 9.328 23.5 5.867 1 86.31 298 GLY B CA 1
ATOM 6370 C C . GLY B 1 298 ? 9.023 22.031 6.047 1 86.31 298 GLY B C 1
ATOM 6371 O O . GLY B 1 298 ? 9.773 21.172 5.562 1 86.31 298 GLY B O 1
ATOM 6372 N N . GLY B 1 299 ? 7.922 21.734 6.703 1 88.19 299 GLY B N 1
ATOM 6373 C CA . GLY B 1 299 ? 7.488 20.359 6.879 1 88.19 299 GLY B CA 1
ATOM 6374 C C . GLY B 1 299 ? 7.172 19.656 5.57 1 88.19 299 GLY B C 1
ATOM 6375 O O . GLY B 1 299 ? 7.539 18.5 5.371 1 88.19 299 GLY B O 1
ATOM 6376 N N . ARG B 1 300 ? 6.559 20.375 4.66 1 91.62 300 ARG B N 1
ATOM 6377 C CA . ARG B 1 300 ? 6.207 19.828 3.355 1 91.62 300 ARG B CA 1
ATOM 6378 C C . ARG B 1 300 ? 7.457 19.484 2.551 1 91.62 300 ARG B C 1
ATOM 6380 O O . ARG B 1 300 ? 7.512 18.438 1.894 1 91.62 300 ARG B O 1
ATOM 6387 N N . ILE B 1 301 ? 8.445 20.359 2.631 1 93.06 301 ILE B N 1
ATOM 6388 C CA . ILE B 1 301 ? 9.703 20.109 1.935 1 93.06 301 ILE B CA 1
ATOM 6389 C C . ILE B 1 301 ? 10.383 18.875 2.518 1 93.06 301 ILE B C 1
ATOM 6391 O O . ILE B 1 301 ? 10.867 18.016 1.775 1 93.06 301 ILE B O 1
ATOM 6395 N N . CYS B 1 302 ? 10.32 18.75 3.811 1 92.25 302 CYS B N 1
ATOM 6396 C CA . CYS B 1 302 ? 10.93 17.594 4.48 1 92.25 302 CYS B CA 1
ATOM 6397 C C . CYS B 1 302 ? 10.227 16.312 4.09 1 92.25 302 CYS B C 1
ATOM 6399 O O . CYS B 1 302 ? 10.883 15.297 3.805 1 92.25 302 CYS B O 1
ATOM 6401 N N . VAL B 1 303 ? 8.969 16.359 4.059 1 95.19 303 VAL B N 1
ATOM 6402 C CA . VAL B 1 303 ? 8.18 15.172 3.725 1 95.19 303 VAL B CA 1
ATOM 6403 C C . VAL B 1 303 ? 8.445 14.766 2.277 1 95.19 303 VAL B C 1
ATOM 6405 O O . VAL B 1 303 ? 8.672 13.586 1.989 1 95.19 303 VAL B O 1
ATOM 6408 N N . GLY B 1 304 ? 8.406 15.75 1.367 1 96.75 304 GLY B N 1
ATOM 6409 C CA . GLY B 1 304 ? 8.711 15.461 -0.025 1 96.75 304 GLY B CA 1
ATOM 6410 C C . GLY B 1 304 ? 10.102 14.883 -0.223 1 96.75 304 GLY B C 1
ATOM 6411 O O . GLY B 1 304 ? 10.273 13.93 -0.988 1 96.75 304 GLY B O 1
ATOM 6412 N N . SER B 1 305 ? 11.047 15.445 0.474 1 95.62 305 SER B N 1
ATOM 6413 C CA . SER B 1 305 ? 12.422 14.961 0.389 1 95.62 305 SER B CA 1
ATOM 6414 C C . SER B 1 305 ? 12.539 13.539 0.926 1 95.62 305 SER B C 1
ATOM 6416 O O . SER B 1 305 ? 13.227 12.703 0.334 1 95.62 305 SER B O 1
ATOM 6418 N N . SER B 1 306 ? 11.945 13.32 2.035 1 96.25 306 SER B N 1
ATOM 6419 C CA . SER B 1 306 ? 11.945 11.984 2.623 1 96.25 306 SER B CA 1
ATOM 6420 C C . SER B 1 306 ? 11.32 10.961 1.682 1 96.25 306 SER B C 1
ATOM 6422 O O . SER B 1 306 ? 11.805 9.836 1.559 1 96.25 306 SER B O 1
ATOM 6424 N N . ALA B 1 307 ? 10.234 11.352 1.027 1 98.31 307 ALA B N 1
ATOM 6425 C CA . ALA B 1 307 ? 9.555 10.461 0.083 1 98.31 307 ALA B CA 1
ATOM 6426 C C . ALA B 1 307 ? 10.492 10.039 -1.043 1 98.31 307 ALA B C 1
ATOM 6428 O O . ALA B 1 307 ? 10.5 8.875 -1.451 1 98.31 307 ALA B O 1
ATOM 6429 N N . LEU B 1 308 ? 11.273 10.969 -1.498 1 97.5 308 LEU B N 1
ATOM 6430 C CA . LEU B 1 308 ? 12.211 10.664 -2.568 1 97.5 308 LEU B CA 1
ATOM 6431 C C . LEU B 1 308 ? 13.312 9.719 -2.076 1 97.5 308 LEU B C 1
ATOM 6433 O O . LEU B 1 308 ? 13.758 8.844 -2.818 1 97.5 308 LEU B O 1
ATOM 6437 N N . ASN B 1 309 ? 13.727 9.891 -0.862 1 96.25 309 ASN B N 1
ATOM 6438 C CA . ASN B 1 309 ? 14.703 8.969 -0.29 1 96.25 309 ASN B CA 1
ATOM 6439 C C . ASN B 1 309 ? 14.141 7.555 -0.187 1 96.25 309 ASN B C 1
ATOM 6441 O O . ASN B 1 309 ? 14.844 6.582 -0.474 1 96.25 309 ASN B O 1
ATOM 6445 N N . VAL B 1 310 ? 12.938 7.434 0.2 1 98.19 310 VAL B N 1
ATOM 6446 C CA . VAL B 1 310 ? 12.297 6.129 0.312 1 98.19 310 VAL B CA 1
ATOM 6447 C C . VAL B 1 310 ? 12.164 5.496 -1.07 1 98.19 310 VAL B C 1
ATOM 6449 O O . VAL B 1 310 ? 12.344 4.285 -1.225 1 98.19 310 VAL B O 1
ATOM 6452 N N . SER B 1 311 ? 11.836 6.336 -2.084 1 98.5 311 SER B N 1
ATOM 6453 C CA . SER B 1 311 ? 11.805 5.836 -3.455 1 98.5 311 SER B CA 1
ATOM 6454 C C . SER B 1 311 ? 13.156 5.246 -3.859 1 98.5 311 SER B C 1
ATOM 6456 O O . SER B 1 311 ? 13.211 4.176 -4.465 1 98.5 311 SER B O 1
ATOM 6458 N N . LYS B 1 312 ? 14.188 5.938 -3.514 1 97.06 312 LYS B N 1
ATOM 6459 C CA . LYS B 1 312 ? 15.539 5.473 -3.836 1 97.06 312 LYS B CA 1
ATOM 6460 C C . LYS B 1 312 ? 15.828 4.125 -3.18 1 97.06 312 LYS B C 1
ATOM 6462 O O . LYS B 1 312 ? 16.438 3.248 -3.793 1 97.06 312 LYS B O 1
ATOM 6467 N N . LEU B 1 313 ? 15.422 4.008 -1.98 1 97.19 313 LEU B N 1
ATOM 6468 C CA . LEU B 1 313 ? 15.648 2.756 -1.264 1 97.19 313 LEU B CA 1
ATOM 6469 C C . LEU B 1 313 ? 14.914 1.604 -1.941 1 97.19 313 LEU B C 1
ATOM 6471 O O . LEU B 1 313 ? 15.5 0.542 -2.174 1 97.19 313 LEU B O 1
ATOM 6475 N N . GLY B 1 314 ? 13.609 1.811 -2.252 1 98.5 314 GLY B N 1
ATOM 6476 C CA . GLY B 1 314 ? 12.859 0.783 -2.953 1 98.5 314 GLY B CA 1
ATOM 6477 C C . GLY B 1 314 ? 13.469 0.409 -4.293 1 98.5 314 GLY B C 1
ATOM 6478 O O . GLY B 1 314 ? 13.586 -0.774 -4.617 1 98.5 314 GLY B O 1
ATOM 6479 N N . LEU B 1 315 ? 13.867 1.421 -4.992 1 98.38 315 LEU B N 1
ATOM 6480 C CA . LEU B 1 315 ? 14.453 1.204 -6.312 1 98.38 315 LEU B CA 1
ATOM 6481 C C . LEU B 1 315 ? 15.781 0.468 -6.207 1 98.38 315 LEU B C 1
ATOM 6483 O O . LEU B 1 315 ? 16.078 -0.418 -7.016 1 98.38 315 LEU B O 1
ATOM 6487 N N . THR B 1 316 ? 16.547 0.841 -5.234 1 97.62 316 THR B N 1
ATOM 6488 C CA . THR B 1 316 ? 17.828 0.159 -5.02 1 97.62 316 THR B CA 1
ATOM 6489 C C . THR B 1 316 ? 17.609 -1.331 -4.773 1 97.62 316 THR B C 1
ATOM 6491 O O . THR B 1 316 ? 18.266 -2.172 -5.391 1 97.62 316 THR B O 1
ATOM 6494 N N . ILE B 1 317 ? 16.688 -1.665 -3.996 1 98 317 ILE B N 1
ATOM 6495 C CA . ILE B 1 317 ? 16.391 -3.053 -3.65 1 98 317 ILE B CA 1
ATOM 6496 C C . ILE B 1 317 ? 15.898 -3.799 -4.887 1 98 317 ILE B C 1
ATOM 6498 O O . ILE B 1 317 ? 16.422 -4.863 -5.227 1 98 317 ILE B O 1
ATOM 6502 N N . ALA B 1 318 ? 14.953 -3.258 -5.578 1 98.38 318 ALA B N 1
ATOM 6503 C CA . ALA B 1 318 ? 14.328 -3.934 -6.715 1 98.38 318 ALA B CA 1
ATOM 6504 C C . ALA B 1 318 ? 15.32 -4.098 -7.863 1 98.38 318 ALA B C 1
ATOM 6506 O O . ALA B 1 318 ? 15.344 -5.141 -8.523 1 98.38 318 ALA B O 1
ATOM 6507 N N . VAL B 1 319 ? 16.141 -3.059 -8.109 1 97.12 319 VAL B N 1
ATOM 6508 C CA . VAL B 1 319 ? 17.094 -3.111 -9.203 1 97.12 319 VAL B CA 1
ATOM 6509 C C . VAL B 1 319 ? 18.188 -4.137 -8.891 1 97.12 319 VAL B C 1
ATOM 6511 O O . VAL B 1 319 ? 18.562 -4.941 -9.75 1 97.12 319 VAL B O 1
ATOM 6514 N N . ARG B 1 320 ? 18.656 -4.105 -7.668 1 95.69 320 ARG B N 1
ATOM 6515 C CA . ARG B 1 320 ? 19.656 -5.094 -7.27 1 95.69 320 ARG B CA 1
ATOM 6516 C C . ARG B 1 320 ? 19.109 -6.508 -7.398 1 95.69 320 ARG B C 1
ATOM 6518 O O . ARG B 1 320 ? 19.797 -7.406 -7.895 1 95.69 320 ARG B O 1
ATOM 6525 N N . TYR B 1 321 ? 17.906 -6.719 -7 1 96.69 321 TYR B N 1
ATOM 6526 C CA . TYR B 1 321 ? 17.25 -8.016 -7.137 1 96.69 321 TYR B CA 1
ATOM 6527 C C . TYR B 1 321 ? 17.141 -8.422 -8.602 1 96.69 321 TYR B C 1
ATOM 6529 O O . TYR B 1 321 ? 17.438 -9.562 -8.969 1 96.69 321 TYR B O 1
ATOM 6537 N N . ALA B 1 322 ? 16.734 -7.465 -9.383 1 93.69 322 ALA B N 1
ATOM 6538 C CA . ALA B 1 322 ? 16.531 -7.734 -10.805 1 93.69 322 ALA B CA 1
ATOM 6539 C C . ALA B 1 322 ? 17.859 -8.047 -11.5 1 93.69 322 ALA B C 1
ATOM 6541 O O . ALA B 1 322 ? 17.891 -8.758 -12.508 1 93.69 322 ALA B O 1
ATOM 6542 N N . CYS B 1 323 ? 18.969 -7.527 -10.969 1 92.94 323 CYS B N 1
ATOM 6543 C CA . CYS B 1 323 ? 20.297 -7.73 -11.555 1 92.94 323 CYS B CA 1
ATOM 6544 C C . CYS B 1 323 ? 20.938 -9.008 -11.023 1 92.94 323 CYS B C 1
ATOM 6546 O O . CYS B 1 323 ? 22.047 -9.359 -11.43 1 92.94 323 CYS B O 1
ATOM 6548 N N . THR B 1 324 ? 20.25 -9.703 -10.156 1 89.12 324 THR B N 1
ATOM 6549 C CA . THR B 1 324 ? 20.844 -10.906 -9.578 1 89.12 324 THR B CA 1
ATOM 6550 C C . THR B 1 324 ? 19.938 -12.109 -9.828 1 89.12 324 THR B C 1
ATOM 6552 O O . THR B 1 324 ? 20.422 -13.219 -10.086 1 89.12 324 THR B O 1
ATOM 6555 N N . ARG B 1 325 ? 18.703 -11.891 -9.844 1 87.62 325 ARG B N 1
ATOM 6556 C CA . ARG B 1 325 ? 17.75 -12.984 -9.984 1 87.62 325 ARG B CA 1
ATOM 6557 C C . ARG B 1 325 ? 17.594 -13.375 -11.453 1 87.62 325 ARG B C 1
ATOM 6559 O O . ARG B 1 325 ? 17.406 -12.516 -12.312 1 87.62 325 ARG B O 1
ATOM 6566 N N . ARG B 1 326 ? 17.703 -14.633 -11.68 1 83.69 326 ARG B N 1
ATOM 6567 C CA . ARG B 1 326 ? 17.516 -15.18 -13.023 1 83.69 326 ARG B CA 1
ATOM 6568 C C . ARG B 1 326 ? 16.25 -16.016 -13.102 1 83.69 326 ARG B C 1
ATOM 6570 O O . ARG B 1 326 ? 15.922 -16.75 -12.164 1 83.69 326 ARG B O 1
ATOM 6577 N N . GLN B 1 327 ? 15.484 -15.75 -14.148 1 80.62 327 GLN B N 1
ATOM 6578 C CA . GLN B 1 327 ? 14.273 -16.531 -14.359 1 80.62 327 GLN B CA 1
ATOM 6579 C C . GLN B 1 327 ? 14 -16.734 -15.852 1 80.62 327 GLN B C 1
ATOM 6581 O O . GLN B 1 327 ? 14.148 -15.805 -16.641 1 80.62 327 GLN B O 1
ATOM 6586 N N . PHE B 1 328 ? 13.508 -17.859 -16.125 1 74.44 328 PHE B N 1
ATOM 6587 C CA . PHE B 1 328 ? 13.156 -18.25 -17.484 1 74.44 328 PHE B CA 1
ATOM 6588 C C . PHE B 1 328 ? 14.32 -18.031 -18.438 1 74.44 328 PHE B C 1
ATOM 6590 O O . PHE B 1 328 ? 15.438 -17.75 -18 1 74.44 328 PHE B O 1
ATOM 6597 N N . GLY B 1 329 ? 14.141 -18.359 -19.75 1 64.25 329 GLY B N 1
ATOM 6598 C CA . GLY B 1 329 ? 15.164 -18.219 -20.781 1 64.25 329 GLY B CA 1
ATOM 6599 C C . GLY B 1 329 ? 15.008 -19.219 -21.906 1 64.25 329 GLY B C 1
ATOM 6600 O O . GLY B 1 329 ? 13.961 -19.844 -22.047 1 64.25 329 GLY B O 1
ATOM 6601 N N . LEU B 1 330 ? 16 -19.062 -22.703 1 62.94 330 LEU B N 1
ATOM 6602 C CA . LEU B 1 330 ? 16.016 -19.953 -23.859 1 62.94 330 LEU B CA 1
ATOM 6603 C C . LEU B 1 330 ? 16.469 -21.359 -23.453 1 62.94 330 LEU B C 1
ATOM 6605 O O . LEU B 1 330 ? 17.219 -21.516 -22.484 1 62.94 330 LEU B O 1
ATOM 6609 N N . PRO B 1 331 ? 15.734 -22.266 -24.156 1 63.91 331 PRO B N 1
ATOM 6610 C CA . PRO B 1 331 ? 16.141 -23.641 -23.859 1 63.91 331 PRO B CA 1
ATOM 6611 C C . PRO B 1 331 ? 17.656 -23.828 -23.906 1 63.91 331 PRO B C 1
ATOM 6613 O O . PRO B 1 331 ? 18.328 -23.266 -24.781 1 63.91 331 PRO B O 1
ATOM 6616 N N . LYS B 1 332 ? 18.188 -24.516 -22.922 1 61.75 332 LYS B N 1
ATOM 6617 C CA . LYS B 1 332 ? 19.578 -24.922 -22.875 1 61.75 332 LYS B CA 1
ATOM 6618 C C . LYS B 1 332 ? 20.5 -23.734 -22.656 1 61.75 332 LYS B C 1
ATOM 6620 O O . LYS B 1 332 ? 21.672 -23.766 -23.062 1 61.75 332 LYS B O 1
ATOM 6625 N N . GLN B 1 333 ? 20.047 -22.625 -22.328 1 65.44 333 GLN B N 1
ATOM 6626 C CA . GLN B 1 333 ? 20.828 -21.453 -21.984 1 65.44 333 GLN B CA 1
ATOM 6627 C C . GLN B 1 333 ? 20.516 -20.984 -20.562 1 65.44 333 GLN B C 1
ATOM 6629 O O . GLN B 1 333 ? 19.484 -21.344 -20 1 65.44 333 GLN B O 1
ATOM 6634 N N . PRO B 1 334 ? 21.594 -20.375 -20.062 1 68.69 334 PRO B N 1
ATOM 6635 C CA . PRO B 1 334 ? 21.266 -19.844 -18.734 1 68.69 334 PRO B CA 1
ATOM 6636 C C . PRO B 1 334 ? 20.031 -18.938 -18.75 1 68.69 334 PRO B C 1
ATOM 6638 O O . PRO B 1 334 ? 19.75 -18.266 -19.75 1 68.69 334 PRO B O 1
ATOM 6641 N N . GLU B 1 335 ? 19.344 -19.031 -17.625 1 77.56 335 GLU B N 1
ATOM 6642 C CA . GLU B 1 335 ? 18.188 -18.156 -17.484 1 77.56 335 GLU B CA 1
ATOM 6643 C C . GLU B 1 335 ? 18.578 -16.688 -17.562 1 77.56 335 GLU B C 1
ATOM 6645 O O . GLU B 1 335 ? 19.75 -16.344 -17.359 1 77.56 335 GLU B O 1
ATOM 6650 N N . PHE B 1 336 ? 17.641 -15.891 -17.906 1 79.69 336 PHE B N 1
ATOM 6651 C CA . PHE B 1 336 ? 17.859 -14.461 -18.047 1 79.69 336 PHE B CA 1
ATOM 6652 C C . PHE B 1 336 ? 17.719 -13.75 -16.703 1 79.69 336 PHE B C 1
ATOM 6654 O O . PHE B 1 336 ? 16.906 -14.156 -15.875 1 79.69 336 PHE B O 1
ATOM 6661 N N . LEU B 1 337 ? 18.656 -12.781 -16.594 1 86.19 337 LEU B N 1
ATOM 6662 C CA . LEU B 1 337 ? 18.406 -11.867 -15.484 1 86.19 337 LEU B CA 1
ATOM 6663 C C . LEU B 1 337 ? 17.062 -11.172 -15.625 1 86.19 337 LEU B C 1
ATOM 6665 O O . LEU B 1 337 ? 16.656 -10.82 -16.734 1 86.19 337 LEU B O 1
ATOM 6669 N N . LEU B 1 338 ? 16.375 -10.992 -14.484 1 90.5 338 LEU B N 1
ATOM 6670 C CA . LEU B 1 338 ? 15.125 -10.25 -14.539 1 90.5 338 LEU B CA 1
ATOM 6671 C C . LEU B 1 338 ? 15.312 -8.906 -15.234 1 90.5 338 LEU B C 1
ATOM 6673 O O . LEU B 1 338 ? 14.461 -8.484 -16.016 1 90.5 338 LEU B O 1
ATOM 6677 N N . MET B 1 339 ? 16.469 -8.328 -15.023 1 92.38 339 MET B N 1
ATOM 6678 C CA . MET B 1 339 ? 16.734 -7 -15.578 1 92.38 339 MET B CA 1
ATOM 6679 C C . MET B 1 339 ? 16.922 -7.07 -17.094 1 92.38 339 MET B C 1
ATOM 6681 O O . MET B 1 339 ? 16.906 -6.043 -17.766 1 92.38 339 MET B O 1
ATOM 6685 N N . ASP B 1 340 ? 17.078 -8.25 -17.625 1 87.94 340 ASP B N 1
ATOM 6686 C CA . ASP B 1 340 ? 17.234 -8.398 -19.062 1 87.94 340 ASP B CA 1
ATOM 6687 C C . ASP B 1 340 ? 15.891 -8.359 -19.781 1 87.94 340 ASP B C 1
ATOM 6689 O O . ASP B 1 340 ? 15.828 -8.18 -21 1 87.94 340 ASP B O 1
ATOM 6693 N N . TYR B 1 341 ? 14.898 -8.539 -19.031 1 87.94 341 TYR B N 1
ATOM 6694 C CA . TYR B 1 341 ? 13.562 -8.469 -19.625 1 87.94 341 TYR B CA 1
ATOM 6695 C C . TYR B 1 341 ? 13.133 -7.023 -19.812 1 87.94 341 TYR B C 1
ATOM 6697 O O . TYR B 1 341 ? 13.258 -6.199 -18.906 1 87.94 341 TYR B O 1
ATOM 6705 N N . LEU B 1 342 ? 12.555 -6.691 -20.969 1 86.94 342 LEU B N 1
ATOM 6706 C CA . LEU B 1 342 ? 12.078 -5.352 -21.281 1 86.94 342 LEU B CA 1
ATOM 6707 C C . LEU B 1 342 ? 10.992 -4.91 -20.312 1 86.94 342 LEU B C 1
ATOM 6709 O O . LEU B 1 342 ? 10.891 -3.729 -19.984 1 86.94 342 LEU B O 1
ATOM 6713 N N . SER B 1 343 ? 10.18 -5.805 -19.922 1 88.56 343 SER B N 1
ATOM 6714 C CA . SER B 1 343 ? 9.109 -5.484 -18.984 1 88.56 343 SER B CA 1
ATOM 6715 C C . SER B 1 343 ? 9.656 -4.922 -17.672 1 88.56 343 SER B C 1
ATOM 6717 O O . SER B 1 343 ? 9.117 -3.953 -17.141 1 88.56 343 SER B O 1
ATOM 6719 N N . HIS B 1 344 ? 10.758 -5.477 -17.172 1 92.25 344 HIS B N 1
ATOM 6720 C CA . HIS B 1 344 ? 11.391 -4.977 -15.961 1 92.25 344 HIS B CA 1
ATOM 6721 C C . HIS B 1 344 ? 12.039 -3.617 -16.203 1 92.25 344 HIS B C 1
ATOM 6723 O O . HIS B 1 344 ? 11.922 -2.719 -15.359 1 92.25 344 HIS B O 1
ATOM 6729 N N . GLN B 1 345 ? 12.711 -3.504 -17.312 1 91.06 345 GLN B N 1
ATOM 6730 C CA . GLN B 1 345 ? 13.367 -2.242 -17.641 1 91.06 345 GLN B CA 1
ATOM 6731 C C . GLN B 1 345 ? 12.352 -1.107 -17.75 1 91.06 345 GLN B C 1
ATOM 6733 O O . GLN B 1 345 ? 12.539 -0.042 -17.156 1 91.06 345 GLN B O 1
ATOM 6738 N N . LYS B 1 346 ? 11.258 -1.345 -18.422 1 90.44 346 LYS B N 1
ATOM 6739 C CA . LYS B 1 346 ? 10.234 -0.328 -18.641 1 90.44 346 LYS B CA 1
ATOM 6740 C C . LYS B 1 346 ? 9.562 0.072 -17.328 1 90.44 346 LYS B C 1
ATOM 6742 O O . LYS B 1 346 ? 9.094 1.204 -17.188 1 90.44 346 LYS B O 1
ATOM 6747 N N . ARG B 1 347 ? 9.578 -0.81 -16.406 1 93.69 347 ARG B N 1
ATOM 6748 C CA . ARG B 1 347 ? 8.891 -0.554 -15.148 1 93.69 347 ARG B CA 1
ATOM 6749 C C . ARG B 1 347 ? 9.812 0.151 -14.156 1 93.69 347 ARG B C 1
ATOM 6751 O O . ARG B 1 347 ? 9.375 1.05 -13.43 1 93.69 347 ARG B O 1
ATOM 6758 N N . LEU B 1 348 ? 11.109 -0.14 -14.188 1 96.62 348 LEU B N 1
ATOM 6759 C CA . LEU B 1 348 ? 11.984 0.333 -13.117 1 96.62 348 LEU B CA 1
ATOM 6760 C C . LEU B 1 348 ? 12.789 1.548 -13.57 1 96.62 348 LEU B C 1
ATOM 6762 O O . LEU B 1 348 ? 12.969 2.5 -12.805 1 96.62 348 LEU B O 1
ATOM 6766 N N . LEU B 1 349 ? 13.219 1.604 -14.797 1 94.12 349 LEU B N 1
ATOM 6767 C CA . LEU B 1 349 ? 14.188 2.607 -15.234 1 94.12 349 LEU B CA 1
ATOM 6768 C C . LEU B 1 349 ? 13.555 3.992 -15.273 1 94.12 349 LEU B C 1
ATOM 6770 O O . LEU B 1 349 ? 14.156 4.969 -14.812 1 94.12 349 LEU B O 1
ATOM 6774 N N . PRO B 1 350 ? 12.328 4.141 -15.805 1 93.12 350 PRO B N 1
ATOM 6775 C CA . PRO B 1 350 ? 11.711 5.473 -15.766 1 93.12 350 PRO B CA 1
ATOM 6776 C C . PRO B 1 350 ? 11.539 5.992 -14.344 1 93.12 350 PRO B C 1
ATOM 6778 O O . PRO B 1 350 ? 11.609 7.203 -14.109 1 93.12 350 PRO B O 1
ATOM 6781 N N . LEU B 1 351 ? 11.297 5.102 -13.422 1 97 351 LEU B N 1
ATOM 6782 C CA . LEU B 1 351 ? 11.117 5.5 -12.031 1 97 351 LEU B CA 1
ATOM 6783 C C . LEU B 1 351 ? 12.422 6.035 -11.453 1 97 351 LEU B C 1
ATOM 6785 O O . LEU B 1 351 ? 12.406 6.969 -10.648 1 97 351 LEU B O 1
ATOM 6789 N N . ILE B 1 352 ? 13.547 5.461 -11.859 1 95.75 352 ILE B N 1
ATOM 6790 C CA . ILE B 1 352 ? 14.852 5.969 -11.445 1 95.75 352 ILE B CA 1
ATOM 6791 C C . ILE B 1 352 ? 15.039 7.395 -11.953 1 95.75 352 ILE B C 1
ATOM 6793 O O . ILE B 1 352 ? 15.359 8.297 -11.188 1 95.75 352 ILE B O 1
ATOM 6797 N N . ALA B 1 353 ? 14.734 7.559 -13.227 1 92.69 353 ALA B N 1
ATOM 6798 C CA . ALA B 1 353 ? 14.891 8.867 -13.844 1 92.69 353 ALA B CA 1
ATOM 6799 C C . ALA B 1 353 ? 13.984 9.906 -13.18 1 92.69 353 ALA B C 1
ATOM 6801 O O . ALA B 1 353 ? 14.422 11.016 -12.867 1 92.69 353 ALA B O 1
ATOM 6802 N N . THR B 1 354 ? 12.773 9.539 -12.906 1 95.31 354 THR B N 1
ATOM 6803 C CA . THR B 1 354 ? 11.805 10.445 -12.297 1 95.31 354 THR B CA 1
ATOM 6804 C C . THR B 1 354 ? 12.234 10.82 -10.883 1 95.31 354 THR B C 1
ATOM 6806 O O . THR B 1 354 ? 12.109 11.977 -10.477 1 95.31 354 THR B O 1
ATOM 6809 N N . THR B 1 355 ? 12.742 9.852 -10.102 1 97 355 THR B N 1
ATOM 6810 C CA . THR B 1 355 ? 13.188 10.102 -8.734 1 97 355 THR B CA 1
ATOM 6811 C C . THR B 1 355 ? 14.297 11.148 -8.711 1 97 355 THR B C 1
ATOM 6813 O O . THR B 1 355 ? 14.25 12.078 -7.902 1 97 355 THR B O 1
ATOM 6816 N N . TYR B 1 356 ? 15.188 11.094 -9.617 1 92.44 356 TYR B N 1
ATOM 6817 C CA . TYR B 1 356 ? 16.297 12.047 -9.664 1 92.44 356 TYR B CA 1
ATOM 6818 C C . TYR B 1 356 ? 15.812 13.406 -10.164 1 92.44 356 TYR B C 1
ATOM 6820 O O . TYR B 1 356 ? 16.266 14.445 -9.672 1 92.44 356 TYR B O 1
ATOM 6828 N N . ALA B 1 357 ? 14.898 13.414 -11.156 1 92.19 357 ALA B N 1
ATOM 6829 C CA . ALA B 1 357 ? 14.344 14.672 -11.641 1 92.19 357 ALA B CA 1
ATOM 6830 C C . ALA B 1 357 ? 13.602 15.406 -10.523 1 92.19 357 ALA B C 1
ATOM 6832 O O . ALA B 1 357 ? 13.781 16.625 -10.352 1 92.19 357 ALA B O 1
ATOM 6833 N N . LEU B 1 358 ? 12.859 14.68 -9.75 1 95.69 358 LEU B N 1
ATOM 6834 C CA . LEU B 1 358 ? 12.094 15.289 -8.664 1 95.69 358 LEU B CA 1
ATOM 6835 C C . LEU B 1 358 ? 13.023 15.781 -7.559 1 95.69 358 LEU B C 1
ATOM 6837 O O . LEU B 1 358 ? 12.742 16.797 -6.91 1 95.69 358 LEU B O 1
ATOM 6841 N N . ARG B 1 359 ? 14.133 15.062 -7.367 1 95.81 359 ARG B N 1
ATOM 6842 C CA . ARG B 1 359 ? 15.117 15.508 -6.383 1 95.81 359 ARG B CA 1
ATOM 6843 C C . ARG B 1 359 ? 15.68 16.875 -6.75 1 95.81 359 ARG B C 1
ATOM 6845 O O . ARG B 1 359 ? 15.836 17.734 -5.883 1 95.81 359 ARG B O 1
ATOM 6852 N N . ILE B 1 360 ? 15.961 17.125 -7.996 1 92.62 360 ILE B N 1
ATOM 6853 C CA . ILE B 1 360 ? 16.484 18.406 -8.453 1 92.62 360 ILE B CA 1
ATOM 6854 C C . ILE B 1 360 ? 15.445 19.5 -8.219 1 92.62 360 ILE B C 1
ATOM 6856 O O . ILE B 1 360 ? 15.773 20.578 -7.75 1 92.62 360 ILE B O 1
ATOM 6860 N N . GLY B 1 361 ? 14.188 19.172 -8.539 1 93.19 361 GLY B N 1
ATOM 6861 C CA . GLY B 1 361 ? 13.117 20.125 -8.266 1 93.19 361 GLY B CA 1
ATOM 6862 C C . GLY B 1 361 ? 12.953 20.422 -6.789 1 93.19 361 GLY B C 1
ATOM 6863 O O . GLY B 1 361 ? 12.758 21.578 -6.406 1 93.19 361 GLY B O 1
ATOM 6864 N N . MET B 1 362 ? 13.07 19.406 -5.965 1 95.06 362 MET B N 1
ATOM 6865 C CA . MET B 1 362 ? 12.953 19.578 -4.52 1 95.06 362 MET B CA 1
ATOM 6866 C C . MET B 1 362 ? 14.094 20.422 -3.975 1 95.06 362 MET B C 1
ATOM 6868 O O . MET B 1 362 ? 13.883 21.25 -3.086 1 95.06 362 MET B O 1
ATOM 6872 N N . ASN B 1 363 ? 15.266 20.234 -4.484 1 93.69 363 ASN B N 1
ATOM 6873 C CA . ASN B 1 363 ? 16.406 21.062 -4.086 1 93.69 363 ASN B CA 1
ATOM 6874 C C . ASN B 1 363 ? 16.203 22.516 -4.453 1 93.69 363 ASN B C 1
ATOM 6876 O O . ASN B 1 363 ? 16.594 23.422 -3.697 1 93.69 363 ASN B O 1
ATOM 6880 N N . HIS B 1 364 ? 15.594 22.719 -5.582 1 92.56 364 HIS B N 1
ATOM 6881 C CA . HIS B 1 364 ? 15.266 24.094 -5.961 1 92.56 364 HIS B CA 1
ATOM 6882 C C . HIS B 1 364 ? 14.305 24.719 -4.961 1 92.56 364 HIS B C 1
ATOM 6884 O O . HIS B 1 364 ? 14.469 25.891 -4.582 1 92.56 364 HIS B O 1
ATOM 6890 N N . THR B 1 365 ? 13.336 24 -4.559 1 94.38 365 THR B N 1
ATOM 6891 C CA . THR B 1 365 ? 12.375 24.484 -3.574 1 94.38 365 THR B CA 1
ATOM 6892 C C . THR B 1 365 ? 13.078 24.844 -2.266 1 94.38 365 THR B C 1
ATOM 6894 O O . THR B 1 365 ? 12.773 25.875 -1.655 1 94.38 365 THR B O 1
ATOM 6897 N N . LYS B 1 366 ? 14.016 24.047 -1.895 1 93.06 366 LYS B N 1
ATOM 6898 C CA . LYS B 1 366 ? 14.812 24.328 -0.702 1 93.06 366 LYS B CA 1
ATOM 6899 C C . LYS B 1 366 ? 15.609 25.609 -0.855 1 93.06 366 LYS B C 1
ATOM 6901 O O . LYS B 1 366 ? 15.734 26.391 0.094 1 93.06 366 LYS B O 1
ATOM 6906 N N . ASP B 1 367 ? 16.109 25.797 -2.012 1 92.69 367 ASP B N 1
ATOM 6907 C CA . ASP B 1 367 ? 16.891 27 -2.285 1 92.69 367 ASP B CA 1
ATOM 6908 C C . ASP B 1 367 ? 16.016 28.25 -2.188 1 92.69 367 ASP B C 1
ATOM 6910 O O . ASP B 1 367 ? 16.469 29.281 -1.679 1 92.69 367 ASP B O 1
ATOM 6914 N N . VAL B 1 368 ? 14.836 28.109 -2.68 1 91.56 368 VAL B N 1
ATOM 6915 C CA . VAL B 1 368 ? 13.914 29.234 -2.588 1 91.56 368 VAL B CA 1
ATOM 6916 C C . VAL B 1 368 ? 13.641 29.562 -1.123 1 91.56 368 VAL B C 1
ATOM 6918 O O . VAL B 1 368 ? 13.641 30.734 -0.73 1 91.56 368 VAL B O 1
ATOM 6921 N N . LEU B 1 369 ? 13.398 28.578 -0.343 1 91.5 369 LEU B N 1
ATOM 6922 C CA . LEU B 1 369 ? 13.188 28.781 1.088 1 91.5 369 LEU B CA 1
ATOM 6923 C C . LEU B 1 369 ? 14.406 29.453 1.728 1 91.5 369 LEU B C 1
ATOM 6925 O O . LEU B 1 369 ? 14.266 30.391 2.498 1 91.5 369 LEU B O 1
ATOM 6929 N N . ARG B 1 370 ? 15.586 29.016 1.357 1 91 370 ARG B N 1
ATOM 6930 C CA . ARG B 1 370 ? 16.828 29.562 1.901 1 91 370 ARG B CA 1
ATOM 6931 C C . ARG B 1 370 ? 17.016 31.031 1.502 1 91 370 ARG B C 1
ATOM 6933 O O . ARG B 1 370 ? 17.438 31.844 2.312 1 91 370 ARG B O 1
ATOM 6940 N N . ASP B 1 371 ? 16.656 31.297 0.348 1 90.94 371 ASP B N 1
ATOM 6941 C CA . ASP B 1 371 ? 16.781 32.656 -0.151 1 90.94 371 ASP B CA 1
ATOM 6942 C C . ASP B 1 371 ? 15.852 33.594 0.608 1 90.94 371 ASP B C 1
ATOM 6944 O O . ASP B 1 371 ? 16.234 34.719 0.926 1 90.94 371 ASP B O 1
ATOM 6948 N N . ILE B 1 372 ? 14.695 33.156 0.845 1 88.38 372 ILE B N 1
ATOM 6949 C CA . ILE B 1 372 ? 13.742 33.938 1.598 1 88.38 372 ILE B CA 1
ATOM 6950 C C . ILE B 1 372 ? 14.266 34.188 3.016 1 88.38 372 ILE B C 1
ATOM 6952 O O . ILE B 1 372 ? 14.266 35.312 3.51 1 88.38 372 ILE B O 1
ATOM 6956 N N . GLN B 1 373 ? 14.781 33.188 3.572 1 85.75 373 GLN B N 1
ATOM 6957 C CA . GLN B 1 373 ? 15.289 33.281 4.938 1 85.75 373 GLN B CA 1
ATOM 6958 C C . GLN B 1 373 ? 16.5 34.188 5.016 1 85.75 373 GLN B C 1
ATOM 6960 O O . GLN B 1 373 ? 16.594 35.031 5.93 1 85.75 373 GLN B O 1
ATOM 6965 N N . ARG B 1 374 ? 17.359 34.125 4.051 1 88.44 374 ARG B N 1
ATOM 6966 C CA . ARG B 1 374 ? 18.547 34.969 3.99 1 88.44 374 ARG B CA 1
ATOM 6967 C C . ARG B 1 374 ? 18.156 36.438 3.779 1 88.44 374 ARG B C 1
ATOM 6969 O O . ARG B 1 374 ? 18.734 37.312 4.395 1 88.44 374 ARG B O 1
ATOM 6976 N N . GLY B 1 375 ? 17.234 36.531 2.951 1 88.56 375 GLY B N 1
ATOM 6977 C CA . GLY B 1 375 ? 16.75 37.906 2.693 1 88.56 375 GLY B CA 1
ATOM 6978 C C . GLY B 1 375 ? 16.094 38.531 3.898 1 88.56 375 GLY B C 1
ATOM 6979 O O . GLY B 1 375 ? 16.266 39.719 4.141 1 88.56 375 GLY B O 1
ATOM 6980 N N . LEU B 1 376 ? 15.367 37.781 4.648 1 83.19 376 LEU B N 1
ATOM 6981 C CA . LEU B 1 376 ? 14.711 38.281 5.852 1 83.19 376 LEU B CA 1
ATOM 6982 C C . LEU B 1 376 ? 15.734 38.625 6.922 1 83.19 376 LEU B C 1
ATOM 6984 O O . LEU B 1 376 ? 15.641 39.688 7.551 1 83.19 376 LEU B O 1
ATOM 6988 N N . VAL B 1 377 ? 16.75 37.812 7.09 1 85 377 VAL B N 1
ATOM 6989 C CA . VAL B 1 377 ? 17.797 38.062 8.094 1 85 377 VAL B CA 1
ATOM 6990 C C . VAL B 1 377 ? 18.641 39.25 7.707 1 85 377 VAL B C 1
ATOM 6992 O O . VAL B 1 377 ? 19 40.062 8.562 1 85 377 VAL B O 1
ATOM 6995 N N . ALA B 1 378 ? 18.859 39.344 6.441 1 89.12 378 ALA B N 1
ATOM 6996 C CA . ALA B 1 378 ? 19.703 40.438 5.941 1 89.12 378 ALA B CA 1
ATOM 6997 C C . ALA B 1 378 ? 18.922 41.719 5.82 1 89.12 378 ALA B C 1
ATOM 6999 O O . ALA B 1 378 ? 19.5 42.812 5.711 1 89.12 378 ALA B O 1
ATOM 7000 N N . GLY B 1 379 ? 17.625 41.656 5.891 1 85.5 379 GLY B N 1
ATOM 7001 C CA . GLY B 1 379 ? 16.781 42.812 5.73 1 85.5 379 GLY B CA 1
ATOM 7002 C C . GLY B 1 379 ? 16.734 43.312 4.301 1 85.5 379 GLY B C 1
ATOM 7003 O O . GLY B 1 379 ? 16.5 44.5 4.062 1 85.5 379 GLY B O 1
ATOM 7004 N N . THR B 1 380 ? 17.016 42.562 3.43 1 89.19 380 THR B N 1
ATOM 7005 C CA . THR B 1 380 ? 17.109 42.969 2.037 1 89.19 380 THR B CA 1
ATOM 7006 C C . THR B 1 380 ? 15.82 42.688 1.29 1 89.19 380 THR B C 1
ATOM 7008 O O . THR B 1 380 ? 15.664 43.062 0.128 1 89.19 380 THR B O 1
ATOM 7011 N N . LEU B 1 381 ? 14.945 42.031 1.915 1 87.31 381 LEU B N 1
ATOM 7012 C CA . LEU B 1 381 ? 13.711 41.625 1.246 1 87.31 381 LEU B CA 1
ATOM 7013 C C . LEU B 1 381 ? 12.586 42.594 1.597 1 87.31 381 LEU B C 1
ATOM 7015 O O . LEU B 1 381 ? 12.227 42.75 2.77 1 87.31 381 LEU B O 1
ATOM 7019 N N . SER B 1 382 ? 12.102 43.312 0.54 1 88.31 382 SER B N 1
ATOM 7020 C CA . SER B 1 382 ? 10.938 44.156 0.762 1 88.31 382 SER B CA 1
ATOM 7021 C C . SER B 1 382 ? 9.711 43.344 1.13 1 88.31 382 SER B C 1
ATOM 7023 O O . SER B 1 382 ? 9.664 42.125 0.863 1 88.31 382 SER B O 1
ATOM 7025 N N . GLU B 1 383 ? 8.781 43.938 1.711 1 80.69 383 GLU B N 1
ATOM 7026 C CA . GLU B 1 383 ? 7.551 43.25 2.088 1 80.69 383 GLU B CA 1
ATOM 7027 C C . GLU B 1 383 ? 6.832 42.688 0.865 1 80.69 383 GLU B C 1
ATOM 7029 O O . GLU B 1 383 ? 6.297 41.562 0.909 1 80.69 383 GLU B O 1
ATOM 7034 N N . ALA B 1 384 ? 6.852 43.5 -0.128 1 82.56 384 ALA B N 1
ATOM 7035 C CA . ALA B 1 384 ? 6.188 43.094 -1.36 1 82.56 384 ALA B CA 1
ATOM 7036 C C . ALA B 1 384 ? 6.891 41.875 -1.974 1 82.56 384 ALA B C 1
ATOM 7038 O O . ALA B 1 384 ? 6.238 40.938 -2.416 1 82.56 384 ALA B O 1
ATOM 7039 N N . ASP B 1 385 ? 8.188 41.906 -1.962 1 85.44 385 ASP B N 1
ATOM 7040 C CA . ASP B 1 385 ? 8.969 40.812 -2.514 1 85.44 385 ASP B CA 1
ATOM 7041 C C . ASP B 1 385 ? 8.82 39.562 -1.657 1 85.44 385 ASP B C 1
ATOM 7043 O O . ASP B 1 385 ? 8.781 38.438 -2.184 1 85.44 385 ASP B O 1
ATOM 7047 N N . GLU B 1 386 ? 8.781 39.781 -0.412 1 85.75 386 GLU B N 1
ATOM 7048 C CA . GLU B 1 386 ? 8.609 38.656 0.51 1 85.75 386 GLU B CA 1
ATOM 7049 C C . GLU B 1 386 ? 7.305 37.906 0.242 1 85.75 386 GLU B C 1
ATOM 7051 O O . GLU B 1 386 ? 7.285 36.688 0.207 1 85.75 386 GLU B O 1
ATOM 7056 N N . GLU B 1 387 ? 6.293 38.656 0.012 1 81.44 387 GLU B N 1
ATOM 7057 C CA . GLU B 1 387 ? 4.984 38.062 -0.224 1 81.44 387 GLU B CA 1
ATOM 7058 C C . GLU B 1 387 ? 4.977 37.25 -1.51 1 81.44 387 GLU B C 1
ATOM 7060 O O . GLU B 1 387 ? 4.418 36.156 -1.547 1 81.44 387 GLU B O 1
ATOM 7065 N N . VAL B 1 388 ? 5.578 37.781 -2.479 1 83.5 388 VAL B N 1
ATOM 7066 C CA . VAL B 1 388 ? 5.621 37.094 -3.771 1 83.5 388 VAL B CA 1
ATOM 7067 C C . VAL B 1 388 ? 6.43 35.812 -3.654 1 83.5 388 VAL B C 1
ATOM 7069 O O . VAL B 1 388 ? 6.004 34.75 -4.129 1 83.5 388 VAL B O 1
ATOM 7072 N N . LYS B 1 389 ? 7.543 35.906 -3.006 1 86.12 389 LYS B N 1
ATOM 7073 C CA . LYS B 1 389 ? 8.422 34.75 -2.869 1 86.12 389 LYS B CA 1
ATOM 7074 C C . LYS B 1 389 ? 7.801 33.688 -1.969 1 86.12 389 LYS B C 1
ATOM 7076 O O . LYS B 1 389 ? 7.949 32.469 -2.219 1 86.12 389 LYS B O 1
ATOM 7081 N N . LYS B 1 390 ? 7.105 34.094 -1.002 1 86 390 LYS B N 1
ATOM 7082 C CA . LYS B 1 390 ? 6.457 33.156 -0.09 1 86 390 LYS B CA 1
ATOM 7083 C C . LYS B 1 390 ? 5.316 32.438 -0.782 1 86 390 LYS B C 1
ATOM 7085 O O . LYS B 1 390 ? 5.086 31.234 -0.522 1 86 390 LYS B O 1
ATOM 7090 N N . ARG B 1 391 ? 4.664 33.156 -1.604 1 83.31 391 ARG B N 1
ATOM 7091 C CA . ARG B 1 391 ? 3.594 32.531 -2.369 1 83.31 391 ARG B CA 1
ATOM 7092 C C . ARG B 1 391 ? 4.152 31.469 -3.33 1 83.31 391 ARG B C 1
ATOM 7094 O O . ARG B 1 391 ? 3.586 30.391 -3.475 1 83.31 391 ARG B O 1
ATOM 7101 N N . GLU B 1 392 ? 5.176 31.828 -3.934 1 87.19 392 GLU B N 1
ATOM 7102 C CA . GLU B 1 392 ? 5.848 30.875 -4.82 1 87.19 392 GLU B CA 1
ATOM 7103 C C . GLU B 1 392 ? 6.32 29.641 -4.059 1 87.19 392 GLU B C 1
ATOM 7105 O O . GLU B 1 392 ? 6.145 28.516 -4.52 1 87.19 392 GLU B O 1
ATOM 7110 N N . LEU B 1 393 ? 6.902 29.922 -2.938 1 90.75 393 LEU B N 1
ATOM 7111 C CA . LEU B 1 393 ? 7.406 28.828 -2.113 1 90.75 393 LEU B CA 1
ATOM 7112 C C . LEU B 1 393 ? 6.27 27.922 -1.665 1 90.75 393 LEU B C 1
ATOM 7114 O O . LEU B 1 393 ? 6.418 26.703 -1.647 1 90.75 393 LEU B O 1
ATOM 7118 N N . PHE B 1 394 ? 5.184 28.531 -1.351 1 87.69 394 PHE B N 1
ATOM 7119 C CA . PHE B 1 394 ? 4.012 27.781 -0.925 1 87.69 394 PHE B CA 1
ATOM 7120 C C . PHE B 1 394 ? 3.557 26.828 -2.023 1 87.69 394 PHE B C 1
ATOM 7122 O O . PHE B 1 394 ? 3.283 25.656 -1.759 1 87.69 394 PHE B O 1
ATOM 7129 N N . LEU B 1 395 ? 3.545 27.25 -3.221 1 89.12 395 LEU B N 1
ATOM 7130 C CA . LEU B 1 395 ? 3.086 26.453 -4.352 1 89.12 395 LEU B CA 1
ATOM 7131 C C . LEU B 1 395 ? 4.102 25.375 -4.703 1 89.12 395 LEU B C 1
ATOM 7133 O O . LEU B 1 395 ? 3.732 24.234 -4.973 1 89.12 395 LEU B O 1
ATOM 7137 N N . LEU B 1 396 ? 5.352 25.734 -4.664 1 93.06 396 LEU B N 1
ATOM 7138 C CA . LEU B 1 396 ? 6.402 24.766 -4.961 1 93.06 396 LEU B CA 1
ATOM 7139 C C . LEU B 1 396 ? 6.434 23.656 -3.91 1 93.06 396 LEU B C 1
ATOM 7141 O O . LEU B 1 396 ? 6.457 22.469 -4.25 1 93.06 396 LEU B O 1
ATOM 7145 N N . ALA B 1 397 ? 6.414 24.062 -2.631 1 94.19 397 ALA B N 1
ATOM 7146 C CA . ALA B 1 397 ? 6.484 23.109 -1.536 1 94.19 397 ALA B CA 1
ATOM 7147 C C . ALA B 1 397 ? 5.277 22.172 -1.545 1 94.19 397 ALA B C 1
ATOM 7149 O O . ALA B 1 397 ? 5.426 20.953 -1.421 1 94.19 397 ALA B O 1
ATOM 7150 N N . GLY B 1 398 ? 4.117 22.781 -1.735 1 93.12 398 GLY B N 1
ATOM 7151 C CA . GLY B 1 398 ? 2.91 21.969 -1.795 1 93.12 398 GLY B CA 1
ATOM 7152 C C . GLY B 1 398 ? 2.867 21.047 -3.004 1 93.12 398 GLY B C 1
ATOM 7153 O O . GLY B 1 398 ? 2.529 19.875 -2.883 1 93.12 398 GLY B O 1
ATOM 7154 N N . GLY B 1 399 ? 3.197 21.562 -4.156 1 94.38 399 GLY B N 1
ATOM 7155 C CA . GLY B 1 399 ? 3.199 20.781 -5.383 1 94.38 399 GLY B CA 1
ATOM 7156 C C . GLY B 1 399 ? 4.191 19.641 -5.363 1 94.38 399 GLY B C 1
ATOM 7157 O O . GLY B 1 399 ? 3.838 18.484 -5.656 1 94.38 399 GLY B O 1
ATOM 7158 N N . TYR B 1 400 ? 5.398 19.953 -4.969 1 95.56 400 TYR B N 1
ATOM 7159 C CA . TYR B 1 400 ? 6.441 18.938 -4.984 1 95.56 400 TYR B CA 1
ATOM 7160 C C . TYR B 1 400 ? 6.211 17.906 -3.881 1 95.56 400 TYR B C 1
ATOM 7162 O O . TYR B 1 400 ? 6.539 16.719 -4.043 1 95.56 400 TYR B O 1
ATOM 7170 N N . LYS B 1 401 ? 5.684 18.328 -2.717 1 96.75 401 LYS B N 1
ATOM 7171 C CA . LYS B 1 401 ? 5.301 17.344 -1.704 1 96.75 401 LYS B CA 1
ATOM 7172 C C . LYS B 1 401 ? 4.293 16.344 -2.258 1 96.75 401 LYS B C 1
ATOM 7174 O O . LYS B 1 401 ? 4.477 15.141 -2.131 1 96.75 401 LYS B O 1
ATOM 7179 N N . ALA B 1 402 ? 3.291 16.844 -2.904 1 96.75 402 ALA B N 1
ATOM 7180 C CA . ALA B 1 402 ? 2.227 15.992 -3.428 1 96.75 402 ALA B CA 1
ATOM 7181 C C . ALA B 1 402 ? 2.758 15.055 -4.512 1 96.75 402 ALA B C 1
ATOM 7183 O O . ALA B 1 402 ? 2.566 13.844 -4.438 1 96.75 402 ALA B O 1
ATOM 7184 N N . VAL B 1 403 ? 3.537 15.57 -5.441 1 96.19 403 VAL B N 1
ATOM 7185 C CA . VAL B 1 403 ? 3.994 14.781 -6.582 1 96.19 403 VAL B CA 1
ATOM 7186 C C . VAL B 1 403 ? 5.043 13.773 -6.125 1 96.19 403 VAL B C 1
ATOM 7188 O O . VAL B 1 403 ? 5.051 12.625 -6.578 1 96.19 403 VAL B O 1
ATOM 7191 N N . SER B 1 404 ? 5.906 14.203 -5.219 1 98.12 404 SER B N 1
ATOM 7192 C CA . SER B 1 404 ? 6.969 13.312 -4.758 1 98.12 404 SER B CA 1
ATOM 7193 C C . SER B 1 404 ? 6.398 12.148 -3.945 1 98.12 404 SER B C 1
ATOM 7195 O O . SER B 1 404 ? 6.855 11.016 -4.074 1 98.12 404 SER B O 1
ATOM 7197 N N . THR B 1 405 ? 5.441 12.445 -3.102 1 98.56 405 THR B N 1
ATOM 7198 C CA . THR B 1 405 ? 4.891 11.383 -2.266 1 98.56 405 THR B CA 1
ATOM 7199 C C . THR B 1 405 ? 4.012 10.453 -3.092 1 98.56 405 THR B C 1
ATOM 7201 O O . THR B 1 405 ? 3.994 9.242 -2.859 1 98.56 405 THR B O 1
ATOM 7204 N N . TRP B 1 406 ? 3.297 10.93 -4.094 1 98.25 406 TRP B N 1
ATOM 7205 C CA . TRP B 1 406 ? 2.568 10.062 -5.008 1 98.25 406 TRP B CA 1
ATOM 7206 C C . TRP B 1 406 ? 3.531 9.203 -5.824 1 98.25 406 TRP B C 1
ATOM 7208 O O . TRP B 1 406 ? 3.281 8.016 -6.039 1 98.25 406 TRP B O 1
ATOM 7218 N N . HIS B 1 407 ? 4.586 9.852 -6.266 1 97.81 407 HIS B N 1
ATOM 7219 C CA . HIS B 1 407 ? 5.613 9.094 -6.973 1 97.81 407 HIS B CA 1
ATOM 7220 C C . HIS B 1 407 ? 6.176 7.977 -6.105 1 97.81 407 HIS B C 1
ATOM 7222 O O . HIS B 1 407 ? 6.332 6.844 -6.57 1 97.81 407 HIS B O 1
ATOM 7228 N N . ARG B 1 408 ? 6.441 8.297 -4.91 1 98.5 408 ARG B N 1
ATOM 7229 C CA . ARG B 1 408 ? 6.945 7.305 -3.969 1 98.5 408 ARG B CA 1
ATOM 7230 C C . ARG B 1 408 ? 5.965 6.145 -3.82 1 98.5 408 ARG B C 1
ATOM 7232 O O . ARG B 1 408 ? 6.371 4.98 -3.814 1 98.5 408 ARG B O 1
ATOM 7239 N N . SER B 1 409 ? 4.738 6.441 -3.686 1 98.38 409 SER B N 1
ATOM 7240 C CA . SER B 1 409 ? 3.709 5.414 -3.551 1 98.38 409 SER B CA 1
ATOM 7241 C C . SER B 1 409 ? 3.697 4.484 -4.758 1 98.38 409 SER B C 1
ATOM 7243 O O . SER B 1 409 ? 3.719 3.26 -4.605 1 98.38 409 SER B O 1
ATOM 7245 N N . GLU B 1 410 ? 3.756 5.039 -5.895 1 97.62 410 GLU B N 1
ATOM 7246 C CA . GLU B 1 410 ? 3.775 4.262 -7.125 1 97.62 410 GLU B CA 1
ATOM 7247 C C . GLU B 1 410 ? 5.07 3.461 -7.254 1 97.62 410 GLU B C 1
ATOM 7249 O O . GLU B 1 410 ? 5.047 2.287 -7.629 1 97.62 410 GLU B O 1
ATOM 7254 N N . THR B 1 411 ? 6.105 4.105 -6.973 1 98.56 411 THR B N 1
ATOM 7255 C CA . THR B 1 411 ? 7.422 3.494 -7.105 1 98.56 411 THR B CA 1
ATOM 7256 C C . THR B 1 411 ? 7.535 2.26 -6.215 1 98.56 411 THR B C 1
ATOM 7258 O O . THR B 1 411 ? 7.941 1.19 -6.672 1 98.56 411 THR B O 1
ATOM 7261 N N . LEU B 1 412 ? 7.133 2.385 -4.992 1 98.75 412 LEU B N 1
ATOM 7262 C CA . LEU B 1 412 ? 7.258 1.254 -4.078 1 98.75 412 LEU B CA 1
ATOM 7263 C C . LEU B 1 412 ? 6.332 0.115 -4.496 1 98.75 412 LEU B C 1
ATOM 7265 O O . LEU B 1 412 ? 6.668 -1.059 -4.32 1 98.75 412 LEU B O 1
ATOM 7269 N N . GLN B 1 413 ? 5.18 0.496 -5.039 1 98.19 413 GLN B N 1
ATOM 7270 C CA . GLN B 1 413 ? 4.273 -0.538 -5.527 1 98.19 413 GLN B CA 1
ATOM 7271 C C . GLN B 1 413 ? 4.918 -1.346 -6.652 1 98.19 413 GLN B C 1
ATOM 7273 O O . GLN B 1 413 ? 4.887 -2.578 -6.633 1 98.19 413 GLN B O 1
ATOM 7278 N N . ILE B 1 414 ? 5.492 -0.672 -7.559 1 97.94 414 ILE B N 1
ATOM 7279 C CA . ILE B 1 414 ? 6.105 -1.334 -8.703 1 97.94 414 ILE B CA 1
ATOM 7280 C C . ILE B 1 414 ? 7.324 -2.133 -8.25 1 97.94 414 ILE B C 1
ATOM 7282 O O . ILE B 1 414 ? 7.535 -3.262 -8.688 1 97.94 414 ILE B O 1
ATOM 7286 N N . CYS B 1 415 ? 8.109 -1.553 -7.34 1 98.62 415 CYS B N 1
ATOM 7287 C CA . CYS B 1 415 ? 9.258 -2.268 -6.797 1 98.62 415 CYS B CA 1
ATOM 7288 C C . CYS B 1 415 ? 8.828 -3.561 -6.113 1 98.62 415 CYS B C 1
ATOM 7290 O O . CYS B 1 415 ? 9.445 -4.605 -6.301 1 98.62 415 CYS B O 1
ATOM 7292 N N . ARG B 1 416 ? 7.773 -3.48 -5.348 1 98.25 416 ARG B N 1
ATOM 7293 C CA . ARG B 1 416 ? 7.227 -4.652 -4.672 1 98.25 416 ARG B CA 1
ATOM 7294 C C . ARG B 1 416 ? 6.848 -5.734 -5.676 1 98.25 416 ARG B C 1
ATOM 7296 O O . ARG B 1 416 ? 7.195 -6.906 -5.5 1 98.25 416 ARG B O 1
ATOM 7303 N N . GLU B 1 417 ? 6.207 -5.375 -6.719 1 97.38 417 GLU B N 1
ATOM 7304 C CA . GLU B 1 417 ? 5.766 -6.32 -7.742 1 97.38 417 GLU B CA 1
ATOM 7305 C C . GLU B 1 417 ? 6.957 -6.922 -8.484 1 97.38 417 GLU B C 1
ATOM 7307 O O . GLU B 1 417 ? 6.973 -8.125 -8.773 1 97.38 417 GLU B O 1
ATOM 7312 N N . CYS B 1 418 ? 7.918 -6.098 -8.719 1 97.12 418 CYS B N 1
ATOM 7313 C CA . CYS B 1 418 ? 9.078 -6.52 -9.508 1 97.12 418 CYS B CA 1
ATOM 7314 C C . CYS B 1 418 ? 9.914 -7.527 -8.734 1 97.12 418 CYS B C 1
ATOM 7316 O O . CYS B 1 418 ? 10.75 -8.227 -9.32 1 97.12 418 CYS B O 1
ATOM 7318 N N . CYS B 1 419 ? 9.695 -7.645 -7.449 1 96.75 419 CYS B N 1
ATOM 7319 C CA . CYS B 1 419 ? 10.469 -8.578 -6.637 1 96.75 419 CYS B CA 1
ATOM 7320 C C . CYS B 1 419 ? 9.672 -9.844 -6.363 1 96.75 419 CYS B C 1
ATOM 7322 O O . CYS B 1 419 ? 10.102 -10.695 -5.578 1 96.75 419 CYS B O 1
ATOM 7324 N N . GLY B 1 420 ? 8.539 -9.984 -6.965 1 94.31 420 GLY B N 1
ATOM 7325 C CA . GLY B 1 420 ? 7.73 -11.18 -6.77 1 94.31 420 GLY B CA 1
ATOM 7326 C C . GLY B 1 420 ? 7.414 -11.453 -5.312 1 94.31 420 GLY B C 1
ATOM 7327 O O . GLY B 1 420 ? 7.086 -10.539 -4.559 1 94.31 420 GLY B O 1
ATOM 7328 N N . GLY B 1 421 ? 7.5 -12.656 -4.918 1 93.81 421 GLY B N 1
ATOM 7329 C CA . GLY B 1 421 ? 7.238 -13.047 -3.541 1 93.81 421 GLY B CA 1
ATOM 7330 C C . GLY B 1 421 ? 8.234 -12.453 -2.559 1 93.81 421 GLY B C 1
ATOM 7331 O O . GLY B 1 421 ? 7.895 -12.211 -1.398 1 93.81 421 GLY B O 1
ATOM 7332 N N . GLN B 1 422 ? 9.438 -12.234 -3.047 1 94.62 422 GLN B N 1
ATOM 7333 C CA . GLN B 1 422 ? 10.469 -11.688 -2.172 1 94.62 422 GLN B CA 1
ATOM 7334 C C . GLN B 1 422 ? 10.148 -10.258 -1.768 1 94.62 422 GLN B C 1
ATOM 7336 O O . GLN B 1 422 ? 10.586 -9.789 -0.714 1 94.62 422 GLN B O 1
ATOM 7341 N N . GLY B 1 423 ? 9.367 -9.578 -2.594 1 96.5 423 GLY B N 1
ATOM 7342 C CA . GLY B 1 423 ? 8.93 -8.242 -2.24 1 96.5 423 GLY B CA 1
ATOM 7343 C C . GLY B 1 423 ? 7.938 -8.219 -1.095 1 96.5 423 GLY B C 1
ATOM 7344 O O . GLY B 1 423 ? 7.691 -7.168 -0.499 1 96.5 423 GLY B O 1
ATOM 7345 N N . PHE B 1 424 ? 7.387 -9.422 -0.78 1 96.94 424 PHE B N 1
ATOM 7346 C CA . PHE B 1 424 ? 6.375 -9.539 0.262 1 96.94 424 PHE B CA 1
ATOM 7347 C C . PHE B 1 424 ? 7.02 -9.812 1.615 1 96.94 424 PHE B C 1
ATOM 7349 O O . PHE B 1 424 ? 6.391 -9.633 2.658 1 96.94 424 PHE B O 1
ATOM 7356 N N . ALA B 1 425 ? 8.273 -10.219 1.617 1 96.88 425 ALA B N 1
ATOM 7357 C CA . ALA B 1 425 ? 9.023 -10.469 2.844 1 96.88 425 ALA B CA 1
ATOM 7358 C C . ALA B 1 425 ? 9.445 -9.164 3.51 1 96.88 425 ALA B C 1
ATOM 7360 O O . ALA B 1 425 ? 10.109 -8.328 2.891 1 96.88 425 ALA B O 1
ATOM 7361 N N . ALA B 1 426 ? 9.133 -9.055 4.812 1 97.19 426 ALA B N 1
ATOM 7362 C CA . ALA B 1 426 ? 9.438 -7.82 5.523 1 97.19 426 ALA B CA 1
ATOM 7363 C C . ALA B 1 426 ? 10.945 -7.578 5.578 1 97.19 426 ALA B C 1
ATOM 7365 O O . ALA B 1 426 ? 11.398 -6.43 5.551 1 97.19 426 ALA B O 1
ATOM 7366 N N . GLU B 1 427 ? 11.695 -8.602 5.59 1 96.06 427 GLU B N 1
ATOM 7367 C CA . GLU B 1 427 ? 13.148 -8.492 5.703 1 96.06 427 GLU B CA 1
ATOM 7368 C C . GLU B 1 427 ? 13.742 -7.77 4.496 1 96.06 427 GLU B C 1
ATOM 7370 O O . GLU B 1 427 ? 14.836 -7.207 4.578 1 96.06 427 GLU B O 1
ATOM 7375 N N . ASN B 1 428 ? 12.953 -7.801 3.457 1 96.69 428 ASN B N 1
ATOM 7376 C CA . ASN B 1 428 ? 13.43 -7.109 2.264 1 96.69 428 ASN B CA 1
ATOM 7377 C C . ASN B 1 428 ? 12.953 -5.656 2.234 1 96.69 428 ASN B C 1
ATOM 7379 O O . ASN B 1 428 ? 13.227 -4.93 1.276 1 96.69 428 ASN B O 1
ATOM 7383 N N . ARG B 1 429 ? 12.227 -5.215 3.092 1 97 429 ARG B N 1
ATOM 7384 C CA . ARG B 1 429 ? 12.008 -3.854 3.57 1 97 429 ARG B CA 1
ATOM 7385 C C . ARG B 1 429 ? 10.945 -3.145 2.732 1 97 429 ARG B C 1
ATOM 7387 O O . ARG B 1 429 ? 10.289 -2.217 3.207 1 97 429 ARG B O 1
ATOM 7394 N N . ILE B 1 430 ? 10.75 -3.502 1.434 1 97.88 430 ILE B N 1
ATOM 7395 C CA . ILE B 1 430 ? 9.891 -2.73 0.543 1 97.88 430 ILE B CA 1
ATOM 7396 C C . ILE B 1 430 ? 8.484 -2.652 1.125 1 97.88 430 ILE B C 1
ATOM 7398 O O . ILE B 1 430 ? 7.875 -1.579 1.155 1 97.88 430 ILE B O 1
ATOM 7402 N N . GLY B 1 431 ? 7.957 -3.811 1.56 1 97 431 GLY B N 1
ATOM 7403 C CA . GLY B 1 431 ? 6.625 -3.828 2.146 1 97 431 GLY B CA 1
ATOM 7404 C C . GLY B 1 431 ? 6.504 -2.951 3.377 1 97 431 GLY B C 1
ATOM 7405 O O . GLY B 1 431 ? 5.492 -2.275 3.568 1 97 431 GLY B O 1
ATOM 7406 N N . VAL B 1 432 ? 7.508 -2.9 4.164 1 96.06 432 VAL B N 1
ATOM 7407 C CA . VAL B 1 432 ? 7.535 -2.086 5.375 1 96.06 432 VAL B CA 1
ATOM 7408 C C . VAL B 1 432 ? 7.539 -0.605 5.004 1 96.06 432 VAL B C 1
ATOM 7410 O O . VAL B 1 432 ? 6.805 0.192 5.594 1 96.06 432 VAL B O 1
ATOM 7413 N N . PHE B 1 433 ? 8.352 -0.271 3.994 1 97.56 433 PHE B N 1
ATOM 7414 C CA . PHE B 1 433 ? 8.391 1.104 3.508 1 97.56 433 PHE B CA 1
ATOM 7415 C C . PHE B 1 433 ? 7.016 1.53 2.998 1 97.56 433 PHE B C 1
ATOM 7417 O O . PHE B 1 433 ? 6.586 2.662 3.23 1 97.56 433 PHE B O 1
ATOM 7424 N N . LYS B 1 434 ? 6.348 0.64 2.318 1 97.81 434 LYS B N 1
ATOM 7425 C CA . LYS B 1 434 ? 5.02 0.947 1.793 1 97.81 434 LYS B CA 1
ATOM 7426 C C . LYS B 1 434 ? 4.059 1.318 2.916 1 97.81 434 LYS B C 1
ATOM 7428 O O . LYS B 1 434 ? 3.312 2.295 2.805 1 97.81 434 LYS B O 1
ATOM 7433 N N . SER B 1 435 ? 4.109 0.568 3.963 1 97 435 SER B N 1
ATOM 7434 C CA . SER B 1 435 ? 3.188 0.795 5.07 1 97 435 SER B CA 1
ATOM 7435 C C . SER B 1 435 ? 3.574 2.035 5.867 1 97 435 SER B C 1
ATOM 7437 O O . SER B 1 435 ? 2.725 2.875 6.172 1 97 435 SER B O 1
ATOM 7439 N N . ASP B 1 436 ? 4.828 2.178 6.145 1 96.81 436 ASP B N 1
ATOM 7440 C CA . ASP B 1 436 ? 5.297 3.25 7.016 1 96.81 436 ASP B CA 1
ATOM 7441 C C . ASP B 1 436 ? 5.195 4.605 6.32 1 96.81 436 ASP B C 1
ATOM 7443 O O . ASP B 1 436 ? 4.898 5.617 6.961 1 96.81 436 ASP B O 1
ATOM 7447 N N . ALA B 1 437 ? 5.426 4.648 5.047 1 97.56 437 ALA B N 1
ATOM 7448 C CA . ALA B 1 437 ? 5.48 5.93 4.344 1 97.56 437 ALA B CA 1
ATOM 7449 C C . ALA B 1 437 ? 4.102 6.34 3.846 1 97.56 437 ALA B C 1
ATOM 7451 O O . ALA B 1 437 ? 3.91 7.469 3.383 1 97.56 437 ALA B O 1
ATOM 7452 N N . GLU B 1 438 ? 3.123 5.5 4.012 1 97.56 438 GLU B N 1
ATOM 7453 C CA . GLU B 1 438 ? 1.797 5.699 3.436 1 97.56 438 GLU B CA 1
ATOM 7454 C C . GLU B 1 438 ? 1.185 7.016 3.896 1 97.56 438 GLU B C 1
ATOM 7456 O O . GLU B 1 438 ? 0.51 7.699 3.121 1 97.56 438 GLU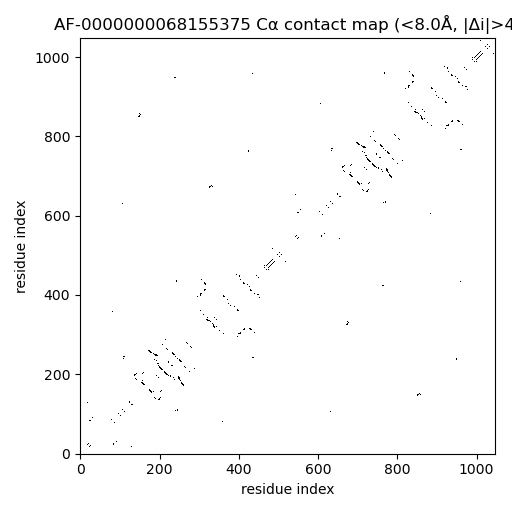 B O 1
ATOM 7461 N N . ILE B 1 439 ? 1.456 7.43 5.035 1 96.69 439 ILE B N 1
ATOM 7462 C CA . ILE B 1 439 ? 0.764 8.555 5.66 1 96.69 439 ILE B CA 1
ATOM 7463 C C . ILE B 1 439 ? 1.304 9.867 5.102 1 96.69 439 ILE B C 1
ATOM 7465 O O . ILE B 1 439 ? 0.7 10.93 5.293 1 96.69 439 ILE B O 1
ATOM 7469 N N . ASP B 1 440 ? 2.42 9.859 4.387 1 96.88 440 ASP B N 1
ATOM 7470 C CA . ASP B 1 440 ? 2.994 11.094 3.855 1 96.88 440 ASP B CA 1
ATOM 7471 C C . ASP B 1 440 ? 2.127 11.664 2.734 1 96.88 440 ASP B C 1
ATOM 7473 O O . ASP B 1 440 ? 2.277 12.828 2.357 1 96.88 440 ASP B O 1
ATOM 7477 N N . LEU B 1 441 ? 1.149 10.906 2.312 1 97.5 441 LEU B N 1
ATOM 7478 C CA . LEU B 1 441 ? 0.168 11.383 1.343 1 97.5 441 LEU B CA 1
ATOM 7479 C C . LEU B 1 441 ? -0.852 12.297 2.006 1 97.5 441 LEU B C 1
ATOM 7481 O O . LEU B 1 441 ? -1.573 13.031 1.323 1 97.5 441 LEU B O 1
ATOM 7485 N N . THR B 1 442 ? -0.884 12.227 3.332 1 95.06 442 THR B N 1
ATOM 7486 C CA . THR B 1 442 ? -1.98 12.852 4.062 1 95.06 442 THR B CA 1
ATOM 7487 C C . THR B 1 442 ? -1.458 13.945 4.984 1 95.06 442 THR B C 1
ATOM 7489 O O . THR B 1 442 ? -1.995 15.055 5.004 1 95.06 442 THR B O 1
ATOM 7492 N N . TYR B 1 443 ? -0.424 13.664 5.695 1 89.75 443 TYR B N 1
ATOM 7493 C CA . TYR B 1 443 ? -0.025 14.648 6.695 1 89.75 443 TYR B CA 1
ATOM 7494 C C . TYR B 1 443 ? 0.765 15.781 6.055 1 89.75 443 TYR B C 1
ATOM 7496 O O . TYR B 1 443 ? 1.196 15.68 4.902 1 89.75 443 TYR B O 1
ATOM 7504 N N . GLU B 1 444 ? 0.787 16.891 6.672 1 88.44 444 GLU B N 1
ATOM 7505 C CA . GLU B 1 444 ? 1.388 18.141 6.176 1 88.44 444 GLU B CA 1
ATOM 7506 C C . GLU B 1 444 ? 0.667 18.641 4.926 1 88.44 444 GLU B C 1
ATOM 7508 O O . GLU B 1 444 ? 1.296 19.172 4.016 1 88.44 444 GLU B O 1
ATOM 7513 N N . GLY B 1 445 ? -0.609 18.359 4.875 1 88.25 445 GLY B N 1
ATOM 7514 C CA . GLY B 1 445 ? -1.453 18.734 3.748 1 88.25 445 GLY B CA 1
ATOM 7515 C C . GLY B 1 445 ? -1.763 17.562 2.828 1 88.25 445 GLY B C 1
ATOM 7516 O O . GLY B 1 445 ? -0.86 17 2.207 1 88.25 445 GLY B O 1
ATOM 7517 N N . ASP B 1 446 ? -2.98 17.266 2.805 1 92.31 446 ASP B N 1
ATOM 7518 C CA . ASP B 1 446 ? -3.43 16.203 1.916 1 92.31 446 ASP B CA 1
ATOM 7519 C C . ASP B 1 446 ? -3.061 16.5 0.465 1 92.31 446 ASP B C 1
ATOM 7521 O O . ASP B 1 446 ? -3.248 17.625 -0.009 1 92.31 446 ASP B O 1
ATOM 7525 N N . ASN B 1 447 ? -2.6 15.492 -0.217 1 94.81 447 ASN B N 1
ATOM 7526 C CA . ASN B 1 447 ? -2.074 15.688 -1.563 1 94.81 447 ASN B CA 1
ATOM 7527 C C . ASN B 1 447 ? -3.135 16.25 -2.506 1 94.81 447 ASN B C 1
ATOM 7529 O O . ASN B 1 447 ? -2.83 17.078 -3.365 1 94.81 447 ASN B O 1
ATOM 7533 N N . THR B 1 448 ? -4.34 15.836 -2.391 1 90.62 448 THR B N 1
ATOM 7534 C CA . THR B 1 448 ? -5.41 16.312 -3.26 1 90.62 448 THR B CA 1
ATOM 7535 C C . THR B 1 448 ? -5.664 17.797 -3.035 1 90.62 448 THR B C 1
ATOM 7537 O O . THR B 1 448 ? -5.836 18.562 -3.994 1 90.62 448 THR B O 1
ATOM 7540 N N . ILE B 1 449 ? -5.633 18.219 -1.803 1 87.62 449 ILE B N 1
ATOM 7541 C CA . ILE B 1 449 ? -5.867 19.625 -1.453 1 87.62 449 ILE B CA 1
ATOM 7542 C C . ILE B 1 449 ? -4.695 20.484 -1.928 1 87.62 449 ILE B C 1
ATOM 7544 O O . ILE B 1 449 ? -4.895 21.562 -2.49 1 87.62 449 ILE B O 1
ATOM 7548 N N . LEU B 1 450 ? -3.516 19.969 -1.706 1 91.31 450 LEU B N 1
ATOM 7549 C CA . LEU B 1 450 ? -2.33 20.703 -2.135 1 91.31 450 LEU B CA 1
ATOM 7550 C C . LEU B 1 450 ? -2.328 20.891 -3.646 1 91.31 450 LEU B C 1
ATOM 7552 O O . LEU B 1 450 ? -2.047 22 -4.133 1 91.31 450 LEU B O 1
ATOM 7556 N N . MET B 1 451 ? -2.703 19.875 -4.344 1 90.5 451 MET B N 1
ATOM 7557 C CA . MET B 1 451 ? -2.688 19.953 -5.801 1 90.5 451 MET B CA 1
ATOM 7558 C C . MET B 1 451 ? -3.814 20.859 -6.305 1 90.5 451 MET B C 1
ATOM 7560 O O . MET B 1 451 ? -3.66 21.547 -7.312 1 90.5 451 MET B O 1
ATOM 7564 N N . GLN B 1 452 ? -4.914 20.891 -5.621 1 85.62 452 GLN B N 1
ATOM 7565 C CA . GLN B 1 452 ? -5.988 21.828 -5.961 1 85.62 452 GLN B CA 1
ATOM 7566 C C . GLN B 1 452 ? -5.531 23.266 -5.793 1 85.62 452 GLN B C 1
ATOM 7568 O O . GLN B 1 452 ? -5.867 24.125 -6.609 1 85.62 452 GLN B O 1
ATOM 7573 N N . ALA B 1 453 ? -4.797 23.484 -4.703 1 84 453 ALA B N 1
ATOM 7574 C CA . ALA B 1 453 ? -4.266 24.828 -4.477 1 84 453 ALA B CA 1
ATOM 7575 C C . ALA B 1 453 ? -3.316 25.234 -5.594 1 84 453 ALA B C 1
ATOM 7577 O O . ALA B 1 453 ? -3.379 26.375 -6.086 1 84 453 ALA B O 1
ATOM 7578 N N . VAL B 1 454 ? -2.473 24.359 -6.027 1 86.19 454 VAL B N 1
ATOM 7579 C CA . VAL B 1 454 ? -1.521 24.625 -7.102 1 86.19 454 VAL B CA 1
ATOM 7580 C C . VAL B 1 454 ? -2.271 24.859 -8.406 1 86.19 454 VAL B C 1
ATOM 7582 O O . VAL B 1 454 ? -1.984 25.812 -9.133 1 86.19 454 VAL B O 1
ATOM 7585 N N . ALA B 1 455 ? -3.244 24 -8.672 1 81 455 ALA B N 1
ATOM 7586 C CA . ALA B 1 455 ? -4.031 24.125 -9.891 1 81 455 ALA B CA 1
ATOM 7587 C C . ALA B 1 455 ? -4.781 25.453 -9.93 1 81 455 ALA B C 1
ATOM 7589 O O . ALA B 1 455 ? -4.809 26.125 -10.961 1 81 455 ALA B O 1
ATOM 7590 N N . LYS B 1 456 ? -5.348 25.797 -8.82 1 79.06 456 LYS B N 1
ATOM 7591 C CA . LYS B 1 456 ? -6.082 27.047 -8.734 1 79.06 456 LYS B CA 1
ATOM 7592 C C . LYS B 1 456 ? -5.168 28.25 -9.008 1 79.06 456 LYS B C 1
ATOM 7594 O O . LYS B 1 456 ? -5.539 29.172 -9.734 1 79.06 456 LYS B O 1
ATOM 7599 N N . ALA B 1 457 ? -4.035 28.219 -8.414 1 78.88 457 ALA B N 1
ATOM 7600 C CA . ALA B 1 457 ? -3.082 29.297 -8.602 1 78.88 457 ALA B CA 1
ATOM 7601 C C . ALA B 1 457 ? -2.664 29.422 -10.062 1 78.88 457 ALA B C 1
ATOM 7603 O O . ALA B 1 457 ? -2.574 30.531 -10.594 1 78.88 457 ALA B O 1
ATOM 7604 N N . LEU B 1 458 ? -2.445 28.297 -10.68 1 74.06 458 LEU B N 1
ATOM 7605 C CA . LEU B 1 458 ? -2.02 28.297 -12.078 1 74.06 458 LEU B CA 1
ATOM 7606 C C . LEU B 1 458 ? -3.145 28.766 -12.992 1 74.06 458 LEU B C 1
ATOM 7608 O O . LEU B 1 458 ? -2.904 29.516 -13.945 1 74.06 458 LEU B O 1
ATOM 7612 N N . LEU B 1 459 ? -4.328 28.375 -12.672 1 73.25 459 LEU B N 1
ATOM 7613 C CA . LEU B 1 459 ? -5.477 28.781 -13.469 1 73.25 459 LEU B CA 1
ATOM 7614 C C . LEU B 1 459 ? -5.734 30.281 -13.312 1 73.25 459 LEU B C 1
ATOM 7616 O O . LEU B 1 459 ? -6.102 30.953 -14.273 1 73.25 459 LEU B O 1
ATOM 7620 N N . GLN B 1 460 ? -5.551 30.75 -12.094 1 69.38 460 GLN B N 1
ATOM 7621 C CA . GLN B 1 460 ? -5.711 32.188 -11.852 1 69.38 460 GLN B CA 1
ATOM 7622 C C . GLN B 1 460 ? -4.66 33 -12.609 1 69.38 460 GLN B C 1
ATOM 7624 O O . GLN B 1 460 ? -4.957 34.062 -13.148 1 69.38 460 GLN B O 1
ATOM 7629 N N . GLU B 1 461 ? -3.465 32.531 -12.562 1 67.31 461 GLU B N 1
ATOM 7630 C CA . GLU B 1 461 ? -2.404 33.188 -13.32 1 67.31 461 GLU B CA 1
ATOM 7631 C C . GLU B 1 461 ? -2.711 33.188 -14.812 1 67.31 461 GLU B C 1
ATOM 7633 O O . GLU B 1 461 ? -2.49 34.188 -15.492 1 67.31 461 GLU B O 1
ATOM 7638 N N . PHE B 1 462 ? -3.223 32.062 -15.203 1 64.06 462 PHE B N 1
ATOM 7639 C CA . PHE B 1 462 ? -3.592 31.953 -16.609 1 64.06 462 PHE B CA 1
ATOM 7640 C C . PHE B 1 462 ? -4.715 32.938 -16.953 1 64.06 462 PHE B C 1
ATOM 7642 O O . PHE B 1 462 ? -4.648 33.625 -17.969 1 64.06 462 PHE B O 1
ATOM 7649 N N . TYR B 1 463 ? -5.652 33 -16.125 1 62.75 463 TYR B N 1
ATOM 7650 C CA . TYR B 1 463 ? -6.785 33.875 -16.344 1 62.75 463 TYR B CA 1
ATOM 7651 C C . TYR B 1 463 ? -6.336 35.344 -16.328 1 62.75 463 TYR B C 1
ATOM 7653 O O . TYR B 1 463 ? -6.77 36.125 -17.172 1 62.75 463 TYR B O 1
ATOM 7661 N N . SER B 1 464 ? -5.516 35.656 -15.414 1 64 464 SER B N 1
ATOM 7662 C CA . SER B 1 464 ? -5.016 37.031 -15.305 1 64 464 SER B CA 1
ATOM 7663 C C . SER B 1 464 ? -4.195 37.406 -16.531 1 64 464 SER B C 1
ATOM 7665 O O . SER B 1 464 ? -4.164 38.594 -16.922 1 64 464 SER B O 1
ATOM 7667 N N . SER B 1 465 ? -3.539 36.469 -17.031 1 58.66 465 SER B N 1
ATOM 7668 C CA . SER B 1 465 ? -2.75 36.75 -18.234 1 58.66 465 SER B CA 1
ATOM 7669 C C . SER B 1 465 ? -3.646 37.031 -19.422 1 58.66 465 SER B C 1
ATOM 7671 O O . SER B 1 465 ? -3.225 37.719 -20.359 1 58.66 465 SER B O 1
ATOM 7673 N N . LEU B 1 466 ? -4.855 36.562 -19.312 1 56.06 466 LEU B N 1
ATOM 7674 C CA . LEU B 1 466 ? -5.789 36.75 -20.422 1 56.06 466 LEU B CA 1
ATOM 7675 C C . LEU B 1 466 ? -6.59 38.031 -20.219 1 56.06 466 LEU B C 1
ATOM 7677 O O . LEU B 1 466 ? -7.137 38.594 -21.172 1 56.06 466 LEU B O 1
ATOM 7681 N N . THR B 1 467 ? -6.871 38.469 -19.031 1 53.22 467 THR B N 1
ATOM 7682 C CA . THR B 1 467 ? -7.758 39.594 -18.781 1 53.22 467 THR B CA 1
ATOM 7683 C C . THR B 1 467 ? -6.965 40.812 -18.359 1 53.22 467 THR B C 1
ATOM 7685 O O . THR B 1 467 ? -7.484 41.938 -18.391 1 53.22 467 THR B O 1
ATOM 7688 N N . GLY B 1 468 ? -5.809 40.656 -17.797 1 50.44 468 GLY B N 1
ATOM 7689 C CA . GLY B 1 468 ? -5.121 41.844 -17.297 1 50.44 468 GLY B CA 1
ATOM 7690 C C . GLY B 1 468 ? -4.648 42.781 -18.391 1 50.44 468 GLY B C 1
ATOM 7691 O O . GLY B 1 468 ? -4.891 42.5 -19.578 1 50.44 468 GLY B O 1
ATOM 7692 N N . LYS B 1 469 ? -4.141 44.031 -17.953 1 52.62 469 LYS B N 1
ATOM 7693 C CA . LYS B 1 469 ? -3.709 45.125 -18.828 1 52.62 469 LYS B CA 1
ATOM 7694 C C . LYS B 1 469 ? -2.801 44.594 -19.938 1 52.62 469 LYS B C 1
ATOM 7696 O O . LYS B 1 469 ? -2.719 45.188 -21.016 1 52.62 469 LYS B O 1
ATOM 7701 N N . GLN B 1 470 ? -2.002 43.594 -19.578 1 49.97 470 GLN B N 1
ATOM 7702 C CA . GLN B 1 470 ? -1.08 43.062 -20.578 1 49.97 470 GLN B CA 1
ATOM 7703 C C . GLN B 1 470 ? -1.681 41.875 -21.312 1 49.97 470 GLN B C 1
ATOM 7705 O O . GLN B 1 470 ? -0.953 41 -21.781 1 49.97 470 GLN B O 1
ATOM 7710 N N . ARG B 1 471 ? -2.994 41.844 -21.328 1 49.53 471 ARG B N 1
ATOM 7711 C CA . ARG B 1 471 ? -3.807 40.781 -21.922 1 49.53 471 ARG B CA 1
ATOM 7712 C C . ARG B 1 471 ? -3.381 40.531 -23.359 1 49.53 471 ARG B C 1
ATOM 7714 O O . ARG B 1 471 ? -3.236 39.375 -23.766 1 49.53 471 ARG B O 1
ATOM 7721 N N . LEU B 1 472 ? -3.322 41.594 -23.781 1 44.5 472 LEU B N 1
ATOM 7722 C CA . LEU B 1 472 ? -2.98 41.5 -25.203 1 44.5 472 LEU B CA 1
ATOM 7723 C C . LEU B 1 472 ? -1.587 40.906 -25.375 1 44.5 472 LEU B C 1
ATOM 7725 O O . LEU B 1 472 ? -1.379 40.031 -26.234 1 44.5 472 LEU B O 1
ATOM 7729 N N . THR B 1 473 ? -0.708 41.406 -24.656 1 45.94 473 THR B N 1
ATOM 7730 C CA . THR B 1 473 ? 0.669 40.938 -24.766 1 45.94 473 THR B CA 1
ATOM 7731 C C . THR B 1 473 ? 0.806 39.531 -24.219 1 45.94 473 THR B C 1
ATOM 7733 O O . THR B 1 473 ? 1.534 38.719 -24.797 1 45.94 473 THR B O 1
ATOM 7736 N N . ASN B 1 474 ? 0.102 39.312 -23.219 1 49.53 474 ASN B N 1
ATOM 7737 C CA . ASN B 1 474 ? 0.179 37.969 -22.625 1 49.53 474 ASN B CA 1
ATOM 7738 C C . ASN B 1 474 ? -0.607 36.969 -23.438 1 49.53 474 ASN B C 1
ATOM 7740 O O . ASN B 1 474 ? -0.169 35.812 -23.594 1 49.53 474 ASN B O 1
ATOM 7744 N N . MET B 1 475 ? -1.728 37.469 -23.844 1 45.12 475 MET B N 1
ATOM 7745 C CA . MET B 1 475 ? -2.455 36.625 -24.812 1 45.12 475 MET B CA 1
ATOM 7746 C C . MET B 1 475 ? -1.628 36.406 -26.078 1 45.12 475 MET B C 1
ATOM 7748 O O . MET B 1 475 ? -1.604 35.312 -26.625 1 45.12 475 MET B O 1
ATOM 7752 N N . LEU B 1 476 ? -1.076 37.5 -26.422 1 44.81 476 LEU B N 1
ATOM 7753 C CA . LEU B 1 476 ? -0.187 37.406 -27.578 1 44.81 476 LEU B CA 1
ATOM 7754 C C . LEU B 1 476 ? 1.023 36.531 -27.25 1 44.81 476 LEU B C 1
ATOM 7756 O O . LEU B 1 476 ? 1.475 35.75 -28.094 1 44.81 476 LEU B O 1
ATOM 7760 N N . GLY B 1 477 ? 1.57 36.688 -26.125 1 47.72 477 GLY B N 1
ATOM 7761 C CA . GLY B 1 477 ? 2.648 35.812 -25.672 1 47.72 477 GLY B CA 1
ATOM 7762 C C . GLY B 1 477 ? 2.219 34.375 -25.484 1 47.72 477 GLY B C 1
ATOM 7763 O O . GLY B 1 477 ? 2.943 33.469 -25.859 1 47.72 477 GLY B O 1
ATOM 7764 N N . TYR B 1 478 ? 1.123 34.281 -24.891 1 48.06 478 TYR B N 1
ATOM 7765 C CA . TYR B 1 478 ? 0.522 32.969 -24.828 1 48.06 478 TYR B CA 1
ATOM 7766 C C . TYR B 1 478 ? 0.221 32.438 -26.219 1 48.06 478 TYR B C 1
ATOM 7768 O O . TYR B 1 478 ? 0.529 31.281 -26.531 1 48.06 478 TYR B O 1
ATOM 7776 N N . LEU B 1 479 ? -0.379 33.312 -26.969 1 43.94 479 LEU B N 1
ATOM 7777 C CA . LEU B 1 479 ? -0.637 32.938 -28.359 1 43.94 479 LEU B CA 1
ATOM 7778 C C . LEU B 1 479 ? 0.669 32.75 -29.125 1 43.94 479 LEU B C 1
ATOM 7780 O O . LEU B 1 479 ? 0.79 31.844 -29.938 1 43.94 479 LEU B O 1
ATOM 7784 N N . LYS B 1 480 ? 1.546 33.625 -28.906 1 44.09 480 LYS B N 1
ATOM 7785 C CA . LYS B 1 480 ? 2.865 33.469 -29.5 1 44.09 480 LYS B CA 1
ATOM 7786 C C . LYS B 1 480 ? 3.574 32.25 -28.953 1 44.09 480 LYS B C 1
ATOM 7788 O O . LYS B 1 480 ? 4.242 31.516 -29.688 1 44.09 480 LYS B O 1
ATOM 7793 N N . GLY B 1 481 ? 3.566 32.031 -27.688 1 44.66 481 GLY B N 1
ATOM 7794 C CA . GLY B 1 481 ? 4.035 30.797 -27.094 1 44.66 481 GLY B CA 1
ATOM 7795 C C . GLY B 1 481 ? 3.26 29.594 -27.562 1 44.66 481 GLY B C 1
ATOM 7796 O O . GLY B 1 481 ? 3.852 28.547 -27.859 1 44.66 481 GLY B O 1
ATOM 7797 N N . GLN B 1 482 ? 1.973 29.781 -27.625 1 43.56 482 GLN B N 1
ATOM 7798 C CA . GLN B 1 482 ? 1.137 28.75 -28.219 1 43.56 482 GLN B CA 1
ATOM 7799 C C . GLN B 1 482 ? 1.388 28.641 -29.719 1 43.56 482 GLN B C 1
ATOM 7801 O O . GLN B 1 482 ? 1.455 27.531 -30.266 1 43.56 482 GLN B O 1
ATOM 7806 N N . LEU B 1 483 ? 1.318 29.75 -30.375 1 41.97 483 LEU B N 1
ATOM 7807 C CA . LEU B 1 483 ? 1.646 29.734 -31.797 1 41.97 483 LEU B CA 1
ATOM 7808 C C . LEU B 1 483 ? 3.088 29.297 -32 1 41.97 483 LEU B C 1
ATOM 7810 O O . LEU B 1 483 ? 3.379 28.562 -32.969 1 41.97 483 LEU B O 1
ATOM 7814 N N . GLY B 1 484 ? 4.012 29.859 -31.312 1 41.78 484 GLY B N 1
ATOM 7815 C CA . GLY B 1 484 ? 5.367 29.344 -31.391 1 41.78 484 GLY B CA 1
ATOM 7816 C C . GLY B 1 484 ? 5.453 27.859 -31.078 1 41.78 484 GLY B C 1
ATOM 7817 O O . GLY B 1 484 ? 6.199 27.125 -31.734 1 41.78 484 GLY B O 1
ATOM 7818 N N . ILE B 1 485 ? 4.805 27.453 -30.078 1 42.19 485 ILE B N 1
ATOM 7819 C CA . ILE B 1 485 ? 4.652 26.031 -29.828 1 42.19 485 ILE B CA 1
ATOM 7820 C C . ILE B 1 485 ? 3.838 25.391 -30.938 1 42.19 485 ILE B C 1
ATOM 7822 O O . ILE B 1 485 ? 4.156 24.281 -31.391 1 42.19 485 ILE B O 1
ATOM 7826 N N . LEU B 1 486 ? 2.701 26 -31.297 1 39.72 486 LEU B N 1
ATOM 7827 C CA . LEU B 1 486 ? 1.972 25.5 -32.469 1 39.72 486 LEU B CA 1
ATOM 7828 C C . LEU B 1 486 ? 2.848 25.531 -33.688 1 39.72 486 LEU B C 1
ATOM 7830 O O . LEU B 1 486 ? 2.783 24.609 -34.531 1 39.72 486 LEU B O 1
ATOM 7834 N N . VAL B 1 487 ? 3.443 26.625 -34 1 39.28 487 VAL B N 1
ATOM 7835 C CA . VAL B 1 487 ? 4.289 26.734 -35.188 1 39.28 487 VAL B CA 1
ATOM 7836 C C . VAL B 1 487 ? 5.57 25.938 -35 1 39.28 487 VAL B C 1
ATOM 7838 O O . VAL B 1 487 ? 6.059 25.281 -35.906 1 39.28 487 VAL B O 1
ATOM 7841 N N . ARG B 1 488 ? 6.262 26.234 -33.969 1 40.56 488 ARG B N 1
ATOM 7842 C CA . ARG B 1 488 ? 7.504 25.5 -33.75 1 40.56 488 ARG B CA 1
ATOM 7843 C C . ARG B 1 488 ? 7.23 24.109 -33.219 1 40.56 488 ARG B C 1
ATOM 7845 O O . ARG B 1 488 ? 8.078 23.219 -33.312 1 40.56 488 ARG B O 1
ATOM 7852 N N . SER B 1 489 ? 6.309 23.969 -32.219 1 41.91 489 SER B N 1
ATOM 7853 C CA . SER B 1 489 ? 6.148 22.734 -31.484 1 41.91 489 SER B CA 1
ATOM 7854 C C . SER B 1 489 ? 5.395 21.688 -32.281 1 41.91 489 SER B C 1
ATOM 7856 O O . SER B 1 489 ? 4.168 21.594 -32.219 1 41.91 489 SER B O 1
ATOM 7858 N N . LYS B 1 490 ? 5.504 21.578 -33.375 1 41.66 490 LYS B N 1
ATOM 7859 C CA . LYS B 1 490 ? 5.246 20.219 -33.812 1 41.66 490 LYS B CA 1
ATOM 7860 C C . LYS B 1 490 ? 5.68 19.188 -32.781 1 41.66 490 LYS B C 1
ATOM 7862 O O . LYS B 1 490 ? 6.629 19.438 -32.031 1 41.66 490 LYS B O 1
ATOM 7867 N N . ASN B 1 491 ? 4.652 18.375 -32.312 1 45.75 491 ASN B N 1
ATOM 7868 C CA . ASN B 1 491 ? 5.051 17.234 -31.516 1 45.75 491 ASN B CA 1
ATOM 7869 C C . ASN B 1 491 ? 6.496 16.828 -31.781 1 45.75 491 ASN B C 1
ATOM 7871 O O . ASN B 1 491 ? 6.816 16.359 -32.875 1 45.75 491 ASN B O 1
ATOM 7875 N N . PRO B 1 492 ? 7.422 17.562 -31.109 1 47.78 492 PRO B N 1
ATOM 7876 C CA . PRO B 1 492 ? 8.797 17.156 -31.422 1 47.78 492 PRO B CA 1
ATOM 7877 C C . PRO B 1 492 ? 8.922 15.672 -31.703 1 47.78 492 PRO B C 1
ATOM 7879 O O . PRO B 1 492 ? 9.891 15.242 -32.344 1 47.78 492 PRO B O 1
ATOM 7882 N N . MET B 1 493 ? 8.078 14.992 -31.047 1 48.56 493 MET B N 1
ATOM 7883 C CA . MET B 1 493 ? 8.102 13.562 -31.344 1 48.56 493 MET B CA 1
ATOM 7884 C C . MET B 1 493 ? 7.715 13.305 -32.812 1 48.56 493 MET B C 1
ATOM 7886 O O . MET B 1 493 ? 7.953 12.219 -33.312 1 48.56 493 MET B O 1
ATOM 7890 N N . MET B 1 494 ? 6.906 14.195 -33.219 1 43.94 494 MET B N 1
ATOM 7891 C CA . MET B 1 494 ? 6.543 13.984 -34.625 1 43.94 494 MET B CA 1
ATOM 7892 C C . MET B 1 494 ? 7.691 14.367 -35.531 1 43.94 494 MET B C 1
ATOM 7894 O O . MET B 1 494 ? 7.648 14.086 -36.75 1 43.94 494 MET B O 1
ATOM 7898 N N . ARG B 1 495 ? 8.523 15.25 -35 1 44.66 495 ARG B N 1
ATOM 7899 C CA . ARG B 1 495 ? 9.648 15.406 -35.906 1 44.66 495 ARG B CA 1
ATOM 7900 C C . ARG B 1 495 ? 10.406 14.094 -36.062 1 44.66 495 ARG B C 1
ATOM 7902 O O . ARG B 1 495 ? 10.812 13.469 -35.094 1 44.66 495 ARG B O 1
ATOM 7909 N N . ARG B 1 496 ? 10.055 13.375 -36.938 1 45.91 496 ARG B N 1
ATOM 7910 C CA . ARG B 1 496 ? 10.531 12.086 -37.406 1 45.91 496 ARG B CA 1
ATOM 7911 C C . ARG B 1 496 ? 12.055 12.031 -37.406 1 45.91 496 ARG B C 1
ATOM 7913 O O . ARG B 1 496 ? 12.656 11.344 -38.25 1 45.91 496 ARG B O 1
ATOM 7920 N N . TYR B 1 497 ? 12.641 13.016 -36.656 1 46.72 497 TYR B N 1
ATOM 7921 C CA . TYR B 1 497 ? 14.078 12.805 -36.688 1 46.72 497 TYR B CA 1
ATOM 7922 C C . TYR B 1 497 ? 14.508 11.758 -35.656 1 46.72 497 TYR B C 1
ATOM 7924 O O . TYR B 1 497 ? 14.508 12.016 -34.469 1 46.72 497 TYR B O 1
ATOM 7932 N N . ALA B 1 498 ? 14.492 10.625 -36.094 1 50.94 498 ALA B N 1
ATOM 7933 C CA . ALA B 1 498 ? 14.812 9.445 -35.312 1 50.94 498 ALA B CA 1
ATOM 7934 C C . ALA B 1 498 ? 16.328 9.312 -35.094 1 50.94 498 ALA B C 1
ATOM 7936 O O . ALA B 1 498 ? 16.797 8.289 -34.594 1 50.94 498 ALA B O 1
ATOM 7937 N N . ALA B 1 499 ? 16.984 10.461 -35.5 1 52 499 ALA B N 1
ATOM 7938 C CA . ALA B 1 499 ? 18.422 10.328 -35.312 1 52 499 ALA B CA 1
ATOM 7939 C C . ALA B 1 499 ? 18.781 10.359 -33.812 1 52 499 ALA B C 1
ATOM 7941 O O . ALA B 1 499 ? 18.125 11.055 -33.031 1 52 499 ALA B O 1
ATOM 7942 N N . GLU B 1 500 ? 19.641 9.578 -33.438 1 55.78 500 GLU B N 1
ATOM 7943 C CA . GLU B 1 500 ? 20.094 9.445 -32.031 1 55.78 500 GLU B CA 1
ATOM 7944 C C . GLU B 1 500 ? 20.484 10.805 -31.469 1 55.78 500 GLU B C 1
ATOM 7946 O O . GLU B 1 500 ? 20.172 11.109 -30.312 1 55.78 500 GLU B O 1
ATOM 7951 N N . ALA B 1 501 ? 21.172 11.562 -32.25 1 56.28 501 ALA B N 1
ATOM 7952 C CA . ALA B 1 501 ? 21.656 12.867 -31.781 1 56.28 501 ALA B CA 1
ATOM 7953 C C . ALA B 1 501 ? 20.484 13.781 -31.422 1 56.28 501 ALA B C 1
ATOM 7955 O O . ALA B 1 501 ? 20.562 14.555 -30.469 1 56.28 501 ALA B O 1
ATOM 7956 N N . HIS B 1 502 ? 19.516 13.547 -32.156 1 58.06 502 HIS B N 1
ATOM 7957 C CA . HIS B 1 502 ? 18.328 14.359 -31.906 1 58.06 502 HIS B CA 1
ATOM 7958 C C . HIS B 1 502 ? 17.594 13.898 -30.656 1 58.06 502 HIS B C 1
ATOM 7960 O O . HIS B 1 502 ? 17.234 14.719 -29.812 1 58.06 502 HIS B O 1
ATOM 7966 N N . LEU B 1 503 ? 17.469 12.664 -30.562 1 58.84 503 LEU B N 1
ATOM 7967 C CA . LEU B 1 503 ? 16.688 12.094 -29.469 1 58.84 503 LEU B CA 1
ATOM 7968 C C . LEU B 1 503 ? 17.422 12.234 -28.141 1 58.84 503 LEU B C 1
ATOM 7970 O O . LEU B 1 503 ? 16.797 12.258 -27.078 1 58.84 503 LEU B O 1
ATOM 7974 N N . LEU B 1 504 ? 18.688 12.531 -28.328 1 57.12 504 LEU B N 1
ATOM 7975 C CA . LEU B 1 504 ? 19.484 12.648 -27.125 1 57.12 504 LEU B CA 1
ATOM 7976 C C . LEU B 1 504 ? 19.812 14.109 -26.828 1 57.12 504 LEU B C 1
ATOM 7978 O O . LEU B 1 504 ? 20.469 14.422 -25.828 1 57.12 504 LEU B O 1
ATOM 7982 N N . HIS B 1 505 ? 19.328 14.898 -27.688 1 60.38 505 HIS B N 1
ATOM 7983 C CA . HIS B 1 505 ? 19.625 16.312 -27.484 1 60.38 505 HIS B CA 1
ATOM 7984 C C . HIS B 1 505 ? 18.703 16.922 -26.438 1 60.38 505 HIS B C 1
ATOM 7986 O O . HIS B 1 505 ? 17.5 16.703 -26.453 1 60.38 505 HIS B O 1
ATOM 7992 N N . PHE B 1 506 ? 19.297 17.703 -25.547 1 63.84 506 PHE B N 1
ATOM 7993 C CA . PHE B 1 506 ? 18.609 18.328 -24.422 1 63.84 506 PHE B CA 1
ATOM 7994 C C . PHE B 1 506 ? 17.484 19.219 -24.906 1 63.84 506 PHE B C 1
ATOM 7996 O O . PHE B 1 506 ? 16.406 19.266 -24.297 1 63.84 506 PHE B O 1
ATOM 8003 N N . ASP B 1 507 ? 17.797 19.828 -25.984 1 59.56 507 ASP B N 1
ATOM 8004 C CA . ASP B 1 507 ? 16.812 20.75 -26.5 1 59.56 507 ASP B CA 1
ATOM 8005 C C . ASP B 1 507 ? 15.531 20.031 -26.922 1 59.56 507 ASP B C 1
ATOM 8007 O O . ASP B 1 507 ? 14.438 20.562 -26.781 1 59.56 507 ASP B O 1
ATOM 8011 N N . PHE B 1 508 ? 15.758 18.906 -27.359 1 60.88 508 PHE B N 1
ATOM 8012 C CA . PHE B 1 508 ? 14.602 18.109 -27.75 1 60.88 508 PHE B CA 1
ATOM 8013 C C . PHE B 1 508 ? 13.711 17.812 -26.547 1 60.88 508 PHE B C 1
ATOM 8015 O O . PHE B 1 508 ? 12.492 18 -26.609 1 60.88 508 PHE B O 1
ATOM 8022 N N . TYR B 1 509 ? 14.297 17.422 -25.453 1 63.75 509 TYR B N 1
ATOM 8023 C CA . TYR B 1 509 ? 13.547 17.078 -24.25 1 63.75 509 TYR B CA 1
ATOM 8024 C C . TYR B 1 509 ? 12.883 18.328 -23.656 1 63.75 509 TYR B C 1
ATOM 8026 O O . TYR B 1 509 ? 11.734 18.281 -23.219 1 63.75 509 TYR B O 1
ATOM 8034 N N . ASN B 1 510 ? 13.641 19.312 -23.734 1 64.19 510 ASN B N 1
ATOM 8035 C CA . ASN B 1 510 ? 13.078 20.578 -23.25 1 64.19 510 ASN B CA 1
ATOM 8036 C C . ASN B 1 510 ? 11.875 21.016 -24.078 1 64.19 510 ASN B C 1
ATOM 8038 O O . ASN B 1 510 ? 10.859 21.438 -23.531 1 64.19 510 ASN B O 1
ATOM 8042 N N . ASP B 1 511 ? 12.039 20.828 -25.359 1 60.72 511 ASP B N 1
ATOM 8043 C CA . ASP B 1 511 ? 10.953 21.203 -26.266 1 60.72 511 ASP B CA 1
ATOM 8044 C C . ASP B 1 511 ? 9.734 20.312 -26.047 1 60.72 511 ASP B C 1
ATOM 8046 O O . ASP B 1 511 ? 8.594 20.781 -26.047 1 60.72 511 ASP B O 1
ATOM 8050 N N . ALA B 1 512 ? 10.031 19.109 -25.844 1 63.78 512 ALA B N 1
ATOM 8051 C CA . ALA B 1 512 ? 8.945 18.156 -25.609 1 63.78 512 ALA B CA 1
ATOM 8052 C C . ALA B 1 512 ? 8.219 18.453 -24.297 1 63.78 512 ALA B C 1
ATOM 8054 O O . ALA B 1 512 ? 6.992 18.375 -24.234 1 63.78 512 ALA B O 1
ATOM 8055 N N . PHE B 1 513 ? 8.984 18.781 -23.406 1 64.31 513 PHE B N 1
ATOM 8056 C CA . PHE B 1 513 ? 8.422 19.125 -22.109 1 64.31 513 PHE B CA 1
ATOM 8057 C C . PHE B 1 513 ? 7.559 20.375 -22.203 1 64.31 513 PHE B C 1
ATOM 8059 O O . PHE B 1 513 ? 6.438 20.406 -21.703 1 64.31 513 PHE B O 1
ATOM 8066 N N . VAL B 1 514 ? 8.078 21.297 -22.875 1 60 514 VAL B N 1
ATOM 8067 C CA . VAL B 1 514 ? 7.355 22.562 -23.047 1 60 514 VAL B CA 1
ATOM 8068 C C . VAL B 1 514 ? 6.074 22.312 -23.828 1 60 514 VAL B C 1
ATOM 8070 O O . VAL B 1 514 ? 5.016 22.859 -23.5 1 60 514 VAL B O 1
ATOM 8073 N N . TRP B 1 515 ? 6.25 21.484 -24.766 1 58.19 515 TRP B N 1
ATOM 8074 C CA . TRP B 1 515 ? 5.09 21.156 -25.578 1 58.19 515 TRP B CA 1
ATOM 8075 C C . TRP B 1 515 ? 4.012 20.469 -24.734 1 58.19 515 TRP B C 1
ATOM 8077 O O . TRP B 1 515 ? 2.836 20.828 -24.812 1 58.19 515 TRP B O 1
ATOM 8087 N N . ARG B 1 516 ? 4.395 19.562 -24 1 59.69 516 ARG B N 1
ATOM 8088 C CA . ARG B 1 516 ? 3.459 18.828 -23.156 1 59.69 516 ARG B CA 1
ATOM 8089 C C . ARG B 1 516 ? 2.812 19.75 -22.125 1 59.69 516 ARG B C 1
ATOM 8091 O O . ARG B 1 516 ? 1.608 19.672 -21.875 1 59.69 516 ARG B O 1
ATOM 8098 N N . TYR B 1 517 ? 3.703 20.531 -21.609 1 59.22 517 TYR B N 1
ATOM 8099 C CA . TYR B 1 517 ? 3.209 21.5 -20.641 1 59.22 517 TYR B CA 1
ATOM 8100 C C . TYR B 1 517 ? 2.131 22.375 -21.266 1 59.22 517 TYR B C 1
ATOM 8102 O O . TYR B 1 517 ? 1.062 22.578 -20.672 1 59.22 517 TYR B O 1
ATOM 8110 N N . ASN B 1 518 ? 2.383 22.828 -22.359 1 54.53 518 ASN B N 1
ATOM 8111 C CA . ASN B 1 518 ? 1.452 23.719 -23.031 1 54.53 518 ASN B CA 1
ATOM 8112 C C . ASN B 1 518 ? 0.163 23 -23.422 1 54.53 518 ASN B C 1
ATOM 8114 O O . ASN B 1 518 ? -0.922 23.578 -23.344 1 54.53 518 ASN B O 1
ATOM 8118 N N . MET B 1 519 ? 0.321 21.797 -23.797 1 54.09 519 MET B N 1
ATOM 8119 C CA . MET B 1 519 ? -0.849 21.016 -24.172 1 54.09 519 MET B CA 1
ATOM 8120 C C . MET B 1 519 ? -1.76 20.781 -22.984 1 54.09 519 MET B C 1
ATOM 8122 O O . MET B 1 519 ? -2.984 20.828 -23.109 1 54.09 519 MET B O 1
ATOM 8126 N N . VAL B 1 520 ? -1.119 20.609 -21.922 1 55.44 520 VAL B N 1
ATOM 8127 C CA . VAL B 1 520 ? -1.884 20.344 -20.703 1 55.44 520 VAL B CA 1
ATOM 8128 C C . VAL B 1 520 ? -2.561 21.625 -20.219 1 55.44 520 VAL B C 1
ATOM 8130 O O . VAL B 1 520 ? -3.73 21.594 -19.828 1 55.44 520 VAL B O 1
ATOM 8133 N N . ASP B 1 521 ? -1.816 22.625 -20.297 1 53.72 521 ASP B N 1
ATOM 8134 C CA . ASP B 1 521 ? -2.365 23.922 -19.875 1 53.72 521 ASP B CA 1
ATOM 8135 C C . ASP B 1 521 ? -3.564 24.312 -20.734 1 53.72 521 ASP B C 1
ATOM 8137 O O . ASP B 1 521 ? -4.578 24.781 -20.219 1 53.72 521 ASP B O 1
ATOM 8141 N N . ARG B 1 522 ? -3.48 24 -21.984 1 50.91 522 ARG B N 1
ATOM 8142 C CA . ARG B 1 522 ? -4.543 24.328 -22.938 1 50.91 522 ARG B CA 1
ATOM 8143 C C . ARG B 1 522 ? -5.762 23.438 -22.719 1 50.91 522 ARG B C 1
ATOM 8145 O O . ARG B 1 522 ? -6.902 23.891 -22.828 1 50.91 522 ARG B O 1
ATOM 8152 N N . GLY B 1 523 ? -5.473 22.266 -22.422 1 49.25 523 GLY B N 1
ATOM 8153 C CA . GLY B 1 523 ? -6.555 21.328 -22.188 1 49.25 523 GLY B CA 1
ATOM 8154 C C . GLY B 1 523 ? -7.309 21.578 -20.891 1 49.25 523 GLY B C 1
ATOM 8155 O O . GLY B 1 523 ? -8.492 21.266 -20.781 1 49.25 523 GLY B O 1
ATOM 8156 N N . ALA B 1 524 ? -6.668 22.172 -19.953 1 52.66 524 ALA B N 1
ATOM 8157 C CA . ALA B 1 524 ? -7.281 22.453 -18.656 1 52.66 524 ALA B CA 1
ATOM 8158 C C . ALA B 1 524 ? -8.156 23.703 -18.719 1 52.66 524 ALA B C 1
ATOM 8160 O O . ALA B 1 524 ? -9.211 23.766 -18.078 1 52.66 524 ALA B O 1
#

pLDDT: mean 73.1, std 25.83, range [16.41, 98.75]

Solvent-accessible surface area (backbone atoms only — not comparable to full-atom values): 56049 Å² total; per-residue (Å²): 117,68,67,63,54,49,52,49,50,52,51,38,50,53,42,49,50,42,43,56,43,40,73,68,38,41,70,77,69,82,66,73,86,80,82,78,86,73,71,82,76,82,73,76,81,80,84,83,85,83,83,80,84,72,90,77,68,95,60,77,75,67,73,67,73,70,69,64,66,76,56,88,69,55,59,65,60,48,44,47,69,74,45,64,58,33,57,33,60,51,53,51,49,57,57,56,50,69,37,77,83,59,49,93,81,74,76,60,35,46,69,55,31,29,52,50,45,50,52,49,47,50,57,45,27,72,66,67,72,38,81,31,71,52,57,55,36,36,12,60,34,76,44,86,71,39,69,47,46,40,38,51,56,81,74,44,32,28,29,30,32,41,54,67,65,72,71,83,62,78,78,57,71,49,28,28,34,30,31,31,76,37,84,32,22,32,31,59,74,16,42,22,42,44,79,62,23,34,30,29,41,40,65,21,34,33,25,38,69,91,64,51,69,67,39,73,42,43,30,56,40,72,41,29,48,97,86,68,44,62,27,80,42,42,45,73,41,66,64,68,62,39,48,35,55,47,34,57,44,33,4,30,42,37,31,54,65,29,75,37,54,59,83,32,49,61,43,89,65,42,42,69,46,88,89,60,50,75,50,54,94,46,82,51,54,69,58,43,46,54,55,63,48,53,65,47,44,61,50,19,43,50,51,18,50,49,24,43,52,52,30,49,53,29,47,50,52,32,51,54,45,22,70,66,35,15,53,54,63,52,87,82,28,69,23,32,40,41,52,72,36,65,71,47,40,67,62,48,51,59,51,54,54,49,49,54,54,49,46,55,52,51,50,49,46,50,47,52,52,49,49,51,50,50,25,58,76,68,64,71,51,50,71,70,55,45,52,54,52,50,52,49,45,50,41,45,24,36,39,46,21,32,52,30,27,51,47,23,55,52,45,37,51,52,26,28,59,72,37,44,73,57,21,43,26,33,89,64,38,42,33,48,51,52,40,48,54,52,54,60,46,38,53,81,55,36,30,70,58,30,44,48,54,38,50,48,52,51,50,48,52,51,48,42,35,54,68,36,96,53,12,62,57,36,37,42,42,47,41,43,50,43,42,42,32,60,69,67,37,48,58,58,79,65,48,76,60,79,46,63,70,49,73,65,28,66,64,48,53,52,49,42,47,50,43,51,50,50,52,49,61,69,71,103,116,68,67,61,54,49,53,49,50,52,50,37,49,53,41,49,49,43,42,57,44,40,71,65,40,35,68,76,63,83,69,78,86,84,75,76,84,76,66,82,73,80,76,75,86,82,81,85,82,79,84,78,85,75,83,80,78,93,62,78,77,65,74,67,72,70,69,63,68,77,55,88,67,55,59,64,59,49,44,45,69,76,44,64,53,23,58,30,60,51,52,52,50,58,57,56,49,69,38,78,82,59,49,93,80,74,75,59,36,45,70,54,32,28,52,51,44,50,53,49,48,50,55,46,26,70,67,68,71,39,80,31,72,52,56,53,37,36,12,60,35,76,44,85,70,38,69,48,46,42,37,47,67,79,75,46,34,28,28,29,32,40,53,67,64,73,71,82,61,76,77,58,73,51,26,28,34,31,30,31,74,38,83,32,21,32,30,59,73,14,42,23,40,44,80,60,23,32,29,28,40,41,65,21,33,32,26,39,68,92,64,50,69,68,40,73,42,43,29,56,40,73,40,30,47,96,85,67,44,60,28,80,41,42,44,72,39,66,63,69,62,39,49,36,56,46,34,58,44,32,3,30,39,38,31,53,64,29,76,37,55,58,83,31,47,60,42,90,64,41,42,67,44,88,88,59,49,74,50,54,93,47,81,51,53,69,58,44,48,53,55,62,48,52,64,46,45,61,51,18,44,49,52,18,51,49,26,43,52,51,32,49,53,29,47,49,51,31,51,54,46,23,69,67,35,17,52,56,64,52,87,82,28,68,24,31,39,42,52,71,37,65,71,47,41,67,61,48,51,59,53,53,54,49,48,54,52,50,46,54,52,50,51,50,46,50,47,51,53,50,50,53,51,51,26,58,75,68,64,70,50,48,71,69,55,46,53,54,52,50,52,51,46,49,40,45,24,34,38,46,21,32,52,31,30,51,47,25,55,52,44,38,51,50,27,26,57,72,39,42,72,60,22,41,25,31,89,62,38,42,32,47,50,52,37,46,53,53,56,60,46,37,54,79,55,36,31,70,60,31,44,48,53,39,49,50,52,51,51,49,53,51,49,44,36,55,68,37,96,54,13,61,56,36,37,44,44,46,43,42,51,43,40,44,34,59,68,66,38,48,57,57,78,64,50,76,60,78,46,64,69,49,73,65,30,64,65,47,54,51,49,40,48,50,45,51,50,50,51,49,60,70,71,103

Organism: Acanthamoeba castellanii (strain ATCC 30010 / Neff) (NCBI:txid1257118)

Secondary structure (DSSP, 8-state):
-HHHHHHHHHHHHHHHHHHHHHHHTT------------------------------------------------HHHHHHHH--S-HHHHHHHHHHTTSGGGS---S--HHHHHHHHHHHHHHHHTTTSS-HHHHHHEEE----S-SS--S--SSSS-EEEE----SS-S----EEEEE--SGGGSEEEEETTTTT-SEEEEEEEEE-TTS-EEEEEEEEEE-B-TTSPBPTTEEEEE---BSS-TTS-EEEEEEEEEEEEGGGEE-SS-EE-TTS-EE-S---HHHHHHHHHTHHHHHHHHHHHHHHHHHHHHHHHHHHHHTT-EE--STTSPPEEGGGSHHHHHHHHHHHHHHHHHHHHHHHHHHHHHHHHHHHHHT---HHHHHHHHHHHHHHHHHHHHHHHHHHHHHHHHHHHHTGGGGGBGGGSHHHHHHHHGGGGTTTS-HHHHHHHHHHHHHHHHHHHHHSTTHHHHHHHHHHHHHIIIII-S-TTTS----HHHHT-HHHHHHHHHHHHHHHHHH-/-HHHHHHHHHHHHHHHHHHHHHHHTT---------GGG------------------------------------HHHHHHHH--S-HHHHHHHHHHTTSGGGS---S--HHHHHHHHHHHHHHHHTTTSS-HHHHHHEEE----S-SS--S--SSSS-EEEE----SS-S----EEEEE--SGGGSEEEEETTTTT-SEEEEEEEEE-TTS-EEEEEEEEEE-B-TTSPBPTTEEEEE---BSS-TTS-EEEEEEEEEEEEGGGEE-SS-EE-TTS-EE-S---HHHHHHHHHTHHHHHHHHHHHHHHHHHHHHHHHHHHHHTT-EE--STTSPPEEGGGSHHHHHHHHHHHHHHHHHHHHHHHHHHHHHHHHHHHHHT---HHHHHHHHHHHHHHHHHHHHHHHHHHHHHHHHHHHHTGGGGGBGGGSHHHHHHHHGGGGTTTS-HHHHHHHHHHHHHHHHHHHHHSTTHHHHHHHHHHHHHIIIII-S-TTTS----HHHHT-HHHHHHHHHHHHHHHHHH-

InterPro domains:
  IPR009100 Acyl-CoA dehydrogenase/oxidase, N-terminal and middle domain superfamily [SSF56645] (133-275)
  IPR012258 Acyl-CoA oxidase [PTHR10909] (174-490)
  IPR036250 Acyl-CoA dehydrogenase-like, C-terminal [SSF47203] (288-479)
  IPR046373 Acyl-CoA oxidase/dehydrogenase, middle domain superfamily [G3DSA:2.40.110.10] (152-285)
  IPR055060 Acyl-CoA oxidase, C-alpha1 domain [PF22924] (295-459)

Foldseek 3Di:
DVVVVLVVLVVLVVVVVVLLVQQLAQDDDDQPDPDDPPDDPPPDPDDDDDDPDDPDDPPPPPVPPPPPVPPPPPPVVVCCVLPVGNPRLVVVVVVVCPDPLNDDDDDDDLVVLQVSVVVVLVVVVVVVSGVSVNVQQEFEQPPVFFDDDPPCPAPQAWAWEFDQLPDPPPPLQGKTWTFRPDPSNKGWFTWNQAFTYQKYWDWHFYAFPVGDTLAIFTFIAGQADPVRHGDPQKDKHFPDDALAPSNTGIIMIGGHGGIDGLSRTPAPAWHADSVGDIDGPDRDSVVSVVVVLLVLLSVLLVLLLVLLVLLVLLLVLLVVQQQPDFDDDDPPDGGDRNCPDPVSCVLRVVLVVVSSVLSSLSVVLSVLVVVLVVCVVVVNADPVNSVVSSVVSLLSSLQSSLVSNVSSLSSLVSSLVSNPVVSVDCSSPSVNSNRHSVCSCPPSHHSVRSVVVNVVVVVVVVVCCCPPPCNVVSVVVLVCLVVCCVVVVDVLVVPPPPDPCQVPDPVSVVSNVSNVVNVVVVVD/DVVVVLVVLVVLVVVVVVLLVQQLAQDDPDAPDPPDDPDDPPDPDDDDPDDPDDDDDDPPPPPPPPVPVPPVPCPVVVCCVLPVGNPRLVVVVVVVCPDPLNDDDDDDDLVVLQVSVVVVLVVVVVVVSGVSVSVQQEFEQPPVFFDDDPPPPAPQAWAWEFDQLPDPPPPLQGKTWTFRPDPSNKGWFTWNQAFTYQKYWDWHFYAFPVGDTLAIFTFIAGQADPVRHGDPQKDKHFPDDALAPSNTGIIMIGGHGGIDGLSRTPAPAWHADSVGDIDGPDRDSVVSVVVVLLVLLSVLLVLLLVLLVLLVLLLVLLVVQQQPDFDDDDPPDGGDRNCPDPVSCVLRVVLVVVSSVLSSLSVVLSVLVVVLVVCVVVVNADPVNSVVSSVVSLLSSLQSSLVSNVSSLSSLVSSLVSNPVVSVDCSSPSVNSNRHSVCSCPPSHHSVRSVVVNVVVVVVVVVCCCPPPCNVVSVVVLVCLVVCCVVVVDVLVVPPPPDPCQVPDPVSVVSNVSSVVNVVVVVD

Sequence (1048 aa):
MQNENLRGARAAQRRAHAIVQHLALGEDEGVLDAHEAAAKLKRSPNGGTAAVKKGAAGAKKKVPFRERKLEQHDIDGLSRLLYPDHPELRAKVLELFKEPLFQPRYDMKMGEARELTLKRLERLASQELFTLREVLNGACSAAPWPPSAPRSTSTCSTSARRSKCADASPSPSSEFVINSPTPTSQKYWIGNAACHGNWATVFANLILPGGRNEGFHAFLVPIRDKDGKPMPGVGIADCGYKMGLNGVDNGRLWFNGVRVPLDNLLNKYGDVSPDGQYSTHIPNKGKRFNTMLDALVGGRICVGSSALNVSKLGLTIAVRYACTRRQFGLPKQPEFLLMDYLSHQKRLLPLIATTYALRIGMNHTKDVLRDIQRGLVAGTLSEADEEVKKRELFLLAGGYKAVSTWHRSETLQICRECCGGQGFAAENRIGVFKSDAEIDLTYEGDNTILMQAVAKALLQEFYSSLTGKQRLTNMLGYLKGQLGILVRSKNPMMRRYAAEAHLLHFDFYNDAFVWRYNMVDRGAMQNENLRGARAAQRRAHAIVQHLALGEDEGVLDAHEAAAKLKRSPNGGTAAVKKGAAGAKKKVPFRERKLEQHDIDGLSRLLYPDHPELRAKVLELFKEPLFQPRYDMKMGEARELTLKRLERLASQELFTLREVLNGACSAAPWPPSAPRSTSTCSTSARRSKCADASPSPSSEFVINSPTPTSQKYWIGNAACHGNWATVFANLILPGGRNEGFHAFLVPIRDKDGKPMPGVGIADCGYKMGLNGVDNGRLWFNGVRVPLDNLLNKYGDVSPDGQYSTHIPNKGKRFNTMLDALVGGRICVGSSALNVSKLGLTIAVRYACTRRQFGLPKQPEFLLMDYLSHQKRLLPLIATTYALRIGMNHTKDVLRDIQRGLVAGTLSEADEEVKKRELFLLAGGYKAVSTWHRSETLQICRECCGGQGFAAENRIGVFKSDAEIDLTYEGDNTILMQAVAKALLQEFYSSLTGKQRLTNMLGYLKGQLGILVRSKNPMMRRYAAEAHLLHFDFYNDAFVWRYNMVDRGA